Protein AF-A0AAJ2PII5-F1 (afdb_monomer_lite)

Structure (mmCIF, N/CA/C/O backbone):
data_AF-A0AAJ2PII5-F1
#
_entry.id   AF-A0AAJ2PII5-F1
#
loop_
_atom_site.group_PDB
_atom_site.id
_atom_site.type_symbol
_atom_site.label_atom_id
_atom_site.label_alt_id
_atom_site.label_comp_id
_atom_site.label_asym_id
_atom_site.label_entity_id
_atom_site.label_seq_id
_atom_site.pdbx_PDB_ins_code
_atom_site.Cartn_x
_atom_site.Cartn_y
_atom_site.Cartn_z
_atom_site.occupancy
_atom_site.B_iso_or_equiv
_atom_site.auth_seq_id
_atom_site.auth_comp_id
_atom_site.auth_asym_id
_atom_site.auth_atom_id
_atom_site.pdbx_PDB_model_num
ATOM 1 N N . MET A 1 1 ? 85.190 -10.382 -107.823 1.00 45.53 1 MET A N 1
ATOM 2 C CA . MET A 1 1 ? 83.925 -9.663 -107.535 1.00 45.53 1 MET A CA 1
ATOM 3 C C . MET A 1 1 ? 84.149 -8.194 -107.859 1.00 45.53 1 MET A C 1
ATOM 5 O O . MET A 1 1 ? 85.279 -7.751 -107.696 1.00 45.53 1 MET A O 1
ATOM 9 N N . SER A 1 2 ? 83.146 -7.461 -108.351 1.00 37.00 2 SER A N 1
ATOM 10 C CA . SER A 1 2 ? 83.307 -6.029 -108.643 1.00 37.00 2 SER A CA 1
ATOM 11 C C . SER A 1 2 ? 83.075 -5.191 -107.387 1.00 37.00 2 SER A C 1
ATOM 13 O O . SER A 1 2 ? 82.120 -5.432 -106.651 1.00 37.00 2 SER A O 1
ATOM 15 N N . TYR A 1 3 ? 83.903 -4.166 -107.173 1.00 34.81 3 TYR A N 1
ATOM 16 C CA . TYR A 1 3 ? 83.783 -3.240 -106.035 1.00 34.81 3 TYR A CA 1
ATOM 17 C C . TYR A 1 3 ? 82.426 -2.497 -106.023 1.00 34.81 3 TYR A C 1
ATOM 19 O O . TYR A 1 3 ? 81.934 -2.103 -104.969 1.00 34.81 3 TYR A O 1
ATOM 27 N N . LYS A 1 4 ? 81.770 -2.373 -107.191 1.00 38.19 4 LYS A N 1
ATOM 28 C CA . LYS A 1 4 ? 80.427 -1.779 -107.340 1.00 38.19 4 LYS A CA 1
ATOM 29 C C . LYS A 1 4 ? 79.282 -2.631 -106.765 1.00 38.19 4 LYS A C 1
ATOM 31 O O . LYS A 1 4 ? 78.233 -2.068 -106.454 1.00 38.19 4 LYS A O 1
ATOM 36 N N . ASP A 1 5 ? 79.456 -3.946 -106.610 1.00 37.56 5 ASP A N 1
ATOM 37 C CA . ASP A 1 5 ? 78.368 -4.849 -106.190 1.00 37.56 5 ASP A CA 1
ATOM 38 C C . ASP A 1 5 ? 78.238 -4.995 -104.665 1.00 37.56 5 ASP A C 1
ATOM 40 O O . ASP A 1 5 ? 77.152 -5.309 -104.173 1.00 37.56 5 ASP A O 1
ATOM 44 N N . MET A 1 6 ? 79.314 -4.746 -103.908 1.00 38.38 6 MET A N 1
ATOM 45 C CA . MET A 1 6 ? 79.276 -4.736 -102.437 1.00 38.38 6 MET A CA 1
ATOM 46 C C . MET A 1 6 ? 78.540 -3.492 -101.920 1.00 38.38 6 MET A C 1
ATOM 48 O O . MET A 1 6 ? 77.502 -3.627 -101.271 1.00 38.38 6 MET A O 1
ATOM 52 N N . PHE A 1 7 ? 78.973 -2.296 -102.339 1.00 38.72 7 PHE A N 1
ATOM 53 C CA . PHE A 1 7 ? 78.397 -1.014 -101.904 1.00 38.72 7 PHE A CA 1
ATOM 54 C C . PHE A 1 7 ? 76.869 -0.924 -102.083 1.00 38.72 7 PHE A C 1
ATOM 56 O O . PHE A 1 7 ? 76.155 -0.496 -101.176 1.00 38.72 7 PHE A O 1
ATOM 63 N N . ARG A 1 8 ? 76.333 -1.388 -103.226 1.00 39.28 8 ARG A N 1
ATOM 64 C CA . ARG A 1 8 ? 74.877 -1.394 -103.486 1.00 39.28 8 ARG A CA 1
ATOM 65 C C . ARG A 1 8 ? 74.096 -2.411 -102.648 1.00 39.28 8 ARG A C 1
ATOM 67 O O . ARG A 1 8 ? 72.891 -2.232 -102.462 1.00 39.28 8 ARG A O 1
ATOM 74 N N . LYS A 1 9 ? 74.737 -3.480 -102.165 1.00 35.62 9 LYS A N 1
ATOM 75 C CA . LYS A 1 9 ? 74.098 -4.461 -101.277 1.00 35.62 9 LYS A CA 1
ATOM 76 C C . LYS A 1 9 ? 74.082 -3.982 -99.833 1.00 35.62 9 LYS A C 1
ATOM 78 O O . LYS A 1 9 ? 73.044 -4.100 -99.192 1.00 35.62 9 LYS A O 1
ATOM 83 N N . GLU A 1 10 ? 75.181 -3.425 -99.335 1.00 32.50 10 GLU A N 1
ATOM 84 C CA . GLU A 1 10 ? 75.314 -3.069 -97.918 1.00 32.50 10 GLU A CA 1
ATOM 85 C C . GLU A 1 10 ? 74.359 -1.938 -97.507 1.00 32.50 10 GLU A C 1
ATOM 87 O O . GLU A 1 10 ? 73.628 -2.095 -96.527 1.00 32.50 10 GLU A O 1
ATOM 92 N N . GLN A 1 11 ? 74.227 -0.874 -98.311 1.00 39.19 11 GLN A N 1
ATOM 93 C CA . GLN A 1 11 ? 73.241 0.186 -98.040 1.00 39.19 11 GLN A CA 1
ATOM 94 C C . GLN A 1 11 ? 71.793 -0.343 -98.030 1.00 39.19 11 GLN A C 1
ATOM 96 O O . GLN A 1 11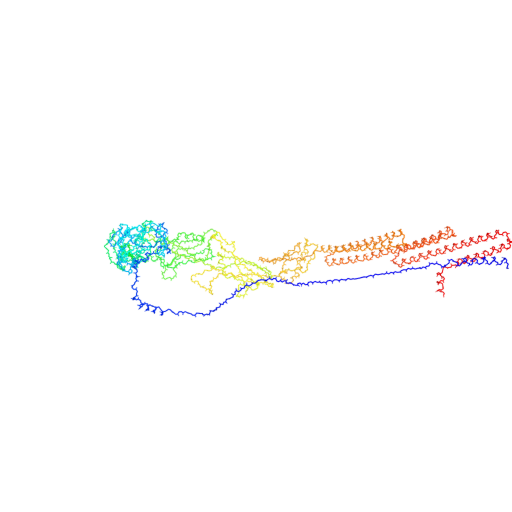 ? 71.035 -0.059 -97.100 1.00 39.19 11 GLN A O 1
ATOM 101 N N . ARG A 1 12 ? 71.415 -1.194 -98.999 1.00 31.42 12 ARG A N 1
ATOM 102 C CA . ARG A 1 12 ? 70.067 -1.800 -99.064 1.00 31.42 12 ARG A CA 1
ATOM 103 C C . ARG A 1 12 ? 69.798 -2.846 -97.976 1.00 31.42 12 ARG A C 1
ATOM 105 O O . ARG A 1 12 ? 68.635 -3.124 -97.684 1.00 31.42 12 ARG A O 1
ATOM 112 N N . PHE A 1 13 ? 70.836 -3.426 -97.371 1.00 30.25 13 PHE A N 1
ATOM 113 C CA . PHE A 1 13 ? 70.695 -4.365 -96.253 1.00 30.25 13 PHE A CA 1
ATOM 114 C C . PHE A 1 13 ? 70.615 -3.648 -94.894 1.00 30.25 13 PHE A C 1
ATOM 116 O O . PHE A 1 13 ? 69.928 -4.132 -93.995 1.00 30.25 13 PHE A O 1
ATOM 123 N N . SER A 1 14 ? 71.255 -2.480 -94.761 1.00 34.03 14 SER A N 1
ATOM 124 C CA . SER A 1 14 ? 71.239 -1.664 -93.539 1.00 34.03 14 SER A CA 1
ATOM 125 C C . SER A 1 14 ? 69.832 -1.139 -93.205 1.00 34.03 14 SER A C 1
ATOM 127 O O . SER A 1 14 ? 69.271 -1.480 -92.160 1.00 34.03 14 SER A O 1
ATOM 129 N N . PHE A 1 15 ? 69.190 -0.420 -94.137 1.00 31.69 15 PHE A N 1
ATOM 130 C CA . PHE A 1 15 ? 67.857 0.174 -93.922 1.00 31.69 15 PHE A CA 1
ATOM 131 C C . PHE A 1 15 ? 66.754 -0.854 -93.599 1.00 31.69 15 PHE A C 1
ATOM 133 O O . PHE A 1 15 ? 65.827 -0.558 -92.843 1.00 31.69 15 PHE A O 1
ATOM 140 N N . ARG A 1 16 ? 66.866 -2.092 -94.108 1.00 34.16 16 ARG A N 1
ATOM 141 C CA . ARG A 1 16 ? 65.922 -3.185 -93.803 1.00 34.16 16 ARG A CA 1
ATOM 142 C C . ARG A 1 16 ? 66.084 -3.798 -92.410 1.00 34.16 16 ARG A C 1
ATOM 144 O O . ARG A 1 16 ? 65.149 -4.437 -91.943 1.00 34.16 16 ARG A O 1
ATOM 151 N N . LYS A 1 17 ? 67.231 -3.634 -91.742 1.00 30.66 17 LYS A N 1
ATOM 152 C CA . LYS A 1 17 ? 67.382 -4.052 -90.336 1.00 30.66 17 LYS A CA 1
ATOM 153 C C . LYS A 1 17 ? 66.855 -2.999 -89.366 1.00 30.66 17 LYS A C 1
ATOM 155 O O . LYS A 1 17 ? 66.236 -3.361 -88.370 1.00 30.66 17 LYS A O 1
ATOM 160 N N . PHE A 1 18 ? 67.050 -1.718 -89.679 1.00 33.03 18 PHE A N 1
ATOM 161 C CA . PHE A 1 18 ? 66.602 -0.609 -88.828 1.00 33.03 18 PHE A CA 1
ATOM 162 C C . PHE A 1 18 ? 65.073 -0.591 -88.638 1.00 33.03 18 PHE A C 1
ATOM 164 O O . PHE A 1 18 ? 64.579 -0.284 -87.560 1.00 33.03 18 PHE A O 1
ATOM 171 N N . SER A 1 19 ? 64.324 -1.002 -89.665 1.00 32.44 19 SER A N 1
ATOM 172 C CA . SER A 1 19 ? 62.854 -0.981 -89.706 1.00 32.44 19 SER A CA 1
ATOM 173 C C . SER A 1 19 ? 62.147 -2.129 -88.961 1.00 32.44 19 SER A C 1
ATOM 175 O O . SER A 1 19 ? 60.935 -2.059 -88.784 1.00 32.44 19 SER A O 1
ATOM 177 N N . PHE A 1 20 ? 62.862 -3.165 -88.499 1.00 31.00 20 PHE A N 1
ATOM 178 C CA . PHE A 1 20 ? 62.263 -4.328 -87.813 1.00 31.00 20 PHE A CA 1
ATOM 179 C C . PHE A 1 20 ? 62.629 -4.463 -86.323 1.00 31.00 20 PHE A C 1
ATOM 181 O O . PHE A 1 20 ? 62.013 -5.260 -85.621 1.00 31.00 20 PHE A O 1
ATOM 188 N N . GLY A 1 21 ? 63.630 -3.729 -85.824 1.00 28.64 21 GLY A N 1
ATOM 189 C CA . GLY A 1 21 ? 64.221 -3.999 -84.504 1.00 28.64 21 GLY A CA 1
ATOM 190 C C . GLY A 1 21 ? 63.457 -3.481 -83.277 1.00 28.64 21 GLY A C 1
ATOM 191 O O . GLY A 1 21 ? 63.748 -3.918 -82.169 1.00 28.64 21 GLY A O 1
ATOM 192 N N . LEU A 1 22 ? 62.512 -2.548 -83.437 1.00 34.97 22 LEU A N 1
ATOM 193 C CA . LEU A 1 22 ? 62.053 -1.686 -82.332 1.00 34.97 22 LEU A CA 1
ATOM 194 C C . LEU A 1 22 ? 60.855 -2.205 -81.501 1.00 34.97 22 LEU A C 1
ATOM 196 O O . LEU A 1 22 ? 60.386 -1.495 -80.620 1.00 34.97 22 LEU A O 1
ATOM 200 N N . ALA A 1 23 ? 60.302 -3.389 -81.791 1.00 29.25 23 ALA A N 1
ATOM 201 C CA . ALA A 1 23 ? 58.864 -3.631 -81.587 1.00 29.25 23 ALA A CA 1
ATOM 202 C C . ALA A 1 23 ? 58.442 -4.771 -80.617 1.00 29.25 23 ALA A C 1
ATOM 204 O O . ALA A 1 23 ? 57.343 -5.300 -80.802 1.00 29.25 23 ALA A O 1
ATOM 205 N N . SER A 1 24 ? 59.271 -5.267 -79.669 1.00 26.47 24 SER A N 1
ATOM 206 C CA . SER A 1 24 ? 59.070 -6.665 -79.178 1.00 26.47 24 SER A CA 1
ATOM 207 C C . SER A 1 24 ? 59.378 -7.119 -77.713 1.00 26.47 24 SER A C 1
ATOM 209 O O . SER A 1 24 ? 59.446 -8.333 -77.533 1.00 26.47 24 SER A O 1
ATOM 211 N N . ALA A 1 25 ? 59.538 -6.300 -76.649 1.00 23.98 25 ALA A N 1
ATOM 212 C CA . ALA A 1 25 ? 59.958 -6.840 -75.312 1.00 23.98 25 ALA A CA 1
ATOM 213 C C . ALA A 1 25 ? 59.392 -6.150 -74.026 1.00 23.98 25 ALA A C 1
ATOM 215 O O . ALA A 1 25 ? 59.691 -4.974 -73.842 1.00 23.98 25 ALA A O 1
ATOM 216 N N . VAL A 1 26 ? 58.634 -6.852 -73.124 1.00 29.58 26 VAL A N 1
ATOM 217 C CA . VAL A 1 26 ? 58.020 -6.250 -71.879 1.00 29.58 26 VAL A CA 1
ATOM 218 C C . VAL A 1 26 ? 57.811 -7.102 -70.556 1.00 29.58 26 VAL A C 1
ATOM 220 O O . VAL A 1 26 ? 58.363 -6.696 -69.541 1.00 29.58 26 VAL A O 1
ATOM 223 N N . ILE A 1 27 ? 56.967 -8.165 -70.454 1.00 30.98 27 ILE A N 1
ATOM 224 C CA . ILE A 1 27 ? 56.113 -8.472 -69.230 1.00 30.98 27 ILE A CA 1
ATOM 225 C C . ILE A 1 27 ? 56.415 -9.774 -68.392 1.00 30.98 27 ILE A C 1
ATOM 227 O O . ILE A 1 27 ? 56.747 -10.779 -69.017 1.00 30.98 27 ILE A O 1
ATOM 231 N N . ALA A 1 28 ? 56.151 -9.788 -67.045 1.00 25.47 28 ALA A N 1
ATOM 232 C CA . ALA A 1 28 ? 55.443 -10.834 -66.187 1.00 25.47 28 ALA A CA 1
ATOM 233 C C . ALA A 1 28 ? 56.053 -11.265 -64.782 1.00 25.47 28 ALA A C 1
ATOM 235 O O . ALA A 1 28 ? 57.275 -11.379 -64.726 1.00 25.47 28 ALA A O 1
ATOM 236 N N . ASN A 1 29 ? 55.228 -11.554 -63.704 1.00 27.41 29 ASN A N 1
ATOM 237 C CA . ASN A 1 29 ? 55.371 -12.507 -62.496 1.00 27.41 29 ASN A CA 1
ATOM 238 C C . ASN A 1 29 ? 54.710 -12.101 -61.083 1.00 27.41 29 ASN A C 1
ATOM 240 O O . ASN A 1 29 ? 54.491 -10.905 -60.938 1.00 27.41 29 ASN A O 1
ATOM 244 N N . VAL A 1 30 ? 54.460 -13.036 -60.068 1.00 29.59 30 VAL A N 1
ATOM 245 C CA . VAL A 1 30 ? 54.270 -12.942 -58.507 1.00 29.59 30 VAL A CA 1
ATOM 246 C C . VAL A 1 30 ? 53.034 -13.704 -57.768 1.00 29.59 30 VAL A C 1
ATOM 248 O O . VAL A 1 30 ? 52.135 -14.033 -58.532 1.00 29.59 30 VAL A O 1
ATOM 251 N N . ILE A 1 31 ? 52.966 -13.988 -56.380 1.00 35.06 31 ILE A N 1
ATOM 252 C CA . ILE A 1 31 ? 51.819 -14.395 -55.353 1.00 35.06 31 ILE A CA 1
ATOM 253 C C . ILE A 1 31 ? 51.927 -15.784 -54.487 1.00 35.06 31 ILE A C 1
ATOM 255 O O . ILE A 1 31 ? 52.617 -16.629 -55.045 1.00 35.06 31 ILE A O 1
ATOM 259 N N . LEU A 1 32 ? 51.405 -16.270 -53.259 1.00 39.22 32 LEU A N 1
ATOM 260 C CA . LEU A 1 32 ? 50.705 -15.965 -51.885 1.00 39.22 32 LEU A CA 1
ATOM 261 C C . LEU A 1 32 ? 50.672 -17.159 -50.757 1.00 39.22 32 LEU A C 1
ATOM 263 O O . LEU A 1 32 ? 51.005 -18.275 -51.143 1.00 39.22 32 LEU A O 1
ATOM 267 N N . GLY A 1 33 ? 50.181 -17.022 -49.451 1.00 38.44 33 GLY A N 1
ATOM 268 C CA . GLY A 1 33 ? 49.568 -18.111 -48.514 1.00 38.44 33 GLY A CA 1
ATOM 269 C C . GLY A 1 33 ? 49.702 -18.189 -46.892 1.00 38.44 33 GLY A C 1
ATOM 270 O O . GLY A 1 33 ? 50.720 -17.723 -46.393 1.00 38.44 33 GLY A O 1
ATOM 271 N N . GLY A 1 34 ? 48.773 -18.822 -46.054 1.00 40.09 34 GLY A N 1
ATOM 272 C CA . GLY A 1 34 ? 48.920 -19.274 -44.567 1.00 40.09 34 GLY A CA 1
ATOM 273 C C . GLY A 1 34 ? 47.694 -19.452 -43.506 1.00 40.09 34 GLY A C 1
ATOM 274 O O . GLY A 1 34 ? 46.635 -18.912 -43.796 1.00 40.09 34 GLY A O 1
ATOM 275 N N . ALA A 1 35 ? 47.843 -20.117 -42.281 1.00 45.41 35 ALA A N 1
ATOM 276 C CA . ALA A 1 35 ? 47.143 -19.997 -40.881 1.00 45.41 35 ALA A CA 1
ATOM 277 C C . ALA A 1 35 ? 46.067 -20.991 -40.143 1.00 45.41 35 ALA A C 1
ATOM 279 O O . ALA A 1 35 ? 45.408 -21.761 -40.832 1.00 45.41 35 ALA A O 1
ATOM 280 N N . ILE A 1 36 ? 45.855 -20.905 -38.754 1.00 44.88 36 ILE A N 1
ATOM 281 C CA . ILE A 1 36 ? 44.644 -21.187 -37.787 1.00 44.88 36 ILE A CA 1
ATOM 282 C C . ILE A 1 36 ? 44.615 -22.283 -36.575 1.00 44.88 36 ILE A C 1
ATOM 284 O O . ILE A 1 36 ? 45.398 -23.227 -36.621 1.00 44.88 36 ILE A O 1
ATOM 288 N N . ALA A 1 37 ? 43.769 -22.155 -35.468 1.00 45.06 37 ALA A N 1
ATOM 289 C CA . ALA A 1 37 ? 43.629 -22.963 -34.154 1.00 45.06 37 ALA A CA 1
ATOM 290 C C . ALA A 1 37 ? 42.212 -22.980 -33.358 1.00 45.06 37 ALA A C 1
ATOM 292 O O . ALA A 1 37 ? 41.276 -22.412 -33.913 1.00 45.06 37 ALA A O 1
ATOM 293 N N . ASN A 1 38 ? 41.983 -23.600 -32.126 1.00 42.00 38 ASN A N 1
ATOM 294 C CA . ASN A 1 38 ? 40.682 -23.587 -31.285 1.00 42.00 38 ASN A CA 1
ATOM 295 C C . ASN A 1 38 ? 40.638 -24.081 -29.736 1.00 42.00 38 ASN A C 1
ATOM 297 O O . ASN A 1 38 ? 41.698 -24.471 -29.254 1.00 42.00 38 ASN A O 1
ATOM 301 N N . SER A 1 39 ? 39.479 -24.077 -28.959 1.00 39.19 39 SER A N 1
ATOM 302 C CA . SER A 1 39 ? 39.373 -23.980 -27.411 1.00 39.19 39 SER A CA 1
ATOM 303 C C . SER A 1 39 ? 38.583 -24.980 -26.376 1.00 39.19 39 SER A C 1
ATOM 305 O O . SER A 1 39 ? 39.134 -26.061 -26.187 1.00 39.19 39 SER A O 1
ATOM 307 N N . PRO A 1 40 ? 37.477 -24.698 -25.555 1.00 45.81 40 PRO A N 1
ATOM 308 C CA . PRO A 1 40 ? 37.382 -24.880 -24.019 1.00 45.81 40 PRO A CA 1
ATOM 309 C C . PRO A 1 40 ? 36.083 -25.430 -23.189 1.00 45.81 40 PRO A C 1
ATOM 311 O O . PRO A 1 40 ? 35.103 -25.804 -23.820 1.00 45.81 40 PRO A O 1
ATOM 314 N N . VAL A 1 41 ? 36.065 -25.379 -21.789 1.00 35.94 41 VAL A N 1
ATOM 315 C CA . VAL A 1 41 ? 35.001 -25.266 -20.633 1.00 35.94 41 VAL A CA 1
ATOM 316 C C . VAL A 1 41 ? 34.318 -26.381 -19.668 1.00 35.94 41 VAL A C 1
ATOM 318 O O . VAL A 1 41 ? 33.949 -27.457 -20.114 1.00 35.94 41 VAL A O 1
ATOM 321 N N . VAL A 1 42 ? 34.089 -26.016 -18.345 1.00 33.31 42 VAL A N 1
ATOM 322 C CA . VAL A 1 42 ? 33.170 -26.343 -17.125 1.00 33.31 42 VAL A CA 1
ATOM 323 C C . VAL A 1 42 ? 32.797 -27.715 -16.424 1.00 33.31 42 VAL A C 1
ATOM 325 O O . VAL A 1 42 ? 32.353 -28.632 -17.106 1.00 33.31 42 VAL A O 1
ATOM 328 N N . HIS A 1 43 ? 32.751 -27.756 -15.042 1.00 35.97 43 HIS A N 1
ATOM 329 C CA . HIS A 1 43 ? 31.609 -28.094 -14.074 1.00 35.97 43 HIS A CA 1
ATOM 330 C C . HIS A 1 43 ? 31.999 -28.250 -12.538 1.00 35.97 43 HIS A C 1
ATOM 332 O O . HIS A 1 43 ? 33.186 -28.155 -12.237 1.00 35.97 43 HIS A O 1
ATOM 338 N N . ALA A 1 44 ? 31.056 -28.425 -11.557 1.00 31.38 44 ALA A N 1
ATOM 339 C CA . ALA A 1 44 ? 31.298 -28.400 -10.065 1.00 31.38 44 ALA A CA 1
ATOM 340 C C . ALA A 1 44 ? 30.277 -29.148 -9.105 1.00 31.38 44 ALA A C 1
ATOM 342 O O . ALA A 1 44 ? 29.230 -29.580 -9.578 1.00 31.38 44 ALA A O 1
ATOM 343 N N . ASN A 1 45 ? 30.563 -29.182 -7.766 1.00 26.02 45 ASN A N 1
ATOM 344 C CA . ASN A 1 45 ? 29.784 -29.631 -6.544 1.00 26.02 45 ASN A CA 1
ATOM 345 C C . ASN A 1 45 ? 29.683 -31.159 -6.183 1.00 26.02 45 ASN A C 1
ATOM 347 O O . ASN A 1 45 ? 29.669 -31.961 -7.106 1.00 26.02 45 ASN A O 1
ATOM 351 N N . THR A 1 46 ? 29.565 -31.688 -4.924 1.00 29.05 46 THR A N 1
ATOM 352 C CA . THR A 1 46 ? 29.730 -31.248 -3.480 1.00 29.05 46 THR A CA 1
ATOM 353 C C . THR A 1 46 ? 29.716 -32.458 -2.469 1.00 29.05 46 THR A C 1
ATOM 355 O O . THR A 1 46 ? 29.211 -33.508 -2.849 1.00 29.05 46 THR A O 1
ATOM 358 N N . VAL A 1 47 ? 30.138 -32.262 -1.185 1.00 26.41 47 VAL A N 1
ATOM 359 C CA . VAL A 1 47 ? 30.031 -33.128 0.064 1.00 26.41 47 VAL A CA 1
ATOM 360 C C . VAL A 1 47 ? 30.727 -34.532 0.080 1.00 26.41 47 VAL A C 1
ATOM 362 O O . VAL A 1 47 ? 31.093 -35.011 -0.984 1.00 26.41 47 VAL A O 1
ATOM 365 N N . THR A 1 48 ? 31.069 -35.232 1.199 1.00 25.39 48 THR A N 1
ATOM 366 C CA . THR A 1 48 ? 30.703 -35.174 2.659 1.00 25.39 48 THR A CA 1
ATOM 367 C C . THR A 1 48 ? 31.780 -35.783 3.621 1.00 25.39 48 THR A C 1
ATOM 369 O O . THR A 1 48 ? 32.398 -36.769 3.244 1.00 25.39 48 THR A O 1
ATOM 372 N N . GLU A 1 49 ? 31.887 -35.262 4.866 1.00 29.89 49 GLU A N 1
ATOM 373 C CA . GLU A 1 49 ? 32.146 -35.915 6.202 1.00 29.89 49 GLU A CA 1
ATOM 374 C C . GLU A 1 49 ? 33.341 -36.866 6.568 1.00 29.89 49 GLU A C 1
ATOM 376 O O . GLU A 1 49 ? 34.144 -37.244 5.722 1.00 29.89 49 GLU A O 1
ATOM 381 N N . ALA A 1 50 ? 33.397 -37.230 7.882 1.00 27.11 50 ALA A N 1
ATOM 382 C CA . ALA A 1 50 ? 34.276 -38.169 8.648 1.00 27.11 50 ALA A CA 1
ATOM 383 C C . ALA A 1 50 ? 35.508 -37.549 9.404 1.00 27.11 50 ALA A C 1
ATOM 385 O O . ALA A 1 50 ? 36.116 -36.615 8.892 1.00 27.11 50 ALA A O 1
ATOM 386 N N . GLU A 1 51 ? 35.962 -37.972 10.613 1.00 29.72 51 GLU A N 1
ATOM 387 C CA . GLU A 1 51 ? 35.500 -39.001 11.591 1.00 29.72 51 GLU A CA 1
ATOM 388 C C . GLU A 1 51 ? 36.206 -38.935 12.997 1.00 29.72 51 GLU A C 1
ATOM 390 O O . GLU A 1 51 ? 37.240 -38.285 13.126 1.00 29.72 51 GLU A O 1
ATOM 395 N N . THR A 1 52 ? 35.751 -39.741 13.991 1.00 28.61 52 THR A N 1
ATOM 396 C CA . THR A 1 52 ? 36.451 -40.227 15.243 1.00 28.61 52 THR A CA 1
ATOM 397 C C . THR A 1 52 ? 36.861 -39.224 16.358 1.00 28.61 52 THR A C 1
ATOM 399 O O . THR A 1 52 ? 37.004 -38.040 16.093 1.00 28.61 52 THR A O 1
ATOM 402 N N . ALA A 1 53 ? 37.082 -39.565 17.652 1.00 32.31 53 ALA A N 1
ATOM 403 C CA . ALA A 1 53 ? 36.924 -40.767 18.527 1.00 32.31 53 ALA A CA 1
ATOM 404 C C . ALA A 1 53 ? 36.643 -40.274 19.989 1.00 32.31 53 ALA A C 1
ATOM 406 O O . ALA A 1 53 ? 37.110 -39.197 20.343 1.00 32.31 53 ALA A O 1
ATOM 407 N N . VAL A 1 54 ? 35.799 -40.860 20.861 1.00 28.11 54 VAL A N 1
ATOM 408 C CA . VAL A 1 54 ? 35.734 -42.199 21.522 1.00 28.11 54 VAL A CA 1
ATOM 409 C C . VAL A 1 54 ? 36.736 -42.433 22.680 1.00 28.11 54 VAL A C 1
ATOM 411 O O . VAL A 1 54 ? 37.903 -42.730 22.446 1.00 28.11 54 VAL A O 1
ATOM 414 N N . ALA A 1 55 ? 36.226 -42.428 23.927 1.00 30.47 55 ALA A N 1
ATOM 415 C CA . ALA A 1 55 ? 36.747 -43.148 25.110 1.00 30.47 55 ALA A CA 1
ATOM 416 C C . ALA A 1 55 ? 35.603 -43.365 26.156 1.00 30.47 55 ALA A C 1
ATOM 418 O O . ALA A 1 55 ? 34.687 -42.541 26.161 1.00 30.47 55 ALA A O 1
ATOM 419 N N . PRO A 1 56 ? 35.566 -44.448 26.980 1.00 40.50 56 PRO A N 1
ATOM 420 C CA . PRO A 1 56 ? 34.264 -45.031 27.375 1.00 40.50 56 PRO A CA 1
ATOM 421 C C . PRO A 1 56 ? 34.048 -45.468 28.855 1.00 40.50 56 PRO A C 1
ATOM 423 O O . PRO A 1 56 ? 34.990 -45.573 29.632 1.00 40.50 56 PRO A O 1
ATOM 426 N N . ALA A 1 57 ? 32.801 -45.910 29.120 1.00 29.77 57 ALA A N 1
ATOM 427 C CA . ALA A 1 57 ? 32.372 -46.989 30.044 1.00 29.77 57 ALA A CA 1
ATOM 428 C C . ALA A 1 57 ? 32.273 -46.741 31.577 1.00 29.77 57 ALA A C 1
ATOM 430 O O . ALA A 1 57 ? 33.051 -45.976 32.131 1.00 29.77 57 ALA A O 1
ATOM 431 N N . ASN A 1 58 ? 31.403 -47.439 32.342 1.00 27.58 58 ASN A N 1
ATOM 432 C CA . ASN A 1 58 ? 30.076 -48.064 32.073 1.00 27.58 58 ASN A CA 1
ATOM 433 C C . ASN A 1 58 ? 29.396 -48.498 33.417 1.00 27.58 58 ASN A C 1
ATOM 435 O O . ASN A 1 58 ? 30.057 -48.468 34.451 1.00 27.58 58 ASN A O 1
ATOM 439 N N . GLN A 1 59 ? 28.160 -49.028 33.335 1.00 29.67 59 GLN A N 1
ATOM 440 C CA . GLN A 1 59 ? 27.376 -49.834 34.307 1.00 29.67 59 GLN A CA 1
ATOM 441 C C . GLN A 1 59 ? 26.498 -49.100 35.343 1.00 29.67 59 GLN A C 1
ATOM 443 O O . GLN A 1 59 ? 26.925 -48.106 35.919 1.00 29.67 59 GLN A O 1
ATOM 448 N N . ASP A 1 60 ? 25.306 -49.605 35.711 1.00 28.72 60 ASP A N 1
ATOM 449 C CA . ASP A 1 60 ? 24.282 -50.379 34.957 1.00 28.72 60 ASP A CA 1
ATOM 450 C C . ASP A 1 60 ? 22.934 -50.369 35.736 1.00 28.72 60 ASP A C 1
ATOM 452 O O . ASP A 1 60 ? 22.863 -49.851 36.853 1.00 28.72 60 ASP A O 1
ATOM 456 N N . LEU A 1 61 ? 21.874 -50.948 35.160 1.00 28.30 61 LEU A N 1
ATOM 457 C CA . LEU A 1 61 ? 20.556 -51.201 35.774 1.00 28.30 61 LEU A CA 1
ATOM 458 C C . LEU A 1 61 ? 20.644 -52.266 36.908 1.00 28.30 61 LEU A C 1
ATOM 460 O O . LEU A 1 61 ? 21.626 -52.996 37.003 1.00 28.30 61 LEU A O 1
ATOM 464 N N . GLY A 1 62 ? 19.681 -52.447 37.825 1.00 28.94 62 GLY A N 1
ATOM 465 C CA . GLY A 1 62 ? 18.298 -51.944 37.919 1.00 28.94 62 GLY A CA 1
ATOM 466 C C . GLY A 1 62 ? 17.257 -53.060 37.683 1.00 28.94 62 GLY A C 1
ATOM 467 O O . GLY A 1 62 ? 17.417 -53.811 36.732 1.00 28.94 62 GLY A O 1
ATOM 468 N N . ASN A 1 63 ? 16.222 -53.182 38.537 1.00 27.03 63 ASN A N 1
ATOM 469 C CA . ASN A 1 63 ? 14.972 -53.953 38.309 1.00 27.03 63 ASN A CA 1
ATOM 470 C C . ASN A 1 63 ? 13.933 -53.621 39.426 1.00 27.03 63 ASN A C 1
ATOM 472 O O . ASN A 1 63 ? 14.345 -53.396 40.561 1.00 27.03 63 ASN A O 1
ATOM 476 N N . GLU A 1 64 ? 12.651 -53.314 39.149 1.00 28.05 64 GLU A N 1
ATOM 477 C CA . GLU A 1 64 ? 11.474 -54.210 38.932 1.00 28.05 64 GLU A CA 1
ATOM 478 C C . GLU A 1 64 ? 10.906 -54.864 40.225 1.00 28.05 64 GLU A C 1
ATOM 480 O O . GLU A 1 64 ? 11.675 -55.273 41.083 1.00 28.05 64 GLU A O 1
ATOM 485 N N . THR A 1 65 ? 9.585 -55.020 40.465 1.00 27.67 65 THR A N 1
ATOM 486 C CA . THR A 1 65 ? 8.363 -54.818 39.629 1.00 27.67 65 THR A CA 1
ATOM 487 C C . THR A 1 65 ? 7.069 -54.756 40.478 1.00 27.67 65 THR A C 1
ATOM 489 O O . THR A 1 65 ? 6.983 -55.516 41.433 1.00 27.67 65 THR A O 1
ATOM 492 N N . LYS A 1 66 ? 6.043 -54.018 39.990 1.00 28.67 66 LYS A N 1
ATOM 493 C CA . LYS A 1 66 ? 4.559 -54.212 40.124 1.00 28.67 66 LYS A CA 1
ATOM 494 C C . LYS A 1 66 ? 3.916 -54.143 41.549 1.00 28.67 66 LYS A C 1
ATOM 496 O O . LYS A 1 66 ? 4.531 -54.590 42.503 1.00 28.67 66 LYS A O 1
ATOM 501 N N . THR A 1 67 ? 2.749 -53.525 41.838 1.00 28.17 67 THR A N 1
ATOM 502 C CA . THR A 1 67 ? 1.435 -53.355 41.133 1.00 28.17 67 THR A CA 1
ATOM 503 C C . THR A 1 67 ? 0.563 -54.623 41.262 1.00 28.17 67 THR A C 1
ATOM 505 O O . THR A 1 67 ? 1.084 -55.693 40.963 1.00 28.17 67 THR A O 1
ATOM 508 N N . GLU A 1 68 ? -0.708 -54.662 41.714 1.00 27.95 68 GLU A N 1
ATOM 509 C CA . GLU A 1 68 ? -1.856 -53.733 42.006 1.00 27.95 68 GLU A CA 1
ATOM 510 C C . GLU A 1 68 ? -2.695 -54.395 43.171 1.00 27.95 68 GLU A C 1
ATOM 512 O O . GLU A 1 68 ? -2.360 -55.530 43.514 1.00 27.95 68 GLU A O 1
ATOM 517 N N . GLU A 1 69 ? -3.749 -53.920 43.876 1.00 30.19 69 GLU A N 1
ATOM 518 C CA . GLU A 1 69 ? -4.648 -52.734 44.001 1.00 30.19 69 GLU A CA 1
ATOM 519 C C . GLU A 1 69 ? -5.419 -52.849 45.384 1.00 30.19 69 GLU A C 1
ATOM 521 O O . GLU A 1 69 ? -4.916 -53.506 46.294 1.00 30.19 69 GLU A O 1
ATOM 526 N N . GLU A 1 70 ? -6.603 -52.230 45.577 1.00 41.44 70 GLU A N 1
ATOM 527 C CA . GLU A 1 70 ? -7.466 -52.138 46.807 1.00 41.44 70 GLU A CA 1
ATOM 528 C C . GLU A 1 70 ? -8.093 -53.479 47.345 1.00 41.44 70 GLU A C 1
ATOM 530 O O . GLU A 1 70 ? -8.039 -54.458 46.598 1.00 41.44 70 GLU A O 1
ATOM 535 N N . PRO A 1 71 ? -8.723 -53.606 48.571 1.00 40.88 71 PRO A N 1
ATOM 536 C CA . PRO A 1 71 ? -9.559 -52.614 49.300 1.00 40.88 71 PRO A CA 1
ATOM 537 C C . PRO A 1 71 ? -9.554 -52.629 50.875 1.00 40.88 71 PRO A C 1
ATOM 539 O O . PRO A 1 71 ? -8.613 -53.074 51.526 1.00 40.88 71 PRO A O 1
ATOM 542 N N . LYS A 1 72 ? -10.627 -52.068 51.47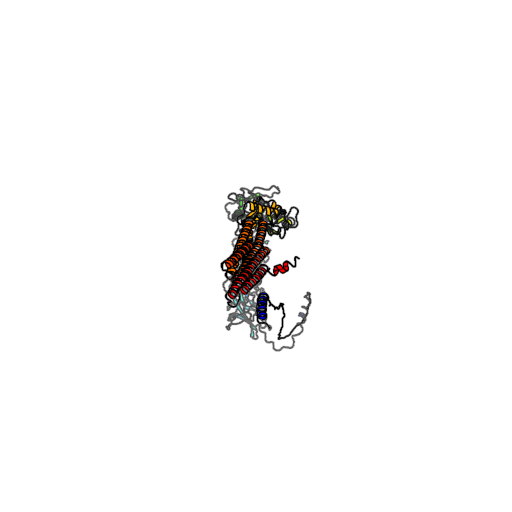4 1.00 36.44 72 LYS A N 1
ATOM 543 C CA . LYS A 1 72 ? -10.859 -51.612 52.873 1.00 36.44 72 LYS A CA 1
ATOM 544 C C . LYS A 1 72 ? -11.251 -52.693 53.910 1.00 36.44 72 LYS A C 1
ATOM 546 O O . LYS A 1 72 ? -11.981 -53.602 53.544 1.00 36.44 72 LYS A O 1
ATOM 551 N N . GLU A 1 73 ? -10.929 -52.412 55.190 1.00 41.41 73 GLU A N 1
ATOM 552 C CA . GLU A 1 73 ? -11.642 -52.733 56.469 1.00 41.41 73 GLU A CA 1
ATOM 553 C C . GLU A 1 73 ? -12.077 -54.197 56.800 1.00 41.41 73 GLU A C 1
ATOM 555 O O . GLU A 1 73 ? -12.212 -55.011 55.893 1.00 41.41 73 GLU A O 1
ATOM 560 N N . PRO A 1 74 ? -12.296 -54.592 58.090 1.00 47.16 74 PRO A N 1
ATOM 561 C CA . PRO A 1 74 ? -12.597 -53.756 59.267 1.00 47.16 74 PRO A CA 1
ATOM 562 C C . PRO A 1 74 ? -11.771 -54.006 60.553 1.00 47.16 74 PRO A C 1
ATOM 564 O O . PRO A 1 74 ? -11.033 -54.981 60.702 1.00 47.16 74 PRO A O 1
ATOM 567 N N . ILE A 1 75 ? -11.974 -53.118 61.532 1.00 48.91 75 ILE A N 1
ATOM 568 C CA . ILE A 1 75 ? -11.552 -53.252 62.936 1.00 48.91 75 ILE A CA 1
ATOM 569 C C . ILE A 1 75 ? -12.650 -53.986 63.723 1.00 48.91 75 ILE A C 1
ATOM 571 O O . ILE A 1 75 ? -13.794 -53.570 63.633 1.00 48.91 75 ILE A O 1
ATOM 575 N N . GLU A 1 76 ? -12.294 -55.015 64.512 1.00 48.28 76 GLU A N 1
ATOM 576 C CA . GLU A 1 76 ? -12.940 -55.349 65.812 1.00 48.28 76 GLU A CA 1
ATOM 577 C C . GLU A 1 76 ? -12.202 -56.506 66.536 1.00 48.28 76 GLU A C 1
ATOM 579 O O . GLU A 1 76 ? -12.069 -56.513 67.754 1.00 48.28 76 GLU A O 1
ATOM 584 N N . ALA A 1 77 ? -11.684 -57.499 65.795 1.00 45.09 77 ALA A N 1
ATOM 585 C CA . ALA A 1 77 ? -11.379 -58.826 66.361 1.00 45.09 77 ALA A CA 1
ATOM 586 C C . ALA A 1 77 ? -9.978 -59.035 66.986 1.00 45.09 77 ALA A C 1
ATOM 588 O O . ALA A 1 77 ? -9.807 -59.935 67.803 1.00 45.09 77 ALA A O 1
ATOM 589 N N . VAL A 1 78 ? -8.956 -58.258 66.603 1.00 49.66 78 VAL A N 1
ATOM 590 C CA . VAL A 1 78 ? -7.547 -58.548 66.980 1.00 49.66 78 VAL A CA 1
ATOM 591 C C . VAL A 1 78 ? -7.155 -57.964 68.346 1.00 49.66 78 VAL A C 1
ATOM 593 O O . VAL A 1 78 ? -6.225 -58.448 68.987 1.00 49.66 78 VAL A O 1
ATOM 596 N N . ARG A 1 79 ? -7.877 -56.946 68.834 1.00 48.41 79 ARG A N 1
ATOM 597 C CA . ARG A 1 79 ? -7.520 -56.228 70.072 1.00 48.41 79 ARG A CA 1
ATOM 598 C C . ARG A 1 79 ? -7.685 -57.091 71.331 1.00 48.41 79 ARG A C 1
ATOM 600 O O . ARG A 1 79 ? -6.890 -56.979 72.255 1.00 48.41 79 ARG A O 1
ATOM 607 N N . THR A 1 80 ? -8.675 -57.983 71.332 1.00 44.81 80 THR A N 1
ATOM 608 C CA . THR A 1 80 ? -9.113 -58.752 72.510 1.00 44.81 80 THR A CA 1
ATOM 609 C C . THR A 1 80 ? -8.252 -59.989 72.819 1.00 44.81 80 THR A C 1
ATOM 611 O O . THR A 1 80 ? -8.253 -60.453 73.957 1.00 44.81 80 THR A O 1
ATOM 614 N N . ASP A 1 81 ? -7.493 -60.530 71.857 1.00 50.41 81 ASP A N 1
ATOM 615 C CA . ASP A 1 81 ? -6.626 -61.706 72.095 1.00 50.41 81 ASP A CA 1
ATOM 616 C C . ASP A 1 81 ? -5.262 -61.320 72.703 1.00 50.41 81 ASP A C 1
ATOM 618 O O . ASP A 1 81 ? -4.717 -62.033 73.547 1.00 50.41 81 ASP A O 1
ATOM 622 N N . MET A 1 82 ? -4.732 -60.145 72.341 1.00 50.41 82 MET A N 1
ATOM 623 C CA . MET A 1 82 ? -3.448 -59.648 72.855 1.00 50.41 82 MET A CA 1
ATOM 624 C C . MET A 1 82 ? -3.480 -59.337 74.359 1.00 50.41 82 MET A C 1
ATOM 626 O O . MET A 1 82 ? -2.504 -59.603 75.059 1.00 50.41 82 MET A O 1
ATOM 630 N N . GLU A 1 83 ? -4.594 -58.808 74.870 1.00 47.44 83 GLU A N 1
ATOM 631 C CA . GLU A 1 83 ? -4.722 -58.398 76.278 1.00 47.44 83 GLU A CA 1
ATOM 632 C C . GLU A 1 83 ? -4.812 -59.598 77.242 1.00 47.44 83 GLU A C 1
ATOM 634 O O . GLU A 1 83 ? -4.397 -59.497 78.394 1.00 47.44 83 GLU A O 1
ATOM 639 N N . ASN A 1 84 ? -5.267 -60.764 76.768 1.00 51.16 84 ASN A N 1
ATOM 640 C CA . ASN A 1 84 ? -5.481 -61.951 77.606 1.00 51.16 84 ASN A CA 1
ATOM 641 C C . ASN A 1 84 ? -4.259 -62.881 77.728 1.00 51.16 84 ASN A C 1
ATOM 643 O O . ASN A 1 84 ? -4.273 -63.797 78.546 1.00 51.16 84 ASN A O 1
ATOM 647 N N . ARG A 1 85 ? -3.189 -62.670 76.946 1.00 50.28 85 ARG A N 1
ATOM 648 C CA . ARG A 1 85 ? -2.013 -63.571 76.917 1.00 50.28 85 ARG A CA 1
ATOM 649 C C . ARG A 1 85 ? -0.752 -63.016 77.586 1.00 50.28 85 ARG A C 1
ATOM 651 O O . ARG A 1 85 ? 0.243 -63.729 77.681 1.00 50.28 85 ARG A O 1
ATOM 658 N N . ALA A 1 86 ? -0.799 -61.781 78.085 1.00 44.72 86 ALA A N 1
ATOM 659 C CA . ALA A 1 86 ? 0.290 -61.159 78.845 1.00 44.72 86 ALA A CA 1
ATOM 660 C C . ALA A 1 86 ? 0.216 -61.416 80.369 1.00 44.72 86 ALA A C 1
ATOM 662 O O . ALA A 1 86 ? 1.163 -61.107 81.085 1.00 44.72 86 ALA A O 1
ATOM 663 N N . ALA A 1 87 ? -0.895 -61.968 80.872 1.00 49.38 87 ALA A N 1
ATOM 664 C CA . ALA A 1 87 ? -1.222 -61.987 82.302 1.00 49.38 87 ALA A CA 1
ATOM 665 C C . ALA A 1 87 ? -0.786 -63.250 83.082 1.00 49.38 87 ALA A C 1
ATOM 667 O O . ALA A 1 87 ? -0.970 -63.295 84.295 1.00 49.38 87 ALA A O 1
ATOM 668 N N . GLU A 1 88 ? -0.237 -64.277 82.420 1.00 49.50 88 GLU A N 1
ATOM 669 C CA . GLU A 1 88 ? -0.083 -65.623 83.017 1.00 49.50 88 GLU A CA 1
ATOM 670 C C . GLU A 1 88 ? 1.379 -66.115 83.149 1.00 49.50 88 GLU A C 1
ATOM 672 O O . GLU A 1 88 ? 1.623 -67.149 83.767 1.00 49.50 88 GLU A O 1
ATOM 677 N N . ILE A 1 89 ? 2.378 -65.405 82.598 1.00 49.53 89 ILE A N 1
ATOM 678 C CA . ILE A 1 89 ? 3.774 -65.897 82.540 1.00 49.53 89 ILE A CA 1
ATOM 679 C C . ILE A 1 89 ? 4.813 -64.786 82.809 1.00 49.53 89 ILE A C 1
ATOM 681 O O . ILE A 1 89 ? 5.438 -64.312 81.867 1.00 49.53 89 ILE A O 1
ATOM 685 N N . LEU A 1 90 ? 4.998 -64.394 84.083 1.00 41.28 90 LEU A N 1
ATOM 686 C CA . LEU A 1 90 ? 6.265 -63.956 84.736 1.00 41.28 90 LEU A CA 1
ATOM 687 C C . LEU A 1 90 ? 5.989 -63.347 86.141 1.00 41.28 90 LEU A C 1
ATOM 689 O O . LEU A 1 90 ? 5.839 -62.131 86.263 1.00 41.28 90 LEU A O 1
ATOM 693 N N . PRO A 1 91 ? 5.914 -64.157 87.219 1.00 48.75 91 PRO A N 1
ATOM 694 C CA . PRO A 1 91 ? 6.371 -63.634 88.517 1.00 48.75 91 PRO A CA 1
ATOM 695 C C . PRO A 1 91 ? 7.017 -64.686 89.448 1.00 48.75 91 PRO A C 1
ATOM 697 O O . PRO A 1 91 ? 6.710 -64.729 90.635 1.00 48.75 91 PRO A O 1
ATOM 700 N N . GLU A 1 92 ? 7.937 -65.527 88.963 1.00 46.06 92 GLU A N 1
ATOM 701 C CA . GLU A 1 92 ? 8.736 -66.393 89.848 1.00 46.06 92 GLU A CA 1
ATOM 702 C C . GLU A 1 92 ? 10.184 -66.560 89.348 1.00 46.06 92 GLU A C 1
ATOM 704 O O . GLU A 1 92 ? 10.441 -66.652 88.150 1.00 46.06 92 GLU A O 1
ATOM 709 N N . ALA A 1 93 ? 11.136 -66.587 90.289 1.00 38.97 93 ALA A N 1
ATOM 710 C CA . ALA A 1 93 ? 12.571 -66.832 90.079 1.00 38.97 93 ALA A CA 1
ATOM 711 C C . ALA A 1 93 ? 13.408 -65.810 89.260 1.00 38.97 93 ALA A C 1
ATOM 713 O O . ALA A 1 93 ? 14.257 -66.211 88.465 1.00 38.97 93 ALA A O 1
ATOM 714 N N . LEU A 1 94 ? 13.342 -64.509 89.590 1.00 35.56 94 LEU A N 1
ATOM 715 C CA . LEU A 1 94 ? 14.575 -63.688 89.607 1.00 35.56 94 LEU A CA 1
ATOM 716 C C . LEU A 1 94 ? 14.613 -62.636 90.732 1.00 35.56 94 LEU A C 1
ATOM 718 O O . LEU A 1 94 ? 14.823 -61.446 90.514 1.00 35.56 94 LEU A O 1
ATOM 722 N N . ASN A 1 95 ? 14.441 -63.102 91.970 1.00 53.09 95 ASN A N 1
ATOM 723 C CA . ASN A 1 95 ? 14.626 -62.294 93.178 1.00 53.09 95 ASN A CA 1
ATOM 724 C C . ASN A 1 95 ? 16.126 -62.037 93.454 1.00 53.09 95 ASN A C 1
ATOM 726 O O . ASN A 1 95 ? 16.731 -62.686 94.308 1.00 53.09 95 ASN A O 1
ATOM 730 N N . ALA A 1 96 ? 16.735 -61.130 92.684 1.00 46.69 96 ALA A N 1
ATOM 731 C CA . ALA A 1 96 ? 18.079 -60.602 92.916 1.00 46.69 96 ALA A CA 1
ATOM 732 C C . ALA A 1 96 ? 18.250 -59.235 92.226 1.00 46.69 96 ALA A C 1
ATOM 734 O O . ALA A 1 96 ? 18.145 -59.142 91.008 1.00 46.69 96 ALA A O 1
ATOM 735 N N . SER A 1 97 ? 18.585 -58.194 92.997 1.00 51.53 97 SER A N 1
ATOM 736 C CA . SER A 1 97 ? 18.844 -56.828 92.506 1.00 51.53 97 SER A CA 1
ATOM 737 C C . SER A 1 97 ? 17.665 -56.132 91.801 1.00 51.53 97 SER A C 1
ATOM 739 O O . SER A 1 97 ? 17.789 -55.690 90.658 1.00 51.53 97 SER A O 1
ATOM 741 N N . VAL A 1 98 ? 16.572 -55.902 92.534 1.00 45.50 98 VAL A N 1
ATOM 742 C CA . VAL A 1 98 ? 15.771 -54.687 92.312 1.00 45.50 98 VAL A CA 1
ATOM 743 C C . VAL A 1 98 ? 16.329 -53.616 93.250 1.00 45.50 98 VAL A C 1
ATOM 745 O O . VAL A 1 98 ? 16.316 -53.784 94.467 1.00 45.50 98 VAL A O 1
ATOM 748 N N . THR A 1 99 ? 16.901 -52.552 92.692 1.00 57.59 99 THR A N 1
ATOM 749 C CA . THR A 1 99 ? 17.211 -51.329 93.447 1.00 57.59 99 THR A CA 1
ATOM 750 C C . THR A 1 99 ? 15.900 -50.641 93.810 1.00 57.59 99 THR A C 1
ATOM 752 O O . THR A 1 99 ? 15.063 -50.523 92.913 1.00 57.59 99 THR A O 1
ATOM 755 N N . ASN A 1 100 ? 15.747 -50.161 95.053 1.00 65.56 100 ASN A N 1
ATOM 756 C CA . ASN A 1 100 ? 14.600 -49.332 95.460 1.00 65.56 100 ASN A CA 1
ATOM 757 C C . ASN A 1 100 ? 14.391 -48.251 94.401 1.00 65.56 100 ASN A C 1
ATOM 759 O O . ASN A 1 100 ? 15.343 -47.544 94.048 1.00 65.56 100 ASN A O 1
ATOM 763 N N . GLN A 1 101 ? 13.200 -48.191 93.818 1.00 71.56 101 GLN A N 1
ATOM 764 C CA . GLN A 1 101 ? 12.982 -47.267 92.712 1.00 71.56 101 GLN A CA 1
ATOM 765 C C . GLN A 1 101 ? 12.723 -45.880 93.285 1.00 71.56 101 GLN A C 1
ATOM 767 O O . GLN A 1 101 ? 12.006 -45.739 94.265 1.00 71.56 101 GLN A O 1
ATOM 772 N N . ALA A 1 102 ? 13.342 -44.850 92.707 1.00 78.62 102 ALA A N 1
ATOM 773 C CA . ALA A 1 102 ? 13.116 -43.492 93.183 1.00 78.62 102 ALA A CA 1
ATOM 774 C C . ALA A 1 102 ? 11.653 -43.073 92.902 1.00 78.62 102 ALA A C 1
ATOM 776 O O . ALA A 1 102 ? 11.148 -43.389 91.817 1.00 78.62 102 ALA A O 1
ATOM 777 N N . PRO A 1 103 ? 10.997 -42.314 93.805 1.00 85.00 103 PRO A N 1
ATOM 778 C CA . PRO A 1 103 ? 9.576 -41.987 93.703 1.00 85.00 103 PRO A CA 1
ATOM 779 C C . PRO A 1 103 ? 9.196 -41.404 92.341 1.00 85.00 103 PRO A C 1
ATOM 781 O O . PRO A 1 103 ? 9.892 -40.530 91.830 1.00 85.00 103 PRO A O 1
ATOM 784 N N . VAL A 1 104 ? 8.072 -41.799 91.747 1.00 85.12 104 VAL A N 1
ATOM 785 C CA . VAL A 1 104 ? 7.633 -41.241 90.460 1.00 85.12 104 VAL A CA 1
ATOM 786 C C . VAL A 1 104 ? 6.731 -40.027 90.688 1.00 85.12 104 VAL A C 1
ATOM 788 O O . VAL A 1 104 ? 5.749 -40.086 91.428 1.00 85.12 104 VAL A O 1
ATOM 791 N N . ILE A 1 105 ? 7.063 -38.921 90.015 1.00 85.25 105 ILE A N 1
ATOM 792 C CA . ILE A 1 105 ? 6.267 -37.688 89.972 1.00 85.25 105 ILE A CA 1
ATOM 793 C C . ILE A 1 105 ? 6.008 -37.357 88.491 1.00 85.25 105 ILE A C 1
ATOM 795 O O . ILE A 1 105 ? 6.937 -36.916 87.806 1.00 85.25 105 ILE A O 1
ATOM 799 N N . PRO A 1 106 ? 4.790 -37.572 87.961 1.00 83.69 106 PRO A N 1
ATOM 800 C CA . PRO A 1 106 ? 4.419 -37.171 86.609 1.00 83.69 106 PRO A CA 1
ATOM 801 C C . PRO A 1 106 ? 4.444 -35.648 86.421 1.00 83.69 106 PRO A C 1
ATOM 803 O O . PRO A 1 106 ? 4.611 -34.873 87.363 1.00 83.69 106 PRO A O 1
ATOM 806 N N . THR A 1 107 ? 4.263 -35.203 85.179 1.00 87.00 107 THR A N 1
ATOM 807 C CA . THR A 1 107 ? 4.326 -33.781 84.828 1.00 87.00 107 THR A CA 1
ATOM 808 C C . THR A 1 107 ? 3.202 -32.972 85.490 1.00 87.00 107 THR A C 1
ATOM 810 O O . THR A 1 107 ? 2.026 -33.153 85.184 1.00 87.00 107 THR A O 1
ATOM 813 N N . ILE A 1 108 ? 3.574 -32.038 86.367 1.00 89.94 108 ILE A N 1
ATOM 814 C CA . ILE A 1 108 ? 2.663 -31.165 87.112 1.00 89.94 108 ILE A CA 1
ATOM 815 C C . ILE A 1 108 ? 2.316 -29.919 86.288 1.00 89.94 108 ILE A C 1
ATOM 817 O O . ILE A 1 108 ? 3.206 -29.220 85.792 1.00 89.94 108 ILE A O 1
ATOM 821 N N . GLY A 1 109 ? 1.019 -29.609 86.234 1.00 89.19 109 GLY A N 1
ATOM 822 C CA . GLY A 1 109 ? 0.463 -28.365 85.702 1.00 89.19 109 GLY A CA 1
ATOM 823 C C . GLY A 1 109 ? 0.000 -28.428 84.243 1.00 89.19 109 GLY A C 1
ATOM 824 O O . GLY A 1 109 ? 0.486 -29.214 83.422 1.00 89.19 109 GLY A O 1
ATOM 825 N N . ASP A 1 110 ? -0.933 -27.537 83.929 1.00 90.06 110 ASP A N 1
ATOM 826 C CA . ASP A 1 110 ? -1.483 -27.339 82.592 1.00 90.06 110 ASP A CA 1
ATOM 827 C C . ASP A 1 110 ? -0.501 -26.535 81.714 1.00 90.06 110 ASP A C 1
ATOM 829 O O . ASP A 1 110 ? 0.463 -25.930 82.199 1.00 90.06 110 ASP A O 1
ATOM 833 N N . LEU A 1 111 ? -0.738 -26.519 80.399 1.00 90.50 111 LEU A N 1
ATOM 834 C CA . LEU A 1 111 ? 0.033 -25.689 79.468 1.00 90.50 111 LEU A CA 1
ATOM 835 C C . LEU A 1 111 ? -0.329 -24.200 79.656 1.00 90.50 111 LEU A C 1
ATOM 837 O O . LEU A 1 111 ? -1.516 -23.870 79.645 1.00 90.50 111 LEU A O 1
ATOM 841 N N . PRO A 1 112 ? 0.652 -23.288 79.793 1.00 90.12 112 PRO A N 1
ATOM 842 C CA . PRO A 1 112 ? 0.393 -21.859 79.956 1.00 90.12 112 PRO A CA 1
ATOM 843 C C . PRO A 1 112 ? -0.044 -21.252 78.620 1.00 90.12 112 PRO A C 1
ATOM 845 O O . PRO A 1 112 ? 0.797 -20.989 77.766 1.00 90.12 112 PRO A O 1
ATOM 848 N N . LYS A 1 113 ? -1.346 -21.038 78.417 1.00 90.88 113 LYS A N 1
ATOM 849 C CA . LYS A 1 113 ? -1.895 -20.568 77.134 1.00 90.88 113 LYS A CA 1
ATOM 850 C C . LYS A 1 113 ? -2.449 -19.151 77.188 1.00 90.88 113 LYS A C 1
ATOM 852 O O . LYS A 1 113 ? -2.862 -18.687 78.248 1.00 90.88 113 LYS A O 1
ATOM 857 N N . ASP A 1 114 ? -2.476 -18.480 76.040 1.00 88.81 114 ASP A N 1
ATOM 858 C CA . ASP A 1 114 ? -3.250 -17.253 75.827 1.00 88.81 114 ASP A CA 1
ATOM 859 C C . ASP A 1 114 ? -4.609 -17.518 75.146 1.00 88.81 114 ASP A C 1
ATOM 861 O O . ASP A 1 114 ? -5.010 -18.665 74.936 1.00 88.81 114 ASP A O 1
ATOM 865 N N . ALA A 1 115 ? -5.332 -16.446 74.805 1.00 85.75 115 ALA A N 1
ATOM 866 C CA . ALA A 1 115 ? -6.661 -16.501 74.191 1.00 85.75 115 ALA A CA 1
ATOM 867 C C . ALA A 1 115 ? -6.693 -17.059 72.753 1.00 85.75 115 ALA A C 1
ATOM 869 O O . ALA A 1 115 ? -7.770 -17.384 72.263 1.00 85.75 115 ALA A O 1
ATOM 870 N N . SER A 1 116 ? -5.543 -17.197 72.083 1.00 87.69 116 SER A N 1
ATOM 871 C CA . SER A 1 116 ? -5.425 -17.915 70.804 1.00 87.69 116 SER A CA 1
ATOM 872 C C . SER A 1 116 ? -5.177 -19.419 70.989 1.00 87.69 116 SER A C 1
ATOM 874 O O . SER A 1 116 ? -5.196 -20.183 70.026 1.00 87.69 116 SER A O 1
ATOM 876 N N . GLY A 1 117 ? -4.926 -19.859 72.228 1.00 85.38 117 GLY A N 1
ATOM 877 C CA . GLY A 1 117 ? -4.513 -21.220 72.556 1.00 85.38 117 GLY A CA 1
ATOM 878 C C . GLY A 1 117 ? -3.011 -21.484 72.381 1.00 85.38 117 GLY A C 1
ATOM 879 O O . GLY A 1 117 ? -2.587 -22.629 72.582 1.00 85.38 117 GLY A O 1
ATOM 880 N N . GLN A 1 118 ? -2.215 -20.462 72.038 1.00 89.00 118 GLN A N 1
ATOM 881 C CA . GLN A 1 118 ? -0.758 -20.539 71.916 1.00 89.00 118 GLN A CA 1
ATOM 882 C C . GLN A 1 118 ? -0.083 -20.568 73.296 1.00 89.00 118 GLN A C 1
ATOM 884 O O . GLN A 1 118 ? -0.533 -19.914 74.237 1.00 89.00 118 GLN A O 1
ATOM 889 N N . ASN A 1 119 ? 1.014 -21.325 73.421 1.00 88.94 119 ASN A N 1
ATOM 890 C CA . ASN A 1 119 ? 1.807 -21.383 74.651 1.00 88.94 119 ASN A CA 1
ATOM 891 C C . ASN A 1 119 ? 2.564 -20.059 74.879 1.00 88.94 119 ASN A C 1
ATOM 893 O O . ASN A 1 119 ? 3.318 -19.616 74.012 1.00 88.94 119 ASN A O 1
ATOM 897 N N . VAL A 1 120 ? 2.422 -19.476 76.070 1.00 88.50 120 VAL A N 1
ATOM 898 C CA . VAL A 1 120 ? 3.050 -18.217 76.501 1.00 88.50 120 VAL A CA 1
ATOM 899 C C . VAL A 1 120 ? 3.838 -18.395 77.800 1.00 88.50 120 VAL A C 1
ATOM 901 O O . VAL A 1 120 ? 3.696 -19.379 78.521 1.00 88.50 120 VAL A O 1
ATOM 904 N N . HIS A 1 121 ? 4.699 -17.433 78.130 1.00 87.06 121 HIS A N 1
ATOM 905 C CA . HIS A 1 121 ? 5.506 -17.496 79.350 1.00 87.06 121 HIS A CA 1
ATOM 906 C C . HIS A 1 121 ? 4.599 -17.319 80.579 1.00 87.06 121 HIS A C 1
ATOM 908 O O . HIS A 1 121 ? 3.757 -16.423 80.588 1.00 87.06 121 HIS A O 1
ATOM 914 N N . GLY A 1 122 ? 4.759 -18.131 81.630 1.00 81.25 122 GLY A N 1
ATOM 915 C CA . GLY A 1 122 ? 3.879 -18.058 82.809 1.00 81.25 122 GLY A CA 1
ATOM 916 C C . GLY A 1 122 ? 4.059 -16.779 83.642 1.00 81.25 122 GLY A C 1
ATOM 917 O O . GLY A 1 122 ? 3.103 -16.240 84.202 1.00 81.25 122 GLY A O 1
ATOM 918 N N . LYS A 1 123 ? 5.287 -16.261 83.691 1.00 85.94 123 LYS A N 1
ATOM 919 C CA . LYS A 1 123 ? 5.693 -15.111 84.504 1.00 85.94 123 LYS A CA 1
ATOM 920 C C . LYS A 1 123 ? 6.036 -13.912 83.626 1.00 85.94 123 LYS A C 1
ATOM 922 O O . LYS A 1 123 ? 6.700 -14.060 82.603 1.00 85.94 123 LYS A O 1
ATOM 927 N N . ALA A 1 124 ? 5.606 -12.723 84.042 1.00 77.50 124 ALA A N 1
ATOM 928 C CA . ALA A 1 124 ? 5.959 -11.484 83.361 1.00 77.50 124 ALA A CA 1
ATOM 929 C C . ALA A 1 124 ? 7.489 -11.287 83.357 1.00 77.50 124 ALA A C 1
ATOM 931 O O . ALA A 1 124 ? 8.147 -11.527 84.368 1.00 77.50 124 ALA A O 1
ATOM 932 N N . THR A 1 125 ? 8.027 -10.882 82.200 1.00 76.12 125 THR A N 1
ATOM 933 C CA . THR A 1 125 ? 9.463 -10.642 81.918 1.00 76.12 125 THR A CA 1
ATOM 934 C C . THR A 1 125 ? 10.437 -11.805 82.176 1.00 76.12 125 THR A C 1
ATOM 936 O O . THR A 1 125 ? 11.647 -11.620 82.052 1.00 76.12 125 THR A O 1
ATOM 939 N N . ASP A 1 126 ? 9.947 -13.015 82.460 1.00 79.62 126 ASP A N 1
ATOM 940 C CA . ASP A 1 126 ? 10.753 -14.241 82.462 1.00 79.62 126 ASP A CA 1
ATOM 941 C C . ASP A 1 126 ? 10.686 -14.897 81.072 1.00 79.62 126 ASP A C 1
ATOM 943 O O . ASP A 1 126 ? 9.627 -14.902 80.446 1.00 79.62 126 ASP A O 1
ATOM 947 N N . ASN A 1 127 ? 11.792 -15.463 80.583 1.00 74.81 127 ASN A N 1
ATOM 948 C CA . ASN A 1 127 ? 11.840 -16.142 79.275 1.00 74.81 127 ASN A CA 1
ATOM 949 C C . ASN A 1 127 ? 11.586 -17.657 79.371 1.00 74.81 127 ASN A C 1
ATOM 951 O O . ASN A 1 127 ? 11.687 -18.370 78.375 1.00 74.81 127 ASN A O 1
ATOM 955 N N . LYS A 1 128 ? 11.287 -18.166 80.571 1.00 83.56 128 LYS A N 1
ATOM 956 C CA . LYS A 1 128 ? 11.085 -19.594 80.828 1.00 83.56 128 LYS A CA 1
ATOM 957 C C . LYS A 1 128 ? 9.605 -19.951 80.738 1.00 83.56 128 LYS A C 1
ATOM 959 O O . LYS A 1 128 ? 8.767 -19.398 81.452 1.00 83.56 128 LYS A O 1
ATOM 964 N N . ILE A 1 129 ? 9.291 -20.924 79.887 1.00 85.50 129 ILE A N 1
ATOM 965 C CA . ILE A 1 129 ? 7.950 -21.501 79.791 1.00 85.50 129 ILE A CA 1
ATOM 966 C C . ILE A 1 129 ? 7.894 -22.707 80.730 1.00 85.50 129 ILE A C 1
ATOM 968 O O . ILE A 1 129 ? 8.425 -23.773 80.426 1.00 85.50 129 ILE A O 1
ATOM 972 N N . TYR A 1 130 ? 7.274 -22.523 81.893 1.00 90.81 130 TYR A N 1
ATOM 973 C CA . TYR A 1 130 ? 6.927 -23.603 82.816 1.00 90.81 130 TYR A CA 1
ATOM 974 C C . TYR A 1 130 ? 5.414 -23.831 82.799 1.00 90.81 130 TYR A C 1
ATOM 976 O O . TYR A 1 130 ? 4.645 -22.896 82.569 1.00 90.81 130 TYR A O 1
ATOM 984 N N . ARG A 1 131 ? 4.990 -25.060 83.109 1.00 91.38 131 ARG A N 1
ATOM 985 C CA . ARG A 1 131 ? 3.575 -25.403 83.307 1.00 91.38 131 ARG A CA 1
ATOM 986 C C . ARG A 1 131 ? 2.966 -24.639 84.482 1.00 91.38 131 ARG A C 1
ATOM 988 O O . ARG A 1 131 ? 3.681 -24.163 85.367 1.00 91.38 131 ARG A O 1
ATOM 995 N N . VAL A 1 132 ? 1.646 -24.499 84.472 1.00 92.12 132 VAL A N 1
ATOM 996 C CA . VAL A 1 132 ? 0.899 -23.638 85.398 1.00 92.12 132 VAL A CA 1
ATOM 997 C C . VAL A 1 132 ? -0.134 -24.421 86.197 1.00 92.12 132 VAL A C 1
ATOM 999 O O . VAL A 1 132 ? -0.825 -25.296 85.682 1.00 92.12 132 VAL A O 1
ATOM 1002 N N . VAL A 1 133 ? -0.241 -24.090 87.480 1.00 94.12 133 VAL A N 1
ATOM 1003 C CA . VAL A 1 133 ? -1.247 -24.623 88.401 1.00 94.12 133 VAL A CA 1
ATOM 1004 C C . VAL A 1 133 ? -2.091 -23.449 88.874 1.00 94.12 133 VAL A C 1
ATOM 1006 O O . VAL A 1 133 ? -1.627 -22.621 89.659 1.00 94.12 133 VAL A O 1
ATOM 1009 N N . TYR A 1 134 ? -3.323 -23.365 88.384 1.00 94.19 134 TYR A N 1
ATOM 1010 C CA . TYR A 1 134 ? -4.260 -22.311 88.759 1.00 94.19 134 TYR A CA 1
ATOM 1011 C C . TYR 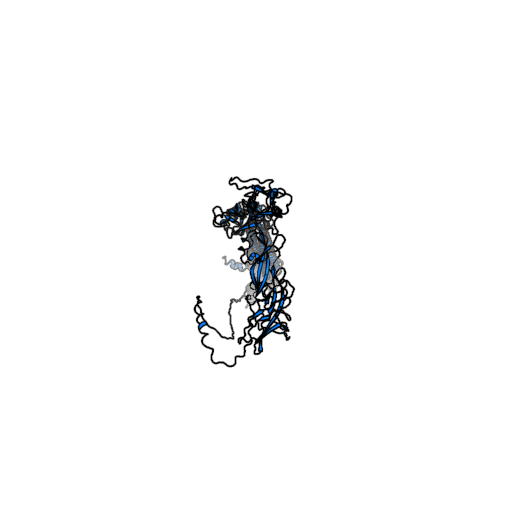A 1 134 ? -4.958 -22.660 90.078 1.00 94.19 134 TYR A C 1
ATOM 1013 O O . TYR A 1 134 ? -5.644 -23.677 90.168 1.00 94.19 134 TYR A O 1
ATOM 1021 N N . VAL A 1 135 ? -4.804 -21.806 91.090 1.00 94.69 135 VAL A N 1
ATOM 1022 C CA . VAL A 1 135 ? -5.401 -21.966 92.428 1.00 94.69 135 VAL A CA 1
ATOM 1023 C C . VAL A 1 135 ? -6.108 -20.685 92.860 1.00 94.69 135 VAL A C 1
ATOM 1025 O O . VAL A 1 135 ? -5.734 -19.589 92.443 1.00 94.69 135 VAL A O 1
ATOM 1028 N N . PHE A 1 136 ? -7.132 -20.793 93.705 1.00 95.12 136 PHE A N 1
ATOM 1029 C CA . PHE A 1 136 ? -7.784 -19.612 94.257 1.00 95.12 136 PHE A CA 1
ATOM 1030 C C . PHE A 1 136 ? -6.873 -18.936 95.288 1.00 95.12 136 PHE A C 1
ATOM 1032 O O . PHE A 1 136 ? -6.434 -19.563 96.256 1.00 95.12 136 PHE A O 1
ATOM 1039 N N . GLY A 1 137 ? -6.591 -17.656 95.044 1.00 92.25 137 GLY A N 1
ATOM 1040 C CA . GLY A 1 137 ? -5.919 -16.756 95.975 1.00 92.25 137 GLY A CA 1
ATOM 1041 C C . GLY A 1 137 ? -6.903 -16.111 96.949 1.00 92.25 137 GLY A C 1
ATOM 1042 O O . GLY A 1 137 ? -8.020 -16.592 97.143 1.00 92.25 137 GLY A O 1
ATOM 1043 N N . ASN A 1 138 ? -6.505 -14.987 97.546 1.00 91.81 138 ASN A N 1
ATOM 1044 C CA . ASN A 1 138 ? -7.392 -14.198 98.400 1.00 91.81 138 ASN A CA 1
ATOM 1045 C C . ASN A 1 138 ? -8.604 -13.687 97.603 1.00 91.81 138 ASN A C 1
ATOM 1047 O O . ASN A 1 138 ? -8.437 -13.009 96.586 1.00 91.81 138 ASN A O 1
ATOM 1051 N N . VAL A 1 139 ? -9.817 -13.986 98.079 1.00 89.12 139 VAL A N 1
ATOM 1052 C CA . VAL A 1 139 ? -11.061 -13.568 97.411 1.00 89.12 139 VAL A CA 1
ATOM 1053 C C . VAL A 1 139 ? -11.229 -12.047 97.429 1.00 89.12 139 VAL A C 1
ATOM 1055 O O . VAL A 1 139 ? -10.939 -11.402 98.437 1.00 89.12 139 VAL A O 1
ATOM 1058 N N . ALA A 1 140 ? -11.711 -11.468 96.326 1.00 80.38 140 ALA A N 1
ATOM 1059 C CA . ALA A 1 140 ? -11.759 -10.018 96.128 1.00 80.38 140 ALA A CA 1
ATOM 1060 C C . ALA A 1 140 ? -13.187 -9.463 95.973 1.00 80.38 140 ALA A C 1
ATOM 1062 O O . ALA A 1 140 ? -14.073 -10.107 95.401 1.00 80.38 140 ALA A O 1
ATOM 1063 N N . GLY A 1 141 ? -13.390 -8.223 96.429 1.00 81.50 141 GLY A N 1
ATOM 1064 C CA . GLY A 1 141 ? -14.674 -7.523 96.344 1.00 81.50 141 GLY A CA 1
ATOM 1065 C C . GLY A 1 141 ? -15.737 -8.147 97.250 1.00 81.50 141 GLY A C 1
ATOM 1066 O O . GLY A 1 141 ? -15.479 -8.420 98.418 1.00 81.50 141 GLY A O 1
ATOM 1067 N N . THR A 1 142 ? -16.930 -8.380 96.703 1.00 82.00 142 THR A N 1
ATOM 1068 C CA . THR A 1 142 ? -18.064 -9.027 97.390 1.00 82.00 142 THR A CA 1
ATOM 1069 C C . THR A 1 142 ? -17.959 -10.556 97.468 1.00 82.00 142 THR A C 1
ATOM 1071 O O . THR A 1 142 ? -18.824 -11.191 98.068 1.00 82.00 142 THR A O 1
ATOM 1074 N N . THR A 1 143 ? -16.915 -11.146 96.877 1.00 90.69 143 THR A N 1
ATOM 1075 C CA . THR A 1 143 ? -16.639 -12.592 96.881 1.00 90.69 143 THR A CA 1
ATOM 1076 C C . THR A 1 143 ? -16.262 -13.077 98.278 1.00 90.69 143 THR A C 1
ATOM 1078 O O . THR A 1 143 ? -15.440 -12.454 98.949 1.00 90.69 143 THR A O 1
ATOM 1081 N N . GLU A 1 144 ? -16.815 -14.210 98.697 1.00 92.44 144 GLU A N 1
ATOM 1082 C CA . GLU A 1 144 ? -16.636 -14.790 100.032 1.00 92.44 144 GLU A CA 1
ATOM 1083 C C . GLU A 1 144 ? -16.116 -16.240 99.952 1.00 92.44 144 GLU A C 1
ATOM 1085 O O . GLU A 1 144 ? -16.368 -16.954 98.980 1.00 92.44 144 GLU A O 1
ATOM 1090 N N . THR A 1 145 ? -15.374 -16.699 100.963 1.00 91.56 145 THR A N 1
ATOM 1091 C CA . THR A 1 145 ? -15.084 -18.133 101.148 1.00 91.56 145 THR A CA 1
ATOM 1092 C C . THR A 1 145 ? -16.311 -18.868 101.704 1.00 91.56 145 THR A C 1
ATOM 1094 O O . THR A 1 145 ? -17.323 -18.249 102.030 1.00 91.56 145 THR A O 1
ATOM 1097 N N . GLU A 1 146 ? -16.237 -20.193 101.854 1.00 87.00 146 GLU A N 1
ATOM 1098 C CA . GLU A 1 146 ? -17.331 -21.004 102.420 1.00 87.00 146 GLU A CA 1
ATOM 1099 C C . GLU A 1 146 ? -17.743 -20.567 103.844 1.00 87.00 146 GLU A C 1
ATOM 1101 O O . GLU A 1 146 ? -18.932 -20.532 104.154 1.00 87.00 146 GLU A O 1
ATOM 1106 N N . ASP A 1 147 ? -16.787 -20.083 104.649 1.00 85.69 147 ASP A N 1
ATOM 1107 C CA . ASP A 1 147 ? -17.010 -19.454 105.966 1.00 85.69 147 ASP A CA 1
ATOM 1108 C C . ASP A 1 147 ? -17.598 -18.020 105.899 1.00 85.69 147 ASP A C 1
ATOM 1110 O O . ASP A 1 147 ? -17.692 -17.340 106.923 1.00 85.69 147 ASP A O 1
ATOM 1114 N N . GLY A 1 148 ? -17.899 -17.489 104.710 1.00 84.31 148 GLY A N 1
ATOM 1115 C CA . GLY A 1 148 ? -18.347 -16.103 104.516 1.00 84.31 148 GLY A CA 1
ATOM 1116 C C . GLY A 1 148 ? -17.244 -15.038 104.651 1.00 84.31 148 GLY A C 1
ATOM 1117 O O . GLY A 1 148 ? -17.546 -13.858 104.830 1.00 84.31 148 GLY A O 1
ATOM 1118 N N . LYS A 1 149 ? -15.956 -15.415 104.599 1.00 89.56 149 LYS A N 1
ATOM 1119 C CA . LYS A 1 149 ? -14.824 -14.486 104.802 1.00 89.56 149 LYS A CA 1
ATOM 1120 C C . LYS A 1 149 ? -14.399 -13.831 103.485 1.00 89.56 149 LYS A C 1
ATOM 1122 O O . LYS A 1 149 ? -14.277 -14.509 102.471 1.00 89.56 149 LYS A O 1
ATOM 1127 N N . GLN A 1 150 ? -14.116 -12.529 103.516 1.00 89.00 150 GLN A N 1
ATOM 1128 C CA . GLN A 1 150 ? -13.602 -11.749 102.378 1.00 89.00 150 GLN A CA 1
ATOM 1129 C C . GLN A 1 150 ? -12.101 -11.451 102.546 1.00 89.00 150 GLN A C 1
ATOM 1131 O O . GLN A 1 150 ? -11.618 -11.385 103.675 1.00 89.00 150 GLN A O 1
ATOM 1136 N N . ASN A 1 151 ? -11.369 -11.215 101.449 1.00 87.25 151 ASN A N 1
ATOM 1137 C CA . ASN A 1 151 ? -9.920 -10.928 101.437 1.00 87.25 151 ASN A CA 1
ATOM 1138 C C . ASN A 1 151 ? -9.032 -12.036 102.048 1.00 87.25 151 ASN A C 1
ATOM 1140 O O . ASN A 1 151 ? -7.918 -11.771 102.496 1.00 87.25 151 ASN A O 1
ATOM 1144 N N . VAL A 1 152 ? -9.517 -13.280 102.048 1.00 89.94 152 VAL A N 1
ATOM 1145 C CA . VAL A 1 152 ? -8.831 -14.483 102.553 1.00 89.94 152 VAL A CA 1
ATOM 1146 C C . VAL A 1 152 ? -8.899 -15.569 101.479 1.00 89.94 152 VAL A C 1
ATOM 1148 O O . VAL A 1 152 ? -9.902 -15.663 100.772 1.00 89.94 152 VAL A O 1
ATOM 1151 N N . ALA A 1 153 ? -7.850 -16.376 101.321 1.00 91.62 153 ALA A N 1
ATOM 1152 C CA . ALA A 1 153 ? -7.873 -17.491 100.377 1.00 91.62 153 ALA A CA 1
ATOM 1153 C C . ALA A 1 153 ? -8.695 -18.679 100.909 1.00 91.62 153 ALA A C 1
ATOM 1155 O O . ALA A 1 153 ? -8.590 -19.016 102.093 1.00 91.62 153 ALA A O 1
ATOM 1156 N N . PRO A 1 154 ? -9.486 -19.352 100.057 1.00 95.06 154 PRO A N 1
ATOM 1157 C CA . PRO A 1 154 ? -10.165 -20.587 100.426 1.00 95.06 154 PRO A CA 1
ATOM 1158 C C . PRO A 1 154 ? -9.156 -21.723 100.646 1.00 95.06 154 PRO A C 1
ATOM 1160 O O . PRO A 1 154 ? -8.115 -21.805 99.984 1.00 95.06 154 PRO A O 1
ATOM 1163 N N . THR A 1 155 ? -9.480 -22.631 101.562 1.00 94.44 155 THR A N 1
ATOM 1164 C CA . THR A 1 155 ? -8.690 -23.840 101.817 1.00 94.44 155 THR A CA 1
ATOM 1165 C C . THR A 1 155 ? -8.909 -24.900 100.740 1.00 94.44 155 THR A C 1
ATOM 1167 O O . THR A 1 155 ? -10.006 -25.008 100.195 1.00 94.44 155 THR A O 1
ATOM 1170 N N . PHE A 1 156 ? -7.888 -25.712 100.460 1.00 95.31 156 PHE A N 1
ATOM 1171 C CA . PHE A 1 156 ? -8.030 -26.904 99.618 1.00 95.31 156 PHE A CA 1
ATOM 1172 C C . PHE A 1 156 ? -8.802 -27.998 100.378 1.00 95.31 156 PHE A C 1
ATOM 1174 O O . PHE A 1 156 ? -8.356 -28.443 101.438 1.00 95.31 156 PHE A O 1
ATOM 1181 N N . ASN A 1 157 ? -9.942 -28.442 99.842 1.00 93.12 157 ASN A N 1
ATOM 1182 C CA . ASN A 1 157 ? -10.712 -29.580 100.341 1.00 93.12 157 ASN A CA 1
ATOM 1183 C C . ASN A 1 157 ? -10.473 -30.814 99.460 1.00 93.12 157 ASN A C 1
ATOM 1185 O O . ASN A 1 157 ? -10.862 -30.852 98.293 1.00 93.12 157 ASN A O 1
ATOM 1189 N N . ARG A 1 158 ? -9.902 -31.869 100.050 1.00 93.06 158 ARG A N 1
ATOM 1190 C CA . ARG A 1 158 ? -9.650 -33.159 99.388 1.00 93.06 158 ARG A CA 1
ATOM 1191 C C . ARG A 1 158 ? -10.897 -33.768 98.736 1.00 93.06 158 ARG A C 1
ATOM 1193 O O . ARG A 1 158 ? -10.769 -34.410 97.699 1.00 93.06 158 ARG A O 1
ATOM 1200 N N . ASN A 1 159 ? -12.076 -33.577 99.328 1.00 91.81 159 ASN A N 1
ATOM 1201 C CA . ASN A 1 159 ? -13.318 -34.187 98.843 1.00 91.81 159 ASN A CA 1
ATOM 1202 C C . ASN A 1 159 ? -13.901 -33.476 97.608 1.00 91.81 159 ASN A C 1
ATOM 1204 O O . ASN A 1 159 ? -14.668 -34.089 96.873 1.00 91.81 159 ASN A O 1
ATOM 1208 N N . ASP A 1 160 ? -13.518 -32.216 97.374 1.00 90.56 160 ASP A N 1
ATOM 1209 C CA . ASP A 1 160 ? -13.953 -31.411 96.223 1.00 90.56 160 ASP A CA 1
ATOM 1210 C C . ASP A 1 160 ? -12.919 -31.424 95.072 1.00 90.56 160 ASP A C 1
ATOM 1212 O O . ASP A 1 160 ? -13.161 -30.867 93.999 1.00 90.56 160 ASP A O 1
ATOM 1216 N N . ALA A 1 161 ? -11.742 -32.025 95.285 1.00 92.31 161 ALA A N 1
ATOM 1217 C CA . ALA A 1 161 ? -10.636 -32.025 94.332 1.00 92.31 161 ALA A CA 1
ATOM 1218 C C . ALA A 1 161 ? -10.809 -33.087 93.229 1.00 92.31 161 ALA A C 1
ATOM 1220 O O . ALA A 1 161 ? -10.990 -34.272 93.501 1.00 92.31 161 ALA A O 1
ATOM 1221 N N . THR A 1 162 ? -10.682 -32.659 91.971 1.00 92.25 162 THR A N 1
ATOM 1222 C CA . THR A 1 162 ? -10.752 -33.506 90.762 1.00 92.25 162 THR A CA 1
ATOM 1223 C C . THR A 1 162 ? -9.409 -33.643 90.034 1.00 92.25 162 THR A C 1
ATOM 1225 O O . THR A 1 162 ? -9.236 -34.576 89.253 1.00 92.25 162 THR A O 1
ATOM 1228 N N . LYS A 1 163 ? -8.434 -32.767 90.320 1.00 92.06 163 LYS A N 1
ATOM 1229 C CA . LYS A 1 163 ? -7.011 -32.919 89.978 1.00 92.06 163 LYS A CA 1
ATOM 1230 C C . LYS A 1 163 ? -6.176 -33.062 91.257 1.00 92.06 163 LYS A C 1
ATOM 1232 O O . LYS A 1 163 ? -6.422 -32.392 92.258 1.00 92.06 163 LYS A O 1
ATOM 1237 N N . THR A 1 164 ? -5.134 -33.883 91.182 1.00 90.56 164 THR A N 1
ATOM 1238 C CA . THR A 1 164 ? -4.081 -34.047 92.198 1.00 90.56 164 THR A CA 1
ATOM 1239 C C . THR A 1 164 ? -2.708 -33.868 91.549 1.00 90.56 164 THR A C 1
ATOM 1241 O O . THR A 1 164 ? -2.601 -33.780 90.324 1.00 90.56 164 THR A O 1
ATOM 1244 N N . PHE A 1 165 ? -1.642 -33.817 92.349 1.00 90.75 165 PHE A N 1
ATOM 1245 C CA . PHE A 1 165 ? -0.283 -34.065 91.864 1.00 90.75 165 PHE A CA 1
ATOM 1246 C C . PHE A 1 165 ? 0.074 -35.509 92.241 1.00 90.75 165 PHE A C 1
ATOM 1248 O O . PHE A 1 165 ? 0.597 -35.714 93.337 1.00 90.75 165 PHE A O 1
ATOM 1255 N N . PRO A 1 166 ? -0.256 -36.522 91.417 1.00 80.75 166 PRO A N 1
ATOM 1256 C CA . PRO A 1 166 ? -0.007 -37.912 91.778 1.00 80.75 166 PRO A CA 1
ATOM 1257 C C . PRO A 1 166 ? 1.481 -38.118 92.071 1.00 80.75 166 PRO A C 1
ATOM 1259 O O . PRO A 1 166 ? 2.331 -37.823 91.236 1.00 80.75 166 PRO A O 1
ATOM 1262 N N . ILE A 1 167 ? 1.793 -38.620 93.260 1.00 83.19 167 ILE A N 1
ATOM 1263 C CA . ILE A 1 167 ? 3.118 -39.133 93.597 1.00 83.19 167 ILE A CA 1
ATOM 1264 C C . ILE A 1 167 ? 2.920 -40.613 93.874 1.00 83.19 167 ILE A C 1
ATOM 1266 O O . ILE A 1 167 ? 2.056 -40.992 94.664 1.00 83.19 167 ILE A O 1
ATOM 1270 N N . THR A 1 168 ? 3.697 -41.444 93.195 1.00 81.31 168 THR A N 1
ATOM 1271 C CA . THR A 1 168 ? 3.624 -42.898 93.319 1.00 81.31 168 THR A CA 1
ATOM 1272 C C . THR A 1 168 ? 5.025 -43.431 93.505 1.00 81.31 168 THR A C 1
ATOM 1274 O O . THR A 1 168 ? 5.851 -43.310 92.601 1.00 81.31 168 THR A O 1
ATOM 1277 N N . ASP A 1 169 ? 5.290 -44.034 94.654 1.00 79.94 169 ASP A N 1
ATOM 1278 C CA . ASP A 1 169 ? 6.501 -44.819 94.835 1.00 79.94 169 ASP A CA 1
ATOM 1279 C C . ASP A 1 169 ? 6.189 -46.305 94.571 1.00 79.94 169 ASP A C 1
ATOM 1281 O O . ASP A 1 169 ? 5.218 -46.808 95.150 1.00 79.94 169 ASP A O 1
ATOM 1285 N N . PRO A 1 170 ? 6.941 -47.009 93.699 1.00 75.19 170 PRO A N 1
ATOM 1286 C CA . PRO A 1 170 ? 6.741 -48.438 93.447 1.00 75.19 170 PRO A CA 1
ATOM 1287 C C . PRO A 1 170 ? 6.838 -49.307 94.708 1.00 75.19 170 PRO A C 1
ATOM 1289 O O . PRO A 1 170 ? 6.119 -50.300 94.811 1.00 75.19 170 PRO A O 1
ATOM 1292 N N . ASP A 1 171 ? 7.672 -48.905 95.669 1.00 76.88 171 ASP A N 1
ATOM 1293 C CA . ASP A 1 171 ? 7.886 -49.565 96.958 1.00 76.88 171 ASP A CA 1
ATOM 1294 C C . ASP A 1 171 ? 7.014 -48.933 98.083 1.00 76.88 171 ASP A C 1
ATOM 1296 O O . ASP A 1 171 ? 6.867 -49.492 99.172 1.00 76.88 171 ASP A O 1
ATOM 1300 N N . SER A 1 172 ? 6.317 -47.825 97.776 1.00 67.56 172 SER A N 1
ATOM 1301 C CA . SER A 1 172 ? 5.260 -47.169 98.579 1.00 67.56 172 SER A CA 1
ATOM 1302 C C . SER A 1 172 ? 5.691 -46.613 99.950 1.00 67.56 172 SER A C 1
ATOM 1304 O O . SER A 1 172 ? 4.881 -46.502 100.872 1.00 67.56 172 SER A O 1
ATOM 1306 N N . ASP A 1 173 ? 6.950 -46.194 100.082 1.00 71.12 173 ASP A N 1
ATOM 1307 C CA . ASP A 1 173 ? 7.607 -45.814 101.342 1.00 71.12 173 ASP A CA 1
ATOM 1308 C C . ASP A 1 173 ? 7.960 -44.309 101.463 1.00 71.12 173 ASP A C 1
ATOM 1310 O O . ASP A 1 173 ? 8.813 -43.933 102.270 1.00 71.12 173 ASP A O 1
ATOM 1314 N N . ILE A 1 174 ? 7.291 -43.433 100.696 1.00 79.25 174 ILE A N 1
ATOM 1315 C CA . ILE A 1 174 ? 7.545 -41.975 100.607 1.00 79.25 174 ILE A CA 1
ATOM 1316 C C . ILE A 1 174 ? 7.775 -41.335 101.989 1.00 79.25 174 ILE A C 1
ATOM 1318 O O . ILE A 1 174 ? 6.829 -41.085 102.743 1.00 79.25 174 ILE A O 1
ATOM 1322 N N . GLN A 1 175 ? 9.023 -40.983 102.304 1.00 83.06 175 GLN A N 1
ATOM 1323 C CA . GLN A 1 175 ? 9.400 -40.477 103.624 1.00 83.06 175 GLN A CA 1
ATOM 1324 C C . GLN A 1 175 ? 9.231 -38.959 103.741 1.00 83.06 175 GLN A C 1
ATOM 1326 O O . GLN A 1 175 ? 8.738 -38.471 104.758 1.00 83.06 175 GLN A O 1
ATOM 1331 N N . THR A 1 176 ? 9.646 -38.192 102.726 1.00 87.31 176 THR A N 1
ATOM 1332 C CA . THR A 1 176 ? 9.540 -36.722 102.755 1.00 87.31 176 THR A CA 1
ATOM 1333 C C . THR A 1 176 ? 9.136 -36.122 101.413 1.00 87.31 176 THR A C 1
ATOM 1335 O O . THR A 1 176 ? 9.648 -36.492 100.356 1.00 87.31 176 THR A O 1
ATOM 1338 N N . ILE A 1 177 ? 8.251 -35.125 101.478 1.00 89.94 177 ILE A N 1
ATOM 1339 C CA . ILE A 1 177 ? 7.964 -34.191 100.387 1.00 89.94 177 ILE A CA 1
ATOM 1340 C C . ILE A 1 177 ? 8.536 -32.833 100.794 1.00 89.94 177 ILE A C 1
ATOM 1342 O O . ILE A 1 177 ? 8.299 -32.348 101.900 1.00 89.94 177 ILE A O 1
ATOM 1346 N N . SER A 1 178 ? 9.308 -32.228 99.900 1.00 90.25 178 SER A N 1
ATOM 1347 C CA . SER A 1 178 ? 9.974 -30.941 100.096 1.00 90.25 178 SER A CA 1
ATOM 1348 C C . SER A 1 178 ? 9.854 -30.084 98.838 1.00 90.25 178 SER A C 1
ATOM 1350 O O . SER A 1 178 ? 9.625 -30.605 97.744 1.00 90.25 178 SER A O 1
ATOM 1352 N N . TYR A 1 179 ? 9.993 -28.766 98.978 1.00 93.19 179 TYR A N 1
ATOM 1353 C CA . TYR A 1 179 ? 9.790 -27.830 97.874 1.00 93.19 179 TYR A CA 1
ATOM 1354 C C . TYR A 1 179 ? 11.045 -26.989 97.635 1.00 93.19 179 TYR A C 1
ATOM 1356 O O . TYR A 1 179 ? 11.738 -26.568 98.561 1.00 93.19 179 TYR A O 1
ATOM 1364 N N . GLU A 1 180 ? 11.322 -26.729 96.365 1.00 91.69 180 GLU A N 1
ATOM 1365 C CA . GLU A 1 180 ? 12.455 -25.943 95.893 1.00 91.69 180 GLU A CA 1
ATOM 1366 C C . GLU A 1 180 ? 11.957 -24.780 95.025 1.00 91.69 180 GLU A C 1
ATOM 1368 O O . GLU A 1 180 ? 10.980 -24.905 94.280 1.00 91.69 180 GLU A O 1
ATOM 1373 N N . VAL A 1 181 ? 12.641 -23.639 95.098 1.00 90.69 181 VAL A N 1
ATOM 1374 C CA . VAL A 1 181 ? 12.447 -22.509 94.183 1.00 90.69 181 VAL A CA 1
ATOM 1375 C C . VAL A 1 181 ? 13.384 -22.696 92.977 1.00 90.69 181 VAL A C 1
ATOM 1377 O O . VAL A 1 181 ? 14.601 -22.636 93.169 1.00 90.69 181 VAL A O 1
ATOM 1380 N N . PRO A 1 182 ? 12.863 -22.887 91.744 1.00 88.81 182 PRO A N 1
ATOM 1381 C CA . PRO A 1 182 ? 13.649 -23.239 90.553 1.00 88.81 182 PRO A CA 1
ATOM 1382 C C . PRO A 1 182 ? 14.361 -22.022 89.923 1.00 88.81 182 PRO A C 1
ATOM 1384 O O . PRO A 1 182 ? 14.141 -21.669 88.760 1.00 88.81 182 PRO A O 1
ATOM 1387 N N . ALA A 1 183 ? 15.178 -21.333 90.725 1.00 83.69 183 ALA A N 1
ATOM 1388 C CA . ALA A 1 183 ? 16.015 -20.200 90.316 1.00 83.69 183 ALA A CA 1
ATOM 1389 C C . ALA A 1 183 ? 17.368 -20.638 89.713 1.00 83.69 183 ALA A C 1
ATOM 1391 O O . ALA A 1 183 ? 18.005 -19.877 88.983 1.00 83.69 183 ALA A O 1
ATOM 1392 N N . ASP A 1 184 ? 17.774 -21.875 89.998 1.00 86.31 184 ASP A N 1
ATOM 1393 C CA . ASP A 1 184 ? 18.948 -22.576 89.477 1.00 86.31 184 ASP A CA 1
ATOM 1394 C C . ASP A 1 184 ? 18.795 -22.989 88.006 1.00 86.31 184 ASP A C 1
ATOM 1396 O O . ASP A 1 184 ? 19.778 -23.053 87.273 1.00 86.31 184 ASP A O 1
ATOM 1400 N N . ILE A 1 185 ? 17.570 -23.254 87.546 1.00 88.69 185 ILE A N 1
ATOM 1401 C CA . ILE A 1 185 ? 17.295 -23.680 86.169 1.00 88.69 185 ILE A CA 1
ATOM 1402 C C . ILE A 1 185 ? 17.626 -22.545 85.189 1.00 88.69 185 ILE A C 1
ATOM 1404 O O . ILE A 1 185 ? 17.046 -21.459 85.256 1.00 88.69 185 ILE A O 1
ATOM 1408 N N . ALA A 1 186 ? 18.541 -22.803 84.257 1.00 84.56 186 ALA A N 1
ATOM 1409 C CA . ALA A 1 186 ? 18.919 -21.912 83.165 1.00 84.56 186 ALA A CA 1
ATOM 1410 C C . ALA A 1 186 ? 17.943 -22.035 81.984 1.00 84.56 186 ALA A C 1
ATOM 1412 O O . ALA A 1 186 ? 17.402 -21.025 81.532 1.00 84.56 186 ALA A O 1
ATOM 1413 N N . SER A 1 187 ? 17.675 -23.266 81.534 1.00 84.88 187 SER A N 1
ATOM 1414 C CA . SER A 1 187 ? 16.739 -23.582 80.450 1.00 84.88 187 SER A CA 1
ATOM 1415 C C . SER A 1 187 ? 15.973 -24.883 80.715 1.00 84.88 187 SER A C 1
ATOM 1417 O O . SER A 1 187 ? 16.381 -25.720 81.523 1.00 84.88 187 SER A O 1
ATOM 1419 N N . TYR A 1 188 ? 14.821 -25.007 80.055 1.00 87.06 188 TYR A N 1
ATOM 1420 C CA . TYR A 1 188 ? 13.873 -26.113 80.170 1.00 87.06 188 TYR A CA 1
ATOM 1421 C C . TYR A 1 188 ? 13.009 -26.173 78.901 1.00 87.06 188 TYR A C 1
ATOM 1423 O O . TYR A 1 188 ? 12.639 -25.124 78.370 1.00 87.06 188 TYR A O 1
ATOM 1431 N N . THR A 1 189 ? 12.669 -27.377 78.441 1.00 85.56 189 THR A N 1
ATOM 1432 C CA . THR A 1 189 ? 11.766 -27.634 77.307 1.00 85.56 189 THR A CA 1
ATOM 1433 C C . THR A 1 189 ? 10.443 -28.177 77.835 1.00 85.56 189 THR A C 1
ATOM 1435 O O . THR A 1 189 ? 10.423 -29.131 78.604 1.00 85.56 189 THR A O 1
ATOM 1438 N N . LEU A 1 190 ? 9.325 -27.571 77.428 1.00 82.94 190 LEU A N 1
ATOM 1439 C CA . LEU A 1 190 ? 8.022 -27.750 78.084 1.00 82.94 190 LEU A CA 1
ATOM 1440 C C . LEU A 1 190 ? 7.509 -29.201 78.116 1.00 82.94 190 LEU A C 1
ATOM 1442 O O . LEU A 1 190 ? 6.849 -29.593 79.086 1.00 82.94 190 LEU A O 1
ATOM 1446 N N . ASP A 1 191 ? 7.839 -29.960 77.071 1.00 78.50 191 ASP A N 1
ATOM 1447 C CA . ASP A 1 191 ? 7.346 -31.313 76.798 1.00 78.50 191 ASP A CA 1
ATOM 1448 C C . ASP A 1 191 ? 8.401 -32.415 77.034 1.00 78.50 191 ASP A C 1
ATOM 1450 O O . ASP A 1 191 ? 8.099 -33.594 76.874 1.00 78.50 191 ASP A O 1
ATOM 1454 N N . ASP A 1 192 ? 9.611 -32.051 77.483 1.00 82.75 192 ASP A N 1
ATOM 1455 C CA . ASP A 1 192 ? 10.599 -32.989 78.033 1.00 82.75 192 ASP A CA 1
ATOM 1456 C C . ASP A 1 192 ? 10.918 -32.609 79.493 1.00 82.75 192 ASP A C 1
ATOM 1458 O O . ASP A 1 192 ? 11.738 -31.711 79.730 1.00 82.75 192 ASP A O 1
ATOM 1462 N N . PRO A 1 193 ? 10.326 -33.290 80.495 1.00 73.31 193 PRO A N 1
ATOM 1463 C CA . PRO A 1 193 ? 10.553 -32.982 81.906 1.00 73.31 193 PRO A CA 1
ATOM 1464 C C . PRO A 1 193 ? 12.010 -33.191 82.363 1.00 73.31 193 PRO A C 1
ATOM 1466 O O . PRO A 1 193 ? 12.388 -32.659 83.409 1.00 73.31 193 PRO A O 1
ATOM 1469 N N . ASN A 1 194 ? 12.836 -33.913 81.594 1.00 78.19 194 ASN A N 1
ATOM 1470 C CA . ASN A 1 194 ? 14.242 -34.176 81.908 1.00 78.19 194 ASN A CA 1
ATOM 1471 C C . ASN A 1 194 ? 15.207 -33.130 81.322 1.00 78.19 194 ASN A C 1
ATOM 1473 O O . ASN A 1 194 ? 16.358 -33.066 81.752 1.00 78.19 194 ASN A O 1
ATOM 1477 N N . SER A 1 195 ? 14.750 -32.268 80.406 1.00 84.94 195 SER A N 1
ATOM 1478 C CA . SER A 1 195 ? 15.549 -31.258 79.679 1.00 84.94 195 SER A CA 1
ATOM 1479 C C . SER A 1 195 ? 16.103 -30.088 80.524 1.00 84.94 195 SER A C 1
ATOM 1481 O O . SER A 1 195 ? 16.440 -29.024 80.000 1.00 84.94 195 SER A O 1
ATOM 1483 N N . ILE A 1 196 ? 16.168 -30.245 81.847 1.00 85.94 196 ILE A N 1
ATOM 1484 C CA . ILE A 1 196 ? 16.514 -29.192 82.805 1.00 85.94 196 ILE A CA 1
ATOM 1485 C C . ILE A 1 196 ? 18.030 -28.971 82.828 1.00 85.94 196 ILE A C 1
ATOM 1487 O O . ILE A 1 196 ? 18.780 -29.771 83.386 1.00 85.94 196 ILE A O 1
ATOM 1491 N N . VAL A 1 197 ? 18.474 -27.830 82.302 1.00 85.94 197 VAL A N 1
ATOM 1492 C CA . VAL A 1 197 ? 19.858 -27.352 82.441 1.00 85.94 197 VAL A CA 1
ATOM 1493 C C . VAL A 1 197 ? 19.916 -26.356 83.595 1.00 85.94 197 VAL A C 1
ATOM 1495 O O . VAL A 1 197 ? 19.118 -25.420 83.633 1.00 85.94 197 VAL A O 1
ATOM 1498 N N . THR A 1 198 ? 20.860 -26.510 84.526 1.00 85.81 198 THR A N 1
ATOM 1499 C CA . THR A 1 198 ? 21.057 -25.569 85.645 1.00 85.81 198 THR A CA 1
ATOM 1500 C C . THR A 1 198 ? 22.263 -24.648 85.434 1.00 85.81 198 THR A C 1
ATOM 1502 O O . THR A 1 198 ? 23.196 -24.957 84.697 1.00 85.81 198 THR A O 1
ATOM 1505 N N . ASN A 1 199 ? 22.247 -23.488 86.092 1.00 83.94 199 ASN A N 1
ATOM 1506 C CA . ASN A 1 199 ? 23.297 -22.465 86.052 1.00 83.94 199 ASN A CA 1
ATOM 1507 C C . ASN A 1 199 ? 24.425 -22.695 87.084 1.00 83.94 199 ASN A C 1
ATOM 1509 O O . ASN A 1 199 ? 25.274 -21.824 87.264 1.00 83.94 199 ASN A O 1
ATOM 1513 N N . GLY A 1 200 ? 24.421 -23.833 87.788 1.00 77.12 200 GLY A N 1
ATOM 1514 C CA . GLY A 1 200 ? 25.394 -24.160 88.836 1.00 77.12 200 GLY A CA 1
ATOM 1515 C C . GLY A 1 200 ? 25.140 -23.529 90.212 1.00 77.12 200 GLY A C 1
ATOM 1516 O O . GLY A 1 200 ? 25.914 -23.786 91.131 1.00 77.12 200 GLY A O 1
ATOM 1517 N N . THR A 1 201 ? 24.077 -22.737 90.397 1.00 82.62 201 THR A N 1
ATOM 1518 C CA . THR A 1 201 ? 23.645 -22.303 91.739 1.00 82.62 201 THR A CA 1
ATOM 1519 C C . THR A 1 201 ? 22.750 -23.355 92.400 1.00 82.62 201 THR A C 1
ATOM 1521 O O . THR A 1 201 ? 22.094 -24.143 91.721 1.00 82.62 201 THR A O 1
ATOM 1524 N N . SER A 1 202 ? 22.725 -23.392 93.735 1.00 78.44 202 SER A N 1
ATOM 1525 C CA . SER A 1 202 ? 21.830 -24.285 94.481 1.00 78.44 202 SER A CA 1
ATOM 1526 C C . SER A 1 202 ? 20.400 -23.725 94.503 1.00 78.44 202 SER A C 1
ATOM 1528 O O . SER A 1 202 ? 20.237 -22.546 94.834 1.00 78.44 202 SER A O 1
ATOM 1530 N N . PRO A 1 203 ? 19.357 -24.535 94.237 1.00 81.19 203 PRO A N 1
ATOM 1531 C CA . PRO A 1 203 ? 17.972 -24.102 94.401 1.00 81.19 203 PRO A CA 1
ATOM 1532 C C . PRO A 1 203 ? 17.675 -23.750 95.865 1.00 81.19 203 PRO A C 1
ATOM 1534 O O . PRO A 1 203 ? 18.148 -24.412 96.791 1.00 81.19 203 PRO A O 1
ATOM 1537 N N . GLY A 1 204 ? 16.866 -22.711 96.079 1.00 79.12 204 GLY A N 1
ATOM 1538 C CA . GLY A 1 204 ? 16.457 -22.296 97.420 1.00 79.12 204 GLY A CA 1
ATOM 1539 C C . GLY A 1 204 ? 15.390 -23.242 97.986 1.00 79.12 204 GLY A C 1
ATOM 1540 O O . GLY A 1 204 ? 14.328 -23.347 97.367 1.00 79.12 204 GLY A O 1
ATOM 1541 N N . PRO A 1 205 ? 15.613 -23.915 99.131 1.00 85.25 205 PRO A N 1
ATOM 1542 C CA . PRO A 1 205 ? 14.582 -24.731 99.766 1.00 85.25 205 PRO A CA 1
ATOM 1543 C C . PRO A 1 205 ? 13.474 -23.842 100.343 1.00 85.25 205 PRO A C 1
ATOM 1545 O O . PRO A 1 205 ? 13.735 -22.743 100.836 1.00 85.25 205 PRO A O 1
ATOM 1548 N N . VAL A 1 206 ? 12.232 -24.322 100.307 1.00 89.62 206 VAL A N 1
ATOM 1549 C CA . VAL A 1 206 ? 11.071 -23.620 100.862 1.00 89.62 206 VAL A CA 1
ATOM 1550 C C . VAL A 1 206 ? 10.110 -24.611 101.524 1.00 89.62 206 VAL A C 1
ATOM 1552 O O . VAL A 1 206 ? 9.885 -25.705 101.016 1.00 89.62 206 VAL A O 1
ATOM 1555 N N . SER A 1 207 ? 9.572 -24.245 102.688 1.00 88.06 207 SER A N 1
ATOM 1556 C CA . SER A 1 207 ? 8.792 -25.158 103.538 1.00 88.06 207 SER A CA 1
ATOM 1557 C C . SER A 1 207 ? 7.374 -25.433 103.025 1.00 88.06 207 SER A C 1
ATOM 1559 O O . SER A 1 207 ? 6.822 -26.487 103.326 1.00 88.06 207 SER A O 1
ATOM 1561 N N . TYR A 1 208 ? 6.796 -24.513 102.244 1.00 92.56 208 TYR A N 1
ATOM 1562 C CA . TYR A 1 208 ? 5.427 -24.602 101.732 1.00 92.56 208 TYR A CA 1
ATOM 1563 C C . TYR A 1 208 ? 5.339 -24.131 100.274 1.00 92.56 208 TYR A C 1
ATOM 1565 O O . TYR A 1 208 ? 6.145 -23.326 99.788 1.00 92.56 208 TYR A O 1
ATOM 1573 N N . LEU A 1 209 ? 4.313 -24.596 99.565 1.00 92.06 209 LEU A N 1
ATOM 1574 C CA . LEU A 1 209 ? 4.037 -24.223 98.180 1.00 92.06 209 LEU A CA 1
ATOM 1575 C C . LEU A 1 209 ? 3.706 -22.726 98.038 1.00 92.06 209 LEU A C 1
ATOM 1577 O O . LEU A 1 209 ? 4.137 -22.097 97.076 1.00 92.06 209 LEU A O 1
ATOM 1581 N N . ASP A 1 210 ? 3.079 -22.108 99.036 1.00 89.88 210 ASP A N 1
ATOM 1582 C CA . ASP A 1 210 ? 2.790 -20.670 99.127 1.00 89.88 210 ASP A CA 1
ATOM 1583 C C . ASP A 1 210 ? 3.920 -19.840 99.778 1.00 89.88 210 ASP A C 1
ATOM 1585 O O . ASP A 1 210 ? 3.817 -18.619 99.843 1.00 89.88 210 ASP A O 1
ATOM 1589 N N . GLY A 1 211 ? 5.044 -20.439 100.198 1.00 86.25 211 GLY A N 1
ATOM 1590 C CA . GLY A 1 211 ? 6.234 -19.691 100.639 1.00 86.25 211 GLY A CA 1
ATOM 1591 C C . GLY A 1 211 ? 6.930 -20.251 101.884 1.00 86.25 211 GLY A C 1
ATOM 1592 O O . GLY A 1 211 ? 6.626 -21.353 102.324 1.00 86.25 211 GLY A O 1
ATOM 1593 N N . PRO A 1 212 ? 7.900 -19.523 102.472 1.00 83.06 212 PRO A N 1
ATOM 1594 C CA . PRO A 1 212 ? 8.656 -20.014 103.630 1.00 83.06 212 PRO A CA 1
ATOM 1595 C C . PRO A 1 212 ? 7.826 -20.068 104.923 1.00 83.06 212 PRO A C 1
ATOM 1597 O O . PRO A 1 212 ? 8.049 -20.947 105.749 1.00 83.06 212 PRO A O 1
ATOM 1600 N N . ASN A 1 213 ? 6.845 -19.169 105.064 1.00 84.25 213 ASN A N 1
ATOM 1601 C CA . ASN A 1 213 ? 5.971 -19.027 106.238 1.00 84.25 213 ASN A CA 1
ATOM 1602 C C . ASN A 1 213 ? 4.504 -19.375 105.902 1.00 84.25 213 ASN A C 1
ATOM 1604 O O . ASN A 1 213 ? 3.585 -18.772 106.450 1.00 84.25 213 ASN A O 1
ATOM 1608 N N . GLY A 1 214 ? 4.306 -20.242 104.909 1.00 86.69 214 GLY A N 1
ATOM 1609 C CA . GLY A 1 214 ? 3.008 -20.542 104.313 1.00 86.69 214 GLY A CA 1
ATOM 1610 C C . GLY A 1 214 ? 2.203 -21.637 105.018 1.00 86.69 214 GLY A C 1
ATOM 1611 O O . GLY A 1 214 ? 2.471 -22.003 106.162 1.00 86.69 214 GLY A O 1
ATOM 1612 N N . SER A 1 215 ? 1.204 -22.156 104.306 1.00 92.62 215 SER A N 1
ATOM 1613 C CA . SER A 1 215 ? 0.331 -23.254 104.741 1.00 92.62 215 SER A CA 1
ATOM 1614 C C . SER A 1 215 ? 0.046 -24.307 103.665 1.00 92.62 215 SER A C 1
ATOM 1616 O O . SER A 1 215 ? -0.417 -25.393 104.005 1.00 92.62 215 SER A O 1
ATOM 1618 N N . ALA A 1 216 ? 0.298 -24.016 102.385 1.00 93.69 216 ALA A N 1
ATOM 1619 C CA . ALA A 1 216 ? -0.005 -24.917 101.281 1.00 93.69 216 ALA A CA 1
ATOM 1620 C C . ALA A 1 216 ? 1.012 -26.063 101.220 1.00 93.69 216 ALA A C 1
ATOM 1622 O O . ALA A 1 216 ? 2.197 -25.854 100.944 1.00 93.69 216 ALA A O 1
ATOM 1623 N N . THR A 1 217 ? 0.547 -27.287 101.434 1.00 92.81 217 THR A N 1
ATOM 1624 C CA . THR A 1 217 ? 1.365 -28.505 101.361 1.00 92.81 217 THR A CA 1
ATOM 1625 C C . THR A 1 217 ? 0.696 -29.563 100.500 1.00 92.81 217 THR A C 1
ATOM 1627 O O . THR A 1 217 ? -0.503 -29.505 100.227 1.00 92.81 217 THR A O 1
ATOM 1630 N N . LEU A 1 218 ? 1.494 -30.540 100.081 1.00 92.06 218 LEU A N 1
ATOM 1631 C CA . LEU A 1 218 ? 1.037 -31.756 99.439 1.00 92.06 218 LEU A CA 1
ATOM 1632 C C . LEU A 1 218 ? 1.060 -32.915 100.446 1.00 92.06 218 LEU A C 1
ATOM 1634 O O . LEU A 1 218 ? 2.019 -33.074 101.202 1.00 92.06 218 LEU A O 1
ATOM 1638 N N . THR A 1 219 ? 0.008 -33.724 100.442 1.00 89.69 219 THR A N 1
ATOM 1639 C CA . THR A 1 219 ? -0.041 -35.022 101.136 1.00 89.69 219 THR A CA 1
ATOM 1640 C C . THR A 1 219 ? 0.821 -36.066 100.415 1.00 89.69 219 THR A C 1
ATOM 1642 O O . THR A 1 219 ? 1.153 -35.893 99.241 1.00 89.69 219 THR A O 1
ATOM 1645 N N . GLN A 1 220 ? 1.180 -37.161 101.099 1.00 85.56 220 GLN A N 1
ATOM 1646 C CA . GLN A 1 220 ? 1.966 -38.260 100.508 1.00 85.56 220 GLN A CA 1
ATOM 1647 C C . GLN A 1 220 ? 1.302 -38.866 99.258 1.00 85.56 220 GLN A C 1
ATOM 1649 O O . GLN A 1 220 ? 2.007 -39.296 98.354 1.00 85.56 220 GLN A O 1
ATOM 1654 N N . ASP A 1 221 ? -0.032 -38.836 99.180 1.00 83.69 221 ASP A N 1
ATOM 1655 C CA . ASP A 1 221 ? -0.836 -39.309 98.050 1.00 83.69 221 ASP A CA 1
ATOM 1656 C C . ASP A 1 221 ? -1.314 -38.184 97.104 1.00 83.69 221 ASP A C 1
ATOM 1658 O O . ASP A 1 221 ? -2.244 -38.366 96.319 1.00 83.69 221 ASP A O 1
ATOM 1662 N N . GLY A 1 222 ? -0.657 -37.018 97.131 1.00 87.50 222 GLY A N 1
ATOM 1663 C CA . GLY A 1 222 ? -0.738 -36.037 96.045 1.00 87.50 222 GLY A CA 1
ATOM 1664 C C . GLY A 1 222 ? -1.869 -35.005 96.112 1.00 87.50 222 GLY A C 1
ATOM 1665 O O . GLY A 1 222 ? -2.044 -34.234 95.167 1.00 87.50 222 GLY A O 1
ATOM 1666 N N . TYR A 1 223 ? -2.637 -34.941 97.200 1.00 93.19 223 TYR A N 1
ATOM 1667 C CA . TYR A 1 223 ? -3.659 -33.903 97.397 1.00 93.19 223 TYR A CA 1
ATOM 1668 C C . TYR A 1 223 ? -3.065 -32.639 98.021 1.00 93.19 223 TYR A C 1
ATOM 1670 O O . TYR A 1 223 ? -2.290 -32.725 98.979 1.00 93.19 223 TYR A O 1
ATOM 1678 N N . LEU A 1 224 ? -3.471 -31.473 97.511 1.00 94.25 224 LEU A N 1
ATOM 1679 C CA . LEU A 1 224 ? -3.160 -30.175 98.111 1.00 94.25 224 LEU A CA 1
ATOM 1680 C C . LEU A 1 224 ? -3.981 -29.965 99.391 1.00 94.25 224 LEU A C 1
ATOM 1682 O O . LEU A 1 224 ? -5.160 -30.310 99.452 1.00 94.25 224 LEU A O 1
ATOM 1686 N N . THR A 1 225 ? -3.353 -29.379 100.408 1.00 93.75 225 THR A N 1
ATOM 1687 C CA . THR A 1 225 ? -3.963 -29.024 101.698 1.00 93.75 225 THR A CA 1
ATOM 1688 C C . THR A 1 225 ? -3.477 -27.653 102.168 1.00 93.75 225 THR A C 1
ATOM 1690 O O . THR A 1 225 ? -2.467 -27.152 101.676 1.00 93.75 225 THR A O 1
ATOM 1693 N N . GLY A 1 226 ? -4.189 -27.032 103.113 1.00 94.19 226 GLY A N 1
ATOM 1694 C CA . GLY A 1 226 ? -3.903 -25.667 103.574 1.00 94.19 226 GLY A CA 1
ATOM 1695 C C . GLY A 1 226 ? -4.581 -24.611 102.700 1.00 94.19 226 GLY A C 1
ATOM 1696 O O . GLY A 1 226 ? -5.689 -24.836 102.216 1.00 94.19 226 GLY A O 1
ATOM 1697 N N . SER A 1 227 ? -3.941 -23.457 102.504 1.00 93.19 227 SER A N 1
ATOM 1698 C CA . SER A 1 227 ? -4.456 -22.336 101.697 1.00 93.19 227 SER A CA 1
ATOM 1699 C C . SER A 1 227 ? -3.332 -21.635 100.927 1.00 93.19 227 SER A C 1
ATOM 1701 O O . SER A 1 227 ? -2.169 -21.743 101.308 1.00 93.19 227 SER A O 1
ATOM 1703 N N . PHE A 1 228 ? -3.665 -20.899 99.862 1.00 93.44 228 PHE A N 1
ATOM 1704 C CA . PHE A 1 228 ? -2.699 -20.142 99.052 1.00 93.44 228 PHE A CA 1
ATOM 1705 C C . PHE A 1 228 ? -2.999 -18.626 99.137 1.00 93.44 228 PHE A C 1
ATOM 1707 O O . PHE A 1 228 ? -3.635 -18.078 98.237 1.00 93.44 228 PHE A O 1
ATOM 1714 N N . PRO A 1 229 ? -2.606 -17.924 100.223 1.00 91.56 229 PRO A N 1
ATOM 1715 C CA . PRO A 1 229 ? -3.062 -16.566 100.570 1.00 91.56 229 PRO A CA 1
ATOM 1716 C C . PRO A 1 229 ? -2.395 -15.437 99.756 1.00 91.56 229 PRO A C 1
ATOM 1718 O O . PRO A 1 229 ? -1.955 -14.425 100.302 1.00 91.56 229 PRO A O 1
ATOM 1721 N N . TRP A 1 230 ? -2.304 -15.611 98.439 1.00 90.25 230 TRP A N 1
ATOM 1722 C CA . TRP A 1 230 ? -1.651 -14.703 97.489 1.00 90.25 230 TRP A CA 1
ATOM 1723 C C . TRP A 1 230 ? -2.683 -13.835 96.744 1.00 90.25 230 TRP A C 1
ATOM 1725 O O . TRP A 1 230 ? -3.873 -14.161 96.715 1.00 90.25 230 TRP A O 1
ATOM 1735 N N . GLY A 1 231 ? -2.257 -12.713 96.156 1.00 88.06 231 GLY A N 1
ATOM 1736 C CA . GLY A 1 231 ? -3.137 -11.854 95.360 1.00 88.06 231 GLY A CA 1
ATOM 1737 C C . GLY A 1 231 ? -3.539 -12.521 94.043 1.00 88.06 231 GLY A C 1
ATOM 1738 O O . GLY A 1 231 ? -2.738 -13.210 93.421 1.00 88.06 231 GLY A O 1
ATOM 1739 N N . ALA A 1 232 ? -4.778 -12.320 93.591 1.00 88.38 232 ALA A N 1
ATOM 1740 C CA . ALA A 1 232 ? -5.231 -12.828 92.298 1.00 88.38 232 ALA A CA 1
ATOM 1741 C C . ALA A 1 232 ? -4.454 -12.148 91.154 1.00 88.38 232 ALA A C 1
ATOM 1743 O O . ALA A 1 232 ? -4.728 -10.994 90.837 1.00 88.38 232 ALA A O 1
ATOM 1744 N N . GLY A 1 233 ? -3.498 -12.844 90.536 1.00 84.56 233 GLY A N 1
ATOM 1745 C CA . GLY A 1 233 ? -2.506 -12.286 89.608 1.00 84.56 233 GLY A CA 1
ATOM 1746 C C . GLY A 1 233 ? -1.050 -12.499 90.043 1.00 84.56 233 GLY A C 1
ATOM 1747 O O . GLY A 1 233 ? -0.148 -12.369 89.208 1.00 84.56 233 GLY A O 1
ATOM 1748 N N . ASP A 1 234 ? -0.808 -12.882 91.299 1.00 89.62 234 ASP A N 1
ATOM 1749 C CA . ASP A 1 234 ? 0.518 -13.264 91.783 1.00 89.62 234 ASP A CA 1
ATOM 1750 C C . ASP A 1 234 ? 0.877 -14.721 91.437 1.00 89.62 234 ASP A C 1
ATOM 1752 O O . ASP A 1 234 ? -0.004 -15.580 91.308 1.00 89.62 234 ASP A O 1
ATOM 1756 N N . LEU A 1 235 ? 2.179 -15.032 91.321 1.00 89.94 235 LEU A N 1
ATOM 1757 C CA . LEU A 1 235 ? 2.638 -16.414 91.133 1.00 89.94 235 LEU A CA 1
ATOM 1758 C C . LEU A 1 235 ? 3.898 -16.835 91.902 1.00 89.94 235 LEU A C 1
ATOM 1760 O O . LEU A 1 235 ? 4.817 -16.055 92.152 1.00 89.94 235 LEU A O 1
ATOM 1764 N N . ALA A 1 236 ? 3.966 -18.131 92.206 1.00 89.69 236 ALA A N 1
ATOM 1765 C CA . ALA A 1 236 ? 5.066 -18.780 92.903 1.00 89.69 236 ALA A CA 1
ATOM 1766 C C . ALA A 1 236 ? 5.698 -19.881 92.035 1.00 89.69 236 ALA A C 1
ATOM 1768 O O . ALA A 1 236 ? 5.064 -20.890 91.734 1.00 89.69 236 ALA A O 1
ATOM 1769 N N . GLY A 1 237 ? 6.969 -19.718 91.653 1.00 90.50 237 GLY A N 1
ATOM 1770 C CA . GLY A 1 237 ? 7.737 -20.781 90.992 1.00 90.50 237 GLY A CA 1
ATOM 1771 C C . GLY A 1 237 ? 8.121 -21.884 91.980 1.00 90.50 237 GLY A C 1
ATOM 1772 O O . GLY A 1 237 ? 8.691 -21.586 93.035 1.00 90.50 237 GLY A O 1
ATOM 1773 N N . ARG A 1 238 ? 7.821 -23.142 91.649 1.00 92.94 238 ARG A N 1
ATOM 1774 C CA . ARG A 1 238 ? 8.080 -24.316 92.494 1.00 92.94 238 ARG A CA 1
ATOM 1775 C C . ARG A 1 238 ? 8.598 -25.503 91.686 1.00 92.94 238 ARG A C 1
ATOM 1777 O O . ARG A 1 238 ? 8.323 -25.652 90.497 1.00 92.94 238 ARG A O 1
ATOM 1784 N N . ARG A 1 239 ? 9.337 -26.359 92.383 1.00 91.44 239 ARG A N 1
ATOM 1785 C CA . ARG A 1 239 ? 9.688 -27.724 91.998 1.00 91.44 239 ARG A CA 1
ATOM 1786 C C . ARG A 1 239 ? 9.515 -28.595 93.241 1.00 91.44 239 ARG A C 1
ATOM 1788 O O . ARG A 1 239 ? 9.946 -28.193 94.321 1.00 91.44 239 ARG A O 1
ATOM 1795 N N . ILE A 1 240 ? 8.853 -29.741 93.120 1.00 92.25 240 ILE A N 1
ATOM 1796 C CA . ILE A 1 240 ? 8.671 -30.674 94.240 1.00 92.25 240 ILE A CA 1
ATOM 1797 C C . ILE A 1 240 ? 9.827 -31.665 94.218 1.00 92.25 240 ILE A C 1
ATOM 1799 O O . ILE A 1 240 ? 10.150 -32.194 93.157 1.00 92.25 240 ILE A O 1
ATOM 1803 N N . LYS A 1 241 ? 10.434 -31.920 95.378 1.00 89.62 241 LYS A N 1
ATOM 1804 C CA . LYS A 1 241 ? 11.402 -32.992 95.603 1.00 89.62 241 LYS A CA 1
ATOM 1805 C C . LYS A 1 241 ? 10.813 -33.988 96.600 1.00 89.62 241 LYS A C 1
ATOM 1807 O O . LYS A 1 241 ? 10.569 -33.636 97.756 1.00 89.62 241 LYS A O 1
ATOM 1812 N N . VAL A 1 242 ? 10.635 -35.225 96.153 1.00 89.19 242 VAL A N 1
ATOM 1813 C CA . VAL A 1 242 ? 10.182 -36.359 96.969 1.00 89.19 242 VAL A CA 1
ATOM 1814 C C . VAL A 1 242 ? 11.384 -37.247 97.279 1.00 89.19 242 VAL A C 1
ATOM 1816 O O . VAL A 1 242 ? 12.276 -37.381 96.441 1.00 89.19 242 VAL A O 1
ATOM 1819 N N . THR A 1 243 ? 11.418 -37.820 98.481 1.00 88.94 243 THR A N 1
ATOM 1820 C CA . THR A 1 243 ? 12.449 -38.768 98.929 1.00 88.94 243 THR A CA 1
ATOM 1821 C C . THR A 1 243 ? 11.778 -39.993 99.550 1.00 88.94 243 THR A C 1
ATOM 1823 O O . THR A 1 243 ? 10.931 -39.823 100.434 1.00 88.94 243 THR A O 1
ATOM 1826 N N . ASP A 1 244 ? 12.147 -41.192 99.095 1.00 87.69 244 ASP A N 1
ATOM 1827 C CA . ASP A 1 244 ? 11.734 -42.479 99.686 1.00 87.69 244 ASP A CA 1
ATOM 1828 C C . ASP A 1 244 ? 12.411 -42.737 101.051 1.00 87.69 244 ASP A C 1
ATOM 1830 O O . ASP A 1 244 ? 13.180 -41.900 101.540 1.00 87.69 244 ASP A O 1
ATOM 1834 N N . ALA A 1 245 ? 12.119 -43.859 101.717 1.00 82.12 245 ALA A N 1
ATOM 1835 C CA . ALA A 1 245 ? 12.698 -44.160 103.026 1.00 82.12 245 ALA A CA 1
ATOM 1836 C C . ALA A 1 245 ? 14.138 -44.696 102.965 1.00 82.12 245 ALA A C 1
ATOM 1838 O O . ALA A 1 245 ? 14.831 -44.660 103.987 1.00 82.12 245 ALA A O 1
ATOM 1839 N N . THR A 1 246 ? 14.613 -45.131 101.795 1.00 81.50 246 THR A N 1
ATOM 1840 C CA . THR A 1 246 ? 16.018 -45.516 101.560 1.00 81.50 246 THR A CA 1
ATOM 1841 C C . THR A 1 246 ? 16.913 -44.331 101.178 1.00 81.50 246 THR A C 1
ATOM 1843 O O . THR A 1 246 ? 18.129 -44.386 101.374 1.00 81.50 246 THR A O 1
ATOM 1846 N N . GLY A 1 247 ? 16.316 -43.228 100.718 1.00 80.12 247 GLY A N 1
ATOM 1847 C CA . GLY A 1 247 ? 16.959 -41.945 100.456 1.00 80.12 247 GLY A CA 1
ATOM 1848 C C . GLY A 1 247 ? 17.133 -41.568 98.982 1.00 80.12 247 GLY A C 1
ATOM 1849 O O . GLY A 1 247 ? 17.807 -40.565 98.722 1.00 80.12 247 GLY A O 1
ATOM 1850 N N . ASN A 1 248 ? 16.561 -42.297 98.013 1.00 85.62 248 ASN A N 1
ATOM 1851 C CA . ASN A 1 248 ? 16.592 -41.840 96.615 1.00 85.62 248 ASN A CA 1
ATOM 1852 C C . ASN A 1 248 ? 15.608 -40.678 96.432 1.00 85.62 248 ASN A C 1
ATOM 1854 O O . ASN A 1 248 ? 14.609 -40.554 97.142 1.00 85.62 248 ASN A O 1
ATOM 1858 N N . THR A 1 249 ? 15.917 -39.763 95.508 1.00 86.06 249 THR A N 1
ATOM 1859 C CA . THR A 1 249 ? 15.166 -38.506 95.386 1.00 86.06 249 THR A CA 1
ATOM 1860 C C . THR A 1 249 ? 14.775 -38.212 93.950 1.00 86.06 249 THR A C 1
ATOM 1862 O O . THR A 1 249 ? 15.656 -38.019 93.108 1.00 86.06 249 THR A O 1
ATOM 1865 N N . THR A 1 250 ? 13.482 -38.034 93.702 1.00 89.25 250 THR A N 1
ATOM 1866 C CA . THR A 1 250 ? 12.973 -37.533 92.421 1.00 89.25 250 THR A CA 1
ATOM 1867 C C . THR A 1 250 ? 12.517 -36.092 92.563 1.00 89.25 250 THR A C 1
ATOM 1869 O O . THR A 1 250 ? 12.042 -35.662 93.617 1.00 89.25 250 THR A O 1
ATOM 1872 N N . LYS A 1 251 ? 12.659 -35.327 91.479 1.00 89.25 251 LYS A N 1
ATOM 1873 C CA . LYS A 1 251 ? 12.182 -33.951 91.382 1.00 89.25 251 LYS A CA 1
ATOM 1874 C C . LYS A 1 251 ? 11.223 -33.799 90.210 1.00 89.25 251 LYS A C 1
ATOM 1876 O O . LYS A 1 251 ? 11.556 -34.223 89.108 1.00 89.25 251 LYS A O 1
ATOM 1881 N N . SER A 1 252 ? 10.097 -33.124 90.428 1.00 90.88 252 SER A N 1
ATOM 1882 C CA . SER A 1 252 ? 9.126 -32.796 89.376 1.00 90.88 252 SER A CA 1
ATOM 1883 C C . SER A 1 252 ? 9.749 -31.931 88.269 1.00 90.88 252 SER A C 1
ATOM 1885 O O . SER A 1 252 ? 10.843 -31.375 88.429 1.00 90.88 252 SER A O 1
ATOM 1887 N N . ASN A 1 253 ? 9.013 -31.702 87.181 1.00 91.75 253 ASN A N 1
ATOM 1888 C CA . ASN A 1 253 ? 9.247 -30.518 86.350 1.00 91.75 253 ASN A CA 1
ATOM 1889 C C . ASN A 1 253 ? 9.092 -29.230 87.190 1.00 91.75 253 ASN A C 1
ATOM 1891 O O . ASN A 1 253 ? 8.373 -29.232 88.198 1.00 91.75 253 ASN A O 1
ATOM 1895 N N . PRO A 1 254 ? 9.716 -28.111 86.793 1.00 91.19 254 PRO A N 1
ATOM 1896 C CA . PRO A 1 254 ? 9.349 -26.804 87.320 1.00 91.19 254 PRO A CA 1
ATOM 1897 C C . PRO A 1 254 ? 7.934 -26.408 86.866 1.00 91.19 254 PRO A C 1
ATOM 1899 O O . PRO A 1 254 ? 7.525 -26.681 85.732 1.00 91.19 254 PRO A O 1
ATOM 1902 N N . PHE A 1 255 ? 7.199 -25.731 87.746 1.00 92.88 255 PHE A N 1
ATOM 1903 C CA . PHE A 1 255 ? 5.894 -25.131 87.459 1.00 92.88 255 PHE A CA 1
ATOM 1904 C C . PHE A 1 255 ? 5.718 -23.800 88.203 1.00 92.88 255 PHE A C 1
ATOM 1906 O O . PHE A 1 255 ? 6.441 -23.493 89.156 1.00 92.88 255 PHE A O 1
ATOM 1913 N N . TYR A 1 256 ? 4.747 -22.999 87.771 1.00 92.31 256 TYR A N 1
ATOM 1914 C CA . TYR A 1 256 ? 4.266 -21.832 88.510 1.00 92.31 256 TYR A CA 1
ATOM 1915 C C . TYR A 1 256 ? 2.890 -22.131 89.114 1.00 92.31 256 TYR A C 1
ATOM 1917 O O . TYR A 1 256 ? 1.965 -22.498 88.392 1.00 92.31 256 TYR A O 1
ATOM 1925 N N . MET A 1 257 ? 2.723 -21.922 90.419 1.00 92.50 257 MET A N 1
ATOM 1926 C CA . MET A 1 257 ? 1.390 -21.781 91.012 1.00 92.50 257 MET A CA 1
ATOM 1927 C C . MET A 1 257 ? 0.916 -20.347 90.807 1.00 92.50 257 MET A C 1
ATOM 1929 O O . MET A 1 257 ? 1.631 -19.421 91.183 1.00 92.50 257 MET A O 1
ATOM 1933 N N . VAL A 1 258 ? -0.254 -20.168 90.197 1.00 92.25 258 VAL A N 1
ATOM 1934 C CA . VAL A 1 258 ? -0.825 -18.863 89.839 1.00 92.25 258 VAL A CA 1
ATOM 1935 C C . VAL A 1 258 ? -2.116 -18.668 90.622 1.00 92.25 258 VAL A C 1
ATOM 1937 O O . VAL A 1 258 ? -3.052 -19.458 90.487 1.00 92.25 258 VAL A O 1
ATOM 1940 N N . ALA A 1 259 ? -2.165 -17.614 91.433 1.00 92.62 259 ALA A N 1
ATOM 1941 C CA . ALA A 1 259 ? -3.356 -17.246 92.183 1.00 92.62 259 ALA A CA 1
ATOM 1942 C C . ALA A 1 259 ? -4.362 -16.510 91.287 1.00 92.62 259 ALA A C 1
ATOM 1944 O O . ALA A 1 259 ? -3.992 -15.604 90.541 1.00 92.62 259 ALA A O 1
ATOM 1945 N N . TYR A 1 260 ? -5.644 -16.852 91.396 1.00 93.00 260 TYR A N 1
ATOM 1946 C CA . TYR A 1 260 ? -6.753 -16.132 90.760 1.00 93.00 260 TYR A CA 1
ATOM 1947 C C . TYR A 1 260 ? -7.985 -16.086 91.673 1.00 93.00 260 TYR A C 1
ATOM 1949 O O . TYR A 1 260 ? -7.990 -16.674 92.751 1.00 93.00 260 TYR A O 1
ATOM 1957 N N . THR A 1 261 ? -9.039 -15.387 91.264 1.00 92.50 261 THR A N 1
ATOM 1958 C CA . THR A 1 261 ? -10.370 -15.479 91.890 1.00 92.50 261 THR A CA 1
ATOM 1959 C C . THR A 1 261 ? -11.445 -15.353 90.811 1.00 92.50 261 THR A C 1
ATOM 1961 O O . THR A 1 261 ? -11.141 -15.017 89.669 1.00 92.50 261 THR A O 1
ATOM 1964 N N . VAL A 1 262 ? -12.707 -15.599 91.152 1.00 92.50 262 VAL A N 1
ATOM 1965 C CA . VAL A 1 262 ? -13.855 -15.193 90.327 1.00 92.50 262 VAL A CA 1
ATOM 1966 C C . VAL A 1 262 ? -14.637 -14.126 91.084 1.00 92.50 262 VAL A C 1
ATOM 1968 O O . VAL A 1 262 ? -14.776 -14.221 92.304 1.00 92.50 262 VAL A O 1
ATOM 1971 N N . LYS A 1 263 ? -15.112 -13.095 90.380 1.00 89.25 263 LYS A N 1
ATOM 1972 C CA . LYS A 1 263 ? -15.923 -11.996 90.933 1.00 89.25 263 LYS A CA 1
ATOM 1973 C C . LYS A 1 263 ? -17.032 -11.580 89.954 1.00 89.25 263 LYS A C 1
ATOM 1975 O O . LYS A 1 263 ? -16.934 -11.931 88.779 1.00 89.25 263 LYS A O 1
ATOM 1980 N N . PRO A 1 264 ? -18.048 -10.811 90.382 1.00 88.56 264 PRO A N 1
ATOM 1981 C CA . PRO A 1 264 ? -19.002 -10.198 89.461 1.00 88.56 264 PRO A CA 1
ATOM 1982 C C . PRO A 1 264 ? -18.327 -9.247 88.455 1.00 88.56 264 PRO A C 1
ATOM 1984 O O . PRO A 1 264 ? -17.365 -8.557 88.798 1.00 88.56 264 PRO A O 1
ATOM 1987 N N . VAL A 1 265 ? -18.847 -9.191 87.225 1.00 86.38 265 VAL A N 1
ATOM 1988 C CA . VAL A 1 265 ? -18.416 -8.254 86.166 1.00 86.38 265 VAL A CA 1
ATOM 1989 C C . VAL A 1 265 ? -18.703 -6.806 86.573 1.00 86.38 265 VAL A C 1
ATOM 1991 O O . VAL A 1 265 ? -17.838 -5.939 86.458 1.00 86.38 265 VAL A O 1
ATOM 1994 N N . ASP A 1 266 ? -19.920 -6.554 87.056 1.00 81.81 266 ASP A N 1
ATOM 1995 C CA . ASP A 1 266 ? -20.357 -5.291 87.640 1.00 81.81 266 ASP A CA 1
ATOM 1996 C C . ASP A 1 266 ? -21.476 -5.514 88.670 1.00 81.81 266 ASP A C 1
ATOM 1998 O O . ASP A 1 266 ? -22.124 -6.561 88.694 1.00 81.81 266 ASP A O 1
ATOM 2002 N N . ASP A 1 267 ? -21.733 -4.508 89.509 1.00 76.69 267 ASP A N 1
ATOM 2003 C CA . ASP A 1 267 ? -22.817 -4.529 90.503 1.00 76.69 267 ASP A CA 1
ATOM 2004 C C . ASP A 1 267 ? -24.210 -4.247 89.888 1.00 76.69 267 ASP A C 1
ATOM 2006 O O . ASP A 1 267 ? -25.177 -3.991 90.611 1.00 76.69 267 ASP A O 1
ATOM 2010 N N . LYS A 1 268 ? -24.350 -4.237 88.550 1.00 81.88 268 LYS A N 1
ATOM 2011 C CA . LYS A 1 268 ? -25.636 -3.930 87.902 1.00 81.88 268 LYS A CA 1
ATOM 2012 C C . LYS A 1 268 ? -26.554 -5.156 87.967 1.00 81.88 268 LYS A C 1
ATOM 2014 O O . LYS A 1 268 ? -26.118 -6.235 87.556 1.00 81.88 268 LYS A O 1
ATOM 2019 N N . PRO A 1 269 ? -27.823 -5.020 88.389 1.00 78.50 269 PRO A N 1
ATOM 2020 C CA . PRO A 1 269 ? -28.743 -6.149 88.432 1.00 78.50 269 PRO A CA 1
ATOM 2021 C C . PRO A 1 269 ? -28.985 -6.741 87.041 1.00 78.50 269 PRO A C 1
ATOM 2023 O O . PRO A 1 269 ? -29.137 -6.008 86.063 1.00 78.50 269 PRO A O 1
ATOM 2026 N N . LEU A 1 270 ? -29.071 -8.068 86.969 1.00 79.81 270 LEU A N 1
ATOM 2027 C CA . LEU A 1 270 ? -29.698 -8.764 85.851 1.00 79.81 270 LEU A CA 1
ATOM 2028 C C . LEU A 1 270 ? -31.203 -8.453 85.895 1.00 79.81 270 LEU A C 1
ATOM 2030 O O . LEU A 1 270 ? -31.886 -8.805 86.857 1.00 79.81 270 LEU A O 1
ATOM 2034 N N . ALA A 1 271 ? -31.706 -7.730 84.897 1.00 75.31 271 ALA A N 1
ATOM 2035 C CA . ALA A 1 271 ? -33.123 -7.404 84.786 1.00 75.31 271 ALA A CA 1
ATOM 2036 C C . ALA A 1 271 ? -33.850 -8.514 84.017 1.00 75.31 271 ALA A C 1
ATOM 2038 O O . ALA A 1 271 ? -33.423 -8.864 82.920 1.00 75.31 271 ALA A O 1
ATOM 2039 N N . VAL A 1 272 ? -34.941 -9.037 84.581 1.00 64.06 272 VAL A N 1
ATOM 2040 C CA . VAL A 1 272 ? -35.810 -10.032 83.929 1.00 64.06 272 VAL A CA 1
ATOM 2041 C C . VAL A 1 272 ? -37.274 -9.596 84.029 1.00 64.06 272 VAL A C 1
ATOM 2043 O O . VAL A 1 272 ? -37.700 -9.053 85.050 1.00 64.06 272 VAL A O 1
ATOM 2046 N N . SER A 1 273 ? -38.040 -9.795 82.958 1.00 55.00 273 SER A N 1
ATOM 2047 C CA . SER A 1 273 ? -39.460 -9.423 82.839 1.00 55.00 273 SER A CA 1
ATOM 2048 C C . SER A 1 273 ? -40.418 -10.583 83.140 1.00 55.00 273 SER A C 1
ATOM 2050 O O . SER A 1 273 ? -41.618 -10.386 83.331 1.00 55.00 273 SER A O 1
ATOM 2052 N N . ASN A 1 274 ? -39.883 -11.804 83.173 1.00 59.56 274 ASN A N 1
ATOM 2053 C CA . ASN A 1 274 ? -40.567 -13.038 83.540 1.00 59.56 274 ASN A CA 1
ATOM 2054 C C . ASN A 1 274 ? -39.548 -14.057 84.085 1.00 59.56 274 ASN A C 1
ATOM 2056 O O . ASN A 1 274 ? -38.341 -13.913 83.897 1.00 59.56 274 ASN A O 1
ATOM 2060 N N . SER A 1 275 ? -40.021 -15.107 84.758 1.00 55.12 275 SER A N 1
ATOM 2061 C CA . SER A 1 275 ? -39.144 -16.123 85.360 1.00 55.12 275 SER A CA 1
ATOM 2062 C C . SER A 1 275 ? -38.447 -17.038 84.345 1.00 55.12 275 SER A C 1
ATOM 2064 O O . SER A 1 275 ? -37.433 -17.639 84.685 1.00 55.12 275 SER A O 1
ATOM 2066 N N . SER A 1 276 ? -38.938 -17.131 83.105 1.00 64.62 276 SER A N 1
ATOM 2067 C CA . SER A 1 276 ? -38.304 -17.909 82.026 1.00 64.62 276 SER A CA 1
ATOM 2068 C C . SER A 1 276 ? -37.049 -17.255 81.433 1.00 64.62 276 SER A C 1
ATOM 2070 O O . SER A 1 276 ? -36.221 -17.957 80.860 1.00 64.62 276 SER A O 1
ATOM 2072 N N . GLU A 1 277 ? -36.867 -15.942 81.597 1.00 64.25 277 GLU A N 1
ATOM 2073 C CA . GLU A 1 277 ? -35.641 -15.226 81.200 1.00 64.25 277 GLU A CA 1
ATOM 2074 C C . GLU A 1 277 ? -34.467 -15.467 82.167 1.00 64.25 277 GLU A C 1
ATOM 2076 O O . GLU A 1 277 ? -33.306 -15.258 81.809 1.00 64.25 277 GLU A O 1
ATOM 2081 N N . LEU A 1 278 ? -34.743 -15.940 83.388 1.00 80.44 278 LEU A N 1
ATOM 2082 C CA . LEU A 1 278 ? -33.727 -16.225 84.396 1.00 80.44 278 LEU A CA 1
ATOM 2083 C C . LEU A 1 278 ? -33.080 -17.599 84.151 1.00 80.44 278 LEU A C 1
ATOM 2085 O O . LEU A 1 278 ? -33.502 -18.614 84.703 1.00 80.44 278 LEU A O 1
ATOM 2089 N N . THR A 1 279 ? -32.033 -17.624 83.329 1.00 88.62 279 THR A N 1
ATOM 2090 C CA . THR A 1 279 ? -31.249 -18.835 83.031 1.00 88.62 279 THR A CA 1
ATOM 2091 C C . THR A 1 279 ? -29.946 -18.894 83.832 1.00 88.62 279 THR A C 1
ATOM 2093 O O . THR A 1 279 ? -29.391 -17.862 84.209 1.00 88.62 279 THR A O 1
ATOM 2096 N N . GLU A 1 280 ? -29.415 -20.102 84.062 1.00 89.12 280 GLU A N 1
ATOM 2097 C CA . GLU A 1 280 ? -28.113 -20.275 84.730 1.00 89.12 280 GLU A CA 1
ATOM 2098 C C . GLU A 1 280 ? -26.989 -19.570 83.962 1.00 89.12 280 GLU A C 1
ATOM 2100 O O . GLU A 1 280 ? -26.164 -18.894 84.572 1.00 89.12 280 GLU A O 1
ATOM 2105 N N . GLN A 1 281 ? -27.005 -19.643 82.625 1.00 88.31 281 GLN A N 1
ATOM 2106 C CA . GLN A 1 281 ? -26.012 -18.982 81.779 1.00 88.31 281 GLN A CA 1
ATOM 2107 C C . GLN A 1 281 ? -26.019 -17.460 81.982 1.00 88.31 281 GLN A C 1
ATOM 2109 O O . GLN A 1 281 ? -24.971 -16.897 82.268 1.00 88.31 281 GLN A O 1
ATOM 2114 N N . ALA A 1 282 ? -27.187 -16.805 81.975 1.00 84.81 282 ALA A N 1
ATOM 2115 C CA . ALA A 1 282 ? -27.282 -15.358 82.207 1.00 84.81 282 ALA A CA 1
ATOM 2116 C C . ALA A 1 282 ? -26.807 -14.918 83.612 1.00 84.81 282 ALA A C 1
ATOM 2118 O O . ALA A 1 282 ? -26.434 -13.760 83.812 1.00 84.81 282 ALA A O 1
ATOM 2119 N N . ILE A 1 283 ? -26.805 -15.832 84.589 1.00 90.56 283 ILE A N 1
ATOM 2120 C CA . ILE A 1 283 ? -26.260 -15.612 85.937 1.00 90.56 283 ILE A CA 1
ATOM 2121 C C . ILE A 1 283 ? -24.742 -15.868 85.967 1.00 90.56 283 ILE A C 1
ATOM 2123 O O . ILE A 1 283 ? -24.018 -15.155 86.662 1.00 90.56 283 ILE A O 1
ATOM 2127 N N . PHE A 1 284 ? -24.238 -16.849 85.215 1.00 93.25 284 PHE A N 1
ATOM 2128 C CA . PHE A 1 284 ? -22.804 -17.145 85.118 1.00 93.25 284 PHE A CA 1
ATOM 2129 C C . PHE A 1 284 ? -22.050 -16.143 84.227 1.00 93.25 284 PHE A C 1
ATOM 2131 O O . PHE A 1 284 ? -20.934 -15.770 84.569 1.00 93.25 284 PHE A O 1
ATOM 2138 N N . ASP A 1 285 ? -22.675 -15.603 83.178 1.00 90.88 285 ASP A N 1
ATOM 2139 C CA . ASP A 1 285 ? -22.135 -14.526 82.324 1.00 90.88 285 ASP A CA 1
ATOM 2140 C C . ASP A 1 285 ? -21.917 -13.209 83.096 1.00 90.88 285 ASP A C 1
ATOM 2142 O O . ASP A 1 285 ? -21.198 -12.311 82.654 1.00 90.88 285 ASP A O 1
ATOM 2146 N N . LYS A 1 286 ? -22.519 -13.086 84.287 1.00 90.00 286 LYS A N 1
ATOM 2147 C CA . LYS A 1 286 ? -22.262 -12.001 85.240 1.00 90.00 286 LYS A CA 1
ATOM 2148 C C . LYS A 1 286 ? -21.005 -12.209 86.091 1.00 90.00 286 LYS A C 1
ATOM 2150 O O . LYS A 1 286 ? -20.688 -11.321 86.883 1.00 90.00 286 LYS A O 1
ATOM 2155 N N . LEU A 1 287 ? -20.275 -13.314 85.934 1.00 91.94 287 LEU A N 1
ATOM 2156 C CA . LEU A 1 287 ? -18.998 -13.588 86.598 1.00 91.94 287 LEU A CA 1
ATOM 2157 C C . LEU A 1 287 ? -17.809 -13.439 85.642 1.00 91.94 287 LEU A C 1
ATOM 2159 O O . LEU A 1 287 ? -17.900 -13.692 84.446 1.00 91.94 287 LEU A O 1
ATOM 2163 N N . VAL A 1 288 ? -16.656 -13.052 86.191 1.00 91.38 288 VAL A N 1
ATOM 2164 C CA . VAL A 1 288 ? -15.389 -12.956 85.461 1.00 91.38 288 VAL A CA 1
ATOM 2165 C C . VAL A 1 288 ? -14.230 -13.505 86.289 1.00 91.38 288 VAL A C 1
ATOM 2167 O O . VAL A 1 288 ? -14.126 -13.267 87.497 1.00 91.38 288 VAL A O 1
ATOM 2170 N N . VAL A 1 289 ? -13.336 -14.230 85.614 1.00 90.31 289 VAL A N 1
ATOM 2171 C CA . VAL A 1 289 ? -12.040 -14.658 86.152 1.00 90.31 289 VAL A CA 1
ATOM 2172 C C . VAL A 1 289 ? -11.161 -13.428 86.357 1.00 90.31 289 VAL A C 1
ATOM 2174 O O . VAL A 1 289 ? -10.784 -12.749 85.403 1.00 90.31 289 VAL A O 1
ATOM 2177 N N . ASP A 1 290 ? -10.809 -13.153 87.608 1.00 87.00 290 ASP A N 1
ATOM 2178 C CA . ASP A 1 290 ? -9.963 -12.032 87.990 1.00 87.00 290 ASP A CA 1
ATOM 2179 C C . ASP A 1 290 ? -8.543 -12.478 88.353 1.00 87.00 290 ASP A C 1
ATOM 2181 O O . ASP A 1 290 ? -8.316 -13.453 89.074 1.00 87.00 290 ASP A O 1
ATOM 2185 N N . LYS A 1 291 ? -7.591 -11.698 87.843 1.00 79.50 291 LYS A N 1
ATOM 2186 C CA . LYS A 1 291 ? -6.141 -11.812 88.027 1.00 79.50 291 LYS A CA 1
ATOM 2187 C C . LYS A 1 291 ? -5.450 -10.431 88.067 1.00 79.50 291 LYS A C 1
ATOM 2189 O O . LYS A 1 291 ? -4.308 -10.284 87.637 1.00 79.50 291 LYS A O 1
ATOM 2194 N N . SER A 1 292 ? -6.171 -9.385 88.490 1.00 69.00 292 SER A N 1
ATOM 2195 C CA . SER A 1 292 ? -5.746 -7.974 88.382 1.00 69.00 292 SER A CA 1
ATOM 2196 C C . SER A 1 292 ? -4.827 -7.452 89.500 1.00 69.00 292 SER A C 1
ATOM 2198 O O . SER A 1 292 ? -4.314 -6.332 89.401 1.00 69.00 292 SER A O 1
ATOM 2200 N N . ALA A 1 293 ? -4.537 -8.245 90.533 1.00 57.78 293 ALA A N 1
ATOM 2201 C CA . ALA A 1 293 ? -3.593 -7.893 91.590 1.00 57.78 293 ALA A CA 1
ATOM 2202 C C . ALA A 1 293 ? -2.128 -8.065 91.126 1.00 57.78 293 ALA A C 1
ATOM 2204 O O . ALA A 1 293 ? -1.458 -9.043 91.424 1.00 57.78 293 ALA A O 1
ATOM 2205 N N . LYS A 1 294 ? -1.638 -7.047 90.412 1.00 58.53 294 LYS A N 1
ATOM 2206 C CA . LYS A 1 294 ? -0.221 -6.671 90.220 1.00 58.53 294 LYS A CA 1
ATOM 2207 C C . LYS A 1 294 ? 0.800 -7.736 89.748 1.00 58.53 294 LYS A C 1
ATOM 2209 O O . LYS A 1 294 ? 1.575 -8.305 90.508 1.00 58.53 294 LYS A O 1
ATOM 2214 N N . THR A 1 295 ? 1.112 -7.624 88.458 1.00 60.94 295 THR A N 1
ATOM 2215 C CA . THR A 1 295 ? 2.493 -7.553 87.913 1.00 60.94 295 THR A CA 1
ATOM 2216 C C . THR A 1 295 ? 3.406 -8.788 87.872 1.00 60.94 295 THR A C 1
ATOM 2218 O O . THR A 1 295 ? 4.386 -8.706 87.135 1.00 60.94 295 THR A O 1
ATOM 2221 N N . THR A 1 296 ? 3.161 -9.901 88.578 1.00 77.12 296 THR A N 1
ATOM 2222 C CA . THR A 1 296 ? 4.113 -11.042 88.541 1.00 77.12 296 THR A CA 1
ATOM 2223 C C . THR A 1 296 ? 3.745 -12.155 87.551 1.00 77.12 296 THR A C 1
ATOM 2225 O O . THR A 1 296 ? 4.631 -12.630 86.835 1.00 77.12 296 THR A O 1
ATOM 2228 N N . SER A 1 297 ? 2.473 -12.549 87.425 1.00 84.75 297 SER A N 1
ATOM 2229 C CA . SER A 1 297 ? 2.038 -13.450 86.341 1.00 84.75 297 SER A CA 1
ATOM 2230 C C . SER A 1 297 ? 1.893 -12.725 84.996 1.00 84.75 297 SER A C 1
ATOM 2232 O O . SER A 1 297 ? 1.766 -11.500 84.933 1.00 84.75 297 SER A O 1
ATOM 2234 N N . ASN A 1 298 ? 1.938 -13.475 83.892 1.00 86.75 298 ASN A N 1
ATOM 2235 C CA . ASN A 1 298 ? 1.732 -12.916 82.556 1.00 86.75 298 ASN A CA 1
ATOM 2236 C C . ASN A 1 298 ? 0.243 -12.584 82.310 1.00 86.75 298 ASN A C 1
ATOM 2238 O O . ASN A 1 298 ? -0.639 -13.445 82.390 1.00 86.75 298 ASN A O 1
ATOM 2242 N N . SER A 1 299 ? -0.038 -11.331 81.941 1.00 84.50 299 SER A N 1
ATOM 2243 C CA . SER A 1 299 ? -1.386 -10.834 81.645 1.00 84.50 299 SER A CA 1
ATOM 2244 C C . SER A 1 299 ? -2.054 -11.508 80.439 1.00 84.50 299 SER A C 1
ATOM 2246 O O . SER A 1 299 ? -3.279 -11.456 80.347 1.00 84.50 299 SER A O 1
ATOM 2248 N N . ALA A 1 300 ? -1.311 -12.216 79.582 1.00 86.75 300 ALA A N 1
ATOM 2249 C CA . ALA A 1 300 ? -1.870 -13.019 78.493 1.00 86.75 300 ALA A CA 1
ATOM 2250 C C . ALA A 1 300 ? -2.516 -14.347 78.949 1.00 86.75 300 ALA A C 1
ATOM 2252 O O . ALA A 1 300 ? -3.391 -14.845 78.252 1.00 86.75 300 ALA A O 1
ATOM 2253 N N . LEU A 1 301 ? -2.139 -14.906 80.114 1.00 88.31 301 LEU A N 1
ATOM 2254 C CA . LEU A 1 301 ? -2.580 -16.247 80.547 1.00 88.31 301 LEU A CA 1
ATOM 2255 C C . LEU A 1 301 ? -4.107 -16.384 80.646 1.00 88.31 301 LEU A C 1
ATOM 2257 O O . LEU A 1 301 ? -4.727 -15.739 81.494 1.00 88.31 301 LEU A O 1
ATOM 2261 N N . VAL A 1 302 ? -4.709 -17.268 79.860 1.00 89.06 302 VAL A N 1
ATOM 2262 C CA . VAL A 1 302 ? -6.125 -17.627 79.986 1.00 89.06 302 VAL A CA 1
ATOM 2263 C C . VAL A 1 302 ? -6.268 -18.813 80.934 1.00 89.06 302 VAL A C 1
ATOM 2265 O O . VAL A 1 302 ? -5.556 -19.806 80.817 1.00 89.06 302 VAL A O 1
ATOM 2268 N N . ILE A 1 303 ? -7.193 -18.694 81.886 1.00 89.56 303 ILE A N 1
ATOM 2269 C CA . ILE A 1 303 ? -7.595 -19.798 82.758 1.00 89.56 303 ILE A CA 1
ATOM 2270 C C . ILE A 1 303 ? -8.803 -20.446 82.099 1.00 89.56 303 ILE A C 1
ATOM 2272 O O . ILE A 1 303 ? -9.882 -19.854 82.064 1.00 89.56 303 ILE A O 1
ATOM 2276 N N . ASP A 1 304 ? -8.600 -21.634 81.539 1.00 86.06 304 ASP A N 1
ATOM 2277 C CA . ASP A 1 304 ? -9.668 -22.382 80.883 1.00 86.06 304 ASP A CA 1
ATOM 2278 C C . ASP A 1 304 ? -10.797 -22.708 81.875 1.00 86.06 304 ASP A C 1
ATOM 2280 O O . ASP A 1 304 ? -10.542 -23.064 83.031 1.00 86.06 304 ASP A O 1
ATOM 2284 N N . SER A 1 305 ? -12.039 -22.619 81.394 1.00 84.69 305 SER A N 1
ATOM 2285 C CA . SER A 1 305 ? -13.251 -23.053 82.098 1.00 84.69 305 SER A CA 1
ATOM 2286 C C . SER A 1 305 ? -13.126 -24.437 82.747 1.00 84.69 305 SER A C 1
ATOM 2288 O O . SER A 1 305 ? -13.618 -24.638 83.846 1.00 84.69 305 SER A O 1
ATOM 2290 N N . SER A 1 306 ? -12.387 -25.369 82.141 1.00 88.25 306 SER A N 1
ATOM 2291 C CA . SER A 1 306 ? -12.120 -26.716 82.664 1.00 88.25 306 SER A CA 1
ATOM 2292 C C . SER A 1 306 ? -11.353 -26.765 83.994 1.00 88.25 306 SER A C 1
ATOM 2294 O O . SER A 1 306 ? -11.260 -27.836 84.593 1.00 88.25 306 SER A O 1
ATOM 2296 N N . ASN A 1 307 ? -10.811 -25.644 84.488 1.00 90.19 307 ASN A N 1
ATOM 2297 C CA . ASN A 1 307 ? -10.164 -25.565 85.803 1.00 90.19 307 ASN A CA 1
ATOM 2298 C C . ASN A 1 307 ? -11.101 -25.137 86.951 1.00 90.19 307 ASN A C 1
ATOM 2300 O O . ASN A 1 307 ? -10.662 -25.120 88.107 1.00 90.19 307 ASN A O 1
ATOM 2304 N N . TYR A 1 308 ? -12.374 -24.831 86.681 1.00 93.69 308 TYR A N 1
ATOM 2305 C CA . TYR A 1 308 ? -13.378 -24.533 87.707 1.00 93.69 308 TYR A CA 1
ATOM 2306 C C . TYR A 1 308 ? -14.800 -24.911 87.269 1.00 93.69 308 TYR A C 1
ATOM 2308 O O . TYR A 1 308 ? -15.057 -25.264 86.126 1.00 93.69 308 TYR A O 1
ATOM 2316 N N . LYS A 1 309 ? -15.757 -24.864 88.196 1.00 93.81 309 LYS A N 1
ATOM 2317 C CA . LYS A 1 309 ? -17.175 -25.090 87.903 1.00 93.81 309 LYS A CA 1
ATOM 2318 C C . LYS A 1 309 ? -18.049 -24.126 88.695 1.00 93.81 309 LYS A C 1
ATOM 2320 O O . LYS A 1 309 ? -17.909 -24.046 89.914 1.00 93.81 309 LYS A O 1
ATOM 2325 N N . HIS A 1 310 ? -18.963 -23.443 88.007 1.00 94.81 310 HIS A N 1
ATOM 2326 C CA . HIS A 1 310 ? -20.052 -22.687 88.627 1.00 94.81 310 HIS A CA 1
ATOM 2327 C C . HIS A 1 310 ? -21.252 -23.592 88.934 1.00 94.81 310 HIS A C 1
ATOM 2329 O O . HIS A 1 310 ? -21.486 -24.603 88.269 1.00 94.81 310 HIS A O 1
ATOM 2335 N N . SER A 1 311 ? -22.018 -23.219 89.955 1.00 93.75 311 SER A N 1
ATOM 2336 C CA . SER A 1 311 ? -23.283 -23.852 90.331 1.00 93.75 311 SER A CA 1
ATOM 2337 C C . SER A 1 311 ? -24.129 -22.887 91.161 1.00 93.75 311 SER A C 1
ATOM 2339 O O . SER A 1 311 ? -23.592 -22.085 91.928 1.00 93.75 311 SER A O 1
ATOM 2341 N N . ILE A 1 312 ? -25.451 -22.946 91.019 1.00 94.69 312 ILE A N 1
ATOM 2342 C CA . ILE A 1 312 ? -26.372 -22.152 91.838 1.00 94.69 312 ILE A CA 1
ATOM 2343 C C . ILE A 1 312 ? -26.459 -22.772 93.241 1.00 94.69 312 ILE A C 1
ATOM 2345 O O . ILE A 1 312 ? -26.680 -23.974 93.374 1.00 94.69 312 ILE A O 1
ATOM 2349 N N . ALA A 1 313 ? -26.282 -21.959 94.285 1.00 91.81 313 ALA A N 1
ATOM 2350 C CA . ALA A 1 313 ? -26.298 -22.396 95.686 1.00 91.81 313 ALA A CA 1
ATOM 2351 C C . ALA A 1 313 ? -27.494 -21.851 96.491 1.00 91.81 313 ALA A C 1
ATOM 2353 O O . ALA A 1 313 ? -27.854 -22.418 97.521 1.00 91.81 313 ALA A O 1
ATOM 2354 N N . GLY A 1 314 ? -28.118 -20.756 96.052 1.00 92.88 314 GLY A N 1
ATOM 2355 C CA . GLY A 1 314 ? -29.278 -20.177 96.730 1.00 92.88 314 GLY A CA 1
ATOM 2356 C C . GLY A 1 314 ? -29.581 -18.748 96.313 1.00 92.88 314 GLY A C 1
ATOM 2357 O O . GLY A 1 314 ? -29.034 -18.244 95.333 1.00 92.88 314 GLY A O 1
ATOM 2358 N N . TYR A 1 315 ? -30.418 -18.070 97.094 1.00 93.19 315 TYR A N 1
ATOM 2359 C CA . TYR A 1 315 ? -30.653 -16.631 96.974 1.00 93.19 315 TYR A CA 1
ATOM 2360 C C . TYR A 1 315 ? -30.878 -15.959 98.330 1.00 93.19 315 TYR A C 1
ATOM 2362 O O . TYR A 1 315 ? -31.067 -16.616 99.351 1.00 93.19 315 TYR A O 1
ATOM 2370 N N . ARG A 1 316 ? -30.905 -14.626 98.333 1.00 92.56 316 ARG A N 1
ATOM 2371 C CA . ARG A 1 316 ? -31.495 -13.808 99.405 1.00 92.56 316 ARG A CA 1
ATOM 2372 C C . ARG A 1 316 ? -32.235 -12.621 98.800 1.00 92.56 316 ARG A C 1
ATOM 2374 O O . ARG A 1 316 ? -31.750 -12.022 97.843 1.00 92.56 316 ARG A O 1
ATOM 2381 N N . THR A 1 317 ? -33.400 -12.270 99.330 1.00 90.06 317 THR A N 1
ATOM 2382 C CA . THR A 1 317 ? -34.135 -11.074 98.889 1.00 90.06 317 THR A CA 1
ATOM 2383 C C . THR A 1 317 ? -33.484 -9.798 99.418 1.00 90.06 317 THR A C 1
ATOM 2385 O O . THR A 1 317 ? -32.908 -9.793 100.510 1.00 90.06 317 THR A O 1
ATOM 2388 N N . VAL A 1 318 ? -33.580 -8.718 98.640 1.00 85.44 318 VAL A N 1
ATOM 2389 C CA . VAL A 1 318 ? -33.081 -7.384 98.993 1.00 85.44 318 VAL A CA 1
ATOM 2390 C C . VAL A 1 318 ? -34.275 -6.451 99.168 1.00 85.44 318 VAL A C 1
ATOM 2392 O O . VAL A 1 318 ? -35.021 -6.181 98.227 1.00 85.44 318 VAL A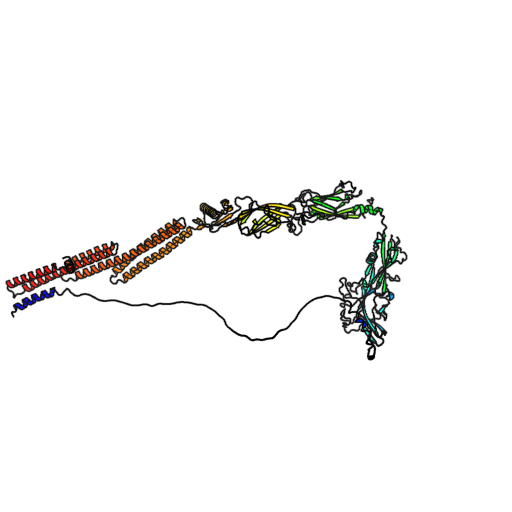 O 1
ATOM 2395 N N . ASN A 1 319 ? -34.455 -5.964 100.390 1.00 82.19 319 ASN A N 1
ATOM 2396 C CA . ASN A 1 319 ? -35.546 -5.078 100.769 1.00 82.19 319 ASN A CA 1
ATOM 2397 C C . ASN A 1 319 ? -35.377 -3.676 100.159 1.00 82.19 319 ASN A C 1
ATOM 2399 O O . ASN A 1 319 ? -34.311 -3.293 99.674 1.00 82.19 319 ASN A O 1
ATOM 2403 N N . SER A 1 320 ? -36.442 -2.871 100.215 1.00 73.00 320 SER A N 1
ATOM 2404 C CA . SER A 1 320 ? -36.466 -1.517 99.628 1.00 73.00 320 SER A CA 1
ATOM 2405 C C . SER A 1 320 ? -35.484 -0.526 100.276 1.00 73.00 320 SER A C 1
ATOM 2407 O O . SER A 1 320 ? -35.178 0.498 99.674 1.00 73.00 320 SER A O 1
ATOM 2409 N N . ASP A 1 321 ? -34.983 -0.831 101.475 1.00 73.94 321 ASP A N 1
ATOM 2410 C CA . ASP A 1 321 ? -33.960 -0.074 102.208 1.00 73.94 321 ASP A CA 1
ATOM 2411 C C . ASP A 1 321 ? -32.521 -0.588 101.972 1.00 73.94 321 ASP A C 1
ATOM 2413 O O . ASP A 1 321 ? -31.568 -0.033 102.514 1.00 73.94 321 ASP A O 1
ATOM 2417 N N . GLY A 1 322 ? -32.352 -1.643 101.164 1.00 73.62 322 GLY A N 1
ATOM 2418 C CA . GLY A 1 322 ? -31.069 -2.301 100.907 1.00 73.62 322 GLY A CA 1
ATOM 2419 C C . GLY A 1 322 ? -30.677 -3.378 101.925 1.00 73.62 322 GLY A C 1
ATOM 2420 O O . GLY A 1 322 ? -29.635 -4.014 101.748 1.00 73.62 322 GLY A O 1
ATOM 2421 N N . THR A 1 323 ? -31.484 -3.631 102.964 1.00 85.50 323 THR A N 1
ATOM 2422 C CA . THR A 1 323 ? -31.256 -4.772 103.866 1.00 85.50 323 THR A CA 1
ATOM 2423 C C . THR A 1 323 ? -31.492 -6.096 103.137 1.00 85.50 323 THR A C 1
ATOM 2425 O O . THR A 1 323 ? -32.290 -6.180 102.202 1.00 85.50 323 THR A O 1
ATOM 2428 N N . LYS A 1 324 ? -30.769 -7.144 103.540 1.00 88.31 324 LYS A N 1
ATOM 2429 C CA . LYS A 1 324 ? -30.789 -8.459 102.883 1.00 88.31 324 LYS A CA 1
ATOM 2430 C C . LYS A 1 324 ? -31.285 -9.517 103.859 1.00 88.31 324 LYS A C 1
ATOM 2432 O O . LYS A 1 324 ? -30.939 -9.463 105.038 1.00 88.31 324 LYS A O 1
ATOM 2437 N N . THR A 1 325 ? -32.087 -10.461 103.380 1.00 87.75 325 THR A N 1
ATOM 2438 C CA . THR A 1 325 ? -32.564 -11.584 104.202 1.00 87.75 325 THR A CA 1
ATOM 2439 C C . THR A 1 325 ? -31.476 -12.638 104.421 1.00 87.75 325 THR A C 1
ATOM 2441 O O . THR A 1 325 ? -30.414 -12.600 103.795 1.00 87.75 325 THR A O 1
ATOM 2444 N N . GLU A 1 326 ? -31.762 -13.610 105.288 1.00 87.69 326 GLU A N 1
ATOM 2445 C CA . GLU A 1 326 ? -30.976 -14.842 105.388 1.00 87.69 326 GLU A CA 1
ATOM 2446 C C . GLU A 1 326 ? -30.944 -15.594 104.043 1.00 87.69 326 GLU A C 1
ATOM 2448 O O . GLU A 1 326 ? -31.822 -15.423 103.187 1.00 87.69 326 GLU A O 1
ATOM 2453 N N . THR A 1 327 ? -29.899 -16.402 103.851 1.00 88.62 327 THR A N 1
ATOM 2454 C CA . THR A 1 327 ? -29.676 -17.188 102.631 1.00 88.62 327 THR A CA 1
ATOM 2455 C C . THR A 1 327 ? -30.656 -18.355 102.552 1.00 88.62 327 THR A C 1
ATOM 2457 O O . THR A 1 327 ? -30.681 -19.211 103.433 1.00 88.62 327 THR A O 1
ATOM 2460 N N . VAL A 1 328 ? -31.414 -18.427 101.462 1.00 92.06 328 VAL A N 1
ATOM 2461 C CA . VAL A 1 328 ? -32.291 -19.549 101.123 1.00 92.06 328 VAL A CA 1
ATOM 2462 C C . VAL A 1 328 ? -31.532 -20.478 100.176 1.00 92.06 328 VAL A C 1
ATOM 2464 O O . VAL A 1 328 ? -31.308 -20.135 99.015 1.00 92.06 328 VAL A O 1
ATOM 2467 N N . GLU A 1 329 ? -31.105 -21.642 100.666 1.00 90.44 329 GLU A N 1
ATOM 2468 C CA . GLU A 1 329 ? -30.321 -22.604 99.880 1.00 90.44 329 GLU A CA 1
ATOM 2469 C C . GLU A 1 329 ? -31.210 -23.372 98.889 1.00 90.44 329 GLU A C 1
ATOM 2471 O O . GLU A 1 329 ? -32.063 -24.182 99.263 1.00 90.44 329 GLU A O 1
ATOM 2476 N N . LYS A 1 330 ? -31.027 -23.069 97.599 1.00 90.19 330 LYS A N 1
ATOM 2477 C CA . LYS A 1 330 ? -31.822 -23.563 96.467 1.00 90.19 330 LYS A CA 1
ATOM 2478 C C . LYS A 1 330 ? -30.976 -23.583 95.199 1.00 90.19 330 LYS A C 1
ATOM 2480 O O . LYS A 1 330 ? -30.375 -22.576 94.842 1.00 90.19 330 LYS A O 1
ATOM 2485 N N . THR A 1 331 ? -30.974 -24.713 94.499 1.00 88.56 331 THR A N 1
ATOM 2486 C CA . THR A 1 331 ? -30.237 -24.902 93.238 1.00 88.56 331 THR A CA 1
ATOM 2487 C C . THR A 1 331 ? -31.076 -24.560 92.007 1.00 88.56 331 THR A C 1
ATOM 2489 O O . THR A 1 331 ? -30.549 -24.071 91.017 1.00 88.56 331 THR A O 1
ATOM 2492 N N . ASN A 1 332 ? -32.387 -24.809 92.054 1.00 86.12 332 ASN A N 1
ATOM 2493 C CA . ASN A 1 332 ? -33.262 -24.712 90.887 1.00 86.12 332 ASN A CA 1
ATOM 2494 C C . ASN A 1 332 ? -33.828 -23.295 90.757 1.00 86.12 332 ASN A C 1
ATOM 2496 O O . ASN A 1 332 ? -34.538 -22.845 91.653 1.00 86.12 332 ASN A O 1
ATOM 2500 N N . LEU A 1 333 ? -33.594 -22.623 89.626 1.00 86.38 333 LEU A N 1
ATOM 2501 C CA . LEU A 1 333 ? -34.069 -21.249 89.387 1.00 86.38 333 LEU A CA 1
ATOM 2502 C C . LEU A 1 333 ? -35.605 -21.105 89.377 1.00 86.38 333 LEU A C 1
ATOM 2504 O O . LEU A 1 333 ? -36.118 -20.011 89.590 1.00 86.38 333 LEU A O 1
ATOM 2508 N N . SER A 1 334 ? -36.348 -22.207 89.223 1.00 83.19 334 SER A N 1
ATOM 2509 C CA . SER A 1 334 ? -37.807 -22.269 89.412 1.00 83.19 334 SER A CA 1
ATOM 2510 C C . SER A 1 334 ? -38.276 -21.903 90.822 1.00 83.19 334 SER A C 1
ATOM 2512 O O . SER A 1 334 ? -39.423 -21.504 91.001 1.00 83.19 334 SER A O 1
ATOM 2514 N N . ASP A 1 335 ? -37.407 -22.065 91.820 1.00 84.75 335 ASP A N 1
ATOM 2515 C CA . ASP A 1 335 ? -37.727 -21.903 93.241 1.00 84.75 335 ASP A CA 1
ATOM 2516 C C . ASP A 1 335 ? -37.410 -20.477 93.745 1.00 84.75 335 ASP A C 1
ATOM 2518 O O . ASP A 1 335 ? -37.471 -20.214 94.947 1.00 84.75 335 ASP A O 1
ATOM 2522 N N . PHE A 1 336 ? -37.018 -19.571 92.840 1.00 87.88 336 PHE A N 1
ATOM 2523 C CA . PHE A 1 336 ? -36.536 -18.220 93.137 1.00 87.88 336 PHE A CA 1
ATOM 2524 C C . PHE A 1 336 ? -37.679 -17.186 93.025 1.00 87.88 336 PHE A C 1
ATOM 2526 O O . PHE A 1 336 ? -38.717 -17.471 92.422 1.00 87.88 336 PHE A O 1
ATOM 2533 N N . PRO A 1 337 ? -37.534 -15.973 93.598 1.00 85.44 337 PRO A N 1
ATOM 2534 C CA . PRO A 1 337 ? -38.597 -14.969 93.577 1.00 85.44 337 PRO A CA 1
ATOM 2535 C C . PRO A 1 337 ? -38.955 -14.526 92.151 1.00 85.44 337 PRO A C 1
ATOM 2537 O O . PRO A 1 337 ? -38.103 -14.062 91.403 1.00 85.44 337 PRO A O 1
ATOM 2540 N N . THR A 1 338 ? -40.235 -14.610 91.784 1.00 71.75 338 THR A N 1
ATOM 2541 C CA . THR A 1 338 ? -40.722 -14.221 90.445 1.00 71.75 338 THR A CA 1
ATOM 2542 C C . THR A 1 338 ? -40.909 -12.712 90.264 1.00 71.75 338 THR A C 1
ATOM 2544 O O . THR A 1 338 ? -41.176 -12.261 89.156 1.00 71.75 338 THR A O 1
ATOM 2547 N N . GLU A 1 339 ? -40.831 -11.930 91.343 1.00 71.44 339 GLU A N 1
ATOM 2548 C CA . GLU A 1 339 ? -40.925 -10.468 91.335 1.00 71.44 339 GLU A CA 1
ATOM 2549 C C . GLU A 1 339 ? -40.082 -9.862 92.474 1.00 71.44 339 GLU A C 1
ATOM 2551 O O . GLU A 1 339 ? -39.909 -10.476 93.529 1.00 71.44 339 GLU A O 1
ATOM 2556 N N . GLY A 1 340 ? -39.562 -8.650 92.267 1.00 74.62 340 GLY A N 1
ATOM 2557 C CA . GLY A 1 340 ? -38.752 -7.909 93.236 1.00 74.62 340 GLY A CA 1
ATOM 2558 C C . GLY A 1 340 ? -37.235 -8.073 93.070 1.00 74.62 340 GLY A C 1
ATOM 2559 O O . GLY A 1 340 ? -36.738 -8.628 92.090 1.00 74.62 340 GLY A O 1
ATOM 2560 N N . LYS A 1 341 ? -36.487 -7.547 94.048 1.00 84.94 341 LYS A N 1
ATOM 2561 C CA . LYS A 1 341 ? -35.015 -7.549 94.071 1.00 84.94 341 LYS A CA 1
ATOM 2562 C C . LYS A 1 341 ? -34.481 -8.686 94.934 1.00 84.94 341 LYS A C 1
ATOM 2564 O O . LYS A 1 341 ? -34.906 -8.862 96.077 1.00 84.94 341 LYS A O 1
ATOM 2569 N N . TYR A 1 342 ? -33.500 -9.415 94.422 1.00 89.06 342 TYR A N 1
ATOM 2570 C CA . TYR A 1 342 ? -32.790 -10.458 95.159 1.00 89.06 342 TYR A CA 1
ATOM 2571 C C . TYR A 1 342 ? -31.358 -10.613 94.645 1.00 89.06 342 TYR A C 1
ATOM 2573 O O . TYR A 1 342 ? -30.985 -10.059 93.616 1.00 89.06 342 TYR A O 1
ATOM 2581 N N . GLU A 1 343 ? -30.535 -11.348 95.383 1.00 92.31 343 GLU A N 1
ATOM 2582 C CA . GLU A 1 343 ? -29.193 -11.744 94.966 1.00 92.31 343 GLU A CA 1
ATOM 2583 C C . GLU A 1 343 ? -29.114 -13.265 94.900 1.00 92.31 343 GLU A C 1
ATOM 2585 O O . GLU A 1 343 ? -29.484 -13.943 95.859 1.00 92.31 343 GLU A O 1
ATOM 2590 N N . VAL A 1 344 ? -28.612 -13.794 93.787 1.00 92.50 344 VAL A N 1
ATOM 2591 C CA . VAL A 1 344 ? -28.339 -15.220 93.585 1.00 92.50 344 VAL A CA 1
ATOM 2592 C C . VAL A 1 344 ? -26.944 -15.545 94.111 1.00 92.50 344 VAL A C 1
ATOM 2594 O O . VAL A 1 344 ? -25.977 -14.878 93.743 1.00 92.50 344 VAL A O 1
ATOM 2597 N N . ARG A 1 345 ? -26.826 -16.577 94.950 1.00 93.69 345 ARG A N 1
ATOM 2598 C CA . ARG A 1 345 ? -25.546 -17.111 95.425 1.00 93.69 345 ARG A CA 1
ATOM 2599 C C . ARG A 1 345 ? -25.033 -18.137 94.419 1.00 93.69 345 ARG A C 1
ATOM 2601 O O . ARG A 1 345 ? -25.660 -19.179 94.229 1.00 93.69 345 ARG A O 1
ATOM 2608 N N . VAL A 1 346 ? -23.887 -17.866 93.804 1.00 95.12 346 VAL A N 1
ATOM 2609 C CA . VAL A 1 346 ? -23.192 -18.800 92.906 1.00 95.12 346 VAL A CA 1
ATOM 2610 C C . VAL A 1 346 ? -22.000 -19.396 93.650 1.00 95.12 346 VAL A C 1
ATOM 2612 O O . VAL A 1 346 ? -21.138 -18.652 94.114 1.00 95.12 346 VAL A O 1
ATOM 2615 N N . LYS A 1 347 ? -21.944 -20.727 93.763 1.00 94.81 347 LYS A N 1
ATOM 2616 C CA . LYS A 1 347 ? -20.774 -21.478 94.240 1.00 94.81 347 LYS A CA 1
ATOM 2617 C C . LYS A 1 347 ? -19.844 -21.731 93.059 1.00 94.81 347 LYS A C 1
ATOM 2619 O O . LYS A 1 347 ? -20.278 -22.279 92.044 1.00 94.81 347 LYS A O 1
ATOM 2624 N N . THR A 1 348 ? -18.571 -21.380 93.211 1.00 95.44 348 THR A N 1
ATOM 2625 C CA . THR A 1 348 ? -17.513 -21.714 92.255 1.00 95.44 348 THR A CA 1
ATOM 2626 C C . THR A 1 348 ? -16.443 -22.557 92.937 1.00 95.44 348 THR A C 1
ATOM 2628 O O . THR A 1 348 ? -15.829 -22.114 93.906 1.00 95.44 348 THR A O 1
ATOM 2631 N N . THR A 1 349 ? -16.187 -23.752 92.413 1.00 95.50 349 THR A N 1
ATOM 2632 C CA . THR A 1 349 ? -15.169 -24.678 92.935 1.00 95.50 349 THR A CA 1
ATOM 2633 C C . THR A 1 349 ? -14.106 -24.925 91.868 1.00 95.50 349 THR A C 1
ATOM 2635 O O . THR A 1 349 ? -14.453 -25.143 90.707 1.00 95.50 349 THR A O 1
ATOM 2638 N N . ASN A 1 350 ? -12.819 -24.865 92.226 1.00 95.25 350 ASN A N 1
ATOM 2639 C CA . ASN A 1 350 ? -11.721 -25.178 91.304 1.00 95.25 350 ASN A CA 1
ATOM 2640 C C . ASN A 1 350 ? -11.343 -26.667 91.336 1.00 95.25 350 ASN A C 1
ATOM 2642 O O . ASN A 1 350 ? -11.660 -27.386 92.281 1.00 95.25 350 ASN A O 1
ATOM 2646 N N . VAL A 1 351 ? -10.628 -27.135 90.311 1.00 94.94 351 VAL A N 1
ATOM 2647 C CA . VAL A 1 351 ? -10.242 -28.554 90.181 1.00 94.94 351 VAL A CA 1
ATOM 2648 C C . VAL A 1 351 ? -9.343 -29.086 91.304 1.00 94.94 351 VAL A C 1
ATOM 2650 O O . VAL A 1 351 ? -9.247 -30.298 91.465 1.00 94.94 351 VAL A O 1
ATOM 2653 N N . TYR A 1 352 ? -8.729 -28.225 92.117 1.00 94.62 352 TYR A N 1
ATOM 2654 C CA . TYR A 1 352 ? -7.939 -28.622 93.290 1.00 94.62 352 TYR A CA 1
ATOM 2655 C C . TYR A 1 352 ? -8.746 -28.579 94.603 1.00 94.62 352 TYR A C 1
ATOM 2657 O O . TYR A 1 352 ? -8.175 -28.709 95.684 1.00 94.62 352 TYR A O 1
ATOM 2665 N N . GLY A 1 353 ? -10.070 -28.414 94.522 1.00 93.38 353 GLY A N 1
ATOM 2666 C CA . GLY A 1 353 ? -10.984 -28.522 95.657 1.00 93.38 353 GLY A CA 1
ATOM 2667 C C . GLY A 1 353 ? -11.078 -27.273 96.531 1.00 93.38 353 GLY A C 1
ATOM 2668 O O . GLY A 1 353 ? -11.459 -27.372 97.692 1.00 93.38 353 GLY A O 1
ATOM 2669 N N . GLN A 1 354 ? -10.727 -26.090 96.024 1.00 95.44 354 GLN A N 1
ATOM 2670 C CA . GLN A 1 354 ? -11.033 -24.833 96.718 1.00 95.44 354 GLN A CA 1
ATOM 2671 C C . GLN A 1 354 ? -12.389 -24.289 96.259 1.00 95.44 354 GLN A C 1
ATOM 2673 O O . GLN A 1 354 ? -12.656 -24.249 95.058 1.00 95.44 354 GLN A O 1
ATOM 2678 N N . THR A 1 355 ? -13.201 -23.792 97.195 1.00 95.19 355 THR A N 1
ATOM 2679 C CA . THR A 1 355 ? -14.535 -23.228 96.922 1.00 95.19 355 THR A CA 1
ATOM 2680 C C . THR A 1 355 ? -14.636 -21.752 97.327 1.00 95.19 355 THR A C 1
ATOM 2682 O O . THR A 1 355 ? -14.206 -21.367 98.415 1.00 95.19 355 THR A O 1
ATOM 2685 N N . ILE A 1 356 ? -15.264 -20.942 96.470 1.00 95.19 356 ILE A N 1
ATOM 2686 C CA . ILE A 1 356 ? -15.636 -19.537 96.706 1.00 95.19 356 ILE A CA 1
ATOM 2687 C C . ILE A 1 356 ? -17.105 -19.301 96.330 1.00 95.19 356 ILE A C 1
ATOM 2689 O O . ILE A 1 356 ? -17.679 -20.057 95.545 1.00 95.19 356 ILE A O 1
ATOM 2693 N N . TYR A 1 357 ? -17.707 -18.243 96.866 1.00 95.12 357 TYR A N 1
ATOM 2694 C CA . TYR A 1 357 ? -19.091 -17.860 96.596 1.00 95.12 357 TYR A CA 1
ATOM 2695 C C . TYR A 1 357 ? -19.185 -16.401 96.132 1.00 95.12 357 TYR A C 1
ATOM 2697 O O . TYR A 1 357 ? -18.501 -15.511 96.642 1.00 95.12 357 TYR A O 1
ATOM 2705 N N . ASN A 1 358 ? -20.064 -16.154 95.164 1.00 94.81 358 ASN A N 1
ATOM 2706 C CA . ASN A 1 358 ? -20.358 -14.834 94.611 1.00 94.81 358 ASN A CA 1
ATOM 2707 C C . ASN A 1 358 ? -21.857 -14.527 94.742 1.00 94.81 358 ASN A C 1
ATOM 2709 O O . ASN A 1 358 ? -22.682 -15.440 94.735 1.00 94.81 358 ASN A O 1
ATOM 2713 N N . TRP A 1 359 ? -22.210 -13.243 94.810 1.00 92.31 359 TRP A N 1
ATOM 2714 C CA . TRP A 1 359 ? -23.596 -12.773 94.878 1.00 92.31 359 TRP A CA 1
ATOM 2715 C C . TRP A 1 359 ? -23.930 -11.933 93.641 1.00 92.31 359 TRP A C 1
ATOM 2717 O O . TRP A 1 359 ? -23.351 -10.865 93.454 1.00 92.31 359 TRP A O 1
ATOM 2727 N N . ILE A 1 360 ? -24.850 -12.418 92.803 1.00 91.62 360 ILE A N 1
ATOM 2728 C CA . ILE A 1 360 ? -25.285 -11.754 91.565 1.00 91.62 360 ILE A CA 1
ATOM 2729 C C . ILE A 1 360 ? -26.634 -11.060 91.800 1.00 91.62 360 ILE A C 1
ATOM 2731 O O . ILE A 1 360 ? -27.613 -11.755 92.081 1.00 91.62 360 ILE A O 1
ATOM 2735 N N . PRO A 1 361 ? -26.730 -9.721 91.697 1.00 89.25 361 PRO A N 1
ATOM 2736 C CA . PRO A 1 361 ? -27.999 -9.019 91.853 1.00 89.25 361 PRO A CA 1
ATOM 2737 C C . PRO A 1 361 ? -28.943 -9.292 90.674 1.00 89.25 361 PRO A C 1
ATOM 2739 O O . PRO A 1 361 ? -28.539 -9.270 89.512 1.00 89.25 361 PRO A O 1
ATOM 2742 N N . VAL A 1 362 ? -30.222 -9.493 90.981 1.00 85.62 362 VAL A N 1
ATOM 2743 C CA . VAL A 1 362 ? -31.323 -9.704 90.033 1.00 85.62 362 VAL A CA 1
ATOM 2744 C C . VAL A 1 362 ? -32.477 -8.770 90.400 1.00 85.62 362 VAL A C 1
ATOM 2746 O O . VAL A 1 362 ? -32.744 -8.518 91.579 1.00 85.62 362 VAL A O 1
ATOM 2749 N N . ASN A 1 363 ? -33.164 -8.238 89.391 1.00 78.75 363 ASN A N 1
ATOM 2750 C CA . ASN A 1 363 ? -34.388 -7.465 89.568 1.00 78.75 363 ASN A CA 1
ATOM 2751 C C . ASN A 1 363 ? -35.470 -8.018 88.633 1.00 78.75 363 ASN A C 1
ATOM 2753 O O . ASN A 1 363 ? -35.414 -7.802 87.421 1.00 78.75 363 ASN A O 1
ATOM 2757 N N . ALA A 1 364 ? -36.421 -8.754 89.206 1.00 67.69 364 ALA A N 1
ATOM 2758 C CA . ALA A 1 364 ? -37.536 -9.351 88.487 1.00 67.69 364 ALA A CA 1
ATOM 2759 C C . ALA A 1 364 ? -38.734 -8.393 88.484 1.00 67.69 364 ALA A C 1
ATOM 2761 O O . ALA A 1 364 ? -39.236 -7.991 89.538 1.00 67.69 364 ALA A O 1
ATOM 2762 N N . TYR A 1 365 ? -39.194 -8.014 87.297 1.00 57.81 365 TYR A N 1
ATOM 2763 C CA . TYR A 1 365 ? -40.311 -7.095 87.105 1.00 57.81 365 TYR A CA 1
ATOM 2764 C C . TYR A 1 365 ? -41.573 -7.851 86.693 1.00 57.81 365 TYR A C 1
ATOM 2766 O O . TYR A 1 365 ? -41.510 -8.842 85.976 1.00 57.81 365 TYR A O 1
ATOM 2774 N N . LYS A 1 366 ? -42.734 -7.337 87.102 1.00 46.03 366 LYS A N 1
ATOM 2775 C CA . LYS A 1 366 ? -44.049 -7.871 86.739 1.00 46.03 366 LYS A CA 1
ATOM 2776 C C . LYS A 1 366 ? -44.776 -6.855 85.876 1.00 46.03 366 LYS A C 1
ATOM 2778 O O . LYS A 1 366 ? -45.212 -5.816 86.373 1.00 46.03 366 LYS A O 1
ATOM 2783 N N . LEU A 1 367 ? -44.848 -7.135 84.580 1.00 40.16 367 LEU A N 1
ATOM 2784 C CA . LEU A 1 367 ? -45.458 -6.242 83.602 1.00 40.16 367 LEU A CA 1
ATOM 2785 C C . LEU A 1 367 ? -46.971 -6.494 83.520 1.00 40.16 367 LEU A C 1
ATOM 2787 O O . LEU A 1 367 ? -47.412 -7.636 83.394 1.00 40.16 367 LEU A O 1
ATOM 2791 N N . ASP A 1 368 ? -47.769 -5.429 83.611 1.00 41.78 368 ASP A N 1
ATOM 2792 C CA . ASP A 1 368 ? -49.223 -5.515 83.451 1.00 41.78 368 ASP A CA 1
ATOM 2793 C C . ASP A 1 368 ? -49.571 -5.651 81.962 1.00 41.78 368 ASP A C 1
ATOM 2795 O O . ASP A 1 368 ? -49.302 -4.755 81.153 1.00 41.78 368 ASP A O 1
ATOM 2799 N N . THR A 1 369 ? -50.182 -6.782 81.608 1.00 40.69 369 THR A N 1
ATOM 2800 C CA . THR A 1 369 ? -50.482 -7.196 80.230 1.00 40.69 369 THR A CA 1
ATOM 2801 C C . THR A 1 369 ? -51.353 -6.185 79.474 1.00 40.69 369 THR A C 1
ATOM 2803 O O . THR A 1 369 ? -51.337 -6.166 78.245 1.00 40.69 369 THR A O 1
ATOM 2806 N N . ALA A 1 370 ? -52.078 -5.309 80.179 1.00 38.88 370 ALA A N 1
ATOM 2807 C CA . ALA A 1 370 ? -52.883 -4.256 79.564 1.00 38.88 370 ALA A CA 1
ATOM 2808 C C . ALA A 1 370 ? -52.058 -3.179 78.826 1.00 38.88 370 ALA A C 1
ATOM 2810 O O . ALA A 1 370 ? -52.568 -2.586 77.876 1.00 38.88 370 ALA A O 1
ATOM 2811 N N . LYS A 1 371 ? -50.802 -2.918 79.225 1.00 41.50 371 LYS A N 1
ATOM 2812 C CA . LYS A 1 371 ? -49.957 -1.881 78.593 1.00 41.50 371 LYS A CA 1
ATOM 2813 C C . LYS A 1 371 ? -49.128 -2.378 77.413 1.00 41.50 371 LYS A C 1
ATOM 2815 O O . LYS A 1 371 ? -48.831 -1.600 76.510 1.00 41.50 371 LYS A O 1
ATOM 2820 N N . ASP A 1 372 ? -48.817 -3.668 77.375 1.00 36.00 372 ASP A N 1
ATOM 2821 C CA . ASP A 1 372 ? -48.099 -4.283 76.255 1.00 36.00 372 ASP A CA 1
ATOM 2822 C C . ASP A 1 372 ? -48.844 -4.105 74.925 1.00 36.00 372 ASP A C 1
ATOM 2824 O O . ASP A 1 372 ? -48.223 -3.858 73.894 1.00 36.00 372 ASP A O 1
ATOM 2828 N N . ALA A 1 373 ? -50.178 -4.154 74.953 1.00 39.31 373 ALA A N 1
ATOM 2829 C CA . ALA A 1 373 ? -51.016 -3.928 73.779 1.00 39.31 373 ALA A CA 1
ATOM 2830 C C . ALA A 1 373 ? -50.938 -2.488 73.231 1.00 39.31 373 ALA A C 1
ATOM 2832 O O . ALA A 1 373 ? -51.139 -2.288 72.038 1.00 39.31 373 ALA A O 1
ATOM 2833 N N . GLU A 1 374 ? -50.641 -1.489 74.070 1.00 40.88 374 GLU A N 1
ATOM 2834 C CA . GLU A 1 374 ? -50.533 -0.081 73.656 1.00 40.88 374 GLU A CA 1
ATOM 2835 C C . GLU A 1 374 ? -49.167 0.217 73.008 1.00 40.88 374 GLU A C 1
ATOM 2837 O O . GLU A 1 374 ? -49.084 1.041 72.100 1.00 40.88 374 GLU A O 1
ATOM 2842 N N . ILE A 1 375 ? -48.117 -0.520 73.399 1.00 36.69 375 ILE A N 1
ATOM 2843 C CA . ILE A 1 375 ? -46.775 -0.439 72.798 1.00 36.69 375 ILE A CA 1
ATOM 2844 C C . ILE A 1 375 ? -46.696 -1.264 71.500 1.00 36.69 375 ILE A C 1
ATOM 2846 O O . ILE A 1 375 ? -46.262 -0.738 70.475 1.00 36.69 375 ILE A O 1
ATOM 2850 N N . ARG A 1 376 ? -47.165 -2.524 71.506 1.00 38.53 376 ARG A N 1
ATOM 2851 C CA . ARG A 1 376 ? -47.129 -3.419 70.323 1.00 38.53 376 ARG A CA 1
ATOM 2852 C C . ARG A 1 376 ? -47.918 -2.882 69.126 1.00 38.53 376 ARG A C 1
ATOM 2854 O O . ARG A 1 376 ? -47.567 -3.132 67.977 1.00 38.53 376 ARG A O 1
ATOM 2861 N N . LYS A 1 377 ? -48.918 -2.041 69.408 1.00 42.19 377 LYS A N 1
ATOM 2862 C CA . LYS A 1 377 ? -49.716 -1.252 68.455 1.00 42.19 377 LYS A CA 1
ATOM 2863 C C . LYS A 1 377 ? -48.899 -0.470 67.411 1.00 42.19 377 LYS A C 1
ATOM 2865 O O . LYS A 1 377 ? -49.465 -0.030 66.419 1.00 42.19 377 LYS A O 1
ATOM 2870 N N . TYR A 1 378 ? -47.605 -0.253 67.654 1.00 41.34 378 TYR A N 1
ATOM 2871 C CA . TYR A 1 378 ? -46.695 0.491 66.783 1.00 41.34 378 TYR A CA 1
ATOM 2872 C C . TYR A 1 378 ? -45.592 -0.379 66.139 1.00 41.34 378 TYR A C 1
ATOM 2874 O O . TYR A 1 378 ? -44.772 0.171 65.408 1.00 41.34 378 TYR A O 1
ATOM 2882 N N . THR A 1 379 ? -45.512 -1.693 66.414 1.00 41.22 379 THR A N 1
ATOM 2883 C CA . THR A 1 379 ? -44.278 -2.482 66.171 1.00 41.22 379 THR A CA 1
ATOM 2884 C C . THR A 1 379 ? -44.425 -3.812 65.429 1.00 41.22 379 THR A C 1
ATOM 2886 O O . THR A 1 379 ? -43.407 -4.374 65.037 1.00 41.22 379 THR A O 1
ATOM 2889 N N . ASP A 1 380 ? -45.631 -4.340 65.217 1.00 37.66 380 ASP A N 1
ATOM 2890 C CA . ASP A 1 380 ? -45.804 -5.732 64.748 1.00 37.66 380 ASP A CA 1
ATOM 2891 C C . ASP A 1 380 ? -45.510 -5.964 63.244 1.00 37.66 380 ASP A C 1
ATOM 2893 O O . ASP A 1 380 ? -45.626 -7.086 62.745 1.00 37.66 380 ASP A O 1
ATOM 2897 N N . ASN A 1 381 ? -45.055 -4.943 62.508 1.00 43.25 381 ASN A N 1
ATOM 2898 C CA . ASN A 1 381 ? -44.668 -5.080 61.103 1.00 43.25 381 ASN A CA 1
ATOM 2899 C C . ASN A 1 381 ? -43.197 -5.523 60.954 1.00 43.25 381 ASN A C 1
ATOM 2901 O O . ASN A 1 381 ? -42.295 -4.704 60.791 1.00 43.25 381 ASN A O 1
ATOM 2905 N N . GLN A 1 382 ? -42.955 -6.839 60.999 1.00 38.53 382 GLN A N 1
ATOM 2906 C CA . GLN A 1 382 ? -41.620 -7.442 60.822 1.00 38.53 382 GLN A CA 1
ATOM 2907 C C . GLN A 1 382 ? -41.073 -7.391 59.378 1.00 38.53 382 GLN A C 1
ATOM 2909 O O . GLN A 1 382 ? -39.960 -7.858 59.133 1.00 38.53 382 GLN A O 1
ATOM 2914 N N . ALA A 1 383 ? -41.825 -6.849 58.414 1.00 41.97 383 ALA A N 1
ATOM 2915 C CA . ALA A 1 383 ? -41.383 -6.696 57.031 1.00 41.97 383 ALA A CA 1
ATOM 2916 C C . ALA A 1 383 ? -40.974 -5.238 56.738 1.00 41.97 383 ALA A C 1
ATOM 2918 O O . ALA A 1 383 ? -41.693 -4.319 57.136 1.00 41.97 383 ALA A O 1
ATOM 2919 N N . PRO A 1 384 ? -39.881 -4.991 55.983 1.00 46.06 384 PRO A N 1
ATOM 2920 C CA . PRO A 1 384 ? -39.582 -3.658 55.470 1.00 46.06 384 PRO A CA 1
ATOM 2921 C C . PRO A 1 384 ? -40.765 -3.123 54.663 1.00 46.06 384 PRO A C 1
ATOM 2923 O O . PRO A 1 384 ? -41.272 -3.801 53.762 1.00 46.06 384 PRO A O 1
ATOM 2926 N N . ILE A 1 385 ? -41.202 -1.898 54.956 1.00 53.94 385 ILE A N 1
ATOM 2927 C CA . ILE A 1 385 ? -42.271 -1.274 54.178 1.00 53.94 385 ILE A CA 1
ATOM 2928 C C . ILE A 1 385 ? -41.658 -0.745 52.880 1.00 53.94 385 ILE A C 1
ATOM 2930 O O . ILE A 1 385 ? -40.707 0.042 52.885 1.00 53.94 385 ILE A O 1
ATOM 2934 N N . HIS A 1 386 ? -42.186 -1.220 51.756 1.00 53.66 386 HIS A N 1
ATOM 2935 C CA . HIS A 1 386 ? -41.669 -0.901 50.433 1.00 53.66 386 HIS A CA 1
ATOM 2936 C C . HIS A 1 386 ? -42.401 0.310 49.854 1.00 53.66 386 HIS A C 1
ATOM 2938 O O . HIS A 1 386 ? -43.622 0.295 49.715 1.00 53.66 386 HIS A O 1
ATOM 2944 N N . ALA A 1 387 ? -41.648 1.341 49.478 1.00 57.62 387 ALA A N 1
ATOM 2945 C CA . ALA A 1 387 ? -42.160 2.486 48.735 1.00 57.62 387 ALA A CA 1
ATOM 2946 C C . ALA A 1 387 ? -41.704 2.363 47.274 1.00 57.62 387 ALA A C 1
ATOM 2948 O O . ALA A 1 387 ? -40.519 2.176 47.011 1.00 57.62 387 ALA A O 1
ATOM 2949 N N . ILE A 1 388 ? -42.621 2.442 46.311 1.00 55.81 388 ILE A N 1
ATOM 2950 C CA . ILE A 1 388 ? -42.274 2.333 44.887 1.00 55.81 388 ILE A CA 1
ATOM 2951 C C . ILE A 1 388 ? -42.071 3.732 44.305 1.00 55.81 388 ILE A C 1
ATOM 2953 O O . ILE A 1 388 ? -42.931 4.600 44.456 1.00 55.81 388 ILE A O 1
ATOM 2957 N N . MET A 1 389 ? -40.953 3.932 43.608 1.00 61.25 389 MET A N 1
ATOM 2958 C CA . MET A 1 389 ? -40.689 5.118 42.799 1.00 61.25 389 MET A CA 1
ATOM 2959 C C . MET A 1 389 ? -40.280 4.690 41.391 1.00 61.25 389 MET A C 1
ATOM 2961 O O . MET A 1 389 ? -39.293 3.978 41.209 1.00 61.25 389 MET A O 1
ATOM 2965 N N . GLN A 1 390 ? -41.037 5.118 40.388 1.00 59.38 390 GLN A N 1
ATOM 2966 C CA . GLN A 1 390 ? -40.657 4.939 38.992 1.00 59.38 390 GLN A CA 1
ATOM 2967 C C . GLN A 1 390 ? -39.494 5.894 38.642 1.00 59.38 390 GLN A C 1
ATOM 2969 O O . GLN A 1 390 ? -39.287 6.923 39.289 1.00 59.38 390 GLN A O 1
ATOM 2974 N N . ILE A 1 391 ? -38.656 5.488 37.687 1.00 56.22 391 ILE A N 1
ATOM 2975 C CA . ILE A 1 391 ? -37.569 6.290 37.120 1.00 56.22 391 ILE A CA 1
ATOM 2976 C C . ILE A 1 391 ? -38.013 6.805 35.748 1.00 56.22 391 ILE A C 1
ATOM 2978 O O . ILE A 1 391 ? -38.655 6.100 34.967 1.00 56.22 391 ILE A O 1
ATOM 2982 N N . GLY A 1 392 ? -37.604 8.034 35.427 1.00 55.34 392 GLY A N 1
ATOM 2983 C CA . GLY A 1 392 ? -37.662 8.568 34.066 1.00 55.34 392 GLY A CA 1
ATOM 2984 C C . GLY A 1 392 ? -38.855 9.474 33.760 1.00 55.34 392 GLY A C 1
ATOM 2985 O O . GLY A 1 392 ? -38.954 9.945 32.628 1.00 55.34 392 GLY A O 1
ATOM 2986 N N . GLN A 1 393 ? -39.729 9.778 34.729 1.00 55.25 393 GLN A N 1
ATOM 2987 C CA . GLN A 1 393 ? -40.721 10.853 34.595 1.00 55.25 393 GLN A CA 1
ATOM 2988 C C . GLN A 1 393 ? -40.502 11.935 35.662 1.00 55.25 393 GLN A C 1
ATOM 2990 O O . GLN A 1 393 ? -40.164 11.657 36.811 1.00 55.25 393 GLN A O 1
ATOM 2995 N N . ALA A 1 394 ? -40.657 13.201 35.273 1.00 56.56 394 ALA A N 1
ATOM 2996 C CA . ALA A 1 394 ? -40.412 14.326 36.169 1.00 56.56 394 ALA A CA 1
ATOM 2997 C C . ALA A 1 394 ? -41.583 14.530 37.146 1.00 56.56 394 ALA A C 1
ATOM 2999 O O . ALA A 1 394 ? -42.734 14.646 36.725 1.00 56.56 394 ALA A O 1
ATOM 3000 N N . GLY A 1 395 ? -41.279 14.641 38.441 1.00 57.00 395 GLY A N 1
ATOM 3001 C CA . GLY A 1 395 ? -42.262 14.946 39.490 1.00 57.00 395 GLY A CA 1
ATOM 3002 C C . GLY A 1 395 ? -43.038 13.756 40.074 1.00 57.00 395 GLY A C 1
ATOM 3003 O O . GLY A 1 395 ? -43.984 13.986 40.829 1.00 57.00 395 GLY A O 1
ATOM 3004 N N . GLU A 1 396 ? -42.652 12.513 39.770 1.00 69.06 396 GLU A N 1
ATOM 3005 C CA . GLU A 1 396 ? -43.170 11.319 40.459 1.00 69.06 396 GLU A CA 1
ATOM 3006 C C . GLU A 1 396 ? -42.826 11.334 41.961 1.00 69.06 396 GLU A C 1
ATOM 3008 O O . GLU A 1 396 ? -41.846 11.951 42.384 1.00 69.06 396 GLU A O 1
ATOM 3013 N N . LYS A 1 397 ? -43.657 10.682 42.786 1.00 75.75 397 LYS A N 1
ATOM 3014 C CA . LYS A 1 397 ? -43.527 10.677 44.252 1.00 75.75 397 LYS A CA 1
ATOM 3015 C C . LYS A 1 397 ? -43.841 9.301 44.823 1.00 75.75 397 LYS A C 1
ATOM 3017 O O . LYS A 1 397 ? -44.886 8.738 44.509 1.00 75.75 397 LYS A O 1
ATOM 3022 N N . ALA A 1 398 ? -42.992 8.808 45.716 1.00 74.12 398 ALA A N 1
ATOM 3023 C CA . ALA A 1 398 ? -43.228 7.575 46.456 1.00 74.12 398 ALA A CA 1
ATOM 3024 C C . ALA A 1 398 ? -43.947 7.884 47.777 1.00 74.12 398 ALA A C 1
ATOM 3026 O O . ALA A 1 398 ? -43.441 8.653 48.597 1.00 74.12 398 ALA A O 1
ATOM 3027 N N . ALA A 1 399 ? -45.129 7.304 47.990 1.00 76.25 399 ALA A N 1
ATOM 3028 C CA . ALA A 1 399 ? -45.873 7.461 49.238 1.00 76.25 399 ALA A CA 1
ATOM 3029 C C . ALA A 1 399 ? -45.217 6.661 50.377 1.00 76.25 399 ALA A C 1
ATOM 3031 O O . ALA A 1 399 ? -44.903 5.483 50.220 1.00 76.25 399 ALA A O 1
ATOM 3032 N N . VAL A 1 400 ? -45.048 7.294 51.539 1.00 79.00 400 VAL A N 1
ATOM 3033 C CA . VAL A 1 400 ? -44.635 6.637 52.785 1.00 79.00 400 VAL A CA 1
ATOM 3034 C C . VAL A 1 400 ? -45.912 6.254 53.533 1.00 79.00 400 VAL A C 1
ATOM 3036 O O . VAL A 1 400 ? -46.556 7.109 54.145 1.00 79.00 400 VAL A O 1
ATOM 3039 N N . ILE A 1 401 ? -46.313 4.988 53.402 1.00 74.44 401 ILE A N 1
ATOM 3040 C CA . ILE A 1 401 ? -47.563 4.431 53.942 1.00 74.44 401 ILE A CA 1
ATOM 3041 C C . ILE A 1 401 ? -47.256 3.639 55.211 1.00 74.44 401 ILE A C 1
ATOM 3043 O O . ILE A 1 401 ? -46.491 2.681 55.156 1.00 74.44 401 ILE A O 1
ATOM 3047 N N . LEU A 1 402 ? -47.895 3.979 56.331 1.00 70.94 402 LEU A N 1
ATOM 3048 C CA . LEU A 1 402 ? -47.957 3.084 57.488 1.00 70.94 402 LEU A CA 1
ATOM 3049 C C . LEU A 1 402 ? -49.235 2.235 57.408 1.00 70.94 402 LEU A C 1
ATOM 3051 O O . LEU A 1 402 ? -50.298 2.741 57.046 1.00 70.94 402 LEU A O 1
ATOM 3055 N N . LYS A 1 403 ? -49.118 0.955 57.772 1.00 66.75 403 LYS A N 1
ATOM 3056 C CA . LYS A 1 403 ? -50.249 0.051 58.032 1.00 66.75 403 LYS A CA 1
ATOM 3057 C C . LYS A 1 403 ? -50.638 0.117 59.515 1.00 66.75 403 LYS A C 1
ATOM 3059 O O . LYS A 1 403 ? -49.834 0.555 60.338 1.00 66.75 403 LYS A O 1
ATOM 3064 N N . ASP A 1 404 ? -51.864 -0.301 59.830 1.00 64.38 404 ASP A N 1
ATOM 3065 C CA . ASP A 1 404 ? -52.392 -0.455 61.198 1.00 64.38 404 ASP A CA 1
ATOM 3066 C C . ASP A 1 404 ? -52.258 0.784 62.108 1.00 64.38 404 ASP A C 1
ATOM 3068 O O . ASP A 1 404 ? -52.101 0.676 63.325 1.00 64.38 404 ASP A O 1
ATOM 3072 N N . ILE A 1 405 ? -52.346 1.987 61.525 1.00 65.19 405 ILE A N 1
ATOM 3073 C CA . ILE A 1 405 ? -52.015 3.250 62.196 1.00 65.19 405 ILE A CA 1
ATOM 3074 C C . ILE A 1 405 ? -52.863 3.457 63.465 1.00 65.19 405 ILE A C 1
ATOM 3076 O O . ILE A 1 405 ? -54.097 3.563 63.392 1.00 65.19 405 ILE A O 1
ATOM 3080 N N . PRO A 1 406 ? -52.218 3.615 64.637 1.00 59.81 406 PRO A N 1
ATOM 3081 C CA . PRO A 1 406 ? -52.907 3.889 65.887 1.00 59.81 406 PRO A CA 1
ATOM 3082 C C . PRO A 1 406 ? -53.765 5.157 65.861 1.00 59.81 406 PRO A C 1
ATOM 3084 O O . PRO A 1 406 ? -53.373 6.207 65.360 1.00 59.81 406 PRO A O 1
ATOM 3087 N N . SER A 1 407 ? -54.916 5.082 66.530 1.00 63.41 407 SER A N 1
ATOM 3088 C CA . SER A 1 407 ? -55.840 6.193 66.837 1.00 63.41 407 SER A CA 1
ATOM 3089 C C . SER A 1 407 ? -55.211 7.435 67.491 1.00 63.41 407 SER A C 1
ATOM 3091 O O . SER A 1 407 ? -55.844 8.483 67.569 1.00 63.41 407 SER A O 1
ATOM 3093 N N . ASP A 1 408 ? -54.008 7.267 68.020 1.00 63.78 408 ASP A N 1
ATOM 3094 C CA . ASP A 1 408 ? -53.224 8.158 68.871 1.00 63.78 408 ASP A CA 1
ATOM 3095 C C . ASP A 1 408 ? -51.850 8.483 68.248 1.00 63.78 408 ASP A C 1
ATOM 3097 O O . ASP A 1 408 ? -51.056 9.205 68.851 1.00 63.78 408 ASP A O 1
ATOM 3101 N N . PHE A 1 409 ? -51.589 8.004 67.024 1.00 71.69 409 PHE A N 1
ATOM 3102 C CA . PHE A 1 409 ? -50.388 8.322 66.256 1.00 71.69 409 PHE A CA 1
ATOM 3103 C C . PHE A 1 409 ? -50.292 9.832 65.986 1.00 71.69 409 PHE A C 1
ATOM 3105 O O . PHE A 1 409 ? -51.202 10.432 65.409 1.00 71.69 409 PHE A O 1
ATOM 3112 N N . SER A 1 410 ? -49.163 10.445 66.354 1.00 78.88 410 SER A N 1
ATOM 3113 C CA . SER A 1 410 ? -48.894 11.864 66.089 1.00 78.88 410 SER A CA 1
ATOM 3114 C C . SER A 1 410 ? -47.897 12.033 64.947 1.00 78.88 410 SER A C 1
ATOM 3116 O O . SER A 1 410 ? -46.703 11.776 65.107 1.00 78.88 410 SER A O 1
ATOM 3118 N N . ILE A 1 411 ? -48.362 12.538 63.802 1.00 80.19 411 ILE A N 1
ATOM 3119 C CA . ILE A 1 411 ? -47.505 12.788 62.633 1.00 80.19 411 ILE A CA 1
ATOM 3120 C C . ILE A 1 411 ? -46.371 13.788 62.924 1.00 80.19 411 ILE A C 1
ATOM 3122 O O . ILE A 1 411 ? -45.299 13.682 62.335 1.00 80.19 411 ILE A O 1
ATOM 3126 N N . GLU A 1 412 ? -46.544 14.694 63.894 1.00 80.75 412 GLU A N 1
ATOM 3127 C CA . GLU A 1 412 ? -45.492 15.618 64.347 1.00 80.75 412 GLU A CA 1
ATOM 3128 C C . GLU A 1 412 ? -44.255 14.883 64.898 1.00 80.75 412 GLU A C 1
ATOM 3130 O O . GLU A 1 412 ? -43.125 15.356 64.733 1.00 80.75 412 GLU A O 1
ATOM 3135 N N . ASN A 1 413 ? -44.457 13.699 65.489 1.00 78.25 413 ASN A N 1
ATOM 3136 C CA . ASN A 1 413 ? -43.406 12.877 66.088 1.00 78.25 413 ASN A CA 1
ATOM 3137 C C . ASN A 1 413 ? -42.703 11.956 65.073 1.00 78.25 413 ASN A C 1
ATOM 3139 O O . ASN A 1 413 ? -41.666 11.380 65.411 1.00 7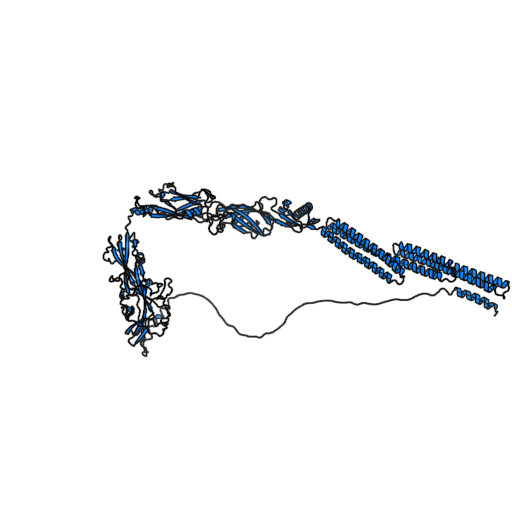8.25 413 ASN A O 1
ATOM 3143 N N . PHE A 1 414 ? -43.232 11.824 63.850 1.00 82.38 414 PHE A N 1
ATOM 3144 C CA . PHE A 1 414 ? -42.619 11.067 62.755 1.00 82.38 414 PHE A CA 1
ATOM 3145 C C . PHE A 1 414 ? -41.628 11.946 61.982 1.00 82.38 414 PHE A C 1
ATOM 3147 O O . PHE A 1 414 ? -41.987 13.015 61.480 1.00 82.38 414 PHE A O 1
ATOM 3154 N N . ASN A 1 415 ? -40.371 11.514 61.906 1.00 82.50 415 ASN A N 1
ATOM 3155 C CA . ASN A 1 415 ? -39.253 12.279 61.350 1.00 82.50 415 ASN A CA 1
ATOM 3156 C C . ASN A 1 415 ? -38.275 11.345 60.611 1.00 82.50 415 ASN A C 1
ATOM 3158 O O . ASN A 1 415 ? -38.298 10.131 60.808 1.00 82.50 415 ASN A O 1
ATOM 3162 N N . LEU A 1 416 ? -37.384 11.892 59.780 1.00 84.06 416 LEU A N 1
ATOM 3163 C CA . LEU A 1 416 ? -36.220 11.133 59.298 1.00 84.06 416 LEU A CA 1
ATOM 3164 C C . LEU A 1 416 ? -35.281 10.797 60.471 1.00 84.06 416 LEU A C 1
ATOM 3166 O O . LEU A 1 416 ? -35.266 11.502 61.481 1.00 84.06 416 LEU A O 1
ATOM 3170 N N . LYS A 1 417 ? -34.484 9.733 60.340 1.00 84.62 417 LYS A N 1
ATOM 3171 C CA . LYS A 1 417 ? -33.323 9.492 61.211 1.00 84.62 417 LYS A CA 1
ATOM 3172 C C . LYS A 1 417 ? -32.185 10.458 60.839 1.00 84.62 417 LYS A C 1
ATOM 3174 O O . LYS A 1 417 ? -32.092 10.902 59.692 1.00 84.62 417 LYS A O 1
ATOM 3179 N N . ASP A 1 418 ? -31.327 10.801 61.798 1.00 82.19 418 ASP A N 1
ATOM 3180 C CA . ASP A 1 418 ? -30.227 11.748 61.572 1.00 82.19 418 ASP A CA 1
ATOM 3181 C C . ASP A 1 418 ? -29.302 11.278 60.428 1.00 82.19 418 ASP A C 1
ATOM 3183 O O . ASP A 1 418 ? -29.019 10.088 60.284 1.00 82.19 418 ASP A O 1
ATOM 3187 N N . GLY A 1 419 ? -28.875 12.210 59.567 1.00 78.94 419 GLY A N 1
ATOM 3188 C CA . GLY A 1 419 ? -28.087 11.941 58.351 1.00 78.94 419 GLY A CA 1
ATOM 3189 C C . GLY A 1 419 ? -28.880 11.399 57.147 1.00 78.94 419 GLY A C 1
ATOM 3190 O O . GLY A 1 419 ? -28.460 11.576 56.005 1.00 78.94 419 GLY A O 1
ATOM 3191 N N . VAL A 1 420 ? -30.069 10.819 57.343 1.00 81.25 420 VAL A N 1
ATOM 3192 C CA . VAL A 1 420 ? -30.875 10.236 56.245 1.00 81.25 420 VAL A CA 1
ATOM 3193 C C . VAL A 1 420 ? -31.384 11.311 55.270 1.00 81.25 420 VAL A C 1
ATOM 3195 O O . VAL A 1 420 ? -31.528 11.053 54.074 1.00 81.25 420 VAL A O 1
ATOM 3198 N N . ALA A 1 421 ? -31.565 12.549 55.742 1.00 82.75 421 ALA A N 1
ATOM 3199 C CA . ALA A 1 421 ? -31.859 13.705 54.891 1.00 82.75 421 ALA A CA 1
ATOM 3200 C C . ALA A 1 421 ? -30.734 14.008 53.880 1.00 82.75 421 ALA A C 1
ATOM 3202 O O . ALA A 1 421 ? -31.021 14.392 52.744 1.00 82.75 421 ALA A O 1
ATOM 3203 N N . ASP A 1 422 ? -29.472 13.785 54.257 1.00 80.50 422 ASP A N 1
ATOM 3204 C CA . ASP A 1 422 ? -28.319 13.986 53.377 1.00 80.50 422 ASP A CA 1
ATOM 3205 C C . ASP A 1 422 ? -28.169 12.825 52.381 1.00 80.50 422 ASP A C 1
ATOM 3207 O O . ASP A 1 422 ? -27.891 13.055 51.205 1.00 80.50 422 ASP A O 1
ATOM 3211 N N . GLU A 1 423 ? -28.459 11.583 52.789 1.00 76.00 423 GLU A N 1
ATOM 3212 C CA . GLU A 1 423 ? -28.508 10.424 51.874 1.00 76.00 423 GLU A CA 1
ATOM 3213 C C . GLU A 1 423 ? -29.651 10.506 50.842 1.00 76.00 423 GLU A C 1
ATOM 3215 O O . GLU A 1 423 ? -29.545 9.965 49.736 1.00 76.00 423 GLU A O 1
ATOM 3220 N N . LEU A 1 424 ? -30.750 11.193 51.172 1.00 77.69 424 LEU A N 1
ATOM 3221 C CA . LEU A 1 424 ? -31.774 11.587 50.199 1.00 77.69 424 LEU A CA 1
ATOM 3222 C C . LEU A 1 424 ? -31.251 12.721 49.300 1.00 77.69 424 LEU A C 1
ATOM 3224 O O . LEU A 1 424 ? -31.323 12.621 48.073 1.00 77.69 424 LEU A O 1
ATOM 3228 N N . ALA A 1 425 ? -30.639 13.757 49.884 1.00 78.50 425 ALA A N 1
ATOM 3229 C CA . ALA A 1 425 ? -30.115 14.906 49.146 1.00 78.50 425 ALA A CA 1
ATOM 3230 C C . ALA A 1 425 ? -29.052 14.532 48.097 1.00 78.50 425 ALA A C 1
ATOM 3232 O O . ALA A 1 425 ? -29.083 15.089 46.999 1.00 78.50 425 ALA A O 1
ATOM 3233 N N . LYS A 1 426 ? -28.176 13.555 48.381 1.00 74.06 426 LYS A N 1
ATOM 3234 C CA . LYS A 1 426 ? -27.196 13.002 47.422 1.00 74.06 426 LYS A CA 1
ATOM 3235 C C . LYS A 1 426 ? -27.837 12.463 46.137 1.00 74.06 426 LYS A C 1
ATOM 3237 O O . LYS A 1 426 ? -27.195 12.479 45.093 1.00 74.06 426 LYS A O 1
ATOM 3242 N N . ARG A 1 427 ? -29.096 12.009 46.196 1.00 71.00 427 ARG A N 1
ATOM 3243 C CA . ARG A 1 427 ? -29.868 11.496 45.045 1.00 71.00 427 ARG A CA 1
ATOM 3244 C C . ARG A 1 427 ? -30.881 12.508 44.494 1.00 71.00 427 ARG A C 1
ATOM 3246 O O . ARG A 1 427 ? -31.793 12.139 43.756 1.00 71.00 427 ARG A O 1
ATOM 3253 N N . ASN A 1 428 ? -30.725 13.782 44.862 1.00 77.19 428 ASN A N 1
ATOM 3254 C CA . ASN A 1 428 ? -31.666 14.866 44.584 1.00 77.19 428 ASN A CA 1
ATOM 3255 C C . ASN A 1 428 ? -33.098 14.585 45.091 1.00 77.19 428 ASN A C 1
ATOM 3257 O O . ASN A 1 428 ? -34.071 15.056 44.507 1.00 77.19 428 ASN A O 1
ATOM 3261 N N . LEU A 1 429 ? -33.228 13.820 46.181 1.00 80.38 429 LEU A N 1
ATOM 3262 C CA . LEU A 1 429 ? -34.499 13.492 46.828 1.00 80.38 429 LEU A CA 1
ATOM 3263 C C . LEU A 1 429 ? -34.694 14.277 48.127 1.00 80.38 429 LEU A C 1
ATOM 3265 O O . LEU A 1 429 ? -33.739 14.695 48.784 1.00 80.38 429 LEU A O 1
ATOM 3269 N N . GLU A 1 430 ? -35.948 14.422 48.524 1.00 84.56 430 GLU A N 1
ATOM 3270 C CA . GLU A 1 430 ? -36.378 14.933 49.822 1.00 84.56 430 GLU A CA 1
ATOM 3271 C C . GLU A 1 430 ? -37.586 14.139 50.331 1.00 84.56 430 GLU A C 1
ATOM 3273 O O . GLU A 1 430 ? -38.381 13.627 49.542 1.00 84.56 430 GLU A O 1
ATOM 3278 N N . PHE A 1 431 ? -37.732 14.046 51.654 1.00 87.25 431 PHE A N 1
ATOM 3279 C CA . PHE A 1 431 ? -38.966 13.580 52.281 1.00 87.25 431 PHE A CA 1
ATOM 3280 C C . PHE A 1 431 ? -39.807 14.790 52.688 1.00 87.25 431 PHE A C 1
ATOM 3282 O O . PHE A 1 431 ? -39.390 15.587 53.529 1.00 87.25 431 PHE A O 1
ATOM 3289 N N . VAL A 1 432 ? -41.001 14.903 52.112 1.00 87.81 432 VAL A N 1
ATOM 3290 C CA . VAL A 1 432 ? -42.015 15.883 52.500 1.00 87.81 432 VAL A CA 1
ATOM 3291 C C . VAL A 1 432 ? -43.054 15.168 53.353 1.00 87.81 432 VAL A C 1
ATOM 3293 O O . VAL A 1 432 ? -43.865 14.391 52.849 1.00 87.81 432 VAL A O 1
ATOM 3296 N N . ARG A 1 433 ? -43.018 15.423 54.662 1.00 89.25 433 ARG A N 1
ATOM 3297 C CA . ARG A 1 433 ? -44.034 14.948 55.607 1.00 89.25 433 ARG A CA 1
ATOM 3298 C C . ARG A 1 433 ? -45.371 15.641 55.332 1.00 89.25 433 ARG A C 1
ATOM 3300 O O . ARG A 1 433 ? -45.386 16.832 55.031 1.00 89.25 433 ARG A O 1
ATOM 3307 N N . ASN A 1 434 ? -46.479 14.919 55.473 1.00 85.81 434 ASN A N 1
ATOM 3308 C CA . ASN A 1 434 ? -47.812 15.519 55.412 1.00 85.81 434 ASN A CA 1
ATOM 3309 C C . ASN A 1 434 ? -48.130 16.279 56.718 1.00 85.81 434 ASN A C 1
ATOM 3311 O O . ASN A 1 434 ? -47.608 15.943 57.782 1.00 85.81 434 ASN A O 1
ATOM 3315 N N . ASP A 1 435 ? -49.042 17.255 56.658 1.00 82.12 435 ASP A N 1
ATOM 3316 C CA . ASP A 1 435 ? -49.566 17.943 57.855 1.00 82.12 435 ASP A CA 1
ATOM 3317 C C . ASP A 1 435 ? -50.507 17.048 58.689 1.00 82.12 435 ASP A C 1
ATOM 3319 O O . ASP A 1 435 ? -50.703 17.265 59.883 1.00 82.12 435 ASP A O 1
ATOM 3323 N N . ALA A 1 436 ? -51.095 16.026 58.059 1.00 81.31 436 ALA A N 1
ATOM 3324 C CA . ALA A 1 436 ? -51.957 15.022 58.673 1.00 81.31 436 ALA A CA 1
ATOM 3325 C C . ALA A 1 436 ? -51.808 13.675 57.946 1.00 81.31 436 ALA A C 1
ATOM 3327 O O . ALA A 1 436 ? -51.424 13.631 56.776 1.00 81.31 436 ALA A O 1
ATOM 3328 N N . VAL A 1 437 ? -52.141 12.573 58.622 1.00 77.94 437 VAL A N 1
ATOM 3329 C CA . VAL A 1 437 ? -52.190 11.244 57.991 1.00 77.94 437 VAL A CA 1
ATOM 3330 C C . VAL A 1 437 ? -53.337 11.214 56.979 1.00 77.94 437 VAL A C 1
ATOM 3332 O O . VAL A 1 437 ? -54.498 11.370 57.359 1.00 77.94 437 VAL A O 1
ATOM 3335 N N . ALA A 1 438 ? -53.029 10.998 55.700 1.00 79.44 438 ALA A N 1
ATOM 3336 C CA . ALA A 1 438 ? -54.046 10.822 54.665 1.00 79.44 438 ALA A CA 1
ATOM 3337 C C . ALA A 1 438 ? -54.442 9.340 54.583 1.00 79.44 438 ALA A C 1
ATOM 3339 O O . ALA A 1 438 ? -53.625 8.513 54.188 1.00 79.44 438 ALA A O 1
ATOM 3340 N N . THR A 1 439 ? -55.666 8.999 54.988 1.00 66.56 439 THR A N 1
ATOM 3341 C CA . THR A 1 439 ? -56.172 7.613 55.029 1.00 66.56 439 THR A CA 1
ATOM 3342 C C . THR A 1 439 ? -56.308 7.001 53.636 1.00 66.56 439 THR A C 1
ATOM 3344 O O . THR A 1 439 ? -56.887 7.641 52.756 1.00 66.56 439 THR A O 1
ATOM 3347 N N . THR A 1 440 ? -55.839 5.763 53.462 1.00 64.56 440 THR A N 1
ATOM 3348 C CA . THR A 1 440 ? -55.874 5.033 52.178 1.00 64.56 440 THR A CA 1
ATOM 3349 C C . THR A 1 440 ? -56.706 3.753 52.181 1.00 64.56 440 THR A C 1
ATOM 3351 O O . THR A 1 440 ? -56.858 3.175 51.114 1.00 64.56 440 THR A O 1
ATOM 3354 N N . ASP A 1 441 ? -57.284 3.352 53.322 1.00 54.62 441 ASP A N 1
ATOM 3355 C CA . ASP A 1 441 ? -58.275 2.265 53.414 1.00 54.62 441 ASP A CA 1
ATOM 3356 C C . ASP A 1 441 ? -59.388 2.445 52.361 1.00 54.62 441 ASP A C 1
ATOM 3358 O O . ASP A 1 441 ? -60.199 3.377 52.425 1.00 54.62 441 ASP A O 1
ATOM 3362 N N . THR A 1 442 ? -59.390 1.549 51.374 1.00 51.69 442 THR A N 1
ATOM 3363 C CA . THR A 1 442 ? -60.420 1.409 50.331 1.00 51.69 442 THR A CA 1
ATOM 3364 C C . THR A 1 442 ? -61.021 0.001 50.322 1.00 51.69 442 THR A C 1
ATOM 3366 O O . THR A 1 442 ? -61.768 -0.372 49.415 1.00 51.69 442 THR A O 1
ATOM 3369 N N . ASP A 1 443 ? -60.699 -0.761 51.361 1.00 51.62 443 ASP A N 1
ATOM 3370 C CA . ASP A 1 443 ? -60.733 -2.215 51.430 1.00 51.62 443 ASP A CA 1
ATOM 3371 C C . ASP A 1 443 ? -61.809 -2.646 52.435 1.00 51.62 443 ASP A C 1
ATOM 3373 O O . ASP A 1 443 ? -62.528 -3.624 52.217 1.00 51.62 443 ASP A O 1
ATOM 3377 N N . GLY A 1 444 ? -61.985 -1.853 53.501 1.00 50.12 444 GLY A N 1
ATOM 3378 C CA . GLY A 1 444 ? -63.034 -2.023 54.501 1.00 50.12 444 GLY A CA 1
ATOM 3379 C C . GLY A 1 444 ? -62.801 -3.182 55.471 1.00 50.12 444 GLY A C 1
ATOM 3380 O O . GLY A 1 444 ? -63.743 -3.591 56.152 1.00 50.12 444 GLY A O 1
ATOM 3381 N N . ASP A 1 445 ? -61.578 -3.715 55.545 1.00 51.50 445 ASP A N 1
ATOM 3382 C CA . ASP A 1 445 ? -61.198 -4.790 56.471 1.00 51.50 445 ASP A CA 1
ATOM 3383 C C . ASP A 1 445 ? -60.969 -4.294 57.915 1.00 51.50 445 ASP A C 1
ATOM 3385 O O . ASP A 1 445 ? -61.098 -5.065 58.869 1.00 51.50 445 ASP A O 1
ATOM 3389 N N . GLY A 1 446 ? -60.716 -2.991 58.081 1.00 52.12 446 GLY A N 1
ATOM 3390 C CA . GLY A 1 446 ? -60.486 -2.314 59.356 1.00 52.12 446 GLY A CA 1
ATOM 3391 C C . GLY A 1 446 ? -59.016 -2.007 59.669 1.00 52.12 446 GLY A C 1
ATOM 3392 O O . GLY A 1 446 ? -58.758 -1.361 60.691 1.00 52.12 446 GLY A O 1
ATOM 3393 N N . ALA A 1 447 ? -58.071 -2.412 58.816 1.00 53.16 447 ALA A N 1
ATOM 3394 C CA . ALA A 1 447 ? -56.662 -2.050 58.930 1.00 53.16 447 ALA A CA 1
ATOM 3395 C C . ALA A 1 447 ? -56.460 -0.590 58.493 1.00 53.16 447 ALA A C 1
ATOM 3397 O O . ALA A 1 447 ? -56.672 -0.211 57.342 1.00 53.16 447 ALA A O 1
ATOM 3398 N N . LYS A 1 448 ? -56.054 0.280 59.426 1.00 58.94 448 LYS A N 1
ATOM 3399 C CA . LYS A 1 448 ? -55.912 1.716 59.141 1.00 58.94 448 LYS A CA 1
ATOM 3400 C C . LYS A 1 448 ? -54.626 2.030 58.391 1.00 58.94 448 LYS A C 1
ATOM 3402 O O . LYS A 1 448 ? -53.634 2.423 59.000 1.00 58.94 448 LYS A O 1
ATOM 3407 N N . GLU A 1 449 ? -54.661 1.919 57.072 1.00 67.31 449 GLU A N 1
ATOM 3408 C CA . GLU A 1 449 ? -53.596 2.454 56.227 1.00 67.31 449 GLU A CA 1
ATOM 3409 C C . GLU A 1 449 ? -53.656 3.979 56.090 1.00 67.31 449 GLU A C 1
ATOM 3411 O O . GLU A 1 449 ? -54.732 4.586 55.998 1.00 67.31 449 GLU A O 1
ATOM 3416 N N . GLY A 1 450 ? -52.483 4.609 56.021 1.00 74.56 450 GLY A N 1
ATOM 3417 C CA . GLY A 1 450 ? -52.399 6.026 55.699 1.00 74.56 450 GLY A CA 1
ATOM 3418 C C . GLY A 1 450 ? -51.003 6.549 55.371 1.00 74.56 450 GLY A C 1
ATOM 3419 O O . GLY A 1 450 ? -49.977 6.069 55.856 1.00 74.56 450 GLY A O 1
ATOM 3420 N N . ILE A 1 451 ? -50.982 7.588 54.540 1.00 80.75 451 ILE A N 1
ATOM 3421 C CA . ILE A 1 451 ? -49.774 8.239 54.038 1.00 80.75 451 ILE A CA 1
ATOM 3422 C C . ILE A 1 451 ? -49.308 9.298 55.044 1.00 80.75 451 ILE A C 1
ATOM 3424 O O . ILE A 1 451 ? -50.003 10.293 55.281 1.00 80.75 451 ILE A O 1
ATOM 3428 N N . VAL A 1 452 ? -48.104 9.121 55.596 1.00 81.19 452 VAL A N 1
ATOM 3429 C CA . VAL A 1 452 ? -47.453 10.084 56.511 1.00 81.19 452 VAL A CA 1
ATOM 3430 C C . VAL A 1 452 ? -46.568 11.105 55.788 1.00 81.19 452 VAL A C 1
ATOM 3432 O O . VAL A 1 452 ? -46.165 12.115 56.364 1.00 81.19 452 VAL A O 1
ATOM 3435 N N . GLY A 1 453 ? -46.279 10.880 54.511 1.00 85.44 453 GLY A N 1
ATOM 3436 C CA . GLY A 1 453 ? -45.559 11.815 53.655 1.00 85.44 453 GLY A CA 1
ATOM 3437 C C . GLY A 1 453 ? -45.176 11.189 52.323 1.00 85.44 453 GLY A C 1
ATOM 3438 O O . GLY A 1 453 ? -45.574 10.066 52.011 1.00 85.44 453 GLY A O 1
ATOM 3439 N N . TYR A 1 454 ? -44.372 11.909 51.554 1.00 85.31 454 TYR A N 1
ATOM 3440 C CA . TYR A 1 454 ? -43.889 11.482 50.247 1.00 85.31 454 TYR A CA 1
ATOM 3441 C C . TYR A 1 454 ? -42.380 11.674 50.148 1.00 85.31 454 TYR A C 1
ATOM 3443 O O . TYR A 1 454 ? -41.860 12.719 50.537 1.00 85.31 454 TYR A O 1
ATOM 3451 N N . ILE A 1 455 ? -41.683 10.698 49.573 1.00 83.19 455 ILE A N 1
ATOM 3452 C CA . ILE A 1 455 ? -40.324 10.900 49.070 1.00 83.19 455 ILE A CA 1
ATOM 3453 C C . ILE A 1 455 ? -40.451 11.347 47.612 1.00 83.19 455 ILE A C 1
ATOM 3455 O O . ILE A 1 455 ? -41.125 10.695 46.814 1.00 83.19 455 ILE A O 1
ATOM 3459 N N . GLN A 1 456 ? -39.855 12.490 47.279 1.00 80.62 456 GLN A N 1
ATOM 3460 C CA . GLN A 1 456 ? -39.977 13.127 45.967 1.00 80.62 456 GLN A CA 1
ATOM 3461 C C . GLN A 1 456 ? -38.629 13.694 45.489 1.00 80.62 456 GLN A C 1
ATOM 3463 O O . GLN A 1 456 ? -37.768 14.002 46.319 1.00 80.62 456 GLN A O 1
ATOM 3468 N N . PRO A 1 457 ? -38.436 13.895 44.175 1.00 78.88 457 PRO A N 1
ATOM 3469 C CA . PRO A 1 457 ? -37.356 14.723 43.655 1.00 78.88 457 PRO A CA 1
ATOM 3470 C C . PRO A 1 457 ? -37.469 16.175 44.133 1.00 78.88 457 PRO A C 1
ATOM 3472 O O . PRO A 1 457 ? -38.557 16.756 44.115 1.00 78.88 457 PRO A O 1
ATOM 3475 N N . LYS A 1 458 ? -36.338 16.788 44.490 1.00 79.62 458 LYS A N 1
ATOM 3476 C CA . LYS A 1 458 ? -36.275 18.197 44.898 1.00 79.62 458 LYS A CA 1
ATOM 3477 C C . LYS A 1 458 ? -36.685 19.129 43.760 1.00 79.62 458 LYS A C 1
ATOM 3479 O O . LYS A 1 458 ? -36.272 18.958 42.609 1.00 79.62 458 LYS A O 1
ATOM 3484 N N . THR A 1 459 ? -37.451 20.166 44.091 1.00 75.19 459 THR A N 1
ATOM 3485 C CA . THR A 1 459 ? -37.817 21.240 43.155 1.00 75.19 459 THR A CA 1
ATOM 3486 C C . THR A 1 459 ? -36.858 22.426 43.258 1.00 75.19 459 THR A C 1
ATOM 3488 O O . THR A 1 459 ? -36.614 22.932 44.352 1.00 75.19 459 THR A O 1
ATOM 3491 N N . GLY A 1 460 ? -36.371 22.914 42.116 1.00 64.19 460 GLY A N 1
ATOM 3492 C CA . GLY A 1 460 ? -35.373 23.984 42.009 1.00 64.19 460 GLY A CA 1
ATOM 3493 C C . GLY A 1 460 ? -33.996 23.489 41.545 1.00 64.19 460 GLY A C 1
ATOM 3494 O O . GLY A 1 460 ? -33.626 22.336 41.744 1.00 64.19 460 GLY A O 1
ATOM 3495 N N . GLY A 1 461 ? -33.228 24.373 40.899 1.00 63.78 461 GLY A N 1
ATOM 3496 C CA . GLY A 1 461 ? -31.913 24.043 40.332 1.00 63.78 461 GLY A CA 1
ATOM 3497 C C . GLY A 1 461 ? -31.967 23.275 39.003 1.00 63.78 461 GLY A C 1
ATOM 3498 O O . GLY A 1 461 ? -33.033 23.048 38.435 1.00 63.78 461 GLY A O 1
ATOM 3499 N N . ALA A 1 462 ? -30.792 22.893 38.488 1.00 54.16 462 ALA A N 1
ATOM 3500 C CA . ALA A 1 462 ? -30.642 22.300 37.151 1.00 54.16 462 ALA A CA 1
ATOM 3501 C C . ALA A 1 462 ? -31.331 20.929 36.983 1.00 54.16 462 ALA A C 1
ATOM 3503 O O . ALA A 1 462 ? -31.773 20.608 35.886 1.00 54.16 462 ALA A O 1
ATOM 3504 N N . ASN A 1 463 ? -31.476 20.165 38.073 1.00 58.38 463 ASN A N 1
ATOM 3505 C CA . ASN A 1 463 ? -32.108 18.838 38.091 1.00 58.38 463 ASN A CA 1
ATOM 3506 C C . ASN A 1 463 ? -33.519 18.875 38.721 1.00 58.38 463 ASN A C 1
ATOM 3508 O O . ASN A 1 463 ? -33.997 17.872 39.249 1.00 58.38 463 ASN A O 1
ATOM 3512 N N . SER A 1 464 ? -34.176 20.041 38.729 1.00 71.56 464 SER A N 1
ATOM 3513 C CA . SER A 1 464 ? -35.481 20.250 39.371 1.00 71.56 464 SER A CA 1
ATOM 3514 C C . SER A 1 464 ? -36.525 19.217 38.930 1.00 71.56 464 SER A C 1
ATOM 3516 O O . SER A 1 464 ? -36.895 19.172 37.759 1.00 71.56 464 SER A O 1
ATOM 3518 N N . GLY A 1 465 ? -37.063 18.445 39.877 1.00 65.31 465 GLY A N 1
ATOM 3519 C CA . GLY A 1 465 ? -38.091 17.435 39.610 1.00 65.31 465 GLY A CA 1
ATOM 3520 C C . GLY A 1 465 ? -37.565 16.087 39.094 1.00 65.31 465 GLY A C 1
ATOM 3521 O O . GLY A 1 465 ? -38.380 15.233 38.753 1.00 65.31 465 GLY A O 1
ATOM 3522 N N . VAL A 1 466 ? -36.242 15.877 39.056 1.00 65.62 466 VAL A N 1
ATOM 3523 C CA . VAL A 1 466 ? -35.594 14.644 38.568 1.00 65.62 466 VAL A CA 1
ATOM 3524 C C . VAL A 1 466 ? -34.763 13.991 39.679 1.00 65.62 466 VAL A C 1
ATOM 3526 O O . VAL A 1 466 ? -33.867 14.619 40.244 1.00 65.62 466 VAL A O 1
ATOM 3529 N N . ALA A 1 467 ? -35.040 12.722 39.991 1.00 64.38 467 ALA A N 1
ATOM 3530 C CA . ALA A 1 467 ? -34.216 11.922 40.900 1.00 64.38 467 ALA A CA 1
ATOM 3531 C C . ALA A 1 467 ? -32.899 11.515 40.215 1.00 64.38 467 ALA A C 1
ATOM 3533 O O . ALA A 1 467 ? -32.917 11.022 39.088 1.00 64.38 467 ALA A O 1
ATOM 3534 N N . THR A 1 468 ? -31.755 11.668 40.886 1.00 60.06 468 THR A N 1
ATOM 3535 C CA . THR A 1 468 ? -30.453 11.248 40.338 1.00 60.06 468 THR A CA 1
ATOM 3536 C C . THR A 1 468 ? -30.090 9.858 40.858 1.00 60.06 468 THR A C 1
ATOM 3538 O O . THR A 1 468 ? -29.556 9.708 41.961 1.00 60.06 468 THR A O 1
ATOM 3541 N N . TYR A 1 469 ? -30.411 8.829 40.071 1.00 57.66 469 TYR A N 1
ATOM 3542 C CA . TYR A 1 469 ? -30.195 7.427 40.433 1.00 57.66 469 TYR A CA 1
ATOM 3543 C C . TYR A 1 469 ? -28.762 6.964 40.135 1.00 57.66 469 TYR A C 1
ATOM 3545 O O . TYR A 1 469 ? -28.317 7.027 38.992 1.00 57.66 469 TYR A O 1
ATOM 3553 N N . THR A 1 470 ? -28.049 6.480 41.157 1.00 52.22 470 THR A N 1
ATOM 3554 C CA . THR A 1 470 ? -26.604 6.173 41.092 1.00 52.22 470 THR A CA 1
ATOM 3555 C C . THR A 1 470 ? -26.245 4.684 41.219 1.00 52.22 470 THR A C 1
ATOM 3557 O O . THR A 1 470 ? -25.068 4.346 41.268 1.00 52.22 470 THR A O 1
ATOM 3560 N N . GLY A 1 471 ? -27.217 3.762 41.235 1.00 49.38 471 GLY A N 1
ATOM 3561 C CA . GLY A 1 471 ? -26.949 2.313 41.252 1.00 49.38 471 GLY A CA 1
ATOM 3562 C C . GLY A 1 471 ? -28.204 1.471 41.490 1.00 49.38 471 GLY A C 1
ATOM 3563 O O . GLY A 1 471 ? -29.054 1.893 42.263 1.00 49.38 471 GLY A O 1
ATOM 3564 N N . SER A 1 472 ? -28.302 0.297 40.848 1.00 46.16 472 SER A N 1
ATOM 3565 C CA . SER A 1 472 ? -29.507 -0.565 40.720 1.00 46.16 472 SER A CA 1
ATOM 3566 C C . SER A 1 472 ? -30.024 -1.225 42.006 1.00 46.16 472 SER A C 1
ATOM 3568 O O . SER A 1 472 ? -30.762 -2.206 41.953 1.00 46.16 472 SER A O 1
ATOM 3570 N N . ASN A 1 473 ? -29.611 -0.736 43.171 1.00 51.50 473 ASN A N 1
ATOM 3571 C CA . ASN A 1 473 ? -29.973 -1.328 44.447 1.00 51.50 473 ASN A CA 1
ATOM 3572 C C . ASN A 1 473 ? -31.248 -0.678 44.989 1.00 51.50 473 ASN A C 1
ATOM 3574 O O . ASN A 1 473 ? -31.459 0.531 44.855 1.00 51.50 473 ASN A O 1
ATOM 3578 N N . ASN A 1 474 ? -32.069 -1.487 45.654 1.00 60.62 474 ASN A N 1
ATOM 3579 C CA . ASN A 1 474 ? -33.149 -0.995 46.501 1.00 60.62 474 ASN A CA 1
ATOM 3580 C C . ASN A 1 474 ? -32.531 -0.217 47.670 1.00 60.62 474 ASN A C 1
ATOM 3582 O O . ASN A 1 474 ? -31.537 -0.661 48.248 1.00 60.62 474 ASN A O 1
ATOM 3586 N N . LEU A 1 475 ? -33.083 0.950 48.002 1.00 62.03 475 LEU A N 1
ATOM 3587 C CA . LEU A 1 475 ? -32.453 1.865 48.956 1.00 62.03 475 LEU A CA 1
ATOM 3588 C C . LEU A 1 475 ? -33.265 1.972 50.238 1.00 62.03 475 LEU A C 1
ATOM 3590 O O . LEU A 1 475 ? -34.361 2.532 50.248 1.00 62.03 475 LEU A O 1
ATOM 3594 N N . THR A 1 476 ? -32.697 1.439 51.315 1.00 65.88 476 THR A N 1
ATOM 3595 C CA . THR A 1 476 ? -33.264 1.506 52.659 1.00 65.88 476 THR A CA 1
ATOM 3596 C C . THR A 1 476 ? -32.927 2.844 53.318 1.00 65.88 476 THR A C 1
ATOM 3598 O O . THR A 1 476 ? -31.767 3.251 53.378 1.00 65.88 476 THR A O 1
ATOM 3601 N N . TYR A 1 477 ? -33.958 3.530 53.804 1.00 71.94 477 TYR A N 1
ATOM 3602 C CA . TYR A 1 477 ? -33.891 4.825 54.469 1.00 71.94 477 TYR A CA 1
ATOM 3603 C C . TYR A 1 477 ? -34.588 4.727 55.833 1.00 71.94 477 TYR A C 1
ATOM 3605 O O . TYR A 1 477 ? -35.749 4.324 55.919 1.00 71.94 477 TYR A O 1
ATOM 3613 N N . GLY A 1 478 ? -33.872 5.108 56.893 1.00 74.75 478 GLY A N 1
ATOM 3614 C CA . GLY A 1 478 ? -34.366 5.034 58.267 1.00 74.75 478 GLY A CA 1
ATOM 3615 C C . GLY A 1 478 ? -35.207 6.247 58.671 1.00 74.75 478 GLY A C 1
ATOM 3616 O O . GLY A 1 478 ? -34.790 7.400 58.529 1.00 74.75 478 GLY A O 1
ATOM 3617 N N . PHE A 1 479 ? -36.372 5.983 59.249 1.00 78.69 479 PHE A N 1
ATOM 3618 C CA . PHE A 1 479 ? -37.239 6.959 59.904 1.00 78.69 479 PHE A CA 1
ATOM 3619 C C . PHE A 1 479 ? -37.221 6.751 61.422 1.00 78.69 479 PHE A C 1
ATOM 3621 O O . PHE A 1 479 ? -36.901 5.668 61.911 1.00 78.69 479 PHE A O 1
ATOM 3628 N N . THR A 1 480 ? -37.581 7.788 62.179 1.00 76.88 480 THR A N 1
ATOM 3629 C CA . THR A 1 480 ? -37.775 7.706 63.631 1.00 76.88 480 THR A CA 1
ATOM 3630 C C . THR A 1 480 ? -39.163 8.190 64.034 1.00 76.88 480 THR A C 1
ATOM 3632 O O . THR A 1 480 ? -39.658 9.207 63.542 1.00 76.88 480 THR A O 1
ATOM 3635 N N . TYR A 1 481 ? -39.788 7.472 64.966 1.00 74.62 481 TYR A N 1
ATOM 3636 C CA . TYR A 1 481 ? -41.025 7.882 65.625 1.00 74.62 481 TYR A CA 1
ATOM 3637 C C . TYR A 1 481 ? -40.789 7.989 67.130 1.00 74.62 481 TYR A C 1
ATOM 3639 O O . TYR A 1 481 ? -40.404 7.016 67.780 1.00 74.62 481 TYR A O 1
ATOM 3647 N N . LYS A 1 482 ? -41.004 9.180 67.697 1.00 66.12 482 LYS A N 1
ATOM 3648 C CA . LYS A 1 482 ? -40.814 9.425 69.135 1.00 66.12 482 LYS A CA 1
ATOM 3649 C C . LYS A 1 482 ? -42.139 9.265 69.877 1.00 66.12 482 LYS A C 1
ATOM 3651 O O . LYS A 1 482 ? -42.964 10.177 69.912 1.00 66.12 482 LYS A O 1
ATOM 3656 N N . ALA A 1 483 ? -42.341 8.091 70.466 1.00 57.91 483 ALA A N 1
ATOM 3657 C CA . ALA A 1 483 ? -43.478 7.801 71.324 1.00 57.91 483 ALA A CA 1
ATOM 3658 C C . ALA A 1 483 ? -43.267 8.459 72.697 1.00 57.91 483 ALA A C 1
ATOM 3660 O O . ALA A 1 483 ? -42.381 8.079 73.466 1.00 57.91 483 ALA A O 1
ATOM 3661 N N . VAL A 1 484 ? -44.082 9.469 73.004 1.00 52.62 484 VAL A N 1
ATOM 3662 C CA . VAL A 1 484 ? -44.122 10.092 74.331 1.00 52.62 484 VAL A CA 1
ATOM 3663 C C . VAL A 1 484 ? -45.091 9.286 75.188 1.00 52.62 484 VAL A C 1
ATOM 3665 O O . VAL A 1 484 ? -46.301 9.354 74.979 1.00 52.62 484 VAL A O 1
ATOM 3668 N N . GLU A 1 485 ? -44.576 8.513 76.144 1.00 51.59 485 GLU A N 1
ATOM 3669 C CA . GLU A 1 485 ? -45.443 7.875 77.132 1.00 51.59 485 GLU A CA 1
ATOM 3670 C C . GLU A 1 485 ? -46.076 8.933 78.051 1.00 51.59 485 GLU A C 1
ATOM 3672 O O . GLU A 1 485 ? -45.403 9.810 78.592 1.00 51.59 485 GLU A O 1
ATOM 3677 N N . THR A 1 486 ? -47.386 8.784 78.277 1.00 46.56 486 THR A N 1
ATOM 3678 C CA . THR A 1 486 ? -48.265 9.636 79.105 1.00 46.56 486 THR A CA 1
ATOM 3679 C C . THR A 1 486 ? -48.688 10.995 78.520 1.00 46.56 486 THR A C 1
ATOM 3681 O O . THR A 1 486 ? -48.069 11.578 77.637 1.00 46.56 486 THR A O 1
ATOM 3684 N N . LYS A 1 487 ? -49.811 11.510 79.046 1.00 44.12 487 LYS A N 1
ATOM 3685 C CA . LYS A 1 487 ? -50.417 12.802 78.669 1.00 44.12 487 LYS A CA 1
ATOM 3686 C C . LYS A 1 487 ? -49.796 14.012 79.385 1.00 44.12 487 LYS A C 1
ATOM 3688 O O . LYS A 1 487 ? -50.220 15.139 79.126 1.00 44.12 487 LYS A O 1
ATOM 3693 N N . ASP A 1 488 ? -48.825 13.805 80.275 1.00 43.00 488 ASP A N 1
ATOM 3694 C CA . ASP A 1 488 ? -48.224 14.874 81.074 1.00 43.00 488 ASP A CA 1
ATOM 3695 C C . ASP A 1 488 ? -47.027 15.510 80.357 1.00 43.00 488 ASP A C 1
ATOM 3697 O O . ASP A 1 488 ? -45.920 14.975 80.333 1.00 43.00 488 ASP A O 1
ATOM 3701 N N . LYS A 1 489 ? -47.226 16.722 79.824 1.00 43.09 489 LYS A N 1
ATOM 3702 C CA . LYS A 1 489 ? -46.201 17.508 79.103 1.00 43.09 489 LYS A CA 1
ATOM 3703 C C . LYS A 1 489 ? -45.006 17.971 79.968 1.00 43.09 489 LYS A C 1
ATOM 3705 O O . LYS A 1 489 ? -44.229 18.809 79.521 1.00 43.09 489 LYS A O 1
ATOM 3710 N N . ALA A 1 490 ? -44.871 17.477 81.200 1.00 42.56 490 ALA A N 1
ATOM 3711 C CA . ALA A 1 490 ? -43.906 17.950 82.193 1.00 42.56 490 ALA A CA 1
ATOM 3712 C C . ALA A 1 490 ? -42.610 17.116 82.287 1.00 42.56 490 ALA A C 1
ATOM 3714 O O . ALA A 1 490 ? -41.596 17.662 82.709 1.00 42.56 490 ALA A O 1
ATOM 3715 N N . ASN A 1 491 ? -42.615 15.837 81.884 1.00 46.62 491 ASN A N 1
ATOM 3716 C CA . ASN A 1 491 ? -41.459 14.928 81.993 1.00 46.62 491 ASN A CA 1
ATOM 3717 C C . ASN A 1 491 ? -41.144 14.247 80.648 1.00 46.62 491 ASN A C 1
ATOM 3719 O O . ASN A 1 491 ? -41.310 13.044 80.481 1.00 46.62 491 ASN A O 1
ATOM 3723 N N . ALA A 1 492 ? -40.658 15.018 79.672 1.00 42.84 492 ALA A N 1
ATOM 3724 C CA . ALA A 1 492 ? -40.342 14.528 78.322 1.00 42.84 492 ALA A CA 1
ATOM 3725 C C . ALA A 1 492 ? -39.048 13.676 78.217 1.00 42.84 492 ALA A C 1
ATOM 3727 O O . ALA A 1 492 ? -38.544 13.450 77.119 1.00 42.84 492 ALA A O 1
ATOM 3728 N N . THR A 1 493 ? -38.480 13.233 79.342 1.00 45.53 493 THR A N 1
ATOM 3729 C CA . THR A 1 493 ? -37.131 12.640 79.431 1.00 45.53 493 THR A CA 1
ATOM 3730 C C . THR A 1 493 ? -37.071 11.150 79.066 1.00 45.53 493 THR A C 1
ATOM 3732 O O . THR A 1 493 ? -35.984 10.634 78.830 1.00 45.53 493 THR A O 1
ATOM 3735 N N . GLU A 1 494 ? -38.215 10.459 78.998 1.00 48.47 494 GLU A N 1
ATOM 3736 C CA . GLU A 1 494 ? -38.309 9.002 78.762 1.00 48.47 494 GLU A CA 1
ATOM 3737 C C . GLU A 1 494 ? -39.087 8.651 77.473 1.00 48.47 494 GLU A C 1
ATOM 3739 O O . GLU A 1 494 ? -39.706 7.595 77.360 1.00 48.47 494 GLU A O 1
ATOM 3744 N N . ALA A 1 495 ? -39.064 9.537 76.468 1.00 51.66 495 ALA A N 1
ATOM 3745 C CA . ALA A 1 495 ? -39.685 9.274 75.168 1.00 51.66 495 ALA A CA 1
ATOM 3746 C C . ALA A 1 495 ? -38.963 8.137 74.414 1.00 51.66 495 ALA A C 1
ATOM 3748 O O . ALA A 1 495 ? -37.814 8.287 73.982 1.00 51.66 495 ALA A O 1
ATOM 3749 N N . LYS A 1 496 ? -39.649 7.007 74.210 1.00 54.97 496 LYS A N 1
ATOM 3750 C CA . LYS A 1 496 ? -39.125 5.869 73.443 1.00 54.97 496 LYS A CA 1
ATOM 3751 C C . LYS A 1 496 ? -39.055 6.242 71.963 1.00 54.97 496 LYS A C 1
ATOM 3753 O O . LYS A 1 496 ? -40.036 6.696 71.378 1.00 54.97 496 LYS A O 1
ATOM 3758 N N . THR A 1 497 ? -37.888 6.052 71.352 1.00 61.38 497 THR A N 1
ATOM 3759 C CA . THR A 1 497 ? -37.702 6.254 69.909 1.00 61.38 497 THR A CA 1
ATOM 3760 C C . THR A 1 497 ? -37.771 4.901 69.213 1.00 61.38 497 THR A C 1
ATOM 3762 O O . THR A 1 497 ? -36.947 4.033 69.482 1.00 61.38 497 THR A O 1
ATOM 3765 N N . LEU A 1 498 ? -38.760 4.733 68.339 1.00 67.00 498 LEU A N 1
ATOM 3766 C CA . LEU A 1 498 ? -38.855 3.616 67.406 1.00 67.00 498 LEU A CA 1
ATOM 3767 C C . LEU A 1 498 ? -38.104 3.982 66.122 1.00 67.00 498 LEU A C 1
ATOM 3769 O O . LEU A 1 498 ? -38.249 5.103 65.628 1.00 67.00 498 LEU A O 1
ATOM 3773 N N . GLU A 1 499 ? -37.334 3.044 65.579 1.00 69.44 499 GLU A N 1
ATOM 3774 C CA . GLU A 1 499 ? -36.725 3.158 64.251 1.00 69.44 499 GLU A CA 1
ATOM 3775 C C . GLU A 1 499 ? -37.534 2.337 63.239 1.00 69.44 499 GLU A C 1
ATOM 3777 O O . GLU A 1 499 ? -38.035 1.263 63.569 1.00 69.44 499 GLU A O 1
ATOM 3782 N N . LEU A 1 500 ? -37.703 2.867 62.026 1.00 71.12 500 LEU A N 1
ATOM 3783 C CA . LEU A 1 500 ? -38.534 2.288 60.969 1.00 71.12 500 LEU A CA 1
ATOM 3784 C C . LEU A 1 500 ? -37.787 2.345 59.634 1.00 71.12 500 LEU A C 1
ATOM 3786 O O . LEU A 1 500 ? -37.583 3.430 59.088 1.00 71.12 500 LEU A O 1
ATOM 3790 N N . ASP A 1 501 ? -37.410 1.187 59.097 1.00 66.94 501 ASP A N 1
ATOM 3791 C CA . ASP A 1 501 ? -36.688 1.090 57.829 1.00 66.94 501 ASP A CA 1
ATOM 3792 C C . ASP A 1 501 ? -37.648 0.946 56.639 1.00 66.94 501 ASP A C 1
ATOM 3794 O O . ASP A 1 501 ? -38.379 -0.039 56.503 1.00 66.94 501 ASP A O 1
ATOM 3798 N N . TYR A 1 502 ? -37.616 1.937 55.745 1.00 67.62 502 TYR A N 1
ATOM 3799 C CA . TYR A 1 502 ? -38.371 1.944 54.493 1.00 67.62 502 TYR A CA 1
ATOM 3800 C C . TYR A 1 502 ? -37.447 1.677 53.316 1.00 67.62 502 TYR A C 1
ATOM 3802 O O . TYR A 1 502 ? -36.431 2.350 53.160 1.00 67.62 502 TYR A O 1
ATOM 3810 N N . THR A 1 503 ? -37.819 0.744 52.445 1.00 62.88 503 THR A N 1
ATOM 3811 C CA . THR A 1 503 ? -37.030 0.421 51.250 1.00 62.88 503 THR A CA 1
ATOM 3812 C C . THR A 1 503 ? -37.684 1.013 50.010 1.00 62.88 503 THR A C 1
ATOM 3814 O O . THR A 1 503 ? -38.784 0.611 49.632 1.00 62.88 503 THR A O 1
ATOM 3817 N N . ILE A 1 504 ? -37.004 1.958 49.354 1.00 65.56 504 ILE A N 1
ATOM 3818 C CA . ILE A 1 504 ? -37.442 2.469 48.055 1.00 65.56 504 ILE A CA 1
ATOM 3819 C C . ILE A 1 504 ? -37.049 1.464 46.970 1.00 65.56 504 ILE A C 1
ATOM 3821 O O . ILE A 1 504 ? -35.860 1.208 46.746 1.00 65.56 504 ILE A O 1
ATOM 3825 N N . LEU A 1 505 ? -38.058 0.930 46.285 1.00 60.97 505 LEU A N 1
ATOM 3826 C CA . LEU A 1 505 ? -37.917 0.192 45.035 1.00 60.97 505 LEU A CA 1
ATOM 3827 C C . LEU A 1 505 ? -37.897 1.200 43.885 1.00 60.97 505 LEU A C 1
ATOM 3829 O O . LEU A 1 505 ? -38.870 1.926 43.675 1.00 60.97 505 LEU A O 1
ATOM 3833 N N . PHE A 1 506 ? -36.789 1.242 43.152 1.00 65.31 506 PHE A N 1
ATOM 3834 C CA . PHE A 1 506 ? -36.615 2.106 41.988 1.00 65.31 506 PHE A CA 1
ATOM 3835 C C . PHE A 1 506 ? -36.948 1.323 40.717 1.00 65.31 506 PHE A C 1
ATOM 3837 O O . PHE A 1 506 ? -36.353 0.278 40.471 1.00 65.31 506 PHE A O 1
ATOM 3844 N N . ILE A 1 507 ? -37.911 1.807 39.932 1.00 64.19 507 ILE A N 1
ATOM 3845 C CA . ILE A 1 507 ? -38.495 1.066 38.808 1.00 64.19 507 ILE A CA 1
ATOM 3846 C C . ILE A 1 507 ? -38.163 1.734 37.471 1.00 64.19 507 ILE A C 1
ATOM 3848 O O . ILE A 1 507 ? -38.769 2.742 37.108 1.00 64.19 507 ILE A O 1
ATOM 3852 N N . ASP A 1 508 ? -37.222 1.155 36.722 1.00 70.62 508 ASP A N 1
ATOM 3853 C CA . ASP A 1 508 ? -36.996 1.526 35.322 1.00 70.62 508 ASP A CA 1
ATOM 3854 C C . ASP A 1 508 ? -37.950 0.781 34.380 1.00 70.62 508 ASP A C 1
ATOM 3856 O O . ASP A 1 508 ? -38.281 -0.386 34.589 1.00 70.62 508 ASP A O 1
ATOM 3860 N N . THR A 1 509 ? -38.432 1.489 33.362 1.00 70.25 509 THR A N 1
ATOM 3861 C CA . THR A 1 509 ? -39.550 1.078 32.483 1.00 70.25 509 THR A CA 1
ATOM 3862 C C . THR A 1 509 ? -39.387 1.579 31.050 1.00 70.25 509 THR A C 1
ATOM 3864 O O . THR A 1 509 ? -40.349 1.632 30.274 1.00 70.25 509 THR A O 1
ATOM 3867 N N . LYS A 1 510 ? -38.188 2.047 30.713 1.00 76.56 510 LYS A N 1
ATOM 3868 C CA . LYS A 1 510 ? -37.866 2.680 29.442 1.00 76.56 510 LYS A CA 1
ATOM 3869 C C . LYS A 1 510 ? -36.726 1.907 28.799 1.00 76.56 510 LYS A C 1
ATOM 3871 O O . LYS A 1 510 ? -35.869 1.365 29.481 1.00 76.56 510 LYS A O 1
ATOM 3876 N N . ALA A 1 511 ? -36.768 1.815 27.477 1.00 82.94 511 ALA A N 1
ATOM 3877 C CA . ALA A 1 511 ? -35.784 1.079 26.703 1.00 82.94 511 ALA A CA 1
ATOM 3878 C C . ALA A 1 511 ? -34.672 2.014 26.197 1.00 82.94 511 ALA A C 1
ATOM 3880 O O . ALA A 1 511 ? -35.000 3.128 25.768 1.00 82.94 511 ALA A O 1
ATOM 3881 N N . PRO A 1 512 ? -33.410 1.549 26.130 1.00 87.44 512 PRO A N 1
ATOM 3882 C CA . PRO A 1 512 ? -32.312 2.332 25.576 1.00 87.44 512 PRO A CA 1
ATOM 3883 C C . PRO A 1 512 ? -32.586 2.788 24.137 1.00 87.44 512 PRO A C 1
ATOM 3885 O O . PRO A 1 512 ? -33.033 2.014 23.284 1.00 87.44 512 PRO A O 1
ATOM 3888 N N . VAL A 1 513 ? -32.288 4.055 23.843 1.00 90.69 513 VAL A N 1
ATOM 3889 C CA . VAL A 1 513 ? -32.586 4.692 22.553 1.00 90.69 513 VAL A CA 1
ATOM 3890 C C . VAL A 1 513 ? -31.310 4.838 21.727 1.00 90.69 513 VAL A C 1
ATOM 3892 O O . VAL A 1 513 ? -30.438 5.644 22.048 1.00 90.69 513 VAL A O 1
ATOM 3895 N N . MET A 1 514 ? -31.210 4.088 20.626 1.00 93.56 514 MET A N 1
ATOM 3896 C CA . MET A 1 514 ? -30.072 4.172 19.697 1.00 93.56 514 MET A CA 1
ATOM 3897 C C . MET A 1 514 ? -30.278 5.242 18.618 1.00 93.56 514 MET A C 1
ATOM 3899 O O . MET A 1 514 ? -31.369 5.381 18.065 1.00 93.56 514 MET A O 1
ATOM 3903 N N . THR A 1 515 ? -29.198 5.935 18.255 1.00 94.94 515 THR A N 1
ATOM 3904 C CA . THR A 1 515 ? -29.154 7.047 17.287 1.00 94.94 515 THR A CA 1
ATOM 3905 C C . THR A 1 515 ? -28.192 6.751 16.119 1.00 94.94 515 THR A C 1
ATOM 3907 O O . THR A 1 515 ? -27.131 7.366 15.994 1.00 94.94 515 THR A O 1
ATOM 3910 N N . PRO A 1 516 ? -28.517 5.771 15.252 1.00 95.81 516 PRO A N 1
ATOM 3911 C CA . PRO A 1 516 ? -27.638 5.344 14.167 1.00 95.81 516 PRO A CA 1
ATOM 3912 C C . PRO A 1 516 ? -27.443 6.410 13.085 1.00 95.81 516 PRO A C 1
ATOM 3914 O O . PRO A 1 516 ? -28.256 7.319 12.887 1.00 95.81 516 PRO A O 1
ATOM 3917 N N . LYS A 1 517 ? -26.369 6.236 12.313 1.00 96.12 517 LYS A N 1
ATOM 3918 C CA . LYS A 1 517 ? -26.221 6.854 10.991 1.00 96.12 517 LYS A CA 1
ATOM 3919 C C . LYS A 1 517 ? -27.280 6.320 10.025 1.00 96.12 517 LYS A C 1
ATOM 3921 O O . LYS A 1 517 ? -27.802 5.221 10.206 1.00 96.12 517 LYS A O 1
ATOM 3926 N N . SER A 1 518 ? -27.606 7.104 8.997 1.00 94.62 518 SER A N 1
ATOM 3927 C CA . SER A 1 518 ? -28.588 6.706 7.975 1.00 94.62 518 SER A CA 1
ATOM 3928 C C . SER A 1 518 ? -28.114 5.496 7.162 1.00 94.62 518 SER A C 1
ATOM 3930 O O . SER A 1 518 ? -28.925 4.696 6.696 1.00 94.62 518 SER A O 1
ATOM 3932 N N . GLU A 1 519 ? -26.796 5.356 7.028 1.00 95.94 519 GLU A N 1
ATOM 3933 C CA . GLU A 1 519 ? -26.103 4.233 6.415 1.00 95.94 519 GLU A CA 1
ATOM 3934 C C . GLU A 1 519 ? -24.658 4.179 6.928 1.00 95.94 519 GLU A C 1
ATOM 3936 O O . GLU A 1 519 ? -24.040 5.223 7.155 1.00 95.94 519 GLU A O 1
ATOM 3941 N N . TYR A 1 520 ? -24.129 2.968 7.089 1.00 96.81 520 TYR A N 1
ATOM 3942 C CA . TYR A 1 520 ? -22.718 2.695 7.350 1.00 96.81 520 TYR A CA 1
ATOM 3943 C C . TYR A 1 520 ? -22.123 1.960 6.141 1.00 96.81 520 TYR A C 1
ATOM 3945 O O . TYR A 1 520 ? -22.660 0.924 5.753 1.00 96.81 520 TYR A O 1
ATOM 3953 N N . ILE A 1 521 ? -21.043 2.460 5.532 1.00 95.81 521 ILE A N 1
ATOM 3954 C CA . ILE A 1 521 ? -20.423 1.854 4.336 1.00 95.81 521 ILE A CA 1
ATOM 3955 C C . ILE A 1 521 ? -19.009 1.372 4.664 1.00 95.81 521 ILE A C 1
ATOM 3957 O O . ILE A 1 521 ? -18.228 2.130 5.240 1.00 95.81 521 ILE A O 1
ATOM 3961 N N . ARG A 1 522 ? -18.687 0.120 4.321 1.00 96.56 522 ARG A N 1
ATOM 3962 C CA . ARG A 1 522 ? -17.408 -0.566 4.607 1.00 96.56 522 ARG A CA 1
ATOM 3963 C C . ARG A 1 522 ? -16.973 -1.426 3.408 1.00 96.56 522 ARG A C 1
ATOM 3965 O O . ARG A 1 522 ? -17.771 -1.633 2.496 1.00 96.56 522 ARG A O 1
ATOM 3972 N N . PHE A 1 523 ? -15.741 -1.932 3.393 1.00 96.19 523 PHE A N 1
ATOM 3973 C CA . PHE A 1 523 ? -15.246 -2.771 2.293 1.00 96.19 523 PHE A CA 1
ATOM 3974 C C . PHE A 1 523 ? -15.536 -4.268 2.495 1.00 96.19 523 PHE A C 1
ATOM 3976 O O . PHE A 1 523 ? -15.648 -4.756 3.621 1.00 96.19 523 PHE A O 1
ATOM 3983 N N . VAL A 1 524 ? -15.697 -4.997 1.388 1.00 95.50 524 VAL A N 1
ATOM 3984 C CA . VAL A 1 524 ? -15.824 -6.466 1.368 1.00 95.50 524 VAL A CA 1
ATOM 3985 C C . VAL A 1 524 ? -14.514 -7.134 1.792 1.00 95.50 524 VAL A C 1
ATOM 3987 O O . VAL A 1 524 ? -13.440 -6.709 1.380 1.00 95.50 524 VAL A O 1
ATOM 3990 N N . GLY A 1 525 ? -14.587 -8.189 2.605 1.00 95.56 525 GLY A N 1
ATOM 3991 C CA . GLY A 1 525 ? -13.414 -8.947 3.064 1.00 95.56 525 GLY A CA 1
ATOM 3992 C C . GLY A 1 525 ? -12.450 -8.232 4.028 1.00 95.56 525 GLY A C 1
ATOM 3993 O O . GLY A 1 525 ? -11.538 -8.885 4.527 1.00 95.56 525 GLY A O 1
ATOM 3994 N N . GLU A 1 526 ? -12.637 -6.942 4.324 1.00 96.38 526 GLU A N 1
ATOM 3995 C CA . GLU A 1 526 ? -11.772 -6.170 5.232 1.00 96.38 526 GLU A CA 1
ATOM 3996 C C . GLU A 1 526 ? -12.299 -6.116 6.674 1.00 96.38 526 GLU A C 1
ATOM 3998 O O . GLU A 1 526 ? -13.498 -6.270 6.922 1.00 96.38 526 GLU A O 1
ATOM 4003 N N . GLU A 1 527 ? -11.415 -5.856 7.644 1.00 96.75 527 GLU A N 1
ATOM 4004 C CA . GLU A 1 527 ? -11.835 -5.556 9.017 1.00 96.75 527 GLU A CA 1
ATOM 4005 C C . GLU A 1 527 ? -12.557 -4.204 9.100 1.00 96.75 527 GLU A C 1
ATOM 4007 O O . GLU A 1 527 ? -12.091 -3.189 8.587 1.00 96.75 527 GLU A O 1
ATOM 4012 N N . TYR A 1 528 ? -13.693 -4.173 9.795 1.00 95.81 528 TYR A N 1
ATOM 4013 C CA . TYR A 1 528 ? -14.505 -2.976 9.962 1.00 95.81 528 TYR A CA 1
ATOM 4014 C C . TYR A 1 528 ? -14.908 -2.737 11.419 1.00 95.81 528 TYR A C 1
ATOM 4016 O O . TYR A 1 528 ? -14.963 -3.639 12.255 1.00 95.81 528 TYR A O 1
ATOM 4024 N N . THR A 1 529 ? -15.255 -1.483 11.712 1.00 95.81 529 THR A N 1
ATOM 4025 C CA . THR A 1 529 ? -15.977 -1.080 12.925 1.00 95.81 529 THR A CA 1
ATOM 4026 C C . THR A 1 529 ? -17.152 -0.185 12.541 1.00 95.81 529 THR A C 1
ATOM 4028 O O . THR A 1 529 ? -17.017 0.718 11.714 1.00 95.81 529 THR A O 1
ATOM 4031 N N . VAL A 1 530 ? -18.308 -0.425 13.150 1.00 96.31 530 VAL A N 1
ATOM 4032 C CA . VAL A 1 530 ? -19.510 0.415 13.105 1.00 96.31 530 VAL A CA 1
ATOM 4033 C C . VAL A 1 530 ? -19.828 0.825 14.540 1.00 96.31 530 VAL A C 1
ATOM 4035 O O . VAL A 1 530 ? -19.968 -0.042 15.399 1.00 96.31 530 VAL A O 1
ATOM 4038 N N . SER A 1 531 ? -19.925 2.131 14.806 1.00 95.12 531 SER A N 1
ATOM 4039 C CA . SER A 1 531 ? -20.310 2.660 16.122 1.00 95.12 531 SER A CA 1
ATOM 4040 C C . SER A 1 531 ? -21.709 3.260 16.051 1.00 95.12 531 SER A C 1
ATOM 4042 O O . SER A 1 531 ? -21.978 4.138 15.225 1.00 95.12 531 SER A O 1
ATOM 4044 N N . VAL A 1 532 ? -22.598 2.790 16.921 1.00 95.88 532 VAL A N 1
ATOM 4045 C CA . VAL A 1 532 ? -23.978 3.265 17.046 1.00 95.88 532 VAL A CA 1
ATOM 4046 C C . VAL A 1 532 ? -24.128 3.941 18.415 1.00 95.88 532 VAL A C 1
ATOM 4048 O O . VAL A 1 532 ? -24.177 3.233 19.424 1.00 95.88 532 VAL A O 1
ATOM 4051 N N . PRO A 1 533 ? -24.187 5.284 18.488 1.00 94.81 533 PRO A N 1
ATOM 4052 C CA . PRO A 1 533 ? -24.387 5.993 19.750 1.00 94.81 533 PRO A CA 1
ATOM 4053 C C . PRO A 1 533 ? -25.788 5.748 20.317 1.00 94.81 533 PRO A C 1
ATOM 4055 O O . PRO A 1 533 ? -26.764 5.673 19.566 1.00 94.81 533 PRO A O 1
ATOM 4058 N N . GLY A 1 534 ? -25.900 5.661 21.638 1.00 91.75 534 GLY A N 1
ATOM 4059 C CA . GLY A 1 534 ? -27.141 5.422 22.367 1.00 91.75 534 GLY A CA 1
ATOM 4060 C C . GLY A 1 534 ? -27.262 6.278 23.625 1.00 91.75 534 GLY A C 1
ATOM 4061 O O . GLY A 1 534 ? -26.269 6.750 24.185 1.00 91.75 534 GLY A O 1
ATOM 4062 N N . THR A 1 535 ? -28.501 6.482 24.058 1.00 89.00 535 THR A N 1
ATOM 4063 C CA . THR A 1 535 ? -28.863 7.234 25.265 1.00 89.00 535 THR A CA 1
ATOM 4064 C C . THR A 1 535 ? -29.864 6.455 26.098 1.00 89.00 535 THR A C 1
ATOM 4066 O O . THR A 1 535 ? -30.763 5.830 25.534 1.00 89.00 535 THR A O 1
ATOM 4069 N N . ASP A 1 536 ? -29.761 6.573 27.416 1.00 82.50 536 ASP A N 1
ATOM 4070 C CA . ASP A 1 536 ? -30.726 6.037 28.371 1.00 82.50 536 ASP A CA 1
ATOM 4071 C C . ASP A 1 536 ? -31.146 7.109 29.399 1.00 82.50 536 ASP A C 1
ATOM 4073 O O . ASP A 1 536 ? -30.473 8.130 29.564 1.00 82.50 536 ASP A O 1
ATOM 4077 N N . ASN A 1 537 ? -32.285 6.910 30.063 1.00 73.81 537 ASN A N 1
ATOM 4078 C CA . ASN A 1 537 ? -32.785 7.786 31.128 1.00 73.81 537 ASN A CA 1
ATOM 4079 C C . ASN A 1 537 ? -32.177 7.492 32.503 1.00 73.81 537 ASN A C 1
ATOM 4081 O O . ASN A 1 537 ? -32.194 8.374 33.365 1.00 73.81 537 ASN A O 1
ATOM 4085 N N . ALA A 1 538 ? -31.659 6.287 32.730 1.00 71.50 538 ALA A N 1
ATOM 4086 C CA . ALA A 1 538 ? -30.883 5.954 33.912 1.00 71.50 538 ALA A CA 1
ATOM 4087 C C . ALA A 1 538 ? -29.375 6.093 33.663 1.00 71.50 538 ALA A C 1
ATOM 4089 O O . ALA A 1 538 ? -28.880 6.102 32.536 1.00 71.50 538 ALA A O 1
ATOM 4090 N N . PHE A 1 539 ? -28.615 6.178 34.756 1.00 71.94 539 PHE A N 1
ATOM 4091 C CA . PHE A 1 539 ? -27.167 6.025 34.691 1.00 71.94 539 PHE A CA 1
ATOM 4092 C C . PHE A 1 539 ? -26.818 4.536 34.592 1.00 71.94 539 PHE A C 1
ATOM 4094 O O . PHE A 1 539 ? -26.974 3.766 35.553 1.00 71.94 539 PHE A O 1
ATOM 4101 N N . LEU A 1 540 ? -26.332 4.157 33.413 1.00 73.44 540 LEU A N 1
ATOM 4102 C CA . LEU A 1 540 ? -25.706 2.874 33.130 1.00 73.44 540 LEU A CA 1
ATOM 4103 C C . LEU A 1 540 ? -24.269 2.894 33.662 1.00 73.44 540 LEU A C 1
ATOM 4105 O O . LEU A 1 540 ? -23.616 3.939 33.664 1.00 73.44 540 LEU A O 1
ATOM 4109 N N . ASN A 1 541 ? -23.765 1.745 34.104 1.00 69.88 541 ASN A N 1
ATOM 4110 C CA . ASN A 1 541 ? -22.357 1.564 34.458 1.00 69.88 541 ASN A CA 1
ATOM 4111 C C . ASN A 1 541 ? -21.792 0.333 33.729 1.00 69.88 541 ASN A C 1
ATOM 4113 O O . ASN A 1 541 ? -22.532 -0.374 33.045 1.00 69.88 541 ASN A O 1
ATOM 4117 N N . THR A 1 542 ? -20.493 0.064 33.859 1.00 63.62 542 THR A N 1
ATOM 4118 C CA . THR A 1 542 ? -19.818 -1.067 33.188 1.00 63.62 542 THR A CA 1
ATOM 4119 C C . THR A 1 542 ? -20.387 -2.445 33.558 1.00 63.62 542 THR A C 1
ATOM 4121 O O . THR A 1 542 ? -20.213 -3.398 32.805 1.00 63.62 542 THR A O 1
ATOM 4124 N N . GLY A 1 543 ? -21.102 -2.549 34.682 1.00 60.12 543 GLY A N 1
ATOM 4125 C CA . GLY A 1 543 ? -21.851 -3.725 35.120 1.00 60.12 543 GLY A CA 1
ATOM 4126 C C . GLY A 1 543 ? -23.331 -3.769 34.704 1.00 60.12 543 GLY A C 1
ATOM 4127 O O . GLY A 1 543 ? -23.916 -4.834 34.857 1.00 60.12 543 GLY A O 1
ATOM 4128 N N . LYS A 1 544 ? -23.914 -2.676 34.175 1.00 59.91 544 LYS A N 1
ATOM 4129 C CA . LYS A 1 544 ? -25.330 -2.568 33.733 1.00 59.91 544 LYS A CA 1
ATOM 4130 C C . LYS A 1 544 ? -25.527 -2.433 32.210 1.00 59.91 544 LYS A C 1
ATOM 4132 O O . LYS A 1 544 ? -26.573 -1.994 31.738 1.00 59.91 544 LYS A O 1
ATOM 4137 N N . LEU A 1 545 ? -24.481 -2.686 31.432 1.00 63.34 545 LEU A N 1
ATOM 4138 C CA . LEU A 1 545 ? -24.560 -2.805 29.970 1.00 63.34 545 LEU A CA 1
ATOM 4139 C C . LEU A 1 545 ? -24.588 -4.291 29.560 1.00 63.34 545 LEU A C 1
ATOM 4141 O O . LEU A 1 545 ? -24.136 -4.647 28.476 1.00 63.34 545 LEU A O 1
ATOM 4145 N N . ASN A 1 546 ? -25.060 -5.166 30.457 1.00 59.47 546 ASN A N 1
ATOM 4146 C CA . ASN A 1 546 ? -24.898 -6.618 30.369 1.00 59.47 546 ASN A CA 1
ATOM 4147 C C . ASN A 1 546 ? -26.181 -7.355 29.953 1.00 59.47 546 ASN A C 1
ATOM 4149 O O . ASN A 1 546 ? -26.170 -8.583 29.840 1.00 59.47 546 ASN A O 1
ATOM 4153 N N . GLY A 1 547 ? -27.265 -6.624 29.683 1.00 71.88 547 GLY A N 1
ATOM 4154 C CA . GLY A 1 547 ? -28.424 -7.144 28.961 1.00 71.88 547 GLY A CA 1
ATOM 4155 C C . GLY A 1 547 ? -28.090 -7.575 27.524 1.00 71.88 547 GLY A C 1
ATOM 4156 O O . GLY A 1 547 ? -27.045 -7.260 26.953 1.00 71.88 547 GLY A O 1
ATOM 4157 N N . THR A 1 548 ? -28.992 -8.342 26.914 1.00 84.19 548 THR A N 1
ATOM 4158 C CA . THR A 1 548 ? -28.699 -9.109 25.698 1.00 84.19 548 THR A CA 1
ATOM 4159 C C . THR A 1 548 ? -28.528 -8.220 24.455 1.00 84.19 548 THR A C 1
ATOM 4161 O O . THR A 1 548 ? -29.501 -7.791 23.821 1.00 84.19 548 THR A O 1
ATOM 4164 N N . LEU A 1 549 ? -27.277 -7.982 24.052 1.00 90.56 549 LEU A N 1
ATOM 4165 C CA . LEU A 1 549 ? -26.931 -7.330 22.785 1.00 90.56 549 LEU A CA 1
ATOM 4166 C C . LEU A 1 549 ? -27.059 -8.302 21.604 1.00 90.56 549 LEU A C 1
ATOM 4168 O O . LEU A 1 549 ? -26.529 -9.411 21.643 1.00 90.56 549 LEU A O 1
ATOM 4172 N N . SER A 1 550 ? -27.710 -7.878 20.519 1.00 92.94 550 SER A N 1
ATOM 4173 C CA . SER A 1 550 ? -27.639 -8.592 19.233 1.00 92.94 550 SER A CA 1
ATOM 4174 C C . SER A 1 550 ? -27.885 -7.673 18.036 1.00 92.94 550 SER A C 1
ATOM 4176 O O . SER A 1 550 ? -28.539 -6.641 18.162 1.00 92.94 550 SER A O 1
ATOM 4178 N N . ILE A 1 551 ? -27.367 -8.039 16.862 1.00 95.25 551 ILE A N 1
ATOM 4179 C CA . ILE A 1 551 ? -27.676 -7.374 15.590 1.00 95.25 551 ILE A CA 1
ATOM 4180 C C . ILE A 1 551 ? -28.029 -8.413 14.522 1.00 95.25 551 ILE A C 1
ATOM 4182 O O . ILE A 1 551 ? -27.159 -9.093 13.983 1.00 95.25 551 ILE A O 1
ATOM 4186 N N . LEU A 1 552 ? -29.323 -8.534 14.231 1.00 94.62 552 LEU A N 1
ATOM 4187 C CA . LEU A 1 552 ? -29.893 -9.596 13.395 1.00 94.62 552 LEU A CA 1
ATOM 4188 C C . LEU A 1 552 ? -30.720 -9.025 12.244 1.00 94.62 552 LEU A C 1
ATOM 4190 O O . LEU A 1 552 ? -31.304 -7.948 12.355 1.00 94.62 552 LEU A O 1
ATOM 4194 N N . LYS A 1 553 ? -30.793 -9.743 11.130 1.00 92.31 553 LYS A N 1
ATOM 4195 C CA . LYS A 1 553 ? -31.692 -9.445 10.011 1.00 92.31 553 LYS A CA 1
ATOM 4196 C C . LYS A 1 553 ? -33.116 -9.910 10.346 1.00 92.31 553 LYS A C 1
ATOM 4198 O O . LYS A 1 553 ? -33.305 -10.848 11.120 1.00 92.31 553 LYS A O 1
ATOM 4203 N N . ASP A 1 554 ? -34.134 -9.267 9.770 1.00 85.94 554 ASP A N 1
ATOM 4204 C CA . ASP A 1 554 ? -35.537 -9.637 10.019 1.00 85.94 554 ASP A CA 1
ATOM 4205 C C . ASP A 1 554 ? -35.797 -11.109 9.629 1.00 85.94 554 ASP A C 1
ATOM 4207 O O . ASP A 1 554 ? -35.740 -11.470 8.454 1.00 85.94 554 ASP A O 1
ATOM 4211 N N . GLY A 1 555 ? -36.078 -11.954 10.631 1.00 81.81 555 GLY A N 1
ATOM 4212 C CA . GLY A 1 555 ? -36.301 -13.400 10.485 1.00 81.81 555 GLY A CA 1
ATOM 4213 C C . GLY A 1 555 ? -35.153 -14.306 10.959 1.00 81.81 555 GLY A C 1
ATOM 4214 O O . GLY A 1 555 ? -35.357 -15.514 11.068 1.00 81.81 555 GLY A O 1
ATOM 4215 N N . GLU A 1 556 ? -33.976 -13.763 11.282 1.00 88.44 556 GLU A N 1
ATOM 4216 C CA . GLU A 1 556 ? -32.883 -14.538 11.887 1.00 88.44 556 GLU A CA 1
ATOM 4217 C C . GLU A 1 556 ? -33.130 -14.830 13.378 1.00 88.44 556 GLU A C 1
ATOM 4219 O O . GLU A 1 556 ? -33.752 -14.051 14.099 1.00 88.44 556 GLU A O 1
ATOM 4224 N N . SER A 1 557 ? -32.619 -15.965 13.860 1.00 81.62 557 SER A N 1
ATOM 4225 C CA . SER A 1 557 ? -32.637 -16.354 15.276 1.00 81.62 557 SER A CA 1
ATOM 4226 C C . SER A 1 557 ? -31.544 -17.394 15.568 1.00 81.62 557 SER A C 1
ATOM 4228 O O . SER A 1 557 ? -30.977 -17.978 14.647 1.00 81.62 557 SER A O 1
ATOM 4230 N N . GLY A 1 558 ? -31.212 -17.611 16.846 1.00 78.44 558 GLY A N 1
ATOM 4231 C CA . GLY A 1 558 ? -30.186 -18.582 17.269 1.00 78.44 558 GLY A CA 1
ATOM 4232 C C . GLY A 1 558 ? -28.730 -18.092 17.193 1.00 78.44 558 GLY A C 1
ATOM 4233 O O . GLY A 1 558 ? -27.827 -18.824 17.585 1.00 78.44 558 GLY A O 1
ATOM 4234 N N . SER A 1 559 ? -28.503 -16.853 16.751 1.00 85.56 559 SER A N 1
ATOM 4235 C CA . SER A 1 559 ? -27.222 -16.133 16.809 1.00 85.56 559 SER A CA 1
ATOM 4236 C C . SER A 1 559 ? -27.413 -14.791 17.526 1.00 85.56 559 SER A C 1
ATOM 4238 O O . SER A 1 559 ? -28.541 -14.313 17.646 1.00 85.56 559 SER A O 1
ATOM 4240 N N . LEU A 1 560 ? -26.321 -14.160 17.969 1.00 91.00 560 LEU A N 1
ATOM 4241 C CA . LEU A 1 560 ? -26.315 -12.756 18.409 1.00 91.00 560 LEU A CA 1
ATOM 4242 C C . LEU A 1 560 ? -25.939 -11.784 17.275 1.00 91.00 560 LEU A C 1
ATOM 4244 O O . LEU A 1 560 ? -26.150 -10.581 17.403 1.00 91.00 560 LEU A O 1
ATOM 4248 N N . VAL A 1 561 ? -25.384 -12.280 16.167 1.00 94.19 561 VAL A N 1
ATOM 4249 C CA . VAL A 1 561 ? -24.969 -11.470 15.010 1.00 94.19 561 VAL A CA 1
ATOM 4250 C C . VAL A 1 561 ? -25.397 -12.126 13.695 1.00 94.19 561 VAL A C 1
ATOM 4252 O O . VAL A 1 561 ? -25.301 -13.346 13.541 1.00 94.19 561 VAL A O 1
ATOM 4255 N N . SER A 1 562 ? -25.869 -11.309 12.756 1.00 94.19 562 SER A N 1
ATOM 4256 C CA . SER A 1 562 ? -26.249 -11.713 11.398 1.00 94.19 562 SER A CA 1
ATOM 4257 C C . SER A 1 562 ? -25.046 -12.219 10.608 1.00 94.19 562 SER A C 1
ATOM 4259 O O . SER A 1 562 ? -24.009 -11.554 10.573 1.00 94.19 562 SER A O 1
ATOM 4261 N N . SER A 1 563 ? -25.202 -13.324 9.876 1.00 90.44 563 SER A N 1
ATOM 4262 C CA . SER A 1 563 ? -24.147 -13.837 8.986 1.00 90.44 563 SER A CA 1
ATOM 4263 C C . SER A 1 563 ? -23.879 -12.934 7.773 1.00 90.44 563 SER A C 1
ATOM 4265 O O . SER A 1 563 ? -22.756 -12.887 7.278 1.00 90.44 563 SER A O 1
ATOM 4267 N N . ASP A 1 564 ? -24.862 -12.134 7.346 1.00 91.88 564 ASP A N 1
ATOM 4268 C CA . ASP A 1 564 ? -24.695 -11.155 6.257 1.00 91.88 564 ASP A CA 1
ATOM 4269 C C . ASP A 1 564 ? -23.745 -9.989 6.613 1.00 91.88 564 ASP A C 1
ATOM 4271 O O . ASP A 1 564 ? -23.333 -9.233 5.734 1.00 91.88 564 ASP A O 1
ATOM 4275 N N . LEU A 1 565 ? -23.370 -9.839 7.891 1.00 94.62 565 LEU A N 1
ATOM 4276 C CA . LEU A 1 565 ? -22.341 -8.890 8.329 1.00 94.62 565 LEU A CA 1
ATOM 4277 C C . LEU A 1 565 ? -20.908 -9.422 8.124 1.00 94.62 565 LEU A C 1
ATOM 4279 O O . LEU A 1 565 ? -19.955 -8.668 8.309 1.00 94.62 565 LEU A O 1
ATOM 4283 N N . GLY A 1 566 ? -20.751 -10.683 7.704 1.00 93.62 566 GLY A N 1
ATOM 4284 C CA . GLY A 1 566 ? -19.470 -11.290 7.356 1.00 93.62 566 GLY A CA 1
ATOM 4285 C C . GLY A 1 566 ? -18.978 -12.321 8.374 1.00 93.62 566 GLY A C 1
ATOM 4286 O O . GLY A 1 566 ? -19.729 -13.175 8.841 1.00 93.62 566 GLY A O 1
ATOM 4287 N N . THR A 1 567 ? -17.678 -12.292 8.665 1.00 94.00 567 THR A N 1
ATOM 4288 C CA . THR A 1 567 ? -16.994 -13.262 9.535 1.00 94.00 567 THR A CA 1
ATOM 4289 C C . THR A 1 567 ? -16.335 -12.571 10.724 1.00 94.00 567 THR A C 1
ATOM 4291 O O . THR A 1 567 ? -16.127 -11.361 10.718 1.00 94.00 567 THR A O 1
ATOM 4294 N N . ASN A 1 568 ? -16.033 -13.326 11.786 1.00 94.00 568 ASN A N 1
ATOM 4295 C CA . ASN A 1 568 ? -15.484 -12.802 13.048 1.00 94.00 568 ASN A CA 1
ATOM 4296 C C . ASN A 1 568 ? -16.326 -11.693 13.715 1.00 94.00 568 ASN A C 1
ATOM 4298 O O . ASN A 1 568 ? -15.833 -11.030 14.631 1.00 94.00 568 ASN A O 1
ATOM 4302 N N . THR A 1 569 ? -17.576 -11.498 13.280 1.00 94.62 569 THR A N 1
ATOM 4303 C CA . THR A 1 569 ? -18.439 -10.402 13.719 1.00 94.62 569 THR A CA 1
ATOM 4304 C C . THR A 1 569 ? -18.729 -10.485 15.216 1.00 94.62 569 THR A C 1
ATOM 4306 O O . THR A 1 569 ? -19.113 -11.531 15.739 1.00 94.62 569 THR A O 1
ATOM 4309 N N . LYS A 1 570 ? -18.546 -9.365 15.913 1.00 93.69 570 LYS A N 1
ATOM 4310 C CA . LYS A 1 570 ? -18.747 -9.199 17.355 1.00 93.69 570 LYS A CA 1
ATOM 4311 C C . LYS A 1 570 ? -19.559 -7.939 17.611 1.00 93.69 570 LYS A C 1
ATOM 4313 O O . LYS A 1 570 ? -19.466 -6.965 16.866 1.00 93.69 570 LYS A O 1
ATOM 4318 N N . ILE A 1 571 ? -20.324 -7.961 18.694 1.00 92.81 571 ILE A N 1
ATOM 4319 C CA . ILE A 1 571 ? -21.075 -6.817 19.204 1.00 92.81 571 ILE A CA 1
ATOM 4320 C C . ILE A 1 571 ? -20.671 -6.577 20.661 1.00 92.81 571 ILE A C 1
ATOM 4322 O O . ILE A 1 571 ? -20.625 -7.513 21.456 1.00 92.81 571 ILE A O 1
ATOM 4326 N N . THR A 1 572 ? -20.330 -5.335 20.995 1.00 90.62 572 THR A N 1
ATOM 4327 C CA . THR A 1 572 ? -19.959 -4.896 22.347 1.00 90.62 572 THR A CA 1
ATOM 4328 C C . THR A 1 572 ? -20.515 -3.501 22.625 1.00 90.62 572 THR A C 1
ATOM 4330 O O . THR A 1 572 ? -20.939 -2.794 21.709 1.00 90.62 572 THR A O 1
ATOM 4333 N N . SER A 1 573 ? -20.505 -3.082 23.887 1.00 88.44 573 SER A N 1
ATOM 4334 C CA . SER A 1 573 ? -20.944 -1.752 24.318 1.00 88.44 573 SER A CA 1
ATOM 4335 C C . SER A 1 573 ? -19.921 -1.082 25.228 1.00 88.44 573 SER A C 1
ATOM 4337 O O . SER A 1 573 ? -19.246 -1.747 26.012 1.00 88.44 573 SER A O 1
ATOM 4339 N N . GLU A 1 574 ? -19.839 0.243 25.159 1.00 88.25 574 GLU A N 1
ATOM 4340 C CA . GLU A 1 574 ? -18.991 1.076 26.018 1.00 88.25 574 GLU A CA 1
ATOM 4341 C C . GLU A 1 574 ? -19.727 2.351 26.447 1.00 88.25 574 GLU A C 1
ATOM 4343 O O . GLU A 1 574 ? -20.569 2.863 25.710 1.00 88.25 574 GLU A O 1
ATOM 4348 N N . LEU A 1 575 ? -19.411 2.887 27.627 1.00 86.38 575 LEU A N 1
ATOM 4349 C CA . LEU A 1 575 ? -19.988 4.147 28.105 1.00 86.38 575 LEU A CA 1
ATOM 4350 C C . LEU A 1 575 ? -19.350 5.343 27.387 1.00 86.38 575 LEU A C 1
ATOM 4352 O O . LEU A 1 575 ? -18.133 5.411 27.232 1.00 86.38 575 LEU A O 1
ATOM 4356 N N . ASP A 1 576 ? -20.168 6.327 27.017 1.00 85.38 576 ASP A N 1
ATOM 4357 C CA . ASP A 1 576 ? -19.704 7.630 26.537 1.00 85.38 576 ASP A CA 1
ATOM 4358 C C . ASP A 1 576 ? -19.603 8.581 27.747 1.00 85.38 576 ASP A C 1
ATOM 4360 O O . ASP A 1 576 ? -20.628 8.883 28.371 1.00 85.38 576 ASP A O 1
ATOM 4364 N N . PRO A 1 577 ? -18.404 9.079 28.110 1.00 80.38 577 PRO A N 1
ATOM 4365 C CA . PRO A 1 577 ? -18.218 9.917 29.294 1.00 80.38 577 PRO A CA 1
ATOM 4366 C C . PRO A 1 577 ? -18.929 11.277 29.198 1.00 80.38 577 PRO A C 1
ATOM 4368 O O . PRO A 1 577 ? -19.141 11.927 30.219 1.00 80.38 577 PRO A O 1
ATOM 4371 N N . THR A 1 578 ? -19.371 11.711 28.011 1.00 81.94 578 THR A N 1
ATOM 4372 C CA . THR A 1 578 ? -20.131 12.961 27.841 1.00 81.94 578 THR A CA 1
ATOM 4373 C C . THR A 1 578 ? -21.574 12.882 28.364 1.00 81.94 578 THR A C 1
ATOM 4375 O O . THR A 1 578 ? -22.317 13.859 28.241 1.00 81.94 578 THR A O 1
ATOM 4378 N N . GLY A 1 579 ? -22.000 11.736 28.909 1.00 74.06 579 GLY A N 1
ATOM 4379 C CA . GLY A 1 579 ? -23.268 11.549 29.631 1.00 74.06 579 GLY A CA 1
ATOM 4380 C C . GLY A 1 579 ? -23.121 11.425 31.155 1.00 74.06 579 GLY A C 1
ATOM 4381 O O . GLY A 1 579 ? -24.108 11.128 31.832 1.00 74.06 579 GLY A O 1
ATOM 4382 N N . ALA A 1 580 ? -21.917 11.624 31.703 1.00 70.19 580 ALA A N 1
ATOM 4383 C CA . ALA A 1 580 ? -21.673 11.678 33.145 1.00 70.19 580 ALA A CA 1
ATOM 4384 C C . ALA A 1 580 ? -22.083 13.038 33.751 1.00 70.19 580 ALA A C 1
ATOM 4386 O O . ALA A 1 580 ? -22.199 14.045 33.050 1.00 70.19 580 ALA A O 1
ATOM 4387 N N . THR A 1 581 ? -22.284 13.087 35.073 1.00 59.25 581 THR A N 1
ATOM 4388 C CA . THR A 1 581 ? -22.591 14.326 35.818 1.00 59.25 581 THR A CA 1
ATOM 4389 C C . THR A 1 581 ? -21.712 14.462 37.065 1.00 59.25 581 THR A C 1
ATOM 4391 O O . THR A 1 581 ? -21.092 13.498 37.501 1.00 59.25 581 THR A O 1
ATOM 4394 N N . ALA A 1 582 ? -21.634 15.664 37.641 1.00 50.75 582 ALA A N 1
ATOM 4395 C CA . ALA A 1 582 ? -20.653 16.005 38.680 1.00 50.75 582 ALA A CA 1
ATOM 4396 C C . ALA A 1 582 ? -20.929 15.435 40.095 1.00 50.75 582 ALA A C 1
ATOM 4398 O O . ALA A 1 582 ? -20.135 15.683 40.995 1.00 50.75 582 ALA A O 1
ATOM 4399 N N . ASN A 1 583 ? -22.021 14.685 40.297 1.00 50.91 583 ASN A N 1
ATOM 4400 C CA . ASN A 1 583 ? -22.438 14.137 41.600 1.00 50.91 583 ASN A CA 1
ATOM 4401 C C . ASN A 1 583 ? -22.189 12.614 41.737 1.00 50.91 583 ASN A C 1
ATOM 4403 O O . ASN A 1 583 ? -22.877 11.946 42.509 1.00 50.91 583 ASN A O 1
ATOM 4407 N N . GLN A 1 584 ? -21.244 12.043 40.981 1.00 54.94 584 GLN A N 1
ATOM 4408 C CA . GLN A 1 584 ? -20.825 10.648 41.186 1.00 54.94 584 GLN A CA 1
ATOM 4409 C C . GLN A 1 584 ? -19.968 10.498 42.457 1.00 54.94 584 GLN A C 1
ATOM 4411 O O . GLN A 1 584 ? -19.394 11.470 42.949 1.00 54.94 584 GLN A O 1
ATOM 4416 N N . GLY A 1 585 ? -19.867 9.265 42.965 1.00 46.88 585 GLY A N 1
ATOM 4417 C CA . GLY A 1 585 ? -18.837 8.887 43.940 1.00 46.88 585 GLY A CA 1
ATOM 4418 C C . GLY A 1 585 ? -17.430 8.862 43.326 1.00 46.88 585 GLY A C 1
ATOM 4419 O O . GLY A 1 585 ? -17.262 9.113 42.131 1.00 46.88 585 GLY A O 1
ATOM 4420 N N . ASP A 1 586 ? -16.431 8.538 44.152 1.00 41.38 586 ASP A N 1
ATOM 4421 C CA . ASP A 1 586 ? -14.992 8.713 43.875 1.00 41.38 586 ASP A CA 1
ATOM 4422 C C . ASP A 1 586 ? -14.428 7.957 42.645 1.00 41.38 586 ASP A C 1
ATOM 4424 O O . ASP A 1 586 ? -13.258 8.130 42.304 1.00 41.38 586 ASP A O 1
ATOM 4428 N N . ASP A 1 587 ? -15.223 7.119 41.971 1.00 52.47 587 ASP A N 1
ATOM 4429 C CA . ASP A 1 587 ? -14.809 6.232 40.878 1.00 52.47 587 ASP A CA 1
ATOM 4430 C C . ASP A 1 587 ? -15.403 6.566 39.489 1.00 52.47 587 ASP A C 1
ATOM 4432 O O . ASP A 1 587 ? -14.896 6.078 38.482 1.00 52.47 587 ASP A O 1
ATOM 4436 N N . GLY A 1 588 ? -16.437 7.412 39.391 1.00 56.91 588 GLY A N 1
ATOM 4437 C CA . GLY A 1 588 ? -16.875 8.062 38.138 1.00 56.91 588 GLY A CA 1
ATOM 4438 C C . GLY A 1 588 ? -17.419 7.182 36.990 1.00 56.91 588 GLY A C 1
ATOM 4439 O O . GLY A 1 588 ? -17.743 7.712 35.928 1.00 56.91 588 GLY A O 1
ATOM 4440 N N . GLN A 1 589 ? -17.559 5.864 37.163 1.00 67.25 589 GLN A N 1
ATOM 4441 C CA . GLN A 1 589 ? -17.804 4.878 36.087 1.00 67.25 589 GLN A CA 1
ATOM 4442 C C . GLN A 1 589 ? -19.255 4.778 35.546 1.00 67.25 589 GLN A C 1
ATOM 4444 O O . GLN A 1 589 ? -19.663 3.709 35.090 1.00 67.25 589 GLN A O 1
ATOM 4449 N N . SER A 1 590 ? -20.069 5.844 35.587 1.00 71.94 590 SER A N 1
ATOM 4450 C CA . SER A 1 590 ? -21.490 5.776 35.167 1.00 71.94 590 SER A CA 1
ATOM 4451 C C . SER A 1 590 ? -21.951 6.941 34.277 1.00 71.94 590 SER A C 1
ATOM 4453 O O . SER A 1 590 ? -21.633 8.102 34.547 1.00 71.94 590 SER A O 1
ATOM 4455 N N . SER A 1 591 ? -22.757 6.641 33.249 1.00 79.00 591 SER A N 1
ATOM 4456 C CA . SER A 1 591 ? -23.212 7.587 32.214 1.00 79.00 591 SER A CA 1
ATOM 4457 C C . SER A 1 591 ? -24.640 7.307 31.718 1.00 79.00 591 SER A C 1
ATOM 4459 O O . SER A 1 591 ? -25.097 6.169 31.725 1.00 79.00 591 SER A O 1
ATOM 4461 N N . THR A 1 592 ? -25.323 8.351 31.239 1.00 79.62 592 THR A N 1
ATOM 4462 C CA . THR A 1 592 ? -26.596 8.280 30.479 1.00 79.62 592 THR A CA 1
ATOM 4463 C C . THR A 1 592 ? -26.393 8.059 28.972 1.00 79.62 592 THR A C 1
ATOM 4465 O O . THR A 1 592 ? -27.355 7.995 28.206 1.00 79.62 592 THR A O 1
ATOM 4468 N N . LYS A 1 593 ? -25.139 7.968 28.512 1.00 87.44 593 LYS A N 1
ATOM 4469 C CA . LYS A 1 593 ? -24.770 7.756 27.107 1.00 87.44 593 LYS A CA 1
ATOM 4470 C C . LYS A 1 593 ? -23.834 6.568 26.954 1.00 87.44 593 LYS A C 1
ATOM 4472 O O . LYS A 1 593 ? -22.974 6.323 27.802 1.00 87.44 593 LYS A O 1
ATOM 4477 N N . PHE A 1 594 ? -23.948 5.883 25.826 1.00 89.56 594 PHE A N 1
ATOM 4478 C CA . PHE A 1 594 ? -23.119 4.736 25.474 1.00 89.56 594 PHE A CA 1
ATOM 4479 C C . PHE A 1 594 ? -22.943 4.633 23.953 1.00 89.56 594 PHE A C 1
ATOM 4481 O O . PHE A 1 594 ? -23.608 5.321 23.182 1.00 89.56 594 PHE A O 1
ATOM 4488 N N . ASN A 1 595 ? -22.034 3.775 23.503 1.00 92.12 595 ASN A N 1
ATOM 4489 C CA . ASN A 1 595 ? -21.900 3.369 22.108 1.00 92.12 595 ASN A CA 1
ATOM 4490 C C . ASN A 1 595 ? -21.979 1.847 22.026 1.00 92.12 595 ASN A C 1
ATOM 4492 O O . ASN A 1 595 ? -21.339 1.153 22.814 1.00 92.12 595 ASN A O 1
ATOM 4496 N N . VAL A 1 596 ? -22.716 1.329 21.044 1.00 93.19 596 VAL A N 1
ATOM 4497 C CA . VAL A 1 596 ? -22.604 -0.071 20.624 1.00 93.19 596 VAL A CA 1
ATOM 4498 C C . VAL A 1 596 ? -21.616 -0.142 19.467 1.00 93.19 596 VAL A C 1
ATOM 4500 O O . VAL A 1 596 ? -21.816 0.502 18.436 1.00 93.19 596 VAL A O 1
ATOM 4503 N N . LYS A 1 597 ? -20.561 -0.937 19.635 1.00 94.25 597 LYS A N 1
ATOM 4504 C CA . LYS A 1 597 ? -19.577 -1.244 18.599 1.00 94.25 597 LYS A CA 1
ATOM 4505 C C . LYS A 1 597 ? -19.891 -2.597 17.983 1.00 94.25 597 LYS A C 1
ATOM 4507 O O . LYS A 1 597 ? -20.006 -3.602 18.679 1.00 94.25 597 LYS A O 1
ATOM 4512 N N . ILE A 1 598 ? -19.999 -2.612 16.662 1.00 95.25 598 ILE A N 1
ATOM 4513 C CA . ILE A 1 598 ? -20.096 -3.822 15.852 1.00 95.25 598 ILE A CA 1
ATOM 4514 C C . ILE A 1 598 ? -18.798 -3.902 15.055 1.00 95.25 598 ILE A C 1
ATOM 4516 O O . ILE A 1 598 ? -18.524 -3.028 14.230 1.00 95.25 598 ILE A O 1
ATOM 4520 N N . THR A 1 599 ? -17.986 -4.917 15.324 1.00 96.12 599 THR A N 1
ATOM 4521 C CA . THR A 1 599 ? -16.714 -5.161 14.629 1.00 96.12 599 THR A CA 1
ATOM 4522 C C . THR A 1 599 ? -16.766 -6.497 13.904 1.00 96.12 599 THR A C 1
ATOM 4524 O O . THR A 1 599 ? -17.605 -7.334 14.227 1.00 96.12 599 THR A O 1
ATOM 4527 N N . GLY A 1 600 ? -15.911 -6.709 12.909 1.00 95.88 600 GLY A N 1
ATOM 4528 C CA . GLY A 1 600 ? -15.860 -7.960 12.151 1.00 95.88 600 GLY A CA 1
ATOM 4529 C C . GLY A 1 600 ? -15.038 -7.819 10.879 1.00 95.88 600 GLY A C 1
ATOM 4530 O O . GLY A 1 600 ? -14.448 -6.771 10.637 1.00 95.88 600 GLY A O 1
ATOM 4531 N N . THR A 1 601 ? -15.033 -8.863 10.059 1.00 96.88 601 THR A N 1
ATOM 4532 C CA . THR A 1 601 ? -14.451 -8.884 8.714 1.00 96.88 601 THR A CA 1
ATOM 4533 C C . THR A 1 601 ? -15.593 -8.978 7.702 1.00 96.88 601 THR A C 1
ATOM 4535 O O . THR A 1 601 ? -16.406 -9.898 7.795 1.00 96.88 601 THR A O 1
ATOM 4538 N N . GLY A 1 602 ? -15.690 -8.035 6.761 1.00 95.50 602 GLY A N 1
ATOM 4539 C CA . GLY A 1 602 ? -16.832 -7.912 5.850 1.00 95.50 602 GLY A CA 1
ATOM 4540 C C . GLY A 1 602 ? -17.079 -9.160 4.982 1.00 95.50 602 GLY A C 1
ATOM 4541 O O . GLY A 1 602 ? -16.154 -9.940 4.736 1.00 95.50 602 GLY A O 1
ATOM 4542 N N . PRO A 1 603 ? -18.313 -9.375 4.488 1.00 95.25 603 PRO A N 1
ATOM 4543 C CA . PRO A 1 603 ? -18.639 -10.490 3.602 1.00 95.25 603 PRO A CA 1
ATOM 4544 C C . PRO A 1 603 ? -17.830 -10.432 2.298 1.00 95.25 603 PRO A C 1
ATOM 4546 O O . PRO A 1 603 ? -17.369 -9.373 1.877 1.00 95.25 603 PRO A O 1
ATOM 4549 N N . ALA A 1 604 ? -17.693 -11.577 1.624 1.00 93.06 604 ALA A N 1
ATOM 4550 C CA . ALA A 1 604 ? -16.944 -11.701 0.366 1.00 93.06 604 ALA A CA 1
ATOM 4551 C C . ALA A 1 604 ? -17.664 -11.104 -0.867 1.00 93.06 604 ALA A C 1
ATOM 4553 O O . ALA A 1 604 ? -17.106 -11.085 -1.962 1.00 93.06 604 ALA A O 1
ATOM 4554 N N . THR A 1 605 ? -18.906 -10.643 -0.707 1.00 91.69 605 THR A N 1
ATOM 4555 C CA . THR A 1 605 ? -19.749 -10.072 -1.765 1.00 91.69 605 THR A CA 1
ATOM 4556 C C . THR A 1 605 ? -20.303 -8.725 -1.328 1.00 91.69 605 THR A C 1
ATOM 4558 O O . THR A 1 605 ? -20.718 -8.573 -0.180 1.00 91.69 605 THR A O 1
ATOM 4561 N N . GLU A 1 606 ? -20.349 -7.765 -2.249 1.00 92.75 606 GLU A N 1
ATOM 4562 C CA . GLU A 1 606 ? -20.937 -6.447 -1.996 1.00 92.75 606 GLU A CA 1
ATOM 4563 C C . GLU A 1 606 ? -22.463 -6.526 -1.836 1.00 92.75 606 GLU A C 1
ATOM 4565 O O . GLU A 1 606 ? -23.113 -7.435 -2.358 1.00 92.75 606 GLU A O 1
ATOM 4570 N N . GLY A 1 607 ? -23.046 -5.573 -1.109 1.00 91.75 607 GLY A N 1
ATOM 4571 C CA . GLY A 1 607 ? -24.487 -5.542 -0.873 1.00 91.75 607 GLY A CA 1
ATOM 4572 C C . GLY A 1 607 ? -24.909 -4.679 0.312 1.00 91.75 607 GLY A C 1
ATOM 4573 O O . GLY A 1 607 ? -24.103 -4.308 1.162 1.00 91.75 607 GLY A O 1
ATOM 4574 N N . THR A 1 608 ? -26.205 -4.375 0.371 1.00 93.69 608 THR A N 1
ATOM 4575 C CA . THR A 1 608 ? -26.835 -3.560 1.419 1.00 93.69 608 THR A CA 1
ATOM 4576 C C . THR A 1 608 ? -27.734 -4.421 2.299 1.00 93.69 608 THR A C 1
ATOM 4578 O O . THR A 1 608 ? -28.711 -4.997 1.821 1.00 93.69 608 THR A O 1
ATOM 4581 N N . GLY A 1 609 ? -27.453 -4.448 3.601 1.00 93.31 609 GLY A N 1
ATOM 4582 C CA . GLY A 1 609 ? -28.302 -5.054 4.621 1.00 93.31 609 GLY A CA 1
ATOM 4583 C C . GLY A 1 609 ? -28.986 -4.012 5.509 1.00 93.31 609 GLY A C 1
ATOM 4584 O O . GLY A 1 609 ? -28.499 -2.898 5.703 1.00 93.31 609 GLY A O 1
ATOM 4585 N N . THR A 1 610 ? -30.138 -4.379 6.067 1.00 95.62 610 THR A N 1
ATOM 4586 C CA . THR A 1 610 ? -30.793 -3.645 7.159 1.00 95.62 610 THR A CA 1
ATOM 4587 C C . THR A 1 610 ? -31.076 -4.627 8.283 1.00 95.62 610 THR A C 1
ATOM 4589 O O . THR A 1 610 ? -31.664 -5.682 8.054 1.00 95.62 610 THR A O 1
ATOM 4592 N N . TYR A 1 611 ? -30.637 -4.269 9.484 1.00 95.88 611 TYR A N 1
ATOM 4593 C CA . TYR A 1 611 ? -30.566 -5.143 10.648 1.00 95.88 611 TYR A CA 1
ATOM 4594 C C . TYR A 1 611 ? -31.272 -4.491 11.835 1.00 95.88 611 TYR A C 1
ATOM 4596 O O . TYR A 1 611 ? -31.305 -3.265 11.944 1.00 95.88 611 TYR A O 1
ATOM 4604 N N . LYS A 1 612 ? -31.818 -5.291 12.747 1.00 95.19 612 LYS A N 1
ATOM 4605 C CA . LYS A 1 612 ? -32.324 -4.852 14.047 1.00 95.19 612 LYS A CA 1
ATOM 4606 C C . LYS A 1 612 ? -31.205 -4.985 15.067 1.00 95.19 612 LYS A C 1
ATOM 4608 O O . LYS A 1 612 ? -30.823 -6.092 15.435 1.00 95.19 612 LYS A O 1
ATOM 4613 N N . LEU A 1 613 ? -30.691 -3.847 15.516 1.00 94.75 613 LEU A N 1
ATOM 4614 C CA . LEU A 1 613 ? -29.865 -3.759 16.709 1.00 94.75 613 LEU A CA 1
ATOM 4615 C C . LEU A 1 613 ? -30.785 -3.830 17.933 1.00 94.75 613 LEU A C 1
ATOM 4617 O O . LEU A 1 613 ? -31.557 -2.902 18.186 1.00 94.75 613 LEU A O 1
ATOM 4621 N N . ARG A 1 614 ? -30.694 -4.939 18.668 1.00 92.62 614 ARG A N 1
ATOM 4622 C CA . ARG A 1 614 ? -31.274 -5.137 19.995 1.00 92.62 614 ARG A CA 1
ATOM 4623 C C . ARG A 1 614 ? -30.266 -4.685 21.048 1.00 92.62 614 ARG A C 1
ATOM 4625 O O . ARG A 1 614 ? -29.144 -5.191 21.079 1.00 92.62 614 ARG A O 1
ATOM 4632 N N . VAL A 1 615 ? -30.693 -3.797 21.936 1.00 90.19 615 VAL A N 1
ATOM 4633 C CA . VAL A 1 615 ? -29.958 -3.427 23.151 1.00 90.19 615 VAL A CA 1
ATOM 4634 C C . VAL A 1 615 ? -30.859 -3.724 24.339 1.00 90.19 615 VAL A C 1
ATOM 4636 O O . VAL A 1 615 ? -31.857 -3.036 24.539 1.00 90.19 615 VAL A O 1
ATOM 4639 N N . GLY A 1 616 ? -30.541 -4.788 25.074 1.00 85.06 616 GLY A N 1
ATOM 4640 C CA . GLY A 1 616 ? -31.129 -5.048 26.385 1.00 85.06 616 GLY A CA 1
ATOM 4641 C C . GLY A 1 616 ? -30.327 -4.345 27.471 1.00 85.06 616 GLY A C 1
ATOM 4642 O O . GLY A 1 616 ? -29.106 -4.255 27.360 1.00 85.06 616 GLY A O 1
ATOM 4643 N N . GLU A 1 617 ? -30.997 -3.892 28.522 1.00 77.19 617 GLU A N 1
ATOM 4644 C CA . GLU A 1 617 ? -30.362 -3.350 29.724 1.00 77.19 617 GLU A CA 1
ATOM 4645 C C . GLU A 1 617 ? -30.941 -4.018 30.988 1.00 77.19 617 GLU A C 1
ATOM 4647 O O . GLU A 1 617 ? -32.091 -4.473 30.993 1.00 77.19 617 GLU A O 1
ATOM 4652 N N . ASP A 1 618 ? -30.114 -4.147 32.029 1.00 65.88 618 ASP A N 1
ATOM 4653 C CA . ASP A 1 618 ? -30.364 -4.986 33.209 1.00 65.88 618 ASP A CA 1
ATOM 4654 C C . ASP A 1 618 ? -30.710 -4.212 34.509 1.00 65.88 618 ASP A C 1
ATOM 4656 O O . ASP A 1 618 ? -30.790 -4.800 35.590 1.00 65.88 618 ASP A O 1
ATOM 4660 N N . ASN A 1 619 ? -31.013 -2.910 34.407 1.00 63.78 619 ASN A N 1
ATOM 4661 C CA . ASN A 1 619 ? -31.573 -2.050 35.464 1.00 63.78 619 ASN A CA 1
ATOM 4662 C C . ASN A 1 619 ? -33.078 -2.312 35.723 1.00 63.78 619 ASN A C 1
ATOM 4664 O O . ASN A 1 619 ? -33.655 -1.693 36.621 1.00 63.78 619 ASN A O 1
ATOM 4668 N N . TYR A 1 620 ? -33.718 -3.222 34.974 1.00 62.38 620 TYR A N 1
ATOM 4669 C CA . TYR A 1 620 ? -35.113 -3.623 35.186 1.00 62.38 620 TYR A CA 1
ATOM 4670 C C . TYR A 1 620 ? -35.345 -4.145 36.626 1.00 62.38 620 TYR A C 1
ATOM 4672 O O . TYR A 1 620 ? -34.640 -5.048 37.096 1.00 62.38 620 TYR A O 1
ATOM 4680 N N . PRO A 1 621 ? -36.367 -3.644 37.345 1.00 55.75 621 PRO A N 1
ATOM 4681 C CA . PRO A 1 621 ? -36.577 -3.930 38.763 1.00 55.75 621 PRO A CA 1
ATOM 4682 C C . PRO A 1 621 ? -37.097 -5.350 39.019 1.00 55.75 621 PRO A C 1
ATOM 4684 O O . PRO A 1 621 ? -38.296 -5.635 38.946 1.00 55.75 621 PRO A O 1
ATOM 4687 N N . PHE A 1 622 ? -36.205 -6.252 39.422 1.00 55.22 622 PHE A N 1
ATOM 4688 C CA . PHE A 1 622 ? -36.600 -7.561 39.938 1.00 55.22 622 PHE A CA 1
ATOM 4689 C C . PHE A 1 622 ? -36.974 -7.466 41.429 1.00 55.22 622 PHE A C 1
ATOM 4691 O O . PHE A 1 622 ? -36.148 -7.700 42.312 1.00 55.22 622 PHE A O 1
ATOM 4698 N N . GLY A 1 623 ? -38.222 -7.073 41.707 1.00 50.78 623 GLY A N 1
ATOM 4699 C CA . GLY A 1 623 ? -38.780 -7.040 43.066 1.00 50.78 623 GLY A CA 1
ATOM 4700 C C . GLY A 1 623 ? -38.864 -8.430 43.726 1.00 50.78 623 GLY A C 1
ATOM 4701 O O . GLY A 1 623 ? -38.710 -9.442 43.042 1.00 50.78 623 GLY A O 1
ATOM 4702 N N . PRO A 1 624 ? -39.146 -8.516 45.042 1.00 47.94 624 PRO A N 1
ATOM 4703 C CA . PRO A 1 624 ? -39.138 -9.784 45.786 1.00 47.94 624 PRO A CA 1
ATOM 4704 C C . PRO A 1 624 ? -40.179 -10.813 45.303 1.00 47.94 624 PRO A C 1
ATOM 4706 O O . PRO A 1 624 ? -39.976 -12.009 45.483 1.00 47.94 624 PRO A O 1
ATOM 4709 N N . GLU A 1 625 ? -41.256 -10.369 44.646 1.00 51.56 625 GLU A N 1
ATOM 4710 C CA . GLU A 1 625 ? -42.266 -11.229 44.000 1.00 51.56 625 GLU A CA 1
ATOM 4711 C C . GLU A 1 625 ? -42.078 -11.346 42.470 1.00 51.56 625 GLU A C 1
ATOM 4713 O O . GLU A 1 625 ? -42.966 -11.806 41.745 1.00 51.56 625 GLU A O 1
ATOM 4718 N N . GLY A 1 626 ? -40.927 -10.904 41.954 1.00 56.59 626 GLY A N 1
ATOM 4719 C CA . GLY A 1 626 ? -40.602 -10.916 40.532 1.00 56.59 626 GLY A CA 1
ATOM 4720 C C . GLY A 1 626 ? -40.660 -12.323 39.935 1.00 56.59 626 GLY A C 1
ATOM 4721 O O . GLY A 1 626 ? -40.089 -13.274 40.468 1.00 56.59 626 GLY A O 1
ATOM 4722 N N . LYS A 1 627 ? -41.334 -12.462 38.790 1.00 58.38 627 LYS A N 1
ATOM 4723 C CA . LYS A 1 627 ? -41.344 -13.709 38.016 1.00 58.38 627 LYS A CA 1
ATOM 4724 C C . LYS A 1 627 ? -40.270 -13.645 36.938 1.00 58.38 627 LYS A C 1
ATOM 4726 O O . LYS A 1 627 ? -40.229 -12.696 36.159 1.00 58.38 627 LYS A O 1
ATOM 4731 N N . LEU A 1 628 ? -39.418 -14.667 36.900 1.00 64.25 628 LEU A N 1
ATOM 4732 C CA . LEU A 1 628 ? -38.476 -14.879 35.802 1.00 64.25 628 LEU A CA 1
ATOM 4733 C C . LEU A 1 628 ? -39.251 -15.207 34.518 1.00 64.25 628 LEU A C 1
ATOM 4735 O O . LEU A 1 628 ? -40.247 -15.934 34.564 1.00 64.25 628 LEU A O 1
ATOM 4739 N N . VAL A 1 629 ? -38.773 -14.708 33.381 1.00 59.38 629 VAL A N 1
ATOM 4740 C CA . VAL A 1 629 ? -39.275 -15.051 32.044 1.00 59.38 629 VAL A CA 1
ATOM 4741 C C . VAL A 1 629 ? -38.253 -15.987 31.410 1.00 59.38 629 VAL A C 1
ATOM 4743 O O . VAL A 1 629 ? -37.075 -15.647 31.323 1.00 59.38 629 VAL A O 1
ATOM 4746 N N . ASP A 1 630 ? -38.682 -17.199 31.057 1.00 61.34 630 ASP A N 1
ATOM 4747 C CA . ASP A 1 630 ? -37.832 -18.273 30.514 1.00 61.34 630 ASP A CA 1
ATOM 4748 C C . ASP A 1 630 ? -36.552 -18.552 31.338 1.00 61.34 630 ASP A C 1
ATOM 4750 O O . ASP A 1 630 ? -35.510 -18.937 30.815 1.00 61.34 630 ASP A O 1
ATOM 4754 N N . GLY A 1 631 ? -36.642 -18.359 32.661 1.00 62.41 631 GLY A N 1
ATOM 4755 C CA . GLY A 1 631 ? -35.543 -18.535 33.620 1.00 62.41 631 GLY A CA 1
ATOM 4756 C C . GLY A 1 631 ? -34.661 -17.299 33.841 1.00 62.41 631 GLY A C 1
ATOM 4757 O O . GLY A 1 631 ? -33.882 -17.285 34.790 1.00 62.41 631 GLY A O 1
ATOM 4758 N N . ASN A 1 632 ? -34.821 -16.246 33.039 1.00 64.44 632 ASN A N 1
ATOM 4759 C CA . ASN A 1 632 ? -34.047 -15.008 33.125 1.00 64.44 632 ASN A CA 1
ATOM 4760 C C . ASN A 1 632 ? -34.827 -13.875 33.810 1.00 64.44 632 ASN A C 1
ATOM 4762 O O . ASN A 1 632 ? -36.059 -13.892 33.900 1.00 64.44 632 ASN A O 1
ATOM 4766 N N . LYS A 1 633 ? -34.106 -12.852 34.285 1.00 68.56 633 LYS A N 1
ATOM 4767 C CA . LYS A 1 633 ? -34.728 -11.567 34.637 1.00 68.56 633 LYS A CA 1
ATOM 4768 C C . LYS A 1 633 ? -35.266 -10.902 33.357 1.00 68.56 633 LYS A C 1
ATOM 4770 O O . LYS A 1 633 ? -34.635 -11.055 32.311 1.00 68.56 633 LYS A O 1
ATOM 4775 N N . PRO A 1 634 ? -36.379 -10.152 33.414 1.00 71.19 634 PRO A N 1
ATOM 4776 C CA . PRO A 1 634 ? -36.745 -9.259 32.320 1.00 71.19 634 PRO A CA 1
ATOM 4777 C C . PRO A 1 634 ? -35.664 -8.186 32.107 1.00 71.19 634 PRO A C 1
ATOM 4779 O O . PRO A 1 634 ? -34.975 -7.804 33.050 1.00 71.19 634 PRO A O 1
ATOM 4782 N N . GLU A 1 635 ? -35.554 -7.696 30.877 1.00 76.69 635 GLU A N 1
ATOM 4783 C CA . GLU A 1 635 ? -34.694 -6.580 30.461 1.00 76.69 635 GLU A CA 1
ATOM 4784 C C . GLU A 1 635 ? -35.593 -5.470 29.895 1.00 76.69 635 GLU A C 1
ATOM 4786 O O . GLU A 1 635 ? -36.619 -5.785 29.278 1.00 76.69 635 GLU A O 1
ATOM 4791 N N . ASN A 1 636 ? -35.204 -4.194 29.991 1.00 78.19 636 ASN A N 1
ATOM 4792 C CA . ASN A 1 636 ? -35.761 -3.195 29.072 1.00 78.19 636 ASN A CA 1
ATOM 4793 C C . ASN A 1 636 ? -35.012 -3.299 27.731 1.00 78.19 636 ASN A C 1
ATOM 4795 O O . ASN A 1 636 ? -33.785 -3.377 27.706 1.00 78.19 636 ASN A O 1
ATOM 4799 N N . VAL A 1 637 ? -35.736 -3.348 26.604 1.00 85.69 637 VAL A N 1
ATOM 4800 C CA . VAL A 1 637 ? -35.153 -3.722 25.299 1.00 85.69 637 VAL A CA 1
ATOM 4801 C C . VAL A 1 637 ? -35.432 -2.677 24.223 1.00 85.69 637 VAL A C 1
ATOM 4803 O O . VAL A 1 637 ? -36.566 -2.514 23.772 1.00 85.69 637 VAL A O 1
ATOM 4806 N N . GLY A 1 638 ? -34.376 -2.007 23.762 1.00 87.81 638 GLY A N 1
ATOM 4807 C CA . GLY A 1 638 ? -34.392 -1.162 22.571 1.00 87.81 638 GLY A CA 1
ATOM 4808 C C . GLY A 1 638 ? -34.216 -1.995 21.299 1.00 87.81 638 GLY A C 1
ATOM 4809 O O . GLY A 1 638 ? -33.381 -2.898 21.259 1.00 87.81 638 GLY A O 1
ATOM 4810 N N . LEU A 1 639 ? -34.984 -1.689 20.248 1.00 91.88 639 LEU A N 1
ATOM 4811 C CA . LEU A 1 639 ? -34.876 -2.314 18.922 1.00 91.88 639 LEU A CA 1
ATOM 4812 C C . LEU A 1 639 ? -34.816 -1.238 17.833 1.00 91.88 639 LEU A C 1
ATOM 4814 O O . LEU A 1 639 ? -35.838 -0.663 17.455 1.00 91.88 639 LEU A O 1
ATOM 4818 N N . THR A 1 640 ? -33.622 -0.994 17.294 1.00 94.94 640 THR A N 1
ATOM 4819 C CA . THR A 1 640 ? -33.377 0.064 16.302 1.00 94.94 640 THR A CA 1
ATOM 4820 C C . THR A 1 640 ? -32.878 -0.517 14.982 1.00 94.94 640 THR A C 1
ATOM 4822 O O . THR A 1 640 ? -32.070 -1.441 14.960 1.00 94.94 640 THR A O 1
ATOM 4825 N N . SER A 1 641 ? -33.348 0.025 13.854 1.00 95.12 641 SER A N 1
ATOM 4826 C CA . SER A 1 641 ? -32.883 -0.411 12.531 1.00 95.12 641 SER A CA 1
ATOM 4827 C C . SER A 1 641 ? -31.547 0.249 12.170 1.00 95.12 641 SER A C 1
ATOM 4829 O O . SER A 1 641 ? -31.432 1.471 12.217 1.00 95.12 641 SER A O 1
ATOM 4831 N N . VAL A 1 642 ? -30.557 -0.556 11.784 1.00 96.50 642 VAL A N 1
ATOM 4832 C CA . VAL A 1 642 ? -29.214 -0.140 11.353 1.00 96.50 642 VAL A CA 1
ATOM 4833 C C . VAL A 1 642 ? -28.995 -0.619 9.917 1.00 96.50 642 VAL A C 1
ATOM 4835 O O . VAL A 1 642 ? -29.192 -1.797 9.621 1.00 96.50 642 VAL A O 1
ATOM 4838 N N . LYS A 1 643 ? -28.591 0.283 9.017 1.00 96.12 643 LYS A N 1
ATOM 4839 C CA . LYS A 1 643 ? -28.296 -0.027 7.609 1.00 96.12 643 LYS A CA 1
ATOM 4840 C C . LYS A 1 643 ? -26.784 -0.105 7.399 1.00 96.12 643 LYS A C 1
ATOM 4842 O O . LYS A 1 643 ? -26.090 0.870 7.681 1.00 96.12 643 LYS A O 1
ATOM 4847 N N . VAL A 1 644 ? -26.286 -1.229 6.883 1.00 96.38 644 VAL A N 1
ATOM 4848 C CA . VAL A 1 644 ? -24.859 -1.426 6.567 1.00 96.38 644 VAL A CA 1
ATOM 4849 C C . VAL A 1 644 ? -24.720 -1.880 5.118 1.00 96.38 644 VAL A C 1
ATOM 4851 O O . VAL A 1 644 ? -25.443 -2.777 4.685 1.00 96.38 644 VAL A O 1
ATOM 4854 N N . THR A 1 645 ? -23.795 -1.273 4.382 1.00 95.19 645 THR A N 1
ATOM 4855 C CA . THR A 1 645 ? -23.509 -1.576 2.977 1.00 95.19 645 THR A CA 1
ATOM 4856 C C . THR A 1 645 ? -22.034 -1.912 2.808 1.00 95.19 645 THR A C 1
ATOM 4858 O O . THR A 1 645 ? -21.166 -1.134 3.201 1.00 95.19 645 THR A O 1
ATOM 4861 N N . PHE A 1 646 ? -21.750 -3.057 2.196 1.00 95.69 646 PHE A N 1
ATOM 4862 C CA . PHE A 1 646 ? -20.399 -3.463 1.831 1.00 95.69 646 PHE A CA 1
ATOM 4863 C C . PHE A 1 646 ? -20.153 -3.205 0.345 1.00 95.69 646 PHE A C 1
ATOM 4865 O O . PHE A 1 646 ? -21.017 -3.511 -0.477 1.00 95.69 646 PHE A O 1
ATOM 4872 N N . VAL A 1 647 ? -18.992 -2.641 0.010 1.00 95.12 647 VAL A N 1
ATOM 4873 C CA . VAL A 1 647 ? -18.575 -2.290 -1.361 1.00 95.12 647 VAL A CA 1
ATOM 4874 C C . VAL A 1 647 ? -17.198 -2.866 -1.688 1.00 95.12 647 VAL A C 1
ATOM 4876 O O . VAL A 1 647 ? -16.415 -3.174 -0.790 1.00 95.12 647 VAL A O 1
ATOM 4879 N N . LYS A 1 648 ? -16.884 -3.000 -2.976 1.00 93.50 648 LYS A N 1
ATOM 4880 C CA . LYS A 1 648 ? -15.520 -3.284 -3.451 1.00 93.50 648 LYS A CA 1
ATOM 4881 C C . LYS A 1 648 ? -14.655 -2.023 -3.427 1.00 93.50 648 LYS A C 1
ATOM 4883 O O . LYS A 1 648 ? -15.182 -0.920 -3.571 1.00 93.50 648 LYS A O 1
ATOM 4888 N N . HIS A 1 649 ? -13.338 -2.204 -3.342 1.00 93.81 649 HIS A N 1
ATOM 4889 C CA . HIS A 1 649 ? -12.392 -1.171 -3.763 1.00 93.81 649 HIS A CA 1
ATOM 4890 C C . HIS A 1 649 ? -12.533 -0.893 -5.261 1.00 93.81 649 HIS A C 1
ATOM 4892 O O . HIS A 1 649 ? -12.852 -1.787 -6.049 1.00 93.81 649 HIS A O 1
ATOM 4898 N N . ALA A 1 650 ? -12.272 0.347 -5.647 1.00 92.88 650 ALA A N 1
ATOM 4899 C CA . ALA A 1 650 ? -12.152 0.766 -7.025 1.00 92.88 650 ALA A CA 1
ATOM 4900 C C . ALA A 1 650 ? -10.723 0.524 -7.538 1.00 92.88 650 ALA A C 1
ATOM 4902 O O . ALA A 1 650 ? -9.727 0.691 -6.837 1.00 92.88 650 ALA A O 1
ATOM 4903 N N . THR A 1 651 ? -10.629 0.141 -8.803 1.00 90.12 651 THR A N 1
ATOM 4904 C CA . THR A 1 651 ? -9.384 -0.155 -9.513 1.00 90.12 651 THR A CA 1
ATOM 4905 C C . THR A 1 651 ? -9.217 0.764 -10.723 1.00 90.12 651 THR A C 1
ATOM 4907 O O . THR A 1 651 ? -10.167 1.407 -11.170 1.00 90.12 651 THR A O 1
ATOM 4910 N N . VAL A 1 652 ? -8.007 0.837 -11.271 1.00 91.31 652 VAL A N 1
ATOM 4911 C CA . VAL A 1 652 ? -7.746 1.467 -12.569 1.00 91.31 652 VAL A CA 1
ATOM 4912 C C . VAL A 1 652 ? -6.870 0.518 -13.379 1.00 91.31 652 VAL A C 1
ATOM 4914 O O . VAL A 1 652 ? -5.765 0.176 -12.968 1.00 91.31 652 VAL A O 1
ATOM 4917 N N . SER A 1 653 ? -7.407 0.020 -14.492 1.00 86.25 653 SER A N 1
ATOM 4918 C CA . SER A 1 653 ? -6.725 -0.938 -15.374 1.00 86.25 653 SER A CA 1
ATOM 4919 C C . SER A 1 653 ? -5.926 -0.232 -16.466 1.00 86.25 653 SER A C 1
ATOM 4921 O O . SER A 1 653 ? -4.864 -0.696 -16.870 1.00 86.25 653 SER A O 1
ATOM 4923 N N . THR A 1 654 ? -6.443 0.913 -16.918 1.00 85.31 654 THR A N 1
ATOM 4924 C CA . THR A 1 654 ? -5.841 1.769 -17.940 1.00 85.31 654 THR A CA 1
ATOM 4925 C C . THR A 1 654 ? -5.689 3.171 -17.349 1.00 85.31 654 THR A C 1
ATOM 4927 O O . THR A 1 654 ? -6.687 3.891 -17.260 1.00 85.31 654 THR A O 1
ATOM 4930 N N . PRO A 1 655 ? -4.485 3.564 -16.896 1.00 88.00 655 PRO A N 1
ATOM 4931 C CA . PRO A 1 655 ? -4.212 4.930 -16.462 1.00 88.00 655 PRO A CA 1
ATOM 4932 C C . PRO A 1 655 ? -4.478 5.941 -17.581 1.00 88.00 655 PRO A C 1
ATOM 4934 O O . PRO A 1 655 ? -4.283 5.645 -18.760 1.00 88.00 655 PRO A O 1
ATOM 4937 N N . VAL A 1 656 ? -4.893 7.154 -17.221 1.00 88.44 656 VAL A N 1
ATOM 4938 C CA . VAL A 1 656 ? -5.086 8.238 -18.192 1.00 88.44 656 VAL A CA 1
ATOM 4939 C C . VAL A 1 656 ? -3.742 8.908 -18.481 1.00 88.44 656 VAL A C 1
ATOM 4941 O O . VAL A 1 656 ? -3.070 9.391 -17.569 1.00 88.44 656 VAL A O 1
ATOM 4944 N N . SER A 1 657 ? -3.334 8.956 -19.748 1.00 87.50 657 SER A N 1
ATOM 4945 C CA . SER A 1 657 ? -2.167 9.744 -20.154 1.00 87.50 657 SER A CA 1
ATOM 4946 C C . SER A 1 657 ? -2.476 11.236 -20.039 1.00 87.50 657 SER A C 1
ATOM 4948 O O . SER A 1 657 ? -3.513 11.694 -20.513 1.00 87.50 657 SER A O 1
ATOM 4950 N N . VAL A 1 658 ? -1.584 11.969 -19.376 1.00 87.00 658 VAL A N 1
ATOM 4951 C CA . VAL A 1 658 ? -1.749 13.385 -19.016 1.00 87.00 658 VAL A CA 1
ATOM 4952 C C . VAL A 1 658 ? -0.460 14.138 -19.314 1.00 87.00 658 VAL A C 1
ATOM 4954 O O . VAL A 1 658 ? 0.626 13.558 -19.240 1.00 87.00 658 VAL A O 1
ATOM 4957 N N . GLU A 1 659 ? -0.561 15.427 -19.632 1.00 84.62 659 GLU A N 1
ATOM 4958 C CA . GLU A 1 659 ? 0.606 16.218 -20.050 1.00 84.62 659 GLU A CA 1
ATOM 4959 C C . GLU A 1 659 ? 1.590 16.431 -18.888 1.00 84.62 659 GLU A C 1
ATOM 4961 O O . GLU A 1 659 ? 2.802 16.442 -19.086 1.00 84.62 659 GLU A O 1
ATOM 4966 N N . ASN A 1 660 ? 1.073 16.555 -17.660 1.00 82.94 660 ASN A N 1
ATOM 4967 C CA . ASN A 1 660 ? 1.869 16.561 -16.434 1.00 82.94 660 ASN A CA 1
ATOM 4968 C C . ASN A 1 660 ? 1.009 16.138 -15.220 1.00 82.94 660 ASN A C 1
ATOM 4970 O O . ASN A 1 660 ? 0.150 16.919 -14.796 1.00 82.94 660 ASN A O 1
ATOM 4974 N N . PRO A 1 661 ? 1.255 14.971 -14.586 1.00 82.06 661 PRO A N 1
ATOM 4975 C CA . PRO A 1 661 ? 0.521 14.540 -13.394 1.00 82.06 661 PRO A CA 1
ATOM 4976 C C . PRO A 1 661 ? 0.564 15.546 -12.236 1.00 82.06 661 PRO A C 1
ATOM 4978 O O . PRO A 1 661 ? -0.412 15.664 -11.499 1.00 82.06 661 PRO A O 1
ATOM 4981 N N . ALA A 1 662 ? 1.644 16.327 -12.111 1.00 81.06 662 ALA A N 1
ATOM 4982 C CA . ALA A 1 662 ? 1.786 17.347 -11.072 1.00 81.06 662 ALA A CA 1
ATOM 4983 C C . ALA A 1 662 ? 0.835 18.548 -11.239 1.00 81.06 662 ALA A C 1
ATOM 4985 O O . ALA A 1 662 ? 0.688 19.335 -10.304 1.00 81.06 662 ALA A O 1
ATOM 4986 N N . ASN A 1 663 ? 0.187 18.709 -12.400 1.00 84.31 663 ASN A N 1
ATOM 4987 C CA . ASN A 1 663 ? -0.661 19.862 -12.710 1.00 84.31 663 ASN A CA 1
ATOM 4988 C C . ASN A 1 663 ? -1.873 19.491 -13.590 1.00 84.31 663 ASN A C 1
ATOM 4990 O O . ASN A 1 663 ? -2.115 20.112 -14.623 1.00 84.31 663 ASN A O 1
ATOM 4994 N N . LEU A 1 664 ? -2.637 18.480 -13.167 1.00 86.12 664 LEU A N 1
ATOM 4995 C CA . LEU A 1 664 ? -3.837 18.011 -13.871 1.00 86.12 664 LEU A CA 1
ATOM 4996 C C . LEU A 1 664 ? -4.899 19.108 -14.062 1.00 86.12 664 LEU A C 1
ATOM 4998 O O . LEU A 1 664 ? -5.406 19.679 -13.088 1.00 86.12 664 LEU A O 1
ATOM 5002 N N . THR A 1 665 ? -5.298 19.314 -15.315 1.00 87.94 665 THR A N 1
ATOM 5003 C CA . THR A 1 665 ? -6.431 20.155 -15.728 1.00 87.94 665 THR A CA 1
ATOM 5004 C C . THR A 1 665 ? -7.783 19.600 -15.244 1.00 87.94 665 THR A C 1
ATOM 5006 O O . THR A 1 665 ? -7.896 18.407 -14.943 1.00 87.94 665 THR A O 1
ATOM 5009 N N . PRO A 1 666 ? -8.848 20.427 -15.167 1.00 89.19 666 PRO A N 1
ATOM 5010 C CA . PRO A 1 666 ? -10.207 19.947 -14.892 1.00 89.19 666 PRO A CA 1
ATOM 5011 C C . PRO A 1 666 ? -10.657 18.825 -15.841 1.00 89.19 666 PRO A C 1
ATOM 5013 O O . PRO A 1 666 ? -11.304 17.871 -15.410 1.00 89.19 666 PRO A O 1
ATOM 5016 N N . GLU A 1 667 ? -10.274 18.920 -17.113 1.00 89.38 667 GLU A N 1
ATOM 5017 C CA . GLU A 1 667 ? -10.580 17.968 -18.176 1.00 89.38 667 GLU A CA 1
ATOM 5018 C C . GLU A 1 667 ? -9.873 16.619 -17.957 1.00 89.38 667 GLU A C 1
ATOM 5020 O O . GLU A 1 667 ? -10.524 15.574 -18.003 1.00 89.38 667 GLU A O 1
ATOM 5025 N N . GLU A 1 668 ? -8.575 16.622 -17.632 1.00 90.50 668 GLU A N 1
ATOM 5026 C CA . GLU A 1 668 ? -7.829 15.402 -17.281 1.00 90.50 668 GLU A CA 1
ATOM 5027 C C . GLU A 1 668 ? -8.388 14.749 -16.006 1.00 90.50 668 GLU A C 1
ATOM 5029 O O . GLU A 1 668 ? -8.546 13.528 -15.951 1.00 90.50 668 GLU A O 1
ATOM 5034 N N . LYS A 1 669 ? -8.774 15.542 -14.994 1.00 90.94 669 LYS A N 1
ATOM 5035 C CA . LYS A 1 669 ? -9.423 15.016 -13.779 1.00 90.94 669 LYS A CA 1
ATOM 5036 C C . LYS A 1 669 ? -10.777 14.371 -14.083 1.00 90.94 669 LYS A C 1
ATOM 5038 O O . LYS A 1 669 ? -11.064 13.297 -13.557 1.00 90.94 669 LYS A O 1
ATOM 5043 N N . ALA A 1 670 ? -11.587 14.974 -14.953 1.00 92.25 670 ALA A N 1
ATOM 5044 C CA . ALA A 1 670 ? -12.847 14.383 -15.401 1.00 92.25 670 ALA A CA 1
ATOM 5045 C C . ALA A 1 670 ? -12.623 13.077 -16.188 1.00 92.25 670 ALA A C 1
ATOM 5047 O O . ALA A 1 670 ? -13.344 12.102 -15.970 1.00 92.25 670 ALA A O 1
ATOM 5048 N N . ALA A 1 671 ? -11.594 13.019 -17.043 1.00 92.19 671 ALA A N 1
ATOM 5049 C CA . ALA A 1 671 ? -11.215 11.806 -17.766 1.00 92.19 671 ALA A CA 1
ATOM 5050 C C . ALA A 1 671 ? -10.781 10.671 -16.818 1.00 92.19 671 ALA A C 1
ATOM 5052 O O . ALA A 1 671 ? -11.226 9.536 -16.986 1.00 92.19 671 ALA A O 1
ATOM 5053 N N . VAL A 1 672 ? -9.992 10.978 -15.781 1.00 93.19 672 VAL A N 1
ATOM 5054 C CA . VAL A 1 672 ? -9.603 10.023 -14.726 1.00 93.19 672 VAL A CA 1
ATOM 5055 C C . VAL A 1 672 ? -10.829 9.454 -14.004 1.00 93.19 672 VAL A C 1
ATOM 5057 O O . VAL A 1 672 ? -10.958 8.236 -13.882 1.00 93.19 672 VAL A O 1
ATOM 5060 N N . ILE A 1 673 ? -11.772 10.305 -13.584 1.00 93.75 673 ILE A N 1
ATOM 5061 C CA . ILE A 1 673 ? -13.008 9.869 -12.907 1.00 93.75 673 ILE A CA 1
ATOM 5062 C C . ILE A 1 673 ? -13.864 8.991 -13.833 1.00 93.75 673 ILE A C 1
ATOM 5064 O O . ILE A 1 673 ? -14.361 7.944 -13.411 1.00 93.75 673 ILE A O 1
ATOM 5068 N N . ALA A 1 674 ? -14.004 9.372 -15.105 1.00 93.44 674 ALA A N 1
ATOM 5069 C CA . ALA A 1 674 ? -14.742 8.594 -16.097 1.00 93.44 674 ALA A CA 1
ATOM 5070 C C . ALA A 1 674 ? -14.101 7.218 -16.355 1.00 93.44 674 ALA A C 1
ATOM 5072 O O . ALA A 1 674 ? -14.813 6.217 -16.443 1.00 93.44 674 ALA A O 1
ATOM 5073 N N . GLN A 1 675 ? -12.769 7.148 -16.425 1.00 94.62 675 GLN A N 1
ATOM 5074 C CA . GLN A 1 675 ? -12.025 5.905 -16.629 1.00 94.62 675 GLN A CA 1
ATOM 5075 C C . GLN A 1 675 ? -12.119 4.973 -15.404 1.00 94.62 675 GLN A C 1
ATOM 5077 O O . GLN A 1 675 ? -12.352 3.778 -15.570 1.00 94.62 675 GLN A O 1
ATOM 5082 N N . ILE A 1 676 ? -12.082 5.511 -14.179 1.00 94.88 676 ILE A N 1
ATOM 5083 C CA . ILE A 1 676 ? -12.339 4.750 -12.941 1.00 94.88 676 ILE A CA 1
ATOM 5084 C C . ILE A 1 676 ? -13.778 4.207 -12.903 1.00 94.88 676 ILE A C 1
ATOM 5086 O O . ILE A 1 676 ? -13.991 3.029 -12.608 1.00 94.88 676 ILE A O 1
ATOM 5090 N N . LYS A 1 677 ? -14.785 5.025 -13.238 1.00 93.44 677 LYS A N 1
ATOM 5091 C CA . LYS A 1 677 ? -16.195 4.584 -13.293 1.00 93.44 677 LYS A CA 1
ATOM 5092 C C . LYS A 1 677 ? -16.458 3.541 -14.389 1.00 93.44 677 LYS A C 1
ATOM 5094 O O . LYS A 1 677 ? -17.367 2.727 -14.243 1.00 93.44 677 LYS A O 1
ATOM 5099 N N . LYS A 1 678 ? -15.672 3.558 -15.469 1.00 93.06 678 LYS A N 1
ATOM 5100 C CA . LYS A 1 678 ? -15.716 2.591 -16.576 1.00 93.06 678 LYS A CA 1
ATOM 5101 C C . LYS A 1 678 ? -15.063 1.253 -16.217 1.00 93.06 678 LYS A C 1
ATOM 5103 O O . LYS A 1 678 ? -15.622 0.217 -16.561 1.00 93.06 678 LYS A O 1
ATOM 5108 N N . ASP A 1 679 ? -13.917 1.263 -15.540 1.00 93.94 679 ASP A N 1
ATOM 5109 C CA . ASP A 1 679 ? -13.190 0.027 -15.214 1.00 93.94 679 ASP A CA 1
ATOM 5110 C C . ASP A 1 679 ? -13.878 -0.781 -14.103 1.00 93.94 679 ASP A C 1
ATOM 5112 O O . ASP A 1 679 ? -13.862 -2.008 -14.129 1.00 93.94 679 ASP A O 1
ATOM 5116 N N . ASN A 1 680 ? -14.576 -0.108 -13.185 1.00 93.38 680 ASN A N 1
ATOM 5117 C CA . ASN A 1 680 ? -15.341 -0.734 -12.101 1.00 93.38 680 ASN A CA 1
ATOM 5118 C C . ASN A 1 680 ? -16.842 -0.792 -12.438 1.00 93.38 680 ASN A C 1
ATOM 5120 O O . ASN A 1 680 ? -17.704 -0.423 -11.636 1.00 93.38 680 ASN A O 1
ATOM 5124 N N . ALA A 1 681 ? -17.164 -1.222 -13.663 1.00 89.88 681 ALA A N 1
ATOM 5125 C CA . ALA A 1 681 ? -18.529 -1.270 -14.194 1.00 89.88 681 ALA A CA 1
ATOM 5126 C C . ALA A 1 681 ? -19.437 -2.353 -13.564 1.00 89.88 681 ALA A C 1
ATOM 5128 O O . ALA A 1 681 ? -20.545 -2.585 -14.053 1.00 89.88 681 ALA A O 1
ATOM 5129 N N . ASP A 1 682 ? -19.021 -2.978 -12.466 1.00 88.25 682 ASP A N 1
ATOM 5130 C CA . ASP A 1 682 ? -19.803 -3.869 -11.604 1.00 88.25 682 ASP A CA 1
ATOM 5131 C C . ASP A 1 682 ? -20.150 -3.240 -10.235 1.00 88.25 682 ASP A C 1
ATOM 5133 O O . ASP A 1 682 ? -21.201 -3.548 -9.680 1.00 88.25 682 ASP A O 1
ATOM 5137 N N . ASN A 1 683 ? -19.336 -2.307 -9.724 1.00 91.12 683 ASN A N 1
ATOM 5138 C CA . ASN A 1 683 ? -19.541 -1.628 -8.437 1.00 91.12 683 ASN A CA 1
ATOM 5139 C C . ASN A 1 683 ? -20.667 -0.574 -8.528 1.00 91.12 683 ASN A C 1
ATOM 5141 O O . ASN A 1 683 ? -20.441 0.609 -8.799 1.00 91.12 683 ASN A O 1
ATOM 5145 N N . GLU A 1 684 ? -21.912 -1.005 -8.302 1.00 88.75 684 GLU A N 1
ATOM 5146 C CA . GLU A 1 684 ? -23.112 -0.154 -8.390 1.00 88.75 684 GLU A CA 1
ATOM 5147 C C . GLU A 1 684 ? -23.063 1.085 -7.480 1.00 88.75 684 GLU A C 1
ATOM 5149 O O . GLU A 1 684 ? -23.564 2.148 -7.859 1.00 88.75 684 GLU A O 1
ATOM 5154 N N . ARG A 1 685 ? -22.429 1.000 -6.298 1.00 90.12 685 ARG A N 1
ATOM 5155 C CA . ARG A 1 685 ? -22.312 2.164 -5.405 1.00 90.12 685 ARG A CA 1
ATOM 5156 C C . ARG A 1 685 ? -21.387 3.221 -6.002 1.00 90.12 685 ARG A C 1
ATOM 5158 O O . ARG A 1 685 ? -21.767 4.389 -6.003 1.00 90.12 685 ARG A O 1
ATOM 5165 N N . LEU A 1 686 ? -20.227 2.824 -6.531 1.00 92.69 686 LEU A N 1
ATOM 5166 C CA . LEU A 1 686 ? -19.253 3.727 -7.155 1.00 92.69 686 LEU A CA 1
ATOM 5167 C C . LEU A 1 686 ? -19.845 4.462 -8.370 1.00 92.69 686 LEU A C 1
ATOM 5169 O O . LEU A 1 686 ? -19.649 5.670 -8.512 1.00 92.69 686 LEU A O 1
ATOM 5173 N N . LYS A 1 687 ? -20.614 3.760 -9.218 1.00 89.75 687 LYS A N 1
ATOM 5174 C CA . LYS A 1 687 ? -21.329 4.365 -10.362 1.00 89.75 687 LYS A CA 1
ATOM 5175 C C . LYS A 1 687 ? -22.245 5.510 -9.930 1.00 89.75 687 LYS A C 1
ATOM 5177 O O . LYS A 1 687 ? -22.308 6.534 -10.607 1.00 89.75 687 LYS A O 1
ATOM 5182 N N . GLY A 1 688 ? -22.954 5.319 -8.816 1.00 88.75 688 GLY A N 1
ATOM 5183 C CA . GLY A 1 688 ? -23.914 6.275 -8.269 1.00 88.75 688 GLY A CA 1
ATOM 5184 C C . GLY A 1 688 ? -23.300 7.474 -7.539 1.00 88.75 688 GLY A C 1
ATOM 5185 O O . GLY A 1 688 ? -24.041 8.391 -7.187 1.00 88.75 688 GLY A O 1
ATOM 5186 N N . LEU A 1 689 ? -21.982 7.497 -7.298 1.00 93.81 689 LEU A N 1
ATOM 5187 C CA . LEU A 1 689 ? -21.334 8.626 -6.629 1.00 93.81 689 LEU A CA 1
ATOM 5188 C C . LEU A 1 689 ? -21.256 9.860 -7.551 1.00 93.81 689 LEU A C 1
ATOM 5190 O O . LEU A 1 689 ? -20.887 9.730 -8.726 1.00 93.81 689 LEU A O 1
ATOM 5194 N N . PRO A 1 690 ? -21.534 11.077 -7.040 1.00 93.50 690 PRO A N 1
ATOM 5195 C CA . PRO A 1 690 ? -21.284 12.310 -7.782 1.00 93.50 690 PRO A CA 1
ATOM 5196 C C . PRO A 1 690 ? -19.779 12.486 -8.024 1.00 93.50 690 PRO A C 1
ATOM 5198 O O . PRO A 1 690 ? -18.965 12.002 -7.243 1.00 93.50 690 PRO A O 1
ATOM 5201 N N . ASP A 1 691 ? -19.382 13.221 -9.061 1.00 92.50 691 ASP A N 1
ATOM 5202 C CA . ASP A 1 691 ? -17.951 13.402 -9.374 1.00 92.50 691 ASP A CA 1
ATOM 5203 C C . ASP A 1 691 ? -17.194 14.155 -8.261 1.00 92.50 691 ASP A C 1
ATOM 5205 O O . ASP A 1 691 ? -16.001 13.948 -8.068 1.00 92.50 691 ASP A O 1
ATOM 5209 N N . SER A 1 692 ? -17.904 14.929 -7.430 1.00 92.50 692 SER A N 1
ATOM 5210 C CA . SER A 1 692 ? -17.372 15.543 -6.204 1.00 92.50 692 SER A CA 1
ATOM 5211 C C . SER A 1 692 ? -16.978 14.546 -5.103 1.00 92.50 692 SER A C 1
ATOM 5213 O O . SER A 1 692 ? -16.408 14.964 -4.101 1.00 92.50 692 SER A O 1
ATOM 5215 N N . ALA A 1 693 ? -17.296 13.256 -5.250 1.00 94.88 693 ALA A N 1
ATOM 5216 C CA . ALA A 1 693 ? -16.807 12.188 -4.378 1.00 94.88 693 ALA A CA 1
ATOM 5217 C C . ALA A 1 693 ? -15.339 11.817 -4.657 1.00 94.88 693 ALA A C 1
ATOM 5219 O O . ALA A 1 693 ? -14.705 11.167 -3.830 1.00 94.88 693 ALA A O 1
ATOM 5220 N N . PHE A 1 694 ? -14.811 12.203 -5.825 1.00 95.50 694 PHE A N 1
ATOM 5221 C CA . PHE A 1 694 ? -13.503 11.797 -6.324 1.00 95.50 694 PHE A CA 1
ATOM 5222 C C . PHE A 1 694 ? -12.518 12.967 -6.228 1.00 95.50 694 PHE A C 1
ATOM 5224 O O . PHE A 1 694 ? -12.572 13.924 -7.000 1.00 95.50 694 PHE A O 1
ATOM 5231 N N . THR A 1 695 ? -11.572 12.881 -5.296 1.00 94.44 695 THR A N 1
ATOM 5232 C CA . THR A 1 695 ? -10.478 13.851 -5.177 1.00 94.44 695 THR A CA 1
ATOM 5233 C C . THR A 1 695 ? -9.271 13.339 -5.956 1.00 94.44 695 THR A C 1
ATOM 5235 O O . THR A 1 695 ? -8.503 12.521 -5.453 1.00 94.44 695 THR A O 1
ATOM 5238 N N . VAL A 1 696 ? -9.126 13.803 -7.202 1.00 92.19 696 VAL A N 1
ATOM 5239 C CA . VAL A 1 696 ? -7.977 13.493 -8.070 1.00 92.19 696 VAL A CA 1
ATOM 5240 C C . VAL A 1 696 ? -6.800 14.412 -7.721 1.00 92.19 696 VAL A C 1
ATOM 5242 O O . VAL A 1 696 ? -6.868 15.635 -7.919 1.00 92.19 696 VAL A O 1
ATOM 5245 N N . ASN A 1 697 ? -5.727 13.820 -7.200 1.00 87.38 697 ASN A N 1
ATOM 5246 C CA . ASN A 1 697 ? -4.534 14.499 -6.695 1.00 87.38 697 ASN A CA 1
ATOM 5247 C C . ASN A 1 697 ? -3.462 14.700 -7.781 1.00 87.38 697 ASN A C 1
ATOM 5249 O O . ASN A 1 697 ? -3.485 14.073 -8.837 1.00 87.38 697 ASN A O 1
ATOM 5253 N N . SER A 1 698 ? -2.494 15.575 -7.500 1.00 79.12 698 SER A N 1
ATOM 5254 C CA . SER A 1 698 ? -1.348 15.888 -8.372 1.00 79.12 698 SER A CA 1
ATOM 5255 C C . SER A 1 698 ? -0.212 14.849 -8.334 1.00 79.12 698 SER A C 1
ATOM 5257 O O . SER A 1 698 ? 0.870 15.086 -8.853 1.00 79.12 698 SER A O 1
ATOM 5259 N N . ASP A 1 699 ? -0.413 13.711 -7.678 1.00 77.50 699 ASP A N 1
ATOM 5260 C CA . ASP A 1 699 ? 0.505 12.563 -7.667 1.00 77.50 699 ASP A CA 1
ATOM 5261 C C . ASP A 1 699 ? -0.074 11.358 -8.436 1.00 77.50 699 ASP A C 1
ATOM 5263 O O . ASP A 1 699 ? 0.451 10.249 -8.358 1.00 77.50 699 ASP A O 1
ATOM 5267 N N . GLY A 1 700 ? -1.184 11.557 -9.158 1.00 77.25 700 GLY A N 1
ATOM 5268 C CA . GLY A 1 700 ? -1.906 10.486 -9.844 1.00 77.25 700 GLY A CA 1
ATOM 5269 C C . GLY A 1 700 ? -2.694 9.558 -8.912 1.00 77.25 700 GLY A C 1
ATOM 5270 O O . GLY A 1 700 ? -3.207 8.537 -9.375 1.00 77.25 700 GLY A O 1
ATOM 5271 N N . THR A 1 701 ? -2.819 9.878 -7.618 1.00 90.69 701 THR A N 1
ATOM 5272 C CA . THR A 1 701 ? -3.750 9.181 -6.718 1.00 90.69 701 THR A CA 1
ATOM 5273 C C . THR A 1 701 ? -5.159 9.767 -6.804 1.00 90.69 701 THR A C 1
ATOM 5275 O O . THR A 1 701 ? -5.356 10.947 -7.110 1.00 90.69 701 THR A O 1
ATOM 5278 N N . VAL A 1 702 ? -6.163 8.938 -6.518 1.00 94.31 702 VAL A N 1
ATOM 5279 C CA . VAL A 1 702 ? -7.564 9.360 -6.417 1.00 94.31 702 VAL A CA 1
ATOM 5280 C C . VAL A 1 702 ? -8.149 8.839 -5.117 1.00 94.31 702 VAL A C 1
ATOM 5282 O O . VAL A 1 702 ? -8.230 7.630 -4.907 1.00 94.31 702 VAL A O 1
ATOM 5285 N N . SER A 1 703 ? -8.570 9.763 -4.257 1.00 95.06 703 SER A N 1
ATOM 5286 C CA . SER A 1 703 ? -9.352 9.444 -3.063 1.00 95.06 703 SER A CA 1
ATOM 5287 C C . SER A 1 703 ? -10.840 9.425 -3.412 1.00 95.06 703 SER A C 1
ATOM 5289 O O . SER A 1 703 ? -11.312 10.346 -4.085 1.00 95.06 703 SER A O 1
ATOM 5291 N N . VAL A 1 704 ? -11.574 8.397 -2.980 1.00 96.31 704 VAL A N 1
ATOM 5292 C CA . VAL A 1 704 ? -13.012 8.236 -3.260 1.00 96.31 704 VAL A CA 1
ATOM 5293 C C . VAL A 1 704 ? -13.799 8.149 -1.957 1.00 96.31 704 VAL A C 1
ATOM 5295 O O . VAL A 1 704 ? -13.656 7.189 -1.203 1.00 96.31 704 VAL A O 1
ATOM 5298 N N . ASP A 1 705 ? -14.653 9.139 -1.699 1.00 95.69 705 ASP A N 1
ATOM 5299 C CA . ASP A 1 705 ? -15.566 9.169 -0.552 1.00 95.69 705 ASP A CA 1
ATOM 5300 C C . ASP A 1 705 ? -16.895 8.475 -0.890 1.00 95.69 705 ASP A C 1
ATOM 5302 O O . ASP A 1 705 ? -17.745 9.025 -1.595 1.00 95.69 705 ASP A O 1
ATOM 5306 N N . TYR A 1 706 ? -17.121 7.276 -0.345 1.00 94.69 706 TYR A N 1
ATOM 5307 C CA . TYR A 1 706 ? -18.365 6.541 -0.581 1.00 94.69 706 TYR A CA 1
ATOM 5308 C C . TYR A 1 706 ? -19.568 7.119 0.187 1.00 94.69 706 TYR A C 1
ATOM 5310 O O . TYR A 1 706 ? -20.705 6.744 -0.120 1.00 94.69 706 TYR A O 1
ATOM 5318 N N . SER A 1 707 ? -19.367 8.030 1.150 1.00 93.06 707 SER A N 1
ATOM 5319 C CA . SER A 1 707 ? -20.449 8.742 1.852 1.00 93.06 707 SER A CA 1
ATOM 5320 C C . SER A 1 707 ? -21.076 9.864 1.013 1.00 93.06 707 SER A C 1
ATOM 5322 O O . SER A 1 707 ? -22.243 10.210 1.232 1.00 93.06 707 SER A O 1
ATOM 5324 N N . ALA A 1 708 ? -20.333 10.389 0.032 1.00 90.88 708 ALA A N 1
ATOM 5325 C CA . ALA A 1 708 ? -20.684 11.565 -0.755 1.00 90.88 708 ALA A CA 1
ATOM 5326 C C . ALA A 1 708 ? -22.088 11.489 -1.385 1.00 90.88 708 ALA A C 1
ATOM 5328 O O . ALA A 1 708 ? -22.517 10.468 -1.923 1.00 90.88 708 ALA A O 1
ATOM 5329 N N . GLY A 1 709 ? -22.821 12.604 -1.310 1.00 84.06 709 GLY A N 1
ATOM 5330 C CA . GLY A 1 709 ? -24.228 12.695 -1.723 1.00 84.06 709 GLY A CA 1
ATOM 5331 C C . GLY A 1 709 ? -25.236 12.143 -0.701 1.00 84.06 709 GLY A C 1
ATOM 5332 O O . GLY A 1 709 ? -26.431 12.402 -0.832 1.00 84.06 709 GLY A O 1
ATOM 5333 N N . GLY A 1 710 ? -24.784 11.429 0.335 1.00 85.75 710 GLY A N 1
ATOM 5334 C CA . GLY A 1 710 ? -25.610 10.995 1.461 1.00 85.75 710 GLY A CA 1
ATOM 5335 C C . GLY A 1 710 ? -25.725 12.044 2.574 1.00 85.75 710 GLY A C 1
ATOM 5336 O O . GLY A 1 710 ? -24.840 12.872 2.773 1.00 85.75 710 GLY A O 1
ATOM 5337 N N . VAL A 1 711 ? -26.811 11.984 3.353 1.00 89.19 711 VAL A N 1
ATOM 5338 C CA . VAL A 1 711 ? -27.006 12.811 4.560 1.00 89.19 711 VAL A CA 1
ATOM 5339 C C . VAL A 1 711 ? -26.894 11.927 5.801 1.00 89.19 711 VAL A C 1
ATOM 5341 O O . VAL A 1 711 ? -27.606 10.930 5.912 1.00 89.19 711 VAL A O 1
ATOM 5344 N N . ASN A 1 712 ? -26.024 12.305 6.745 1.00 91.88 712 ASN A N 1
ATOM 5345 C CA . ASN A 1 712 ? -25.721 11.552 7.976 1.00 91.88 712 ASN A CA 1
ATOM 5346 C C . ASN A 1 712 ? -25.273 10.091 7.730 1.00 91.88 712 ASN A C 1
ATOM 5348 O O . ASN A 1 712 ? -25.622 9.199 8.503 1.00 91.88 712 ASN A O 1
ATOM 5352 N N . VAL A 1 713 ? -24.510 9.861 6.659 1.00 94.19 713 VAL A N 1
ATOM 5353 C CA . VAL A 1 713 ? -23.845 8.583 6.350 1.00 94.19 713 VAL A CA 1
ATOM 5354 C C . VAL A 1 713 ? -22.482 8.534 7.051 1.00 94.19 713 VAL A C 1
ATOM 5356 O O . VAL A 1 713 ? -21.815 9.558 7.173 1.00 94.19 713 VAL A O 1
ATOM 5359 N N . ASP A 1 714 ? -22.067 7.354 7.504 1.00 95.31 714 ASP A N 1
ATOM 5360 C CA . ASP A 1 714 ? -20.684 7.034 7.885 1.00 95.31 714 ASP A CA 1
ATOM 5361 C C . ASP A 1 714 ? -20.116 6.126 6.787 1.00 95.31 714 ASP A C 1
ATOM 5363 O O . ASP A 1 714 ? -20.436 4.940 6.723 1.00 95.31 714 ASP A O 1
ATOM 5367 N N . GLY A 1 715 ? -19.355 6.703 5.856 1.00 89.94 715 GLY A N 1
ATOM 5368 C CA . GLY A 1 715 ? -18.823 5.985 4.699 1.00 89.94 715 GLY A CA 1
ATOM 5369 C C . GLY A 1 715 ? -17.322 5.741 4.778 1.00 89.94 715 GLY A C 1
ATOM 5370 O O . GLY A 1 715 ? -16.594 6.478 5.437 1.00 89.94 715 GLY A O 1
ATOM 5371 N N . ALA A 1 716 ? -16.870 4.705 4.076 1.00 92.94 716 ALA A N 1
ATOM 5372 C CA . ALA A 1 716 ? -15.455 4.443 3.868 1.00 92.94 716 ALA A CA 1
ATOM 5373 C C . ALA A 1 716 ? -14.858 5.362 2.784 1.00 92.94 716 ALA A C 1
ATOM 5375 O O . ALA A 1 716 ? -15.558 5.809 1.869 1.00 92.94 716 ALA A O 1
ATOM 5376 N N . THR A 1 717 ? -13.547 5.588 2.877 1.00 94.12 717 THR A N 1
ATOM 5377 C CA . THR A 1 717 ? -12.742 6.275 1.861 1.00 94.12 717 THR A CA 1
ATOM 5378 C C . THR A 1 717 ? -11.785 5.275 1.223 1.00 94.12 717 THR A C 1
ATOM 5380 O O . THR A 1 717 ? -11.131 4.516 1.934 1.00 94.12 717 THR A O 1
ATOM 5383 N N . ASP A 1 718 ? -11.691 5.287 -0.101 1.00 95.69 718 ASP A N 1
ATOM 5384 C CA . ASP A 1 718 ? -10.797 4.433 -0.893 1.00 95.69 718 ASP A CA 1
ATOM 5385 C C . ASP A 1 718 ? -9.656 5.255 -1.514 1.00 95.69 718 ASP A C 1
ATOM 5387 O O . ASP A 1 718 ? -9.811 6.463 -1.704 1.00 95.69 718 ASP A O 1
ATOM 5391 N N . ILE A 1 719 ? -8.518 4.628 -1.831 1.00 94.81 719 ILE A N 1
ATOM 5392 C CA . ILE A 1 719 ? -7.328 5.305 -2.380 1.00 94.81 719 ILE A CA 1
ATOM 5393 C C . ILE A 1 719 ? -6.767 4.517 -3.566 1.00 94.81 719 ILE A C 1
ATOM 5395 O O . ILE A 1 719 ? -5.944 3.610 -3.422 1.00 94.81 719 ILE A O 1
ATOM 5399 N N . ILE A 1 720 ? -7.162 4.943 -4.762 1.00 93.25 720 ILE A N 1
ATOM 5400 C CA . ILE A 1 720 ? -6.649 4.438 -6.035 1.00 93.25 720 ILE A CA 1
ATOM 5401 C C . ILE A 1 720 ? -5.283 5.086 -6.292 1.00 93.25 720 ILE A C 1
ATOM 5403 O O . ILE A 1 720 ? -5.110 6.291 -6.092 1.00 93.25 720 ILE A O 1
ATOM 5407 N N . LYS A 1 721 ? -4.304 4.304 -6.751 1.00 90.31 721 LYS A N 1
ATOM 5408 C CA . LYS A 1 721 ? -2.950 4.773 -7.096 1.00 90.31 721 LYS A CA 1
ATOM 5409 C C . LYS A 1 721 ? -2.702 4.643 -8.595 1.00 90.31 721 LYS A C 1
ATOM 5411 O O . LYS A 1 721 ? -3.317 3.801 -9.242 1.00 90.31 721 LYS A O 1
ATOM 5416 N N . ASN A 1 722 ? -1.763 5.433 -9.114 1.00 85.00 722 ASN A N 1
ATOM 5417 C CA . ASN A 1 722 ? -1.288 5.374 -10.500 1.00 85.00 722 ASN A CA 1
ATOM 5418 C C . ASN A 1 722 ? -2.419 5.521 -11.542 1.00 85.00 722 ASN A C 1
ATOM 5420 O O . ASN A 1 722 ? -2.403 4.868 -12.581 1.00 85.00 722 ASN A O 1
ATOM 5424 N N . ALA A 1 723 ? -3.411 6.376 -11.272 1.00 88.81 723 ALA A N 1
ATOM 5425 C CA . ALA A 1 723 ? -4.528 6.617 -12.187 1.00 88.81 723 ALA A CA 1
ATOM 5426 C C . ALA A 1 723 ? -4.140 7.453 -13.422 1.00 88.81 723 ALA A C 1
ATOM 5428 O O . ALA A 1 723 ? -4.949 7.601 -14.339 1.00 88.81 723 ALA A O 1
ATOM 5429 N N . THR A 1 724 ? -2.910 7.977 -13.463 1.00 88.12 724 THR A N 1
ATOM 5430 C CA . THR A 1 724 ? -2.354 8.745 -14.581 1.00 88.12 724 THR A CA 1
ATOM 5431 C C . THR A 1 724 ? -0.920 8.330 -14.932 1.00 88.12 724 THR A C 1
ATOM 5433 O O . THR A 1 724 ? -0.192 7.805 -14.090 1.00 88.12 724 THR A O 1
ATOM 5436 N N . THR A 1 725 ? -0.501 8.590 -16.176 1.00 85.50 725 THR A N 1
ATOM 5437 C CA . THR A 1 725 ? 0.884 8.407 -16.667 1.00 85.50 725 THR A CA 1
ATOM 5438 C C . THR A 1 725 ? 1.426 9.705 -17.259 1.00 85.50 725 THR A C 1
ATOM 5440 O O . THR A 1 725 ? 0.715 10.360 -18.025 1.00 85.50 725 THR A O 1
ATOM 5443 N N . ASN A 1 726 ? 2.679 10.058 -16.952 1.00 86.19 726 ASN A N 1
ATOM 5444 C CA . ASN A 1 726 ? 3.299 11.295 -17.431 1.00 86.19 726 ASN A CA 1
ATOM 5445 C C . ASN A 1 726 ? 3.724 11.200 -18.903 1.00 86.19 726 ASN A C 1
ATOM 5447 O O . ASN A 1 726 ? 4.735 10.577 -19.221 1.00 86.19 726 ASN A O 1
ATOM 5451 N N . LEU A 1 727 ? 2.980 11.856 -19.794 1.00 88.31 727 LEU A N 1
ATOM 5452 C CA . LEU A 1 727 ? 3.272 11.849 -21.226 1.00 88.31 727 LEU A CA 1
ATOM 5453 C C . LEU A 1 727 ? 4.584 12.588 -21.554 1.00 88.31 727 LEU A C 1
ATOM 5455 O O . LEU A 1 727 ? 5.301 12.192 -22.473 1.00 88.31 727 LEU A O 1
ATOM 5459 N N . ALA A 1 728 ? 4.935 13.623 -20.783 1.00 86.88 728 ALA A N 1
ATOM 5460 C CA . ALA A 1 728 ? 6.163 14.387 -20.991 1.00 86.88 728 ALA A CA 1
ATOM 5461 C C . ALA A 1 728 ? 7.436 13.568 -20.710 1.00 86.88 728 ALA A C 1
ATOM 5463 O O . ALA A 1 728 ? 8.420 13.720 -21.435 1.00 86.88 728 ALA A O 1
ATOM 5464 N N . ASP A 1 729 ? 7.418 12.670 -19.718 1.00 87.88 729 ASP A N 1
ATOM 5465 C CA . ASP A 1 729 ? 8.563 11.795 -19.426 1.00 87.88 729 ASP A CA 1
ATOM 5466 C C . ASP A 1 729 ? 8.776 10.787 -20.563 1.00 87.88 729 ASP A C 1
ATOM 5468 O O . ASP A 1 729 ? 9.883 10.693 -21.087 1.00 87.88 729 ASP A O 1
ATOM 5472 N N . THR A 1 730 ? 7.705 10.148 -21.051 1.00 90.44 730 THR A N 1
ATOM 5473 C CA . THR A 1 730 ? 7.765 9.232 -22.206 1.00 90.44 730 THR A CA 1
ATOM 5474 C C . THR A 1 730 ? 8.285 9.924 -23.472 1.00 90.44 730 THR A C 1
ATOM 5476 O O . THR A 1 730 ? 9.089 9.348 -24.206 1.00 90.44 730 THR A O 1
ATOM 5479 N N . ARG A 1 731 ? 7.911 11.193 -23.720 1.00 94.00 731 ARG A N 1
ATOM 5480 C CA . ARG A 1 731 ? 8.517 11.985 -24.810 1.00 94.00 731 ARG A CA 1
ATOM 5481 C C . ARG A 1 731 ? 10.018 12.195 -24.601 1.00 94.00 731 ARG A C 1
ATOM 5483 O O . ARG A 1 731 ? 10.765 12.181 -25.574 1.00 94.00 731 ARG A O 1
ATOM 5490 N N . ASN A 1 732 ? 10.474 12.422 -23.372 1.00 93.44 732 ASN A N 1
ATOM 5491 C CA . ASN A 1 732 ? 11.892 12.647 -23.083 1.00 93.44 732 ASN A CA 1
ATOM 5492 C C . ASN A 1 732 ? 12.723 11.360 -23.218 1.00 93.44 732 ASN A C 1
ATOM 5494 O O . ASN A 1 732 ? 13.817 11.412 -23.777 1.00 93.44 732 ASN A O 1
ATOM 5498 N N . GLU A 1 733 ? 12.189 10.214 -22.788 1.00 93.88 733 GLU A N 1
ATOM 5499 C CA . GLU A 1 733 ? 12.798 8.890 -22.986 1.00 93.88 733 GLU A CA 1
ATOM 5500 C C . GLU A 1 733 ? 12.953 8.574 -24.483 1.00 93.88 733 GLU A C 1
ATOM 5502 O O . GLU A 1 733 ? 14.064 8.321 -24.951 1.00 93.88 733 GLU A O 1
ATOM 5507 N N . ALA A 1 734 ? 11.885 8.736 -25.275 1.00 96.38 734 ALA A N 1
ATOM 5508 C CA . ALA A 1 734 ? 11.927 8.526 -26.724 1.00 96.38 734 ALA A CA 1
ATOM 5509 C C . ALA A 1 734 ? 12.942 9.439 -27.447 1.00 96.38 734 ALA A C 1
ATOM 5511 O O . ALA A 1 734 ? 13.618 9.006 -28.382 1.00 96.38 734 ALA A O 1
ATOM 5512 N N . LYS A 1 735 ? 13.108 10.696 -27.007 1.00 97.50 735 LYS A N 1
ATOM 5513 C CA . LYS A 1 735 ? 14.145 11.601 -27.546 1.00 97.50 735 LYS A CA 1
ATOM 5514 C C . LYS A 1 735 ? 15.562 11.165 -27.164 1.00 97.50 735 LYS A C 1
ATOM 5516 O O . LYS A 1 735 ? 16.471 11.353 -27.970 1.00 97.50 735 LYS A O 1
ATOM 5521 N N . ALA A 1 736 ? 15.755 10.595 -25.973 1.00 97.38 736 ALA A N 1
ATOM 5522 C CA . ALA A 1 736 ? 17.050 10.088 -25.519 1.00 97.38 736 ALA A CA 1
ATOM 5523 C C . ALA A 1 736 ? 17.477 8.818 -26.280 1.00 97.38 736 ALA A C 1
ATOM 5525 O O . ALA A 1 736 ? 18.663 8.643 -26.568 1.00 97.38 736 ALA A O 1
ATOM 5526 N N . GLU A 1 737 ? 16.524 7.972 -26.679 1.00 97.75 737 GLU A N 1
ATOM 5527 C CA . GLU A 1 737 ? 16.771 6.851 -27.597 1.00 97.75 737 GLU A CA 1
ATOM 5528 C C . GLU A 1 737 ? 17.200 7.354 -28.990 1.00 97.75 737 GLU A C 1
ATOM 5530 O O . GLU A 1 737 ? 18.225 6.909 -29.509 1.00 97.75 737 GLU A O 1
ATOM 5535 N N . ILE A 1 738 ? 16.520 8.372 -29.542 1.00 98.25 738 ILE A N 1
ATOM 5536 C CA . ILE A 1 738 ? 16.934 9.045 -30.791 1.00 98.25 738 ILE A CA 1
ATOM 5537 C C . ILE A 1 738 ? 18.339 9.669 -30.678 1.00 98.25 738 ILE A C 1
ATOM 5539 O O . ILE A 1 738 ? 19.132 9.537 -31.608 1.00 98.25 738 ILE A O 1
ATOM 5543 N N . ASP A 1 739 ? 18.684 10.319 -29.559 1.00 98.06 739 ASP A N 1
ATOM 5544 C CA . ASP A 1 739 ? 20.040 10.851 -29.321 1.00 98.06 739 ASP A CA 1
ATOM 5545 C C . ASP A 1 739 ? 21.105 9.750 -29.222 1.00 98.06 739 ASP A C 1
ATOM 5547 O O . ASP A 1 739 ? 22.222 9.914 -29.719 1.00 98.06 739 ASP A O 1
ATOM 5551 N N . THR A 1 740 ? 20.759 8.614 -28.614 1.00 98.19 740 THR A N 1
ATOM 5552 C CA . THR A 1 740 ? 21.650 7.451 -28.516 1.00 98.19 740 THR A CA 1
ATOM 5553 C C . THR A 1 740 ? 21.932 6.886 -29.906 1.00 98.19 740 THR A C 1
ATOM 5555 O O . THR A 1 740 ? 23.096 6.770 -30.294 1.00 98.19 740 THR A O 1
ATOM 5558 N N . LYS A 1 741 ? 20.885 6.635 -30.702 1.00 97.38 741 LYS A N 1
ATOM 5559 C CA . LYS A 1 741 ? 21.020 6.097 -32.061 1.00 97.38 741 LYS A CA 1
ATOM 5560 C C . LYS A 1 741 ? 21.742 7.074 -33.001 1.00 97.38 741 LYS A C 1
ATOM 5562 O O . LYS A 1 741 ? 22.612 6.670 -33.769 1.00 97.38 741 LYS A O 1
ATOM 5567 N N . LEU A 1 742 ? 21.476 8.381 -32.882 1.00 98.38 742 LEU A N 1
ATOM 5568 C CA . LEU A 1 742 ? 22.225 9.436 -33.579 1.00 98.38 742 LEU A CA 1
ATOM 5569 C C . LEU A 1 742 ? 23.735 9.347 -33.301 1.00 98.38 742 LEU A C 1
ATOM 5571 O O . LEU A 1 742 ? 24.538 9.459 -34.228 1.00 98.38 742 LEU A O 1
ATOM 5575 N N . ALA A 1 743 ? 24.133 9.159 -32.040 1.00 98.12 743 ALA A N 1
ATOM 5576 C CA . ALA A 1 743 ? 25.542 9.053 -31.667 1.00 98.12 743 ALA A CA 1
ATOM 5577 C C . ALA A 1 743 ? 26.210 7.786 -32.235 1.00 98.12 743 ALA A C 1
ATOM 5579 O O . ALA A 1 743 ? 27.382 7.834 -32.620 1.00 98.12 743 ALA A O 1
ATOM 5580 N N . GLU A 1 744 ? 25.473 6.676 -32.336 1.00 98.00 744 GLU A N 1
ATOM 5581 C CA . GLU A 1 744 ? 25.948 5.437 -32.962 1.00 98.00 744 GLU A CA 1
ATOM 5582 C C . GLU A 1 744 ? 26.170 5.612 -34.472 1.00 98.00 744 GLU A C 1
ATOM 5584 O O . GLU A 1 744 ? 27.286 5.376 -34.944 1.00 98.00 744 GLU A O 1
ATOM 5589 N N . HIS A 1 745 ? 25.184 6.136 -35.209 1.00 98.25 745 HIS A N 1
ATOM 5590 C CA . HIS A 1 745 ? 25.314 6.376 -36.654 1.00 98.25 745 HIS A CA 1
ATOM 5591 C C . HIS A 1 745 ? 26.396 7.405 -36.998 1.00 98.25 745 HIS A C 1
ATOM 5593 O O . HIS A 1 745 ? 27.160 7.233 -37.949 1.00 98.25 745 HIS A O 1
ATOM 5599 N N . LYS A 1 746 ? 26.530 8.476 -36.200 1.00 98.12 746 LYS A N 1
ATOM 5600 C CA . LYS A 1 746 ? 27.625 9.442 -36.379 1.00 98.12 746 LYS A CA 1
ATOM 5601 C C . LYS A 1 746 ? 28.985 8.758 -36.275 1.00 98.12 746 LYS A C 1
ATOM 5603 O O . LYS A 1 746 ? 29.837 8.955 -37.137 1.00 98.12 746 LYS A O 1
ATOM 5608 N N . LYS A 1 747 ? 29.169 7.903 -35.268 1.00 98.06 747 LYS A N 1
ATOM 5609 C CA . LYS A 1 747 ? 30.400 7.130 -35.073 1.00 98.06 747 LYS A CA 1
ATOM 5610 C C . LYS A 1 747 ? 30.653 6.128 -36.209 1.00 98.06 747 LYS A C 1
ATOM 5612 O O . LYS A 1 747 ? 31.813 5.909 -36.550 1.00 98.06 747 LYS A O 1
ATOM 5617 N N . ALA A 1 748 ? 29.612 5.544 -36.805 1.00 97.81 748 ALA A N 1
ATOM 5618 C CA . ALA A 1 748 ? 29.743 4.690 -37.985 1.00 97.81 748 ALA A CA 1
ATOM 5619 C C . ALA A 1 748 ? 30.214 5.486 -39.216 1.00 97.81 748 ALA A C 1
ATOM 5621 O O . ALA A 1 748 ? 31.210 5.112 -39.833 1.00 97.81 748 ALA A O 1
ATOM 5622 N N . ILE A 1 749 ? 29.601 6.642 -39.500 1.00 98.31 749 ILE A N 1
ATOM 5623 C CA . ILE A 1 749 ? 30.032 7.566 -40.564 1.00 98.31 749 ILE A CA 1
ATOM 5624 C C . ILE A 1 749 ? 31.487 8.030 -40.367 1.00 98.31 749 ILE A C 1
ATOM 5626 O O . ILE A 1 749 ? 32.257 8.083 -41.329 1.00 98.31 749 ILE A O 1
ATOM 5630 N N . GLU A 1 750 ? 31.908 8.315 -39.131 1.00 97.75 750 GLU A N 1
ATOM 5631 C CA . GLU A 1 750 ? 33.310 8.631 -38.827 1.00 97.75 750 GLU A CA 1
ATOM 5632 C C . GLU A 1 750 ? 34.251 7.432 -39.026 1.00 97.75 750 GLU A C 1
ATOM 5634 O O . GLU A 1 750 ? 35.319 7.588 -39.618 1.00 97.75 750 GLU A O 1
ATOM 5639 N N . ALA A 1 751 ? 33.856 6.227 -38.609 1.00 97.69 751 ALA A N 1
ATOM 5640 C CA . ALA A 1 751 ? 34.641 5.014 -38.838 1.00 97.69 751 ALA A CA 1
ATOM 5641 C C . ALA A 1 751 ? 34.773 4.686 -40.336 1.00 97.69 751 ALA A C 1
ATOM 5643 O O . ALA A 1 751 ? 35.851 4.303 -40.786 1.00 97.69 751 ALA A O 1
ATOM 5644 N N . LYS A 1 752 ? 33.711 4.897 -41.123 1.00 97.50 752 LYS A N 1
ATOM 5645 C CA . LYS A 1 752 ? 33.686 4.739 -42.583 1.00 97.50 752 LYS A CA 1
ATOM 5646 C C . LYS A 1 752 ? 34.605 5.745 -43.285 1.00 97.50 752 LYS A C 1
ATOM 5648 O O . LYS A 1 752 ? 35.371 5.368 -44.173 1.00 97.50 752 LYS A O 1
ATOM 5653 N N . ARG A 1 753 ? 34.576 7.014 -42.856 1.00 98.00 753 ARG A N 1
ATOM 5654 C CA . ARG A 1 753 ? 35.517 8.066 -43.286 1.00 98.00 753 ARG A CA 1
ATOM 5655 C C . ARG A 1 753 ? 36.964 7.645 -43.015 1.00 98.00 753 ARG A C 1
ATOM 5657 O O . ARG A 1 753 ? 37.801 7.746 -43.908 1.00 98.00 753 ARG A O 1
ATOM 5664 N N . ASP A 1 754 ? 37.250 7.145 -41.816 1.00 97.44 754 ASP A N 1
ATOM 5665 C CA . ASP A 1 754 ? 38.613 6.788 -41.409 1.00 97.44 754 ASP A CA 1
ATOM 5666 C C . ASP A 1 754 ? 39.102 5.482 -42.073 1.00 97.44 754 ASP A C 1
ATOM 5668 O O . ASP A 1 754 ? 40.278 5.368 -42.424 1.00 97.44 754 ASP A O 1
ATOM 5672 N N . GLU A 1 755 ? 38.205 4.533 -42.365 1.00 96.88 755 GLU A N 1
ATOM 5673 C CA . GLU A 1 755 ? 38.492 3.364 -43.209 1.00 96.88 755 GLU A CA 1
ATOM 5674 C C . GLU A 1 755 ? 38.853 3.790 -44.646 1.00 96.88 755 GLU A C 1
ATOM 5676 O O . GLU A 1 755 ? 39.835 3.308 -45.218 1.00 96.88 755 GLU A O 1
ATOM 5681 N N . ALA A 1 756 ? 38.098 4.732 -45.226 1.00 96.31 756 ALA A N 1
ATOM 5682 C CA . ALA A 1 756 ? 38.406 5.312 -46.531 1.00 96.31 756 ALA A CA 1
ATOM 5683 C C . ALA A 1 756 ? 39.739 6.084 -46.516 1.00 96.31 756 ALA A C 1
ATOM 5685 O O . ALA A 1 756 ? 40.531 5.943 -47.447 1.00 96.31 756 ALA A O 1
ATOM 5686 N N . PHE A 1 757 ? 40.044 6.829 -45.447 1.00 95.75 757 PHE A N 1
ATOM 5687 C CA . PHE A 1 757 ? 41.343 7.488 -45.272 1.00 95.75 757 PHE A CA 1
ATOM 5688 C C . PHE A 1 757 ? 42.513 6.495 -45.224 1.00 95.75 757 PHE A C 1
ATOM 5690 O O . PHE A 1 757 ? 43.536 6.773 -45.848 1.00 95.75 757 PHE A O 1
ATOM 5697 N N . SER A 1 758 ? 42.370 5.348 -44.543 1.00 95.12 758 SER A N 1
ATOM 5698 C CA . SER A 1 758 ? 43.405 4.300 -44.534 1.00 95.12 758 SER A CA 1
ATOM 5699 C C . SER A 1 758 ? 43.621 3.727 -45.933 1.00 95.12 758 SER A C 1
ATOM 5701 O O . SER A 1 758 ? 44.753 3.688 -46.402 1.00 95.12 758 SER A O 1
ATOM 5703 N N . LYS A 1 759 ? 42.539 3.376 -46.648 1.00 94.06 759 LYS A N 1
ATOM 5704 C CA . LYS A 1 759 ? 42.608 2.883 -48.039 1.00 94.06 759 LYS A CA 1
ATOM 5705 C C . LYS A 1 759 ? 43.328 3.874 -48.966 1.00 94.06 759 LYS A C 1
ATOM 5707 O O . LYS A 1 759 ? 44.125 3.455 -49.799 1.00 94.06 759 LYS A O 1
ATOM 5712 N N . ILE A 1 760 ? 43.082 5.176 -48.789 1.00 92.62 760 ILE A N 1
ATOM 5713 C CA . ILE A 1 760 ? 43.742 6.252 -49.542 1.00 92.62 760 ILE A CA 1
ATOM 5714 C C . ILE A 1 760 ? 45.233 6.373 -49.177 1.00 92.62 760 ILE A C 1
ATOM 5716 O O . ILE A 1 760 ? 46.046 6.600 -50.069 1.00 92.62 760 ILE A O 1
ATOM 5720 N N . ASP A 1 761 ? 45.620 6.225 -47.904 1.00 91.31 761 ASP A N 1
ATOM 5721 C CA . ASP A 1 761 ? 47.035 6.251 -47.488 1.00 91.31 761 ASP A CA 1
ATOM 5722 C C . ASP A 1 761 ? 47.825 5.023 -47.961 1.00 91.31 761 ASP A C 1
ATOM 5724 O O . ASP A 1 761 ? 48.978 5.167 -48.377 1.00 91.31 761 ASP A O 1
ATOM 5728 N N . ASP A 1 762 ? 47.201 3.843 -47.936 1.00 90.56 762 ASP A N 1
ATOM 5729 C CA . ASP A 1 762 ? 47.794 2.576 -48.372 1.00 90.56 762 ASP A CA 1
ATOM 5730 C C . ASP A 1 762 ? 47.957 2.483 -49.909 1.00 90.56 762 ASP A C 1
ATOM 5732 O O . ASP A 1 762 ? 48.763 1.683 -50.399 1.00 90.56 762 ASP A O 1
ATOM 5736 N N . ASP A 1 763 ? 47.251 3.310 -50.698 1.00 87.56 763 ASP A N 1
ATOM 5737 C CA . ASP A 1 763 ? 47.410 3.347 -52.157 1.00 87.56 763 ASP A CA 1
ATOM 5738 C C . ASP A 1 763 ? 48.705 4.066 -52.588 1.00 87.56 763 ASP A C 1
ATOM 5740 O O . ASP A 1 763 ? 48.795 5.291 -52.743 1.00 87.56 763 ASP A O 1
ATOM 5744 N N . ILE A 1 764 ? 49.719 3.244 -52.861 1.00 85.00 764 ILE A N 1
ATOM 5745 C CA . ILE A 1 764 ? 51.032 3.634 -53.389 1.00 85.00 764 ILE A CA 1
ATOM 5746 C C . ILE A 1 764 ? 51.006 4.243 -54.804 1.00 85.00 764 ILE A C 1
ATOM 5748 O O . ILE A 1 764 ? 52.025 4.784 -55.236 1.00 85.00 764 ILE A O 1
ATOM 5752 N N . SER A 1 765 ? 49.895 4.153 -55.544 1.00 80.12 765 SER A N 1
ATOM 5753 C CA . SER A 1 765 ? 49.748 4.755 -56.878 1.00 80.12 765 SER A CA 1
ATOM 5754 C C . SER A 1 765 ? 49.433 6.256 -56.823 1.00 80.12 765 SER A C 1
ATOM 5756 O O . SER A 1 765 ? 49.715 6.991 -57.777 1.00 80.12 765 SER A O 1
ATOM 5758 N N . LEU A 1 766 ? 48.907 6.730 -55.689 1.00 86.19 766 LEU A N 1
ATOM 5759 C CA . LEU A 1 766 ? 48.576 8.131 -55.461 1.00 86.19 766 LEU A CA 1
ATOM 5760 C C . LEU A 1 766 ? 49.820 8.960 -55.100 1.00 86.19 766 LEU A C 1
ATOM 5762 O O . LEU A 1 766 ? 50.700 8.546 -54.334 1.00 86.19 766 LEU A O 1
ATOM 5766 N N . ARG A 1 767 ? 49.868 10.193 -55.608 1.00 87.38 767 ARG A N 1
ATOM 5767 C CA . ARG A 1 767 ? 50.817 11.234 -55.176 1.00 87.38 767 ARG A CA 1
ATOM 5768 C C . ARG A 1 767 ? 50.346 11.855 -53.856 1.00 87.38 767 ARG A C 1
ATOM 5770 O O . ARG A 1 767 ? 49.176 11.755 -53.500 1.00 87.38 767 ARG A O 1
ATOM 5777 N N . ALA A 1 768 ? 51.236 12.540 -53.136 1.00 88.25 768 ALA A N 1
ATOM 5778 C CA . ALA A 1 768 ? 50.886 13.181 -51.860 1.00 88.25 768 ALA A CA 1
ATOM 5779 C C . ALA A 1 768 ? 49.745 14.213 -52.002 1.00 88.25 768 ALA A C 1
ATOM 5781 O O . ALA A 1 768 ? 48.815 14.216 -51.202 1.00 88.25 768 ALA A O 1
ATOM 5782 N N . GLU A 1 769 ? 49.782 15.024 -53.062 1.00 88.50 769 GLU A N 1
ATOM 5783 C CA . GLU A 1 769 ? 48.741 16.008 -53.397 1.00 88.50 769 GLU A CA 1
ATOM 5784 C C . GLU A 1 769 ? 47.393 15.331 -53.714 1.00 88.50 769 GLU A C 1
ATOM 5786 O O . GLU A 1 769 ? 46.345 15.790 -53.266 1.00 88.50 769 GLU A O 1
ATOM 5791 N N . GLN A 1 770 ? 47.426 14.188 -54.408 1.00 90.06 770 GLN A N 1
ATOM 5792 C CA . GLN A 1 770 ? 46.238 13.400 -54.757 1.00 90.06 770 GLN A CA 1
ATOM 5793 C C . GLN A 1 770 ? 45.616 12.720 -53.527 1.00 90.06 770 GLN A C 1
ATOM 5795 O O . GLN A 1 770 ? 44.399 12.760 -53.369 1.00 90.06 770 GLN A O 1
ATOM 5800 N N . ARG A 1 771 ? 46.432 12.164 -52.614 1.00 90.88 771 ARG A N 1
ATOM 5801 C CA . ARG A 1 771 ? 45.947 11.645 -51.320 1.00 90.88 771 ARG A CA 1
ATOM 5802 C C . ARG A 1 771 ? 45.264 12.728 -50.490 1.00 90.88 771 ARG A C 1
ATOM 5804 O O . ARG A 1 771 ? 44.232 12.450 -49.888 1.00 90.88 771 ARG A O 1
ATOM 5811 N N . GLN A 1 772 ? 45.805 13.949 -50.469 1.00 92.75 772 GLN A N 1
ATOM 5812 C CA . GLN A 1 772 ? 45.169 15.053 -49.750 1.00 92.75 772 GLN A CA 1
ATOM 5813 C C . GLN A 1 772 ? 43.819 15.420 -50.379 1.00 92.75 772 GLN A C 1
ATOM 5815 O O . GLN A 1 772 ? 42.816 15.415 -49.675 1.00 92.75 772 GLN A O 1
ATOM 5820 N N . ALA A 1 773 ? 43.760 15.626 -51.700 1.00 90.75 773 ALA A N 1
ATOM 5821 C CA . ALA A 1 773 ? 42.508 15.940 -52.393 1.00 90.75 773 ALA A CA 1
ATOM 5822 C C . ALA A 1 773 ? 41.432 14.846 -52.217 1.00 90.75 773 ALA A C 1
ATOM 5824 O O . ALA A 1 773 ? 40.258 15.156 -52.015 1.00 90.75 773 ALA A O 1
ATOM 5825 N N . ALA A 1 774 ? 41.828 13.568 -52.229 1.00 93.19 774 ALA A N 1
ATOM 5826 C CA . ALA A 1 774 ? 40.932 12.444 -51.963 1.00 93.19 774 ALA A CA 1
ATOM 5827 C C . ALA A 1 774 ? 40.383 12.454 -50.527 1.00 93.19 774 ALA A C 1
ATOM 5829 O O . ALA A 1 774 ? 39.185 12.251 -50.317 1.00 93.19 774 ALA A O 1
ATOM 5830 N N . LYS A 1 775 ? 41.238 12.747 -49.539 1.00 95.31 775 LYS A N 1
ATOM 5831 C CA . LYS A 1 775 ? 40.826 12.910 -48.140 1.00 95.31 775 LYS A CA 1
ATOM 5832 C C . LYS A 1 775 ? 39.911 14.112 -47.941 1.00 95.31 775 LYS A C 1
ATOM 5834 O O . LYS A 1 775 ? 38.919 13.982 -47.235 1.00 95.31 775 LYS A O 1
ATOM 5839 N N . ASP A 1 776 ? 40.186 15.239 -48.590 1.00 95.25 776 ASP A N 1
ATOM 5840 C CA . ASP A 1 776 ? 39.354 16.443 -48.499 1.00 95.25 776 ASP A CA 1
ATOM 5841 C C . ASP A 1 776 ? 37.945 16.193 -49.079 1.00 95.25 776 ASP A C 1
ATOM 5843 O O . ASP A 1 776 ? 36.945 16.583 -48.474 1.00 95.25 776 ASP A O 1
ATOM 5847 N N . ALA A 1 777 ? 37.844 15.464 -50.198 1.00 94.50 777 ALA A N 1
ATOM 5848 C CA . ALA A 1 777 ? 36.566 15.060 -50.792 1.00 94.50 777 ALA A CA 1
ATOM 5849 C C . ALA A 1 777 ? 35.772 14.083 -49.900 1.00 94.50 777 ALA A C 1
ATOM 5851 O O . ALA A 1 777 ? 34.568 14.258 -49.701 1.00 94.50 777 ALA A O 1
ATOM 5852 N N . VAL A 1 778 ? 36.441 13.080 -49.318 1.00 97.06 778 VAL A N 1
ATOM 5853 C CA . VAL A 1 778 ? 35.828 12.140 -48.360 1.00 97.06 778 VAL A CA 1
ATOM 5854 C C . VAL A 1 778 ? 35.411 12.845 -47.061 1.00 97.06 778 VAL A C 1
ATOM 5856 O O . VAL A 1 778 ? 34.339 12.561 -46.528 1.00 97.06 778 VAL A O 1
ATOM 5859 N N . ALA A 1 779 ? 36.203 13.805 -46.573 1.00 97.06 779 ALA A N 1
ATOM 5860 C CA . ALA A 1 779 ? 35.874 14.614 -45.401 1.00 97.06 779 ALA A CA 1
ATOM 5861 C C . ALA A 1 779 ? 34.628 15.483 -45.632 1.00 97.06 779 ALA A C 1
ATOM 5863 O O . ALA A 1 779 ? 33.785 15.581 -44.740 1.00 97.06 779 ALA A O 1
ATOM 5864 N N . ALA A 1 780 ? 34.481 16.072 -46.824 1.00 96.44 780 ALA A N 1
ATOM 5865 C CA . ALA A 1 780 ? 33.287 16.826 -47.199 1.00 96.44 780 ALA A CA 1
ATOM 5866 C C . ALA A 1 780 ? 32.036 15.929 -47.233 1.00 96.44 780 ALA A C 1
ATOM 5868 O O . ALA A 1 780 ? 31.041 16.253 -46.587 1.00 96.44 780 ALA A O 1
ATOM 5869 N N . ALA A 1 781 ? 32.113 14.765 -47.892 1.00 96.62 781 ALA A N 1
ATOM 5870 C CA . ALA A 1 781 ? 31.007 13.805 -47.949 1.00 96.62 781 ALA A CA 1
ATOM 5871 C C . ALA A 1 781 ? 30.583 13.303 -46.553 1.00 96.62 781 ALA A C 1
ATOM 5873 O O . ALA A 1 781 ? 29.390 13.222 -46.261 1.00 96.62 781 ALA A O 1
ATOM 5874 N N . ALA A 1 782 ? 31.547 13.029 -45.668 1.00 98.19 782 ALA A N 1
ATOM 5875 C CA . ALA A 1 782 ? 31.270 12.682 -44.276 1.00 98.19 782 ALA A CA 1
ATOM 5876 C C . ALA A 1 782 ? 30.640 13.855 -43.499 1.00 98.19 782 ALA A C 1
ATOM 5878 O O . ALA A 1 782 ? 29.710 13.646 -42.725 1.00 98.19 782 ALA A O 1
ATOM 5879 N N . GLY A 1 783 ? 31.100 15.091 -43.719 1.00 97.88 783 GLY A N 1
ATOM 5880 C CA . GLY A 1 783 ? 30.539 16.291 -43.091 1.00 97.88 783 GLY A CA 1
ATOM 5881 C C . GLY A 1 783 ? 29.073 16.544 -43.459 1.00 97.88 783 GLY A C 1
ATOM 5882 O O . GLY A 1 783 ? 28.266 16.840 -42.577 1.00 97.88 783 GLY A O 1
ATOM 5883 N N . ASP A 1 784 ? 28.712 16.368 -44.732 1.00 97.56 784 ASP A N 1
ATOM 5884 C CA . ASP A 1 784 ? 27.319 16.470 -45.184 1.00 97.56 784 ASP A CA 1
ATOM 5885 C C . ASP A 1 784 ? 26.449 15.321 -44.634 1.00 97.56 784 ASP A C 1
ATOM 5887 O O . ASP A 1 784 ? 25.323 15.566 -44.200 1.00 97.56 784 ASP A O 1
ATOM 5891 N N . ALA A 1 785 ? 26.976 14.092 -44.554 1.00 98.19 785 ALA A N 1
ATOM 5892 C CA . ALA A 1 785 ? 26.270 12.952 -43.956 1.00 98.19 785 ALA A CA 1
ATOM 5893 C C . ALA A 1 785 ? 25.993 13.139 -42.450 1.00 98.19 785 ALA A C 1
ATOM 5895 O O . ALA A 1 785 ? 24.865 12.946 -41.994 1.00 98.19 785 ALA A O 1
ATOM 5896 N N . LEU A 1 786 ? 26.993 13.582 -41.676 1.00 98.31 786 LEU A N 1
ATOM 5897 C CA . LEU A 1 786 ? 26.843 13.887 -40.244 1.00 98.31 786 LEU A CA 1
ATOM 5898 C C . LEU A 1 786 ? 25.788 14.976 -39.993 1.00 98.31 786 LEU A C 1
ATOM 5900 O O . LEU A 1 786 ? 25.067 14.920 -38.995 1.00 98.31 786 LEU A O 1
ATOM 5904 N N . LYS A 1 787 ? 25.684 15.947 -40.907 1.00 98.00 787 LYS A N 1
ATOM 5905 C CA . LYS A 1 787 ? 24.701 17.032 -40.860 1.00 98.00 787 LYS A CA 1
ATOM 5906 C C . LYS A 1 787 ? 23.285 16.564 -41.211 1.00 98.00 787 LYS A C 1
ATOM 5908 O O . LYS A 1 787 ? 22.336 17.031 -40.589 1.00 98.00 787 LYS A O 1
ATOM 5913 N N . GLU A 1 788 ? 23.120 15.647 -42.164 1.00 98.06 788 GLU A N 1
ATOM 5914 C CA . GLU A 1 788 ? 21.796 15.080 -42.463 1.00 98.06 788 GLU A CA 1
ATOM 5915 C C . GLU A 1 788 ? 21.296 14.174 -41.327 1.00 98.06 788 GLU A C 1
ATOM 5917 O O . GLU A 1 788 ? 20.114 14.214 -40.993 1.00 98.06 788 GLU A O 1
ATOM 5922 N N . LEU A 1 789 ? 22.192 13.453 -40.642 1.00 98.44 789 LEU A N 1
ATOM 5923 C CA . LEU A 1 789 ? 21.858 12.750 -39.398 1.00 98.44 789 LEU A CA 1
ATOM 5924 C C . LEU A 1 789 ? 21.347 13.715 -38.305 1.00 98.44 789 LEU A C 1
ATOM 5926 O O . LEU A 1 789 ? 20.327 13.433 -37.675 1.00 98.44 789 LEU A O 1
ATOM 5930 N N . ASP A 1 790 ? 21.982 14.881 -38.116 1.00 98.31 790 ASP A N 1
ATOM 5931 C CA . ASP A 1 790 ? 21.474 15.926 -37.204 1.00 98.31 790 ASP A CA 1
ATOM 5932 C C . ASP A 1 790 ? 20.098 16.474 -37.630 1.00 98.31 790 ASP A C 1
ATOM 5934 O O . ASP A 1 790 ? 19.223 16.680 -36.780 1.00 98.31 790 ASP A O 1
ATOM 5938 N N . ASN A 1 791 ? 19.871 16.670 -38.936 1.00 98.12 791 ASN A N 1
ATOM 5939 C CA . ASN A 1 791 ? 18.558 17.057 -39.463 1.00 98.12 791 ASN A CA 1
ATOM 5940 C C . ASN A 1 791 ? 17.495 15.998 -39.115 1.00 98.12 791 ASN A C 1
ATOM 5942 O O . ASN A 1 791 ? 16.443 16.347 -38.579 1.00 98.12 791 ASN A O 1
ATOM 5946 N N . LYS A 1 792 ? 17.770 14.704 -39.344 1.00 98.06 792 LYS A N 1
ATOM 5947 C CA . LYS A 1 792 ? 16.800 13.620 -39.092 1.00 98.06 792 LYS A CA 1
ATOM 5948 C C . LYS A 1 792 ? 16.533 13.364 -37.617 1.00 98.06 792 LYS A C 1
ATOM 5950 O O . LYS A 1 792 ? 15.377 13.151 -37.254 1.00 98.06 792 LYS A O 1
ATOM 5955 N N . ALA A 1 793 ? 17.533 13.497 -36.750 1.00 98.38 793 ALA A N 1
ATOM 5956 C CA . ALA A 1 793 ? 17.292 13.493 -35.310 1.00 98.38 793 ALA A CA 1
ATOM 5957 C C . ALA A 1 793 ? 16.438 14.696 -34.864 1.00 98.38 793 ALA A C 1
ATOM 5959 O O . ALA A 1 793 ? 15.591 14.550 -33.985 1.00 98.38 793 ALA A O 1
ATOM 5960 N N . THR A 1 794 ? 16.608 15.871 -35.480 1.00 98.25 794 THR A N 1
ATOM 5961 C CA . THR A 1 794 ? 15.784 17.057 -35.182 1.00 98.25 794 THR A CA 1
ATOM 5962 C C . THR A 1 794 ? 14.333 16.858 -35.632 1.00 98.25 794 THR A C 1
ATOM 5964 O O . THR A 1 794 ? 13.422 17.043 -34.827 1.00 98.25 794 THR A O 1
ATOM 5967 N N . GLU A 1 795 ? 14.112 16.394 -36.868 1.00 97.50 795 GLU A N 1
ATOM 5968 C CA . GLU A 1 795 ? 12.783 16.044 -37.402 1.00 97.50 795 GLU A CA 1
ATOM 5969 C C . GLU A 1 795 ? 12.070 14.993 -36.527 1.00 97.50 795 GLU A C 1
ATOM 5971 O O . GLU A 1 795 ? 10.887 15.142 -36.214 1.00 97.50 795 GLU A O 1
ATOM 5976 N N . ALA A 1 796 ? 12.789 13.957 -36.077 1.00 98.06 796 ALA A N 1
ATOM 5977 C CA . ALA A 1 796 ? 12.258 12.917 -35.196 1.00 98.06 796 ALA A CA 1
ATOM 5978 C C . ALA A 1 796 ? 11.803 13.471 -33.835 1.00 98.06 796 ALA A C 1
ATOM 5980 O O . ALA A 1 796 ? 10.668 13.232 -33.415 1.00 98.06 796 ALA A O 1
ATOM 5981 N N . LYS A 1 797 ? 12.657 14.254 -33.160 1.00 97.94 797 LYS A N 1
ATOM 5982 C CA . LYS A 1 797 ? 12.340 14.859 -31.853 1.00 97.94 797 LYS A CA 1
ATOM 5983 C C . LYS A 1 797 ? 11.163 15.824 -31.943 1.00 97.94 797 LYS A C 1
ATOM 5985 O O . LYS A 1 797 ? 10.289 15.792 -31.083 1.00 97.94 797 LYS A O 1
ATOM 5990 N N . GLU A 1 798 ? 11.102 16.619 -33.010 1.00 97.56 798 GLU A N 1
ATOM 5991 C CA . GLU A 1 798 ? 9.967 17.494 -33.301 1.00 97.56 798 GLU A CA 1
ATOM 5992 C C . GLU A 1 798 ? 8.646 16.726 -33.450 1.00 97.56 798 GLU A C 1
ATOM 5994 O O . GLU A 1 798 ? 7.597 17.234 -33.062 1.00 97.56 798 GLU A O 1
ATOM 5999 N N . ASN A 1 799 ? 8.668 15.524 -34.031 1.00 97.06 799 ASN A N 1
ATOM 6000 C CA . ASN A 1 799 ? 7.468 14.703 -34.188 1.00 97.06 799 ASN A CA 1
ATOM 6001 C C . ASN A 1 799 ? 7.062 14.028 -32.870 1.00 97.06 799 ASN A C 1
ATOM 6003 O O . ASN A 1 799 ? 5.874 13.999 -32.557 1.00 97.06 799 ASN A O 1
ATOM 6007 N N . ILE A 1 800 ? 8.032 13.601 -32.053 1.00 97.06 800 ILE A N 1
ATOM 6008 C CA . ILE A 1 800 ? 7.792 13.149 -30.672 1.00 97.06 800 ILE A CA 1
ATOM 6009 C C . ILE A 1 800 ? 7.171 14.278 -29.826 1.00 97.06 800 ILE A C 1
ATOM 6011 O O . ILE A 1 800 ? 6.230 14.031 -29.079 1.00 97.06 800 ILE A O 1
ATOM 6015 N N . ASP A 1 801 ? 7.628 15.528 -29.972 1.00 94.94 801 ASP A N 1
ATOM 6016 C CA . ASP A 1 801 ? 7.042 16.698 -29.289 1.00 94.94 801 ASP A CA 1
ATOM 6017 C C . ASP A 1 801 ? 5.599 17.019 -29.718 1.00 94.94 801 ASP A C 1
ATOM 6019 O O . ASP A 1 801 ? 4.842 17.602 -28.944 1.00 94.94 801 ASP A O 1
ATOM 6023 N N . LYS A 1 802 ? 5.192 16.623 -30.930 1.00 93.75 802 LYS A N 1
ATOM 6024 C CA . LYS A 1 802 ? 3.825 16.819 -31.448 1.00 93.75 802 LYS A CA 1
ATOM 6025 C C . LYS A 1 802 ? 2.861 15.692 -31.048 1.00 93.75 802 LYS A C 1
ATOM 6027 O O . LYS A 1 802 ? 1.656 15.853 -31.226 1.00 93.75 802 LYS A O 1
ATOM 6032 N N . ALA A 1 803 ? 3.365 14.571 -30.528 1.00 93.12 803 ALA A N 1
ATOM 6033 C CA . ALA A 1 803 ? 2.561 13.412 -30.154 1.00 93.12 803 ALA A CA 1
ATOM 6034 C C . ALA A 1 803 ? 1.705 13.671 -28.898 1.00 93.12 803 ALA A C 1
ATOM 6036 O O . ALA A 1 803 ? 2.176 14.232 -27.901 1.00 93.12 803 ALA A O 1
ATOM 6037 N N . THR A 1 804 ? 0.444 13.232 -28.936 1.00 88.88 804 THR A N 1
ATOM 6038 C CA . THR A 1 804 ? -0.564 13.445 -27.877 1.00 88.88 804 THR A CA 1
ATOM 6039 C C . THR A 1 804 ? -0.913 12.174 -27.099 1.00 88.88 804 THR A C 1
ATOM 6041 O O . THR A 1 804 ? -1.610 12.231 -26.088 1.00 88.88 804 THR A O 1
ATOM 6044 N N . THR A 1 805 ? -0.397 11.025 -27.535 1.00 88.44 805 THR A N 1
ATOM 6045 C CA . THR A 1 805 ? -0.583 9.711 -26.912 1.00 88.44 805 THR A CA 1
ATOM 6046 C C . THR A 1 805 ? 0.721 8.914 -26.932 1.00 88.44 805 THR A C 1
ATOM 6048 O O . THR A 1 805 ? 1.601 9.179 -27.747 1.00 88.44 805 THR A O 1
ATOM 6051 N N . VAL A 1 806 ? 0.844 7.902 -26.065 1.00 88.75 806 VAL A N 1
ATOM 6052 C CA . VAL A 1 806 ? 2.028 7.018 -26.023 1.00 88.75 806 VAL A CA 1
ATOM 6053 C C . VAL A 1 806 ? 2.258 6.311 -27.367 1.00 88.75 806 VAL A C 1
ATOM 6055 O O . VAL A 1 806 ? 3.384 6.269 -27.846 1.00 88.75 806 VAL A O 1
ATOM 6058 N N . LEU A 1 807 ? 1.189 5.854 -28.031 1.00 90.38 807 LEU A N 1
ATOM 6059 C CA . LEU A 1 807 ? 1.283 5.209 -29.348 1.00 90.38 807 LEU A CA 1
ATOM 6060 C C . LEU A 1 807 ? 1.840 6.156 -30.424 1.00 90.38 807 LEU A C 1
ATOM 6062 O O . LEU A 1 807 ? 2.684 5.751 -31.214 1.00 90.38 807 LEU A O 1
ATOM 6066 N N . GLU A 1 808 ? 1.427 7.427 -30.425 1.00 94.12 808 GLU A N 1
ATOM 6067 C CA . GLU A 1 808 ? 1.983 8.433 -31.341 1.00 94.12 808 GLU A CA 1
ATOM 6068 C C . GLU A 1 808 ? 3.459 8.751 -31.039 1.00 94.12 808 GLU A C 1
ATOM 6070 O O . GLU A 1 808 ? 4.197 9.102 -31.958 1.00 94.12 808 GLU A O 1
ATOM 6075 N N . ILE A 1 809 ? 3.909 8.616 -29.782 1.00 95.19 809 ILE A N 1
ATOM 6076 C CA . ILE A 1 809 ? 5.328 8.752 -29.411 1.00 95.19 809 ILE A CA 1
ATOM 6077 C C . ILE A 1 809 ? 6.134 7.572 -29.964 1.00 95.19 809 ILE A C 1
ATOM 6079 O O . ILE A 1 809 ? 7.166 7.798 -30.595 1.00 95.19 809 ILE A O 1
ATOM 6083 N N . ASP A 1 810 ? 5.663 6.338 -29.771 1.00 95.38 810 ASP A N 1
ATOM 6084 C CA . ASP A 1 810 ? 6.329 5.128 -30.272 1.00 95.38 810 ASP A CA 1
ATOM 6085 C C . ASP A 1 810 ? 6.389 5.099 -31.809 1.00 95.38 810 ASP A C 1
ATOM 6087 O O . ASP A 1 810 ? 7.444 4.802 -32.383 1.00 95.38 810 ASP A O 1
ATOM 6091 N N . ASP A 1 811 ? 5.304 5.485 -32.489 1.00 96.94 811 ASP A N 1
ATOM 6092 C CA . ASP A 1 811 ? 5.275 5.647 -33.946 1.00 96.94 811 ASP A CA 1
ATOM 6093 C C . ASP A 1 811 ? 6.247 6.752 -34.402 1.00 96.94 811 ASP A C 1
ATOM 6095 O O . ASP A 1 811 ? 7.029 6.544 -35.336 1.00 96.94 811 ASP A O 1
ATOM 6099 N N . ALA A 1 812 ? 6.252 7.924 -33.755 1.00 97.38 812 ALA A N 1
ATOM 6100 C CA . ALA A 1 812 ? 7.161 9.019 -34.106 1.00 97.38 812 ALA A CA 1
ATOM 6101 C C . ALA A 1 812 ? 8.637 8.640 -33.900 1.00 97.38 812 ALA A C 1
ATOM 6103 O O . ALA A 1 812 ? 9.473 8.942 -34.757 1.00 97.38 812 ALA A O 1
ATOM 6104 N N . LYS A 1 813 ? 8.948 7.932 -32.806 1.00 97.94 813 LYS A N 1
ATOM 6105 C CA . LYS A 1 813 ? 10.281 7.400 -32.506 1.00 97.94 813 LYS A CA 1
ATOM 6106 C C . LYS A 1 813 ? 10.720 6.395 -33.568 1.00 97.94 813 LYS A C 1
ATOM 6108 O O . LYS A 1 813 ? 11.745 6.609 -34.207 1.00 97.94 813 LYS A O 1
ATOM 6113 N N . THR A 1 814 ? 9.902 5.379 -33.847 1.00 97.94 814 THR A N 1
ATOM 6114 C CA . THR A 1 814 ? 10.205 4.327 -34.834 1.00 97.94 814 THR A CA 1
ATOM 6115 C C . THR A 1 814 ? 10.447 4.907 -36.234 1.00 97.94 814 THR A C 1
ATOM 6117 O O . THR A 1 814 ? 11.401 4.534 -36.916 1.00 97.94 814 THR A O 1
ATOM 6120 N N . ASN A 1 815 ? 9.633 5.878 -36.667 1.00 97.19 815 ASN A N 1
ATOM 6121 C CA . ASN A 1 815 ? 9.844 6.564 -37.947 1.00 97.19 815 ASN A CA 1
ATOM 6122 C C . ASN A 1 815 ? 11.116 7.438 -37.951 1.00 97.19 815 ASN A C 1
ATOM 6124 O O . ASN A 1 815 ? 11.788 7.546 -38.981 1.00 97.19 815 ASN A O 1
ATOM 6128 N N . GLY A 1 816 ? 11.476 8.037 -36.813 1.00 98.12 816 GLY A N 1
ATOM 6129 C CA . GLY A 1 816 ? 12.734 8.763 -36.626 1.00 98.12 816 GLY A CA 1
ATOM 6130 C C . GLY A 1 816 ? 13.965 7.858 -36.693 1.00 98.12 816 GLY A C 1
ATOM 6131 O O . GLY A 1 816 ? 14.911 8.154 -37.418 1.00 98.12 816 GLY A O 1
ATOM 6132 N N . GLU A 1 817 ? 13.921 6.717 -36.006 1.00 98.12 817 GLU A N 1
ATOM 6133 C CA . GLU A 1 817 ? 14.958 5.685 -36.033 1.00 98.12 817 GLU A CA 1
ATOM 6134 C C . GLU A 1 817 ? 15.225 5.165 -37.450 1.00 98.12 817 GLU A C 1
ATOM 6136 O O . GLU A 1 817 ? 16.385 5.078 -37.851 1.00 98.12 817 GLU A O 1
ATOM 6141 N N . ILE A 1 818 ? 14.164 4.878 -38.215 1.00 98.00 818 ILE A N 1
ATOM 6142 C CA . ILE A 1 818 ? 14.250 4.463 -39.624 1.00 98.00 818 ILE A CA 1
ATOM 6143 C C . ILE A 1 818 ? 14.821 5.595 -40.491 1.00 98.00 818 ILE A C 1
ATOM 6145 O O . ILE A 1 818 ? 15.574 5.345 -41.434 1.00 98.00 818 ILE A O 1
ATOM 6149 N N . SER A 1 819 ? 14.487 6.853 -40.194 1.00 98.19 819 SER A N 1
ATOM 6150 C CA . SER A 1 819 ? 15.020 8.008 -40.931 1.00 98.19 819 SER A CA 1
ATOM 6151 C C . SER A 1 819 ? 16.525 8.193 -40.713 1.00 98.19 819 SER A C 1
ATOM 6153 O O . SER A 1 819 ? 17.219 8.613 -41.637 1.00 98.19 819 SER A O 1
ATOM 6155 N N . LEU A 1 820 ? 17.037 7.835 -39.529 1.00 98.38 820 LEU A N 1
ATOM 6156 C CA . LEU A 1 820 ? 18.471 7.809 -39.237 1.00 98.38 820 LEU A CA 1
ATOM 6157 C C . LEU A 1 820 ? 19.189 6.650 -39.953 1.00 98.38 820 LEU A C 1
ATOM 6159 O O . LEU A 1 820 ? 20.190 6.911 -40.619 1.00 98.38 820 LEU A O 1
ATOM 6163 N N . ASP A 1 821 ? 18.642 5.424 -39.925 1.00 98.00 821 ASP A N 1
ATOM 6164 C CA . ASP A 1 821 ? 19.213 4.263 -40.646 1.00 98.00 821 ASP A CA 1
ATOM 6165 C C . ASP A 1 821 ? 19.399 4.563 -42.149 1.00 98.00 821 ASP A C 1
ATOM 6167 O O . ASP A 1 821 ? 20.436 4.277 -42.749 1.00 98.00 821 ASP A O 1
ATOM 6171 N N . ASN A 1 822 ? 18.392 5.186 -42.774 1.00 97.69 822 ASN A N 1
ATOM 6172 C CA . ASN A 1 822 ? 18.447 5.556 -44.192 1.00 97.69 822 ASN A CA 1
ATOM 6173 C C . ASN A 1 822 ? 19.450 6.692 -44.478 1.00 97.69 822 ASN A C 1
ATOM 6175 O O . ASN A 1 822 ? 20.016 6.745 -45.571 1.00 97.69 822 ASN A O 1
ATOM 6179 N N . ALA A 1 823 ? 19.672 7.606 -43.527 1.00 98.06 823 ALA A N 1
ATOM 6180 C CA . ALA A 1 823 ? 20.647 8.688 -43.665 1.00 98.06 823 ALA A CA 1
ATOM 6181 C C . ALA A 1 823 ? 22.095 8.185 -43.505 1.00 98.06 823 ALA A C 1
ATOM 6183 O O . ALA A 1 823 ? 22.981 8.651 -44.223 1.00 98.06 823 ALA A O 1
ATOM 6184 N N . GLU A 1 824 ? 22.330 7.197 -42.636 1.00 98.12 824 GLU A N 1
ATOM 6185 C CA . GLU A 1 824 ? 23.610 6.485 -42.524 1.00 98.12 824 GLU A CA 1
ATOM 6186 C C . GLU A 1 824 ? 23.955 5.740 -43.823 1.00 98.12 824 GLU A C 1
ATOM 6188 O O . GLU A 1 824 ? 25.008 5.989 -44.411 1.00 98.12 824 GLU A O 1
ATOM 6193 N N . ASP A 1 825 ? 23.049 4.895 -44.327 1.00 97.50 825 ASP A N 1
ATOM 6194 C CA . ASP A 1 825 ? 23.236 4.134 -45.572 1.00 97.50 825 ASP A CA 1
ATOM 6195 C C . ASP A 1 825 ? 23.502 5.048 -46.788 1.00 97.50 825 ASP A C 1
ATOM 6197 O O . ASP A 1 825 ? 24.373 4.766 -47.621 1.00 97.50 825 ASP A O 1
ATOM 6201 N N . ALA A 1 826 ? 22.803 6.184 -46.871 1.00 96.06 826 ALA A N 1
ATOM 6202 C CA . ALA A 1 826 ? 23.057 7.207 -47.882 1.00 96.06 826 ALA A CA 1
ATOM 6203 C C . ALA A 1 826 ? 24.426 7.891 -47.696 1.00 96.06 826 ALA A C 1
ATOM 6205 O O . ALA A 1 826 ? 25.130 8.132 -48.682 1.00 96.06 826 ALA A O 1
ATOM 6206 N N . GLY A 1 827 ? 24.819 8.171 -46.449 1.00 97.12 827 GLY A N 1
ATOM 6207 C CA . GLY A 1 827 ? 26.095 8.782 -46.083 1.00 97.12 827 GLY A CA 1
ATOM 6208 C C . GLY A 1 827 ? 27.304 7.897 -46.389 1.00 97.12 827 GLY A C 1
ATOM 6209 O O . GLY A 1 827 ? 28.259 8.358 -47.017 1.00 97.12 827 GLY A O 1
ATOM 6210 N N . GLU A 1 828 ? 27.249 6.606 -46.052 1.00 97.19 828 GLU A N 1
ATOM 6211 C CA . GLU A 1 828 ? 28.289 5.643 -46.430 1.00 97.19 828 GLU A CA 1
ATOM 6212 C C . GLU A 1 828 ? 28.473 5.581 -47.952 1.00 97.19 828 GLU A C 1
ATOM 6214 O O . GLU A 1 828 ? 29.597 5.632 -48.456 1.00 97.19 828 GLU A O 1
ATOM 6219 N N . LYS A 1 829 ? 27.364 5.534 -48.702 1.00 94.81 829 LYS A N 1
ATOM 6220 C CA . LYS A 1 829 ? 27.372 5.514 -50.174 1.00 94.81 829 LYS A CA 1
ATOM 6221 C C . LYS A 1 829 ? 27.848 6.832 -50.785 1.00 94.81 829 LYS A C 1
ATOM 6223 O O . LYS A 1 829 ? 28.277 6.834 -51.943 1.00 94.81 829 LYS A O 1
ATOM 6228 N N . ALA A 1 830 ? 27.779 7.944 -50.055 1.00 94.75 830 ALA A N 1
ATOM 6229 C CA . ALA A 1 830 ? 28.403 9.202 -50.450 1.00 94.75 830 ALA A CA 1
ATOM 6230 C C . ALA A 1 830 ? 29.925 9.159 -50.227 1.00 94.75 830 ALA A C 1
ATOM 6232 O O . ALA A 1 830 ? 30.670 9.530 -51.133 1.00 94.75 830 ALA A O 1
ATOM 6233 N N . ILE A 1 831 ? 30.386 8.633 -49.084 1.00 96.62 831 ILE A N 1
ATOM 6234 C CA . ILE A 1 831 ? 31.812 8.459 -48.753 1.00 96.62 831 ILE A CA 1
ATOM 6235 C C . ILE A 1 831 ? 32.516 7.522 -49.746 1.00 96.62 831 ILE A C 1
ATOM 6237 O O . ILE A 1 831 ? 33.512 7.924 -50.351 1.00 96.62 831 ILE A O 1
ATOM 6241 N N . ASP A 1 832 ? 31.981 6.317 -49.977 1.00 93.44 832 ASP A N 1
ATOM 6242 C CA . ASP A 1 832 ? 32.571 5.348 -50.917 1.00 93.44 832 ASP A CA 1
ATOM 6243 C C . ASP A 1 832 ? 32.655 5.938 -52.338 1.00 93.44 832 ASP A C 1
ATOM 6245 O O . ASP A 1 832 ? 33.673 5.825 -53.019 1.00 93.44 832 ASP A O 1
ATOM 6249 N N . ARG A 1 833 ? 31.618 6.669 -52.769 1.00 92.38 833 ARG A N 1
ATOM 6250 C CA . ARG A 1 833 ? 31.586 7.343 -54.077 1.00 92.38 833 ARG A CA 1
ATOM 6251 C C . ARG A 1 833 ? 32.553 8.528 -54.168 1.00 92.38 833 ARG A C 1
ATOM 6253 O O . ARG A 1 833 ? 33.093 8.766 -55.245 1.00 92.38 833 ARG A O 1
ATOM 6260 N N . ALA A 1 834 ? 32.778 9.274 -53.085 1.00 93.06 834 ALA A N 1
ATOM 6261 C CA . ALA A 1 834 ? 33.756 10.364 -53.054 1.00 93.06 834 ALA A CA 1
ATOM 6262 C C . ALA A 1 834 ? 35.191 9.827 -53.188 1.00 93.06 834 ALA A C 1
ATOM 6264 O O . ALA A 1 834 ? 35.967 10.340 -53.998 1.00 93.06 834 ALA A O 1
ATOM 6265 N N . LYS A 1 835 ? 35.505 8.741 -52.470 1.00 92.38 835 LYS A N 1
ATOM 6266 C CA . LYS A 1 835 ? 36.756 7.981 -52.600 1.00 92.38 835 LYS A CA 1
ATOM 6267 C C . LYS A 1 835 ? 36.956 7.482 -54.039 1.00 92.38 835 LYS A C 1
ATOM 6269 O O . LYS A 1 835 ? 37.965 7.812 -54.659 1.00 92.38 835 LYS A O 1
ATOM 6274 N N . ASP A 1 836 ? 35.989 6.744 -54.590 1.00 91.44 836 ASP A N 1
ATOM 6275 C CA . ASP A 1 836 ? 36.095 6.143 -55.929 1.00 91.44 836 ASP A CA 1
ATOM 6276 C C . ASP A 1 836 ? 36.275 7.199 -57.039 1.00 91.44 836 ASP A C 1
ATOM 6278 O O . ASP A 1 836 ? 37.019 6.980 -57.999 1.00 91.44 836 ASP A O 1
ATOM 6282 N N . LYS A 1 837 ? 35.650 8.379 -56.901 1.00 91.69 837 LYS A N 1
ATOM 6283 C CA . LYS A 1 837 ? 35.882 9.522 -57.802 1.00 91.69 837 LYS A CA 1
ATOM 6284 C C . LYS A 1 837 ? 37.299 10.076 -57.688 1.00 91.69 837 LYS A C 1
ATOM 6286 O O . LYS A 1 837 ? 37.932 10.325 -58.712 1.00 91.69 837 LYS A O 1
ATOM 6291 N N . ALA A 1 838 ? 37.814 10.257 -56.475 1.00 89.06 838 ALA A N 1
ATOM 6292 C CA . ALA A 1 838 ? 39.148 10.811 -56.274 1.00 89.06 838 ALA A CA 1
ATOM 6293 C C . ALA A 1 838 ? 40.261 9.869 -56.775 1.00 89.06 838 ALA A C 1
ATOM 6295 O O . ALA A 1 838 ? 41.197 10.317 -57.440 1.00 89.06 838 ALA A O 1
ATOM 6296 N N . GLU A 1 839 ? 40.123 8.561 -56.544 1.00 87.88 839 GLU A N 1
ATOM 6297 C CA . GLU A 1 839 ? 41.008 7.536 -57.117 1.00 87.88 839 GLU A CA 1
ATOM 6298 C C . GLU A 1 839 ? 40.959 7.554 -58.654 1.00 87.88 839 GLU A C 1
ATOM 6300 O O . GLU A 1 839 ? 41.999 7.558 -59.318 1.00 87.88 839 GLU A O 1
ATOM 6305 N N . ALA A 1 840 ? 39.765 7.658 -59.246 1.00 91.06 840 ALA A N 1
ATOM 6306 C CA . ALA A 1 840 ? 39.597 7.758 -60.694 1.00 91.06 840 ALA A CA 1
ATOM 6307 C C . ALA A 1 840 ? 40.230 9.024 -61.301 1.00 91.06 840 ALA A C 1
ATOM 6309 O O . ALA A 1 840 ? 40.869 8.942 -62.356 1.00 91.06 840 ALA A O 1
ATOM 6310 N N . ILE A 1 841 ? 40.103 10.177 -60.635 1.00 91.38 841 ILE A N 1
ATOM 6311 C CA . ILE A 1 841 ? 40.777 11.426 -61.022 1.00 91.38 841 ILE A CA 1
ATOM 6312 C C . ILE A 1 841 ? 42.295 11.218 -61.006 1.00 91.38 841 ILE A C 1
ATOM 6314 O O . ILE A 1 841 ? 42.959 11.487 -62.009 1.00 91.38 841 ILE A O 1
ATOM 6318 N N . ALA A 1 842 ? 42.845 10.650 -59.931 1.00 88.69 842 ALA A N 1
ATOM 6319 C CA . ALA A 1 842 ? 44.278 10.396 -59.817 1.00 88.69 842 ALA A CA 1
ATOM 6320 C C . ALA A 1 842 ? 44.805 9.402 -60.874 1.00 88.69 842 ALA A C 1
ATOM 6322 O O . ALA A 1 842 ? 45.907 9.588 -61.400 1.00 88.69 842 ALA A O 1
ATOM 6323 N N . VAL A 1 843 ? 44.016 8.386 -61.250 1.00 89.50 843 VAL A N 1
ATOM 6324 C CA . VAL A 1 843 ? 44.322 7.476 -62.370 1.00 89.50 843 VAL A CA 1
ATOM 6325 C C . VAL A 1 843 ? 44.368 8.231 -63.703 1.00 89.50 843 VAL A C 1
ATOM 6327 O O . VAL A 1 843 ? 45.314 8.042 -64.473 1.00 89.50 843 VAL A O 1
ATOM 6330 N N . VAL A 1 844 ? 43.395 9.109 -63.974 1.00 91.88 844 VAL A N 1
ATOM 6331 C CA . VAL A 1 844 ? 43.363 9.950 -65.185 1.00 91.88 844 VAL A CA 1
ATOM 6332 C C . VAL A 1 844 ? 44.562 10.902 -65.233 1.00 91.88 844 VAL A C 1
ATOM 6334 O O . VAL A 1 844 ? 45.222 11.000 -66.269 1.00 91.88 844 VAL A O 1
ATOM 6337 N N . GLU A 1 845 ? 44.907 11.549 -64.121 1.00 91.44 845 GLU A N 1
ATOM 6338 C CA . GLU A 1 845 ? 46.074 12.431 -64.025 1.00 91.44 845 GLU A CA 1
ATOM 6339 C C . GLU A 1 845 ? 47.401 11.689 -64.216 1.00 91.44 845 GLU A C 1
ATOM 6341 O O . GLU A 1 845 ? 48.251 12.140 -64.984 1.00 91.44 845 GLU A O 1
ATOM 6346 N N . ASN A 1 846 ? 47.582 10.531 -63.571 1.00 89.50 846 ASN A N 1
ATOM 6347 C CA . ASN A 1 846 ? 48.786 9.716 -63.733 1.00 89.50 846 ASN A CA 1
ATOM 6348 C C . ASN A 1 846 ? 48.931 9.208 -65.179 1.00 89.50 846 ASN A C 1
ATOM 6350 O O . ASN A 1 846 ? 50.028 9.249 -65.738 1.00 89.50 846 ASN A O 1
ATOM 6354 N N . LYS A 1 847 ? 47.831 8.802 -65.826 1.00 90.44 847 LYS A N 1
ATOM 6355 C CA . LYS A 1 847 ? 47.834 8.368 -67.234 1.00 90.44 847 LYS A CA 1
ATOM 6356 C C . LYS A 1 847 ? 48.077 9.519 -68.212 1.00 90.44 847 LYS A C 1
ATOM 6358 O O . LYS A 1 847 ? 48.786 9.322 -69.200 1.00 90.44 847 LYS A O 1
ATOM 6363 N N . ALA A 1 848 ? 47.576 10.720 -67.920 1.00 92.81 848 ALA A N 1
ATOM 6364 C CA . ALA A 1 848 ? 47.928 11.926 -68.664 1.00 92.81 848 ALA A CA 1
ATOM 6365 C C . ALA A 1 848 ? 49.419 12.271 -68.492 1.00 92.81 848 ALA A C 1
ATOM 6367 O O . ALA A 1 848 ? 50.105 12.504 -69.483 1.00 92.81 848 ALA A O 1
ATOM 6368 N N . PHE A 1 849 ? 49.959 12.213 -67.271 1.00 91.31 849 PHE A N 1
ATOM 6369 C CA . PHE A 1 849 ? 51.380 12.458 -66.995 1.00 91.31 849 PHE A CA 1
ATOM 6370 C C . PHE A 1 849 ? 52.301 11.470 -67.734 1.00 91.31 849 PHE A C 1
ATOM 6372 O O . PHE A 1 849 ? 53.239 11.889 -68.409 1.00 91.31 849 PHE A O 1
ATOM 6379 N N . GLU A 1 850 ? 51.991 10.170 -67.692 1.00 90.81 850 GLU A N 1
ATOM 6380 C CA . GLU A 1 850 ? 52.681 9.145 -68.489 1.00 90.81 850 GLU A CA 1
ATOM 6381 C C . GLU A 1 850 ? 52.645 9.438 -69.997 1.00 90.81 850 GLU A C 1
ATOM 6383 O O . GLU A 1 850 ? 53.578 9.090 -70.720 1.00 90.81 850 GLU A O 1
ATOM 6388 N N . ALA A 1 851 ? 51.553 10.019 -70.499 1.00 93.19 851 ALA A N 1
ATOM 6389 C CA . ALA A 1 851 ? 51.419 10.386 -71.901 1.00 93.19 851 ALA A CA 1
ATOM 6390 C C . ALA A 1 851 ? 52.267 11.621 -72.246 1.00 93.19 851 ALA A C 1
ATOM 6392 O O . ALA A 1 851 ? 52.999 11.588 -73.233 1.00 93.19 851 ALA A O 1
ATOM 6393 N N . LEU A 1 852 ? 52.247 12.663 -71.407 1.00 94.19 852 LEU A N 1
ATOM 6394 C CA . LEU A 1 852 ? 53.093 13.854 -71.554 1.00 94.19 852 LEU A CA 1
ATOM 6395 C C . LEU A 1 852 ? 54.589 13.487 -71.561 1.00 94.19 852 LEU A C 1
ATOM 6397 O O . LEU A 1 852 ? 55.332 13.954 -72.423 1.00 94.19 852 LEU A O 1
ATOM 6401 N N . GLU A 1 853 ? 55.030 12.591 -70.673 1.00 93.44 853 GLU A N 1
ATOM 6402 C CA . GLU A 1 853 ? 56.413 12.091 -70.653 1.00 93.44 853 GLU A CA 1
ATOM 6403 C C . GLU A 1 853 ? 56.775 11.336 -71.946 1.00 93.44 853 GLU A C 1
ATOM 6405 O O . GLU A 1 853 ? 57.813 11.603 -72.558 1.00 93.44 853 GLU A O 1
ATOM 6410 N N . LYS A 1 854 ? 55.895 10.440 -72.420 1.00 93.12 854 LYS A N 1
ATOM 6411 C CA . LYS A 1 854 ? 56.082 9.708 -73.688 1.00 93.12 854 LYS A CA 1
ATOM 6412 C C . LYS A 1 854 ? 56.129 10.641 -74.902 1.00 93.12 854 LYS A C 1
ATOM 6414 O O . LYS A 1 854 ? 56.900 10.371 -75.818 1.00 93.12 854 LYS A O 1
ATOM 6419 N N . VAL A 1 855 ? 55.358 11.734 -74.916 1.00 94.06 855 VAL A N 1
ATOM 6420 C CA . VAL A 1 855 ? 55.440 12.780 -75.956 1.00 94.06 855 VAL A CA 1
ATOM 6421 C C . VAL A 1 855 ? 56.763 13.546 -75.848 1.00 94.06 855 VAL A C 1
ATOM 6423 O O . VAL A 1 855 ? 57.438 13.720 -76.863 1.00 94.06 855 VAL A O 1
ATOM 6426 N N . ASN A 1 856 ? 57.180 13.963 -74.648 1.00 93.44 856 ASN A N 1
ATOM 6427 C CA . ASN A 1 856 ? 58.392 14.768 -74.469 1.00 93.44 856 ASN A CA 1
ATOM 6428 C C . ASN A 1 856 ? 59.681 14.029 -74.872 1.00 93.44 856 ASN A C 1
ATOM 6430 O O . ASN A 1 856 ? 60.591 14.635 -75.438 1.00 93.44 856 ASN A O 1
ATOM 6434 N N . ASN A 1 857 ? 59.746 12.719 -74.622 1.00 93.00 857 ASN A N 1
ATOM 6435 C CA . ASN A 1 857 ? 60.917 11.883 -74.909 1.00 93.00 857 ASN A CA 1
ATOM 6436 C C . ASN A 1 857 ? 61.175 11.622 -76.411 1.00 93.00 857 ASN A C 1
ATOM 6438 O O . ASN A 1 857 ? 62.144 10.943 -76.750 1.00 93.00 857 ASN A O 1
ATOM 6442 N N . ASN A 1 858 ? 60.358 12.173 -77.313 1.00 93.12 858 ASN A N 1
ATOM 6443 C CA . ASN A 1 858 ? 60.597 12.174 -78.759 1.00 93.12 858 ASN A CA 1
ATOM 6444 C C . ASN A 1 858 ? 61.667 13.234 -79.133 1.00 93.12 858 ASN A C 1
ATOM 6446 O O . ASN A 1 858 ? 61.431 14.430 -78.920 1.00 93.12 858 ASN A O 1
ATOM 6450 N N . PRO A 1 859 ? 62.854 12.843 -79.651 1.00 93.44 859 PRO A N 1
ATOM 6451 C CA . PRO A 1 859 ? 64.008 13.738 -79.801 1.00 93.44 859 PRO A CA 1
ATOM 6452 C C . PRO A 1 859 ? 64.079 14.500 -81.141 1.00 93.44 859 PRO A C 1
ATOM 6454 O O . PRO A 1 859 ? 65.021 15.263 -81.356 1.00 93.44 859 PRO A O 1
ATOM 6457 N N . ASN A 1 860 ? 63.134 14.274 -82.056 1.00 93.62 860 ASN A N 1
ATOM 6458 C CA . ASN A 1 860 ? 63.031 14.920 -83.368 1.00 93.62 860 ASN A CA 1
ATOM 6459 C C . ASN A 1 860 ? 61.775 15.806 -83.503 1.00 93.62 860 ASN A C 1
ATOM 6461 O O . ASN A 1 860 ? 61.653 16.504 -84.509 1.00 93.62 860 ASN A O 1
ATOM 6465 N N . LEU A 1 861 ? 60.863 15.807 -82.521 1.00 94.62 861 LEU A N 1
ATOM 6466 C CA . LEU A 1 861 ? 59.774 16.789 -82.440 1.00 94.62 861 LEU A CA 1
ATOM 6467 C C . LEU A 1 861 ? 60.298 18.189 -82.103 1.00 94.62 861 LEU A C 1
ATOM 6469 O O . LEU A 1 861 ? 61.161 18.348 -81.237 1.00 94.62 861 LEU A O 1
ATOM 6473 N N . LEU A 1 862 ? 59.716 19.195 -82.750 1.00 92.31 862 LEU A N 1
ATOM 6474 C CA . LEU A 1 862 ? 59.874 20.605 -82.407 1.00 92.31 862 LEU A CA 1
ATOM 6475 C C . LEU A 1 862 ? 59.055 20.953 -81.154 1.00 92.31 862 LEU A C 1
ATOM 6477 O O . LEU A 1 862 ? 58.084 20.274 -80.811 1.00 92.31 862 LEU A O 1
ATOM 6481 N N . GLU A 1 863 ? 59.423 22.036 -80.473 1.00 92.25 863 GLU A N 1
ATOM 6482 C CA . GLU A 1 863 ? 58.779 22.434 -79.214 1.00 92.25 863 GLU A CA 1
ATOM 6483 C C . GLU A 1 863 ? 57.313 22.854 -79.437 1.00 92.25 863 GLU A C 1
ATOM 6485 O O . GLU A 1 863 ? 56.430 22.531 -78.641 1.00 92.25 863 GLU A O 1
ATOM 6490 N N . GLU A 1 864 ? 57.026 23.483 -80.578 1.00 91.56 864 GLU A N 1
ATOM 6491 C CA . GLU A 1 864 ? 55.678 23.834 -81.027 1.00 91.56 864 GLU A CA 1
ATOM 6492 C C . GLU A 1 864 ? 54.805 22.591 -81.284 1.00 91.56 864 GLU A C 1
ATOM 6494 O O . GLU A 1 864 ? 53.613 22.595 -80.970 1.00 91.56 864 GLU A O 1
ATOM 6499 N N . GLU A 1 865 ? 55.391 21.507 -81.809 1.00 93.81 865 GLU A N 1
ATOM 6500 C CA . GLU A 1 865 ? 54.693 20.233 -82.026 1.00 93.81 865 GLU A CA 1
ATOM 6501 C C . GLU A 1 865 ? 54.414 19.529 -80.694 1.00 93.81 865 GLU A C 1
ATOM 6503 O O . GLU A 1 865 ? 53.288 19.088 -80.454 1.00 93.81 865 GLU A O 1
ATOM 6508 N N . LYS A 1 866 ? 55.409 19.473 -79.795 1.00 94.25 866 LYS A N 1
ATOM 6509 C CA . LYS A 1 866 ? 55.233 18.940 -78.435 1.00 94.25 866 LYS A CA 1
ATOM 6510 C C . LYS A 1 866 ? 54.114 19.669 -77.699 1.00 94.25 866 LYS A C 1
ATOM 6512 O O . LYS A 1 866 ? 53.237 19.013 -77.140 1.00 94.25 866 LYS A O 1
ATOM 6517 N N . LYS A 1 867 ? 54.095 21.008 -77.757 1.00 95.25 867 LYS A N 1
ATOM 6518 C CA . LYS A 1 867 ? 53.055 21.819 -77.114 1.00 95.25 867 LYS A CA 1
ATOM 6519 C C . LYS A 1 867 ? 51.655 21.471 -77.627 1.00 95.25 867 LYS A C 1
ATOM 6521 O O . LYS A 1 867 ? 50.748 21.322 -76.816 1.00 95.25 867 LYS A O 1
ATOM 6526 N N . ALA A 1 868 ? 51.475 21.289 -78.937 1.00 94.25 868 ALA A N 1
ATOM 6527 C CA . ALA A 1 868 ? 50.174 20.923 -79.502 1.00 94.25 868 ALA A CA 1
ATOM 6528 C C . ALA A 1 868 ? 49.651 19.574 -78.964 1.00 94.25 868 ALA A C 1
ATOM 6530 O O . ALA A 1 868 ? 48.462 19.446 -78.670 1.00 94.25 868 ALA A O 1
ATOM 6531 N N . TYR A 1 869 ? 50.534 18.585 -78.776 1.00 95.38 869 TYR A N 1
ATOM 6532 C CA . TYR A 1 869 ? 50.168 17.307 -78.157 1.00 95.38 869 TYR A CA 1
ATOM 6533 C C . TYR A 1 869 ? 49.941 17.419 -76.642 1.00 95.38 869 TYR A C 1
ATOM 6535 O O . TYR A 1 869 ? 49.021 16.784 -76.127 1.00 95.38 869 TYR A O 1
ATOM 6543 N N . PHE A 1 870 ? 50.720 18.240 -75.927 1.00 96.44 870 PHE A N 1
ATOM 6544 C CA . PHE A 1 870 ? 50.493 18.512 -74.503 1.00 96.44 870 PHE A CA 1
ATOM 6545 C C . PHE A 1 870 ? 49.124 19.166 -74.266 1.00 96.44 870 PHE A C 1
ATOM 6547 O O . PHE A 1 870 ? 48.338 18.652 -73.472 1.00 96.44 870 PHE A O 1
ATOM 6554 N N . ASP A 1 871 ? 48.796 20.223 -75.018 1.00 95.62 871 ASP A N 1
ATOM 6555 C CA . ASP A 1 871 ? 47.508 20.927 -74.943 1.00 95.62 871 ASP A CA 1
ATOM 6556 C C . ASP A 1 871 ? 46.323 19.964 -75.174 1.00 95.62 871 ASP A C 1
ATOM 6558 O O . ASP A 1 871 ? 45.309 20.033 -74.477 1.00 95.62 871 ASP A O 1
ATOM 6562 N N . ALA A 1 872 ? 46.454 19.028 -76.123 1.00 95.19 872 ALA A N 1
ATOM 6563 C CA . ALA A 1 872 ? 45.430 18.026 -76.425 1.00 95.19 872 ALA A CA 1
ATOM 6564 C C . ALA A 1 872 ? 45.276 16.957 -75.322 1.00 95.19 872 ALA A C 1
ATOM 6566 O O . ALA A 1 872 ? 44.153 16.541 -75.013 1.00 95.19 872 ALA A O 1
ATOM 6567 N N . ILE A 1 873 ? 46.381 16.526 -74.703 1.00 95.19 873 ILE A N 1
ATOM 6568 C CA . ILE A 1 873 ? 46.368 15.584 -73.574 1.00 95.19 873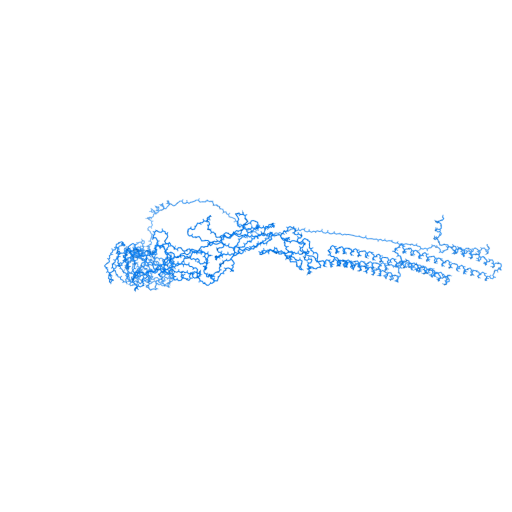 ILE A CA 1
ATOM 6569 C C . ILE A 1 873 ? 45.753 16.245 -72.332 1.00 95.19 873 ILE A C 1
ATOM 6571 O O . ILE A 1 873 ? 44.883 15.644 -71.703 1.00 95.19 873 ILE A O 1
ATOM 6575 N N . ASP A 1 874 ? 46.120 17.489 -72.014 1.00 95.19 874 ASP A N 1
ATOM 6576 C CA . ASP A 1 874 ? 45.565 18.216 -70.865 1.00 95.19 874 ASP A CA 1
ATOM 6577 C C . ASP A 1 874 ? 44.084 18.584 -71.046 1.00 95.19 874 ASP A C 1
ATOM 6579 O O . ASP A 1 874 ? 43.306 18.484 -70.093 1.00 95.19 874 ASP A O 1
ATOM 6583 N N . ALA A 1 875 ? 43.651 18.921 -72.266 1.00 93.94 875 ALA A N 1
ATOM 6584 C CA . ALA A 1 875 ? 42.230 19.086 -72.577 1.00 93.94 875 ALA A CA 1
ATOM 6585 C C . ALA A 1 875 ? 41.446 17.773 -72.387 1.00 93.94 875 ALA A C 1
ATOM 6587 O O . ALA A 1 875 ? 40.357 17.778 -71.809 1.00 93.94 875 ALA A O 1
ATOM 6588 N N . SER A 1 876 ? 42.020 16.641 -72.814 1.00 92.56 876 SER A N 1
ATOM 6589 C CA . SER A 1 876 ? 41.421 15.308 -72.642 1.00 92.56 876 SER A CA 1
ATOM 6590 C C . SER A 1 876 ? 41.333 14.898 -71.167 1.00 92.56 876 SER A C 1
ATOM 6592 O O . SER A 1 876 ? 40.311 14.363 -70.743 1.00 92.56 876 SER A O 1
ATOM 6594 N N . LYS A 1 877 ? 42.372 15.204 -70.377 1.00 95.19 877 LYS A N 1
ATOM 6595 C CA . LYS A 1 877 ? 42.417 15.029 -68.917 1.00 95.19 877 LYS A CA 1
ATOM 6596 C C . LYS A 1 877 ? 41.292 15.813 -68.235 1.00 95.19 877 LYS A C 1
ATOM 6598 O O . LYS A 1 877 ? 40.495 15.229 -67.505 1.00 95.19 877 LYS A O 1
ATOM 6603 N N . LYS A 1 878 ? 41.171 17.118 -68.520 1.00 94.94 878 LYS A N 1
ATOM 6604 C CA . LYS A 1 878 ? 40.141 17.984 -67.916 1.00 94.94 878 LYS A CA 1
ATOM 6605 C C . LYS A 1 878 ? 38.722 17.501 -68.232 1.00 94.94 878 LYS A C 1
ATOM 6607 O O . LYS A 1 878 ? 37.930 17.318 -67.315 1.00 94.94 878 LYS A O 1
ATOM 6612 N N . ALA A 1 879 ? 38.440 17.198 -69.500 1.00 92.88 879 ALA A N 1
ATOM 6613 C CA . ALA A 1 879 ? 37.131 16.718 -69.955 1.00 92.88 879 ALA A CA 1
ATOM 6614 C C . ALA A 1 879 ? 36.777 15.282 -69.498 1.00 92.88 879 ALA A C 1
ATOM 6616 O O . ALA A 1 879 ? 35.697 14.776 -69.831 1.00 92.88 879 ALA A O 1
ATOM 6617 N N . ALA A 1 880 ? 37.687 14.603 -68.793 1.00 94.44 880 ALA A N 1
ATOM 6618 C CA . ALA A 1 880 ? 37.437 13.342 -68.103 1.00 94.44 880 ALA A CA 1
ATOM 6619 C C . ALA A 1 880 ? 37.230 13.544 -66.594 1.00 94.44 880 ALA A C 1
ATOM 6621 O O . ALA A 1 880 ? 36.315 12.936 -66.050 1.00 94.44 880 ALA A O 1
ATOM 6622 N N . ILE A 1 881 ? 37.994 14.438 -65.951 1.00 93.81 881 ILE A N 1
ATOM 6623 C CA . ILE A 1 881 ? 37.772 14.845 -64.550 1.00 93.81 881 ILE A CA 1
ATOM 6624 C C . ILE A 1 881 ? 36.352 15.399 -64.380 1.00 93.81 881 ILE A C 1
ATOM 6626 O O . ILE A 1 881 ? 35.596 14.871 -63.574 1.00 93.81 881 ILE A O 1
ATOM 6630 N N . GLU A 1 882 ? 35.932 16.332 -65.244 1.00 93.81 882 GLU A N 1
ATOM 6631 C CA . GLU A 1 882 ? 34.571 16.903 -65.235 1.00 93.81 882 GLU A CA 1
ATOM 6632 C C . GLU A 1 882 ? 33.469 15.823 -65.300 1.00 93.81 882 GLU A C 1
ATOM 6634 O O . GLU A 1 882 ? 32.425 15.952 -64.669 1.00 93.81 882 GLU A O 1
ATOM 6639 N N . LYS A 1 883 ? 33.714 14.709 -66.006 1.00 94.56 883 LYS A N 1
ATOM 6640 C CA . LYS A 1 883 ? 32.769 13.579 -66.095 1.00 94.56 883 LYS A CA 1
ATOM 6641 C C . LYS A 1 883 ? 32.811 12.651 -64.889 1.00 94.56 883 LYS A C 1
ATOM 6643 O O . LYS A 1 883 ? 31.799 12.029 -64.588 1.00 94.56 883 LYS A O 1
ATOM 6648 N N . ILE A 1 884 ? 33.955 12.529 -64.220 1.00 94.44 884 ILE A N 1
ATOM 6649 C CA . ILE A 1 884 ? 34.074 11.781 -62.963 1.00 94.44 884 ILE A CA 1
ATOM 6650 C C . ILE A 1 884 ? 33.361 12.559 -61.849 1.00 94.44 884 ILE A C 1
ATOM 6652 O O . ILE A 1 884 ? 32.607 11.965 -61.079 1.00 94.44 884 ILE A O 1
ATOM 6656 N N . ASP A 1 885 ? 33.484 13.887 -61.826 1.00 91.31 885 ASP A N 1
ATOM 6657 C CA . ASP A 1 885 ? 32.736 14.754 -60.912 1.00 91.31 885 ASP A CA 1
ATOM 6658 C C . ASP A 1 885 ? 31.216 14.657 -61.145 1.00 91.31 885 ASP A C 1
ATOM 6660 O O . ASP A 1 885 ? 30.459 14.506 -60.184 1.00 91.31 885 ASP A O 1
ATOM 6664 N N . GLU A 1 886 ? 30.753 14.617 -62.399 1.00 91.19 886 GLU A N 1
ATOM 6665 C CA . GLU A 1 886 ? 29.332 14.421 -62.747 1.00 91.19 886 GLU A CA 1
ATOM 6666 C C . GLU A 1 886 ? 28.813 12.973 -62.575 1.00 91.19 886 GLU A C 1
ATOM 6668 O O . GLU A 1 886 ? 27.597 12.765 -62.501 1.00 91.19 886 GLU A O 1
ATOM 6673 N N . ALA A 1 887 ? 29.698 11.971 -62.490 1.00 92.31 887 ALA A N 1
ATOM 6674 C CA . ALA A 1 887 ? 29.338 10.549 -62.496 1.00 92.31 887 ALA A CA 1
ATOM 6675 C C . ALA A 1 887 ? 28.401 10.140 -61.346 1.00 92.31 887 ALA A C 1
ATOM 6677 O O . ALA A 1 887 ? 28.568 10.567 -60.196 1.00 92.31 887 ALA A O 1
ATOM 6678 N N . LYS A 1 888 ? 27.435 9.260 -61.630 1.00 87.06 888 LYS A N 1
ATOM 6679 C CA . LYS A 1 888 ? 26.430 8.810 -60.649 1.00 87.06 888 LYS A CA 1
ATOM 6680 C C . LYS A 1 888 ? 26.745 7.445 -60.054 1.00 87.06 888 LYS A C 1
ATOM 6682 O O . LYS A 1 888 ? 26.366 7.180 -58.911 1.00 87.06 888 LYS A O 1
ATOM 6687 N N . ASP A 1 889 ? 27.483 6.609 -60.770 1.00 86.88 889 ASP A N 1
ATOM 6688 C CA . ASP A 1 889 ? 27.933 5.293 -60.324 1.00 86.88 889 ASP A CA 1
ATOM 6689 C C . ASP A 1 889 ? 29.343 4.958 -60.850 1.00 86.88 889 ASP A C 1
ATOM 6691 O O . ASP A 1 889 ? 29.992 5.759 -61.525 1.00 86.88 889 ASP A O 1
ATOM 6695 N N . SER A 1 890 ? 29.840 3.768 -60.514 1.00 85.88 890 SER A N 1
ATOM 6696 C CA . SER A 1 890 ? 31.159 3.290 -60.938 1.00 85.88 890 SER A CA 1
ATOM 6697 C C . SER A 1 890 ? 31.247 2.942 -62.432 1.00 85.88 890 SER A C 1
ATOM 6699 O O . SER A 1 890 ? 32.357 2.840 -62.960 1.00 85.88 890 SER A O 1
ATOM 6701 N N . VAL A 1 891 ? 30.123 2.803 -63.146 1.00 87.56 891 VAL A N 1
ATOM 6702 C CA . VAL A 1 891 ? 30.093 2.571 -64.600 1.00 87.56 891 VAL A CA 1
ATOM 6703 C C . VAL A 1 891 ? 30.367 3.878 -65.341 1.00 87.56 891 VAL A C 1
ATOM 6705 O O . VAL A 1 891 ? 31.224 3.893 -66.228 1.00 87.56 891 VAL A O 1
ATOM 6708 N N . ASP A 1 892 ? 29.729 4.979 -64.927 1.00 88.56 892 ASP A N 1
ATOM 6709 C CA . ASP A 1 892 ? 30.036 6.335 -65.410 1.00 88.56 892 ASP A CA 1
ATOM 6710 C C . ASP A 1 892 ? 31.528 6.671 -65.204 1.00 88.56 892 ASP A C 1
ATOM 6712 O O . ASP A 1 892 ? 32.218 7.084 -66.143 1.00 88.56 892 ASP A O 1
ATOM 6716 N N . ILE A 1 893 ? 32.050 6.427 -63.992 1.00 90.31 893 ILE A N 1
ATOM 6717 C CA . ILE A 1 893 ? 33.466 6.643 -63.645 1.00 90.31 893 ILE A CA 1
ATOM 6718 C C . ILE A 1 893 ? 34.383 5.810 -64.556 1.00 90.31 893 ILE A C 1
ATOM 6720 O O . ILE A 1 893 ? 35.311 6.345 -65.169 1.00 90.31 893 ILE A O 1
ATOM 6724 N N . THR A 1 894 ? 34.104 4.510 -64.707 1.00 90.75 894 THR A N 1
ATOM 6725 C CA . THR A 1 894 ? 34.901 3.609 -65.559 1.00 90.75 894 THR A CA 1
ATOM 6726 C C . THR A 1 894 ? 34.904 4.073 -67.018 1.00 90.75 894 THR A C 1
ATOM 6728 O O . THR A 1 894 ? 35.956 4.087 -67.663 1.00 90.75 894 THR A O 1
ATOM 6731 N N . ALA A 1 895 ? 33.756 4.512 -67.542 1.00 88.88 895 ALA A N 1
ATOM 6732 C CA . ALA A 1 895 ? 33.637 5.025 -68.904 1.00 88.88 895 ALA A CA 1
ATOM 6733 C C . ALA A 1 895 ? 34.444 6.321 -69.122 1.00 88.88 895 ALA A C 1
ATOM 6735 O O . ALA A 1 895 ? 35.036 6.500 -70.193 1.00 88.88 895 ALA A O 1
ATOM 6736 N N . ALA A 1 896 ? 34.519 7.199 -68.115 1.00 91.25 896 ALA A N 1
ATOM 6737 C CA . ALA A 1 896 ? 35.340 8.407 -68.158 1.00 91.25 896 ALA A CA 1
ATOM 6738 C C . ALA A 1 896 ? 36.848 8.087 -68.175 1.00 91.25 896 ALA A C 1
ATOM 6740 O O . ALA A 1 896 ? 37.561 8.597 -69.046 1.00 91.25 896 ALA A O 1
ATOM 6741 N N . ILE A 1 897 ? 37.321 7.185 -67.300 1.00 89.06 897 ILE A N 1
ATOM 6742 C CA . ILE A 1 897 ? 38.721 6.710 -67.288 1.00 89.06 897 ILE A CA 1
ATOM 6743 C C . ILE A 1 897 ? 39.080 6.071 -68.637 1.00 89.06 897 ILE A C 1
ATOM 6745 O O . ILE A 1 897 ? 40.078 6.435 -69.263 1.00 89.06 897 ILE A O 1
ATOM 6749 N N . GLU A 1 898 ? 38.251 5.140 -69.125 1.00 89.19 898 GLU A N 1
ATOM 6750 C CA . GLU A 1 898 ? 38.468 4.473 -70.410 1.00 89.19 898 GLU A CA 1
ATOM 6751 C C . GLU A 1 898 ? 38.512 5.462 -71.586 1.00 89.19 898 GLU A C 1
ATOM 6753 O O . GLU A 1 898 ? 39.259 5.244 -72.542 1.00 89.19 898 GLU A O 1
ATOM 6758 N N . GLY A 1 899 ? 37.715 6.533 -71.541 1.00 87.25 899 GLY A N 1
ATOM 6759 C CA . GLY A 1 899 ? 37.743 7.610 -72.528 1.00 87.25 899 GLY A CA 1
ATOM 6760 C C . GLY A 1 899 ? 39.056 8.394 -72.502 1.00 87.25 899 GLY A C 1
ATOM 6761 O O . GLY A 1 899 ? 39.673 8.581 -73.553 1.00 87.25 899 GLY A O 1
ATOM 6762 N N . ALA A 1 900 ? 39.508 8.795 -71.310 1.00 89.94 900 ALA A N 1
ATOM 6763 C CA . ALA A 1 900 ? 40.751 9.539 -71.111 1.00 89.94 900 ALA A CA 1
ATOM 6764 C C . ALA A 1 900 ? 41.975 8.764 -71.615 1.00 89.94 900 ALA A C 1
ATOM 6766 O O . ALA A 1 900 ? 42.746 9.280 -72.424 1.00 89.94 900 ALA A O 1
ATOM 6767 N N . VAL A 1 901 ? 42.117 7.498 -71.200 1.00 89.38 901 VAL A N 1
ATOM 6768 C CA . VAL A 1 901 ? 43.261 6.652 -71.574 1.00 89.38 901 VAL A CA 1
ATOM 6769 C C . VAL A 1 901 ? 43.354 6.500 -73.094 1.00 89.38 901 VAL A C 1
ATOM 6771 O O . VAL A 1 901 ? 44.418 6.729 -73.665 1.00 89.38 901 VAL A O 1
ATOM 6774 N N . LYS A 1 902 ? 42.238 6.212 -73.777 1.00 87.94 902 LYS A N 1
ATOM 6775 C CA . LYS A 1 902 ? 42.209 6.056 -75.245 1.00 87.94 902 LYS A CA 1
ATOM 6776 C C . LYS A 1 902 ? 42.538 7.356 -75.987 1.00 87.94 902 LYS A C 1
ATOM 6778 O O . LYS A 1 902 ? 43.150 7.302 -77.055 1.00 87.94 902 LYS A O 1
ATOM 6783 N N . ALA A 1 903 ? 42.145 8.511 -75.446 1.00 89.62 903 ALA A N 1
ATOM 6784 C CA . ALA A 1 903 ? 42.509 9.811 -76.005 1.00 89.62 903 ALA A CA 1
ATOM 6785 C C . ALA A 1 903 ? 44.020 10.065 -75.863 1.00 89.62 903 ALA A C 1
ATOM 6787 O O . ALA A 1 903 ? 44.702 10.297 -76.861 1.00 89.62 903 ALA A O 1
ATOM 6788 N N . SER A 1 904 ? 44.572 9.913 -74.656 1.00 89.12 904 SER A N 1
ATOM 6789 C CA . SER A 1 904 ? 46.005 10.099 -74.398 1.00 89.12 904 SER A CA 1
ATOM 6790 C C . SER A 1 904 ? 46.891 9.121 -75.185 1.00 89.12 904 SER A C 1
ATOM 6792 O O . SER A 1 904 ? 47.899 9.539 -75.750 1.00 89.12 904 SER A O 1
ATOM 6794 N N . GLU A 1 905 ? 46.505 7.846 -75.307 1.00 88.62 905 GLU A N 1
ATOM 6795 C CA . GLU A 1 905 ? 47.192 6.867 -76.169 1.00 88.62 905 GLU A CA 1
ATOM 6796 C C . GLU A 1 905 ? 47.187 7.279 -77.651 1.00 88.62 905 GLU A C 1
ATOM 6798 O O . GLU A 1 905 ? 48.171 7.060 -78.363 1.00 88.62 905 GLU A O 1
ATOM 6803 N N . THR A 1 906 ? 46.099 7.900 -78.120 1.00 89.00 906 THR A N 1
ATOM 6804 C CA . THR A 1 906 ? 45.971 8.370 -79.507 1.00 89.00 906 THR A CA 1
ATOM 6805 C C . THR A 1 906 ? 46.920 9.536 -79.793 1.00 89.00 906 THR A C 1
ATOM 6807 O O . THR A 1 906 ? 47.590 9.528 -80.828 1.00 89.00 906 THR A O 1
ATOM 6810 N N . GLU A 1 907 ? 47.046 10.503 -78.880 1.00 92.75 907 GLU A N 1
ATOM 6811 C CA . GLU A 1 907 ? 47.971 11.632 -79.056 1.00 92.75 907 GLU A CA 1
ATOM 6812 C C . GLU A 1 907 ? 49.443 11.209 -78.922 1.00 92.75 907 GLU A C 1
ATOM 6814 O O . GLU A 1 907 ? 50.265 11.617 -79.743 1.00 92.75 907 GLU A O 1
ATOM 6819 N N . VAL A 1 908 ? 49.776 10.306 -77.989 1.00 92.12 908 VAL A N 1
ATOM 6820 C CA . VAL A 1 908 ? 51.125 9.704 -77.888 1.00 92.12 908 VAL A CA 1
ATOM 6821 C C . VAL A 1 908 ? 51.527 9.014 -79.195 1.00 92.12 908 VAL A C 1
ATOM 6823 O O . VAL A 1 908 ? 52.663 9.157 -79.650 1.00 92.12 908 VAL A O 1
ATOM 6826 N N . LEU A 1 909 ? 50.601 8.295 -79.838 1.00 89.00 909 LEU A N 1
ATOM 6827 C CA . LEU A 1 909 ? 50.874 7.626 -81.109 1.00 89.00 909 LEU A CA 1
ATOM 6828 C C . LEU A 1 909 ? 51.083 8.616 -82.267 1.00 89.00 909 LEU A C 1
ATOM 6830 O O . LEU A 1 909 ? 51.951 8.385 -83.110 1.00 89.00 909 LEU A O 1
ATOM 6834 N N . LYS A 1 910 ? 50.322 9.717 -82.320 1.00 91.12 910 LYS A N 1
ATOM 6835 C CA . LYS A 1 910 ? 50.536 10.786 -83.313 1.00 91.12 910 LYS A CA 1
ATOM 6836 C C . LYS A 1 910 ? 51.893 11.467 -83.117 1.00 91.12 910 LYS A C 1
ATOM 6838 O O . LYS A 1 910 ? 52.620 11.636 -84.093 1.00 91.12 910 LYS A O 1
ATOM 6843 N N . ALA A 1 911 ? 52.264 11.779 -81.875 1.00 92.56 911 ALA A N 1
ATOM 6844 C CA . ALA A 1 911 ? 53.566 12.348 -81.539 1.00 92.56 911 ALA A CA 1
ATOM 6845 C C . ALA A 1 911 ? 54.721 11.435 -81.991 1.00 92.56 911 ALA A C 1
ATOM 6847 O O . ALA A 1 911 ? 55.628 11.889 -82.683 1.00 92.56 911 ALA A O 1
ATOM 6848 N N . ALA A 1 912 ? 54.636 10.130 -81.707 1.00 90.81 912 ALA A N 1
ATOM 6849 C CA . ALA A 1 912 ? 55.631 9.149 -82.147 1.00 90.81 912 ALA A CA 1
ATOM 6850 C C . ALA A 1 912 ? 55.699 8.989 -83.683 1.00 90.81 912 ALA A C 1
ATOM 6852 O O . ALA A 1 912 ? 56.779 8.771 -84.236 1.00 90.81 912 ALA A O 1
ATOM 6853 N N . LYS A 1 913 ? 54.571 9.129 -84.402 1.00 90.25 913 LYS A N 1
ATOM 6854 C CA . LYS A 1 913 ? 54.578 9.208 -85.875 1.00 90.25 913 LYS A CA 1
ATOM 6855 C C . LYS A 1 913 ? 55.297 10.457 -86.371 1.00 90.25 913 LYS A C 1
ATOM 6857 O O . LYS A 1 913 ? 56.119 10.354 -87.277 1.00 90.25 913 LYS A O 1
ATOM 6862 N N . GLN A 1 914 ? 54.984 11.616 -85.798 1.00 93.12 914 GLN A N 1
ATOM 6863 C CA . GLN A 1 914 ? 55.560 12.887 -86.222 1.00 93.12 914 GLN A CA 1
ATOM 6864 C C . GLN A 1 914 ? 57.071 12.943 -85.934 1.00 93.12 914 GLN A C 1
ATOM 6866 O O . GLN A 1 914 ? 57.826 13.385 -86.793 1.00 93.12 914 GLN A O 1
ATOM 6871 N N . ASP A 1 915 ? 57.543 12.363 -84.824 1.00 93.06 915 ASP A N 1
ATOM 6872 C CA . ASP A 1 915 ? 58.980 12.187 -84.563 1.00 93.06 915 ASP A CA 1
ATOM 6873 C C . ASP A 1 915 ? 59.670 11.375 -85.668 1.00 93.06 915 ASP A C 1
ATOM 6875 O O . ASP A 1 915 ? 60.684 11.800 -86.225 1.00 93.06 915 ASP A O 1
ATOM 6879 N N . ALA A 1 916 ? 59.082 10.234 -86.044 1.00 91.69 916 ALA A N 1
ATOM 6880 C CA . ALA A 1 916 ? 59.613 9.381 -87.101 1.00 91.69 916 ALA A CA 1
ATOM 6881 C C . ALA A 1 916 ? 59.615 10.078 -88.476 1.00 91.69 916 ALA A C 1
ATOM 6883 O O . ALA A 1 916 ? 60.553 9.884 -89.252 1.00 91.69 916 ALA A O 1
ATOM 6884 N N . LEU A 1 917 ? 58.612 10.913 -88.772 1.00 91.12 917 LEU A N 1
ATOM 6885 C CA . LEU A 1 917 ? 58.568 11.744 -89.981 1.00 91.12 917 LEU A CA 1
ATOM 6886 C C . LEU A 1 917 ? 59.671 12.811 -89.976 1.00 91.12 917 LEU A C 1
ATOM 6888 O O . LEU A 1 917 ? 60.449 12.879 -90.929 1.00 91.12 917 LEU A O 1
ATOM 6892 N N . ASN A 1 918 ? 59.800 13.577 -88.890 1.00 93.44 918 ASN A N 1
ATOM 6893 C CA . ASN A 1 918 ? 60.839 14.596 -88.728 1.00 93.44 918 ASN A CA 1
ATOM 6894 C C . ASN A 1 918 ? 62.244 13.977 -88.811 1.00 93.44 918 ASN A C 1
ATOM 6896 O O . ASN A 1 918 ? 63.145 14.531 -89.448 1.00 93.44 918 ASN A O 1
ATOM 6900 N N . LYS A 1 919 ? 62.433 12.788 -88.222 1.00 92.62 919 LYS A N 1
ATOM 6901 C CA . LYS A 1 919 ? 63.686 12.036 -88.323 1.00 92.62 919 LYS A CA 1
ATOM 6902 C C . LYS A 1 919 ? 63.975 11.603 -89.760 1.00 92.62 919 LYS A C 1
ATOM 6904 O O . LYS A 1 919 ? 65.101 11.776 -90.214 1.00 92.62 919 LYS A O 1
ATOM 6909 N N . LEU A 1 920 ? 62.986 11.070 -90.484 1.00 91.75 920 LEU A N 1
ATOM 6910 C CA . LEU A 1 920 ? 63.149 10.694 -91.894 1.00 91.75 920 LEU A CA 1
ATOM 6911 C C . LEU A 1 920 ? 63.499 11.903 -92.769 1.00 91.75 920 LEU A C 1
ATOM 6913 O O . LEU A 1 920 ? 64.342 11.776 -93.654 1.00 91.75 920 LEU A O 1
ATOM 6917 N N . GLU A 1 921 ? 62.904 13.070 -92.518 1.00 92.62 921 GLU A N 1
ATOM 6918 C CA . GLU A 1 921 ? 63.227 14.306 -93.241 1.00 92.62 921 GLU A CA 1
ATOM 6919 C C . GLU A 1 921 ? 64.655 14.778 -92.961 1.00 92.62 921 GLU A C 1
ATOM 6921 O O . GLU A 1 921 ? 65.394 15.088 -93.897 1.00 92.62 921 GLU A O 1
ATOM 6926 N N . LYS A 1 922 ? 65.082 14.743 -91.696 1.00 89.94 922 LYS A N 1
ATOM 6927 C CA . LYS A 1 922 ? 66.447 15.074 -91.266 1.00 89.94 922 LYS A CA 1
ATOM 6928 C C . LYS A 1 922 ? 67.493 14.106 -91.832 1.00 89.94 922 LYS A C 1
ATOM 6930 O O . LYS A 1 922 ? 68.498 14.550 -92.386 1.00 89.94 922 LYS A O 1
ATOM 6935 N N . ASP A 1 923 ? 67.242 12.799 -91.746 1.00 91.06 923 ASP A N 1
ATOM 6936 C CA . ASP A 1 923 ? 68.108 11.752 -92.301 1.00 91.06 923 ASP A CA 1
ATOM 6937 C C . ASP A 1 923 ? 68.208 11.879 -93.835 1.00 91.06 923 ASP A C 1
ATOM 6939 O O . ASP A 1 923 ? 69.301 11.786 -94.394 1.00 91.06 923 ASP A O 1
ATOM 6943 N N . ALA A 1 924 ? 67.090 12.128 -94.531 1.00 91.75 924 ALA A N 1
ATOM 6944 C CA . ALA A 1 924 ? 67.065 12.275 -95.988 1.00 91.75 924 ALA A CA 1
ATOM 6945 C C . ALA A 1 924 ? 67.696 13.591 -96.467 1.00 91.75 924 ALA A C 1
ATOM 6947 O O . ALA A 1 924 ? 68.346 13.604 -97.512 1.00 91.75 924 ALA A O 1
ATOM 6948 N N . ALA A 1 925 ? 67.543 14.688 -95.720 1.00 91.19 925 ALA A N 1
ATOM 6949 C CA . ALA A 1 925 ? 68.252 15.938 -95.983 1.00 91.19 925 ALA A CA 1
ATOM 6950 C C . ALA A 1 925 ? 69.769 15.743 -95.844 1.00 91.19 925 ALA A C 1
ATOM 6952 O O . ALA A 1 925 ? 70.514 16.095 -96.759 1.00 91.19 925 ALA A O 1
ATOM 6953 N N . LYS A 1 926 ? 70.223 15.090 -94.763 1.00 91.06 926 LYS A N 1
ATOM 6954 C CA . LYS A 1 926 ? 71.648 14.809 -94.555 1.00 91.06 926 LYS A CA 1
ATOM 6955 C C . LYS A 1 926 ? 72.216 13.851 -95.609 1.00 91.06 926 LYS A C 1
ATOM 6957 O O . LYS A 1 926 ? 73.269 14.121 -96.173 1.00 91.06 926 LYS A O 1
ATOM 6962 N N . ALA A 1 927 ? 71.483 12.798 -95.975 1.00 91.12 927 ALA A N 1
ATOM 6963 C CA . ALA A 1 927 ? 71.897 11.884 -97.041 1.00 91.12 927 ALA A CA 1
ATOM 6964 C C . ALA A 1 927 ? 72.027 12.571 -98.417 1.00 91.12 927 ALA A C 1
ATOM 6966 O O . ALA A 1 927 ? 72.859 12.159 -99.224 1.00 91.12 927 ALA A O 1
ATOM 6967 N N . LYS A 1 928 ? 71.233 13.617 -98.695 1.00 90.50 928 LYS A N 1
ATOM 6968 C CA . LYS A 1 928 ? 71.373 14.442 -99.909 1.00 90.50 928 LYS A CA 1
ATOM 6969 C C . LYS A 1 928 ? 72.604 15.350 -99.846 1.00 90.50 928 LYS A C 1
ATOM 6971 O O . LYS A 1 928 ? 73.304 15.451 -100.847 1.00 90.50 928 LYS A O 1
ATOM 6976 N N . GLU A 1 929 ? 72.880 15.963 -98.695 1.00 89.81 929 GLU A N 1
ATOM 6977 C CA . GLU A 1 929 ? 74.086 16.775 -98.452 1.00 89.81 929 GLU A CA 1
ATOM 6978 C C . GLU A 1 929 ? 75.366 15.934 -98.629 1.00 89.81 929 GLU A C 1
ATOM 6980 O O . GLU A 1 929 ? 76.197 16.251 -99.478 1.00 89.81 929 GLU A O 1
ATOM 6985 N N . ASP A 1 930 ? 75.464 14.787 -97.945 1.00 90.25 930 ASP A N 1
ATOM 6986 C CA . ASP A 1 930 ? 76.619 13.872 -98.018 1.00 90.25 930 ASP A CA 1
ATOM 6987 C C . ASP A 1 930 ? 76.874 13.309 -99.431 1.00 90.25 930 ASP A C 1
ATOM 6989 O O . ASP A 1 930 ? 77.996 12.929 -99.776 1.00 90.25 930 ASP A O 1
ATOM 6993 N N . VAL A 1 931 ? 75.831 13.235 -100.265 1.00 88.25 931 VAL A N 1
ATOM 6994 C CA . VAL A 1 931 ? 75.933 12.825 -101.673 1.00 88.25 931 VAL A CA 1
ATOM 6995 C C . VAL A 1 931 ? 76.291 14.000 -102.588 1.00 88.25 931 VAL A C 1
ATOM 6997 O O . VAL A 1 931 ? 77.045 13.795 -103.539 1.00 88.25 931 VAL A O 1
ATOM 7000 N N . ALA A 1 932 ? 75.815 15.214 -102.302 1.00 85.56 932 ALA A N 1
ATOM 7001 C CA . ALA A 1 932 ? 76.140 16.423 -103.060 1.00 85.56 932 ALA A CA 1
ATOM 7002 C C . ALA A 1 932 ? 77.606 16.857 -102.893 1.00 85.56 932 ALA A C 1
ATOM 7004 O O . ALA A 1 932 ? 78.242 17.225 -103.881 1.00 85.56 932 ALA A O 1
ATOM 7005 N N . ASP A 1 933 ? 78.165 16.728 -101.687 1.00 86.62 933 ASP A N 1
ATOM 7006 C CA . ASP A 1 933 ? 79.569 17.055 -101.394 1.00 86.62 933 ASP A CA 1
ATOM 7007 C C . ASP A 1 933 ? 80.573 16.024 -101.960 1.00 86.62 933 ASP A C 1
ATOM 7009 O O . ASP A 1 933 ? 81.792 16.231 -101.930 1.00 86.62 933 ASP A O 1
ATOM 7013 N N . ASN A 1 934 ? 80.099 14.898 -102.510 1.00 86.62 934 ASN A N 1
ATOM 7014 C CA . ASN A 1 934 ? 80.961 13.833 -103.016 1.00 86.62 934 ASN A CA 1
ATOM 7015 C C . ASN A 1 934 ? 81.550 14.154 -104.402 1.00 86.62 934 ASN A C 1
ATOM 7017 O O . ASN A 1 934 ? 81.061 13.712 -105.446 1.00 86.62 934 ASN A O 1
ATOM 7021 N N . SER A 1 935 ? 82.691 14.841 -104.386 1.00 80.50 935 SER A N 1
ATOM 7022 C CA . SER A 1 935 ? 83.496 15.244 -105.551 1.00 80.50 935 SER A CA 1
ATOM 7023 C C . SER A 1 935 ? 83.978 14.116 -106.486 1.00 80.50 935 SER A C 1
ATOM 7025 O O . SER A 1 935 ? 84.580 14.406 -107.519 1.00 80.50 935 SER A O 1
ATOM 7027 N N . ASN A 1 936 ? 83.708 12.842 -106.175 1.00 84.69 936 ASN A N 1
ATOM 7028 C CA . ASN A 1 936 ? 84.048 11.692 -107.024 1.00 84.69 936 ASN A CA 1
ATOM 7029 C C . ASN A 1 936 ? 82.907 11.258 -107.970 1.00 84.69 936 ASN A C 1
ATOM 7031 O O . ASN A 1 936 ? 83.097 10.331 -108.762 1.00 84.69 936 ASN A O 1
ATOM 7035 N N . LEU A 1 937 ? 81.719 11.869 -107.881 1.00 84.00 937 LEU A N 1
ATOM 7036 C CA . LEU A 1 937 ? 80.565 11.544 -108.728 1.00 84.00 937 LEU A CA 1
ATOM 7037 C C . LEU A 1 937 ? 80.546 12.371 -110.022 1.00 84.00 937 LEU A C 1
ATOM 7039 O O . LEU A 1 937 ? 80.868 13.557 -110.028 1.00 84.00 937 LEU A O 1
ATOM 7043 N N . THR A 1 938 ? 80.096 11.770 -111.130 1.00 88.06 938 THR A N 1
ATOM 7044 C CA . THR A 1 938 ? 79.710 12.552 -112.319 1.00 88.06 938 THR A CA 1
ATOM 7045 C C . THR A 1 938 ? 78.325 13.175 -112.124 1.00 88.06 938 THR A C 1
ATOM 7047 O O . THR A 1 938 ? 77.505 12.643 -111.376 1.00 88.06 938 THR A O 1
ATOM 7050 N N . LYS A 1 939 ? 78.020 14.276 -112.828 1.00 85.25 939 LYS A N 1
ATOM 7051 C CA . LYS A 1 939 ? 76.736 15.001 -112.703 1.00 85.25 939 LYS A CA 1
ATOM 7052 C C . LYS A 1 939 ? 75.509 14.087 -112.833 1.00 85.25 939 LYS A C 1
ATOM 7054 O O . LYS A 1 939 ? 74.612 14.144 -112.004 1.00 85.25 939 LYS A O 1
ATOM 7059 N N . GLU A 1 940 ? 75.516 13.193 -113.818 1.00 85.62 940 GLU A N 1
ATOM 7060 C CA . GLU A 1 940 ? 74.430 12.235 -114.081 1.00 85.62 940 GLU A CA 1
ATOM 7061 C C . GLU A 1 940 ? 74.295 11.174 -112.969 1.00 85.62 940 GLU A C 1
ATOM 7063 O O . GLU A 1 940 ? 73.198 10.701 -112.675 1.00 85.62 940 GLU A O 1
ATOM 7068 N N . GLN A 1 941 ? 75.406 10.799 -112.322 1.00 88.81 941 GLN A N 1
ATOM 7069 C CA . GLN A 1 941 ? 75.407 9.872 -111.184 1.00 88.81 941 GLN A CA 1
ATOM 7070 C C . GLN A 1 941 ? 74.917 10.553 -109.903 1.00 88.81 941 GLN A C 1
ATOM 7072 O O . GLN A 1 941 ? 74.201 9.923 -109.127 1.00 88.81 941 GLN A O 1
ATOM 7077 N N . LEU A 1 942 ? 75.269 11.827 -109.706 1.00 87.69 942 LEU A N 1
ATOM 7078 C CA . LEU A 1 942 ? 74.781 12.661 -108.611 1.00 87.69 942 LEU A CA 1
ATOM 7079 C C . LEU A 1 942 ? 73.266 12.887 -108.722 1.00 87.69 942 LEU A C 1
ATOM 7081 O O . LEU A 1 942 ? 72.536 12.583 -107.782 1.00 87.69 942 LEU A O 1
ATOM 7085 N N . GLU A 1 943 ? 72.782 13.336 -109.883 1.00 88.31 943 GLU A N 1
ATOM 7086 C CA . GLU A 1 943 ? 71.348 13.545 -110.133 1.00 88.31 943 GLU A CA 1
ATOM 7087 C C . GLU A 1 943 ? 70.543 12.261 -109.882 1.00 88.31 943 GLU A C 1
ATOM 7089 O O . GLU A 1 943 ? 69.542 12.297 -109.165 1.00 88.31 943 GLU A O 1
ATOM 7094 N N . LYS A 1 944 ? 71.022 11.101 -110.362 1.00 88.94 944 LYS A N 1
ATOM 7095 C CA . LYS A 1 944 ? 70.331 9.827 -110.120 1.00 88.94 944 LYS A CA 1
ATOM 7096 C C . LYS A 1 944 ? 70.406 9.352 -108.661 1.00 88.94 944 LYS A C 1
ATOM 7098 O O . LYS A 1 944 ? 69.451 8.754 -108.171 1.00 88.94 944 LYS A O 1
ATOM 7103 N N . ALA A 1 945 ? 71.498 9.620 -107.944 1.00 87.69 945 ALA A N 1
ATOM 7104 C CA . ALA A 1 945 ? 71.599 9.285 -106.522 1.00 87.69 945 ALA A CA 1
ATOM 7105 C C . ALA A 1 945 ? 70.623 10.114 -105.667 1.00 87.69 945 ALA A C 1
ATOM 7107 O O . ALA A 1 945 ? 69.963 9.565 -104.786 1.00 87.69 945 ALA A O 1
ATOM 7108 N N . LEU A 1 946 ? 70.477 11.410 -105.964 1.00 89.50 946 LEU A N 1
ATOM 7109 C CA . LEU A 1 946 ? 69.512 12.290 -105.297 1.00 89.50 946 LEU A CA 1
ATOM 7110 C C . LEU A 1 946 ? 68.058 11.886 -105.605 1.00 89.50 946 LEU A C 1
ATOM 7112 O O . LEU A 1 946 ? 67.220 11.892 -104.702 1.00 89.50 946 LEU A O 1
ATOM 7116 N N . GLU A 1 947 ? 67.766 11.482 -106.846 1.00 91.81 947 GLU A N 1
ATOM 7117 C CA . GLU A 1 947 ? 66.452 10.958 -107.245 1.00 91.81 947 GLU A CA 1
ATOM 7118 C C . GLU A 1 947 ? 66.108 9.647 -106.514 1.00 91.81 947 GLU A C 1
ATOM 7120 O O . GLU A 1 947 ? 64.995 9.495 -106.009 1.00 91.81 947 GLU A O 1
ATOM 7125 N N . ASP A 1 948 ? 67.050 8.702 -106.410 1.00 91.38 948 ASP A N 1
ATOM 7126 C CA . ASP A 1 948 ? 66.829 7.436 -105.697 1.00 91.38 948 ASP A CA 1
ATOM 7127 C C . ASP A 1 948 ? 66.636 7.659 -104.182 1.00 91.38 948 ASP A C 1
ATOM 7129 O O . ASP A 1 948 ? 65.757 7.032 -103.587 1.00 91.38 948 ASP A O 1
ATOM 7133 N N . ILE A 1 949 ? 67.373 8.597 -103.566 1.00 90.00 949 ILE A N 1
ATOM 7134 C CA . ILE A 1 949 ? 67.179 8.992 -102.156 1.00 90.00 949 ILE A CA 1
ATOM 7135 C C . ILE A 1 949 ? 65.803 9.634 -101.941 1.00 90.00 949 ILE A C 1
ATOM 7137 O O . ILE A 1 949 ? 65.129 9.296 -100.970 1.00 90.00 949 ILE A O 1
ATOM 7141 N N . GLN A 1 950 ? 65.356 10.522 -102.836 1.00 91.25 950 GLN A N 1
ATOM 7142 C CA . GLN A 1 950 ? 64.015 11.113 -102.759 1.00 91.25 950 GLN A CA 1
ATOM 7143 C C . GLN A 1 950 ? 62.930 10.030 -102.845 1.00 91.25 950 GLN A C 1
ATOM 7145 O O . GLN A 1 950 ? 62.058 9.964 -101.983 1.00 91.25 950 GLN A O 1
ATOM 7150 N N . ASN A 1 951 ? 63.034 9.127 -103.825 1.00 91.38 951 ASN A N 1
ATOM 7151 C CA . ASN A 1 951 ? 62.087 8.029 -104.011 1.00 91.38 951 ASN A CA 1
ATOM 7152 C C . ASN A 1 951 ? 62.007 7.085 -102.797 1.00 91.38 951 ASN A C 1
ATOM 7154 O O . ASN A 1 951 ? 60.925 6.593 -102.481 1.00 91.38 951 ASN A O 1
ATOM 7158 N N . ASP A 1 952 ? 63.128 6.766 -102.142 1.00 91.25 952 ASP A N 1
ATOM 7159 C CA . ASP A 1 952 ? 63.122 5.892 -100.960 1.00 91.25 952 ASP A CA 1
ATOM 7160 C C . ASP A 1 952 ? 62.691 6.639 -99.678 1.00 91.25 952 ASP A C 1
ATOM 7162 O O . ASP A 1 952 ? 62.026 6.036 -98.832 1.00 91.25 952 ASP A O 1
ATOM 7166 N N . PHE A 1 953 ? 62.941 7.951 -99.575 1.00 91.69 953 PHE A N 1
ATOM 7167 C CA . PHE A 1 953 ? 62.350 8.814 -98.543 1.00 91.69 953 PHE A CA 1
ATOM 7168 C C . PHE A 1 953 ? 60.818 8.887 -98.660 1.00 91.69 953 PHE A C 1
ATOM 7170 O O . PHE A 1 953 ? 60.128 8.650 -97.669 1.00 91.69 953 PHE A O 1
ATOM 7177 N N . ASP A 1 954 ? 60.270 9.137 -99.853 1.00 91.12 954 ASP A N 1
ATOM 7178 C CA . ASP A 1 954 ? 58.818 9.267 -100.046 1.00 91.12 954 ASP A CA 1
ATOM 7179 C C . ASP A 1 954 ? 58.078 7.958 -99.716 1.00 91.12 954 ASP A C 1
ATOM 7181 O O . ASP A 1 954 ? 57.013 7.979 -99.096 1.00 91.12 954 ASP A O 1
ATOM 7185 N N . LYS A 1 955 ? 58.678 6.798 -100.029 1.00 89.31 955 LYS A N 1
ATOM 7186 C CA . LYS A 1 955 ? 58.166 5.476 -99.614 1.00 89.31 955 LYS A CA 1
ATOM 7187 C C . LYS A 1 955 ? 58.200 5.291 -98.097 1.00 89.31 955 LYS A C 1
ATOM 7189 O O . LYS A 1 955 ? 57.252 4.746 -97.535 1.00 89.31 955 LYS A O 1
ATOM 7194 N N . ALA A 1 956 ? 59.272 5.721 -97.428 1.00 87.62 956 ALA A N 1
ATOM 7195 C CA . ALA A 1 956 ? 59.373 5.642 -95.972 1.00 87.62 956 ALA A CA 1
ATOM 7196 C C . ALA A 1 956 ? 58.342 6.559 -95.289 1.00 87.62 956 ALA A C 1
ATOM 7198 O O . ALA A 1 956 ? 57.659 6.132 -94.359 1.00 87.62 956 ALA A O 1
ATOM 7199 N N . LYS A 1 957 ? 58.163 7.780 -95.808 1.00 89.75 957 LYS A N 1
ATOM 7200 C CA . LYS A 1 957 ? 57.150 8.742 -95.359 1.00 89.75 957 LYS A CA 1
ATOM 7201 C C . LYS A 1 957 ? 55.725 8.211 -95.553 1.00 89.75 957 LYS A C 1
ATOM 7203 O O . LYS A 1 957 ? 54.918 8.304 -94.630 1.00 89.75 957 LYS A O 1
ATOM 7208 N N . ALA A 1 958 ? 55.423 7.591 -96.696 1.00 88.12 958 ALA A N 1
ATOM 7209 C CA . ALA A 1 958 ? 54.149 6.901 -96.917 1.00 88.12 958 ALA A CA 1
ATOM 7210 C C . ALA A 1 958 ? 53.924 5.776 -95.889 1.00 88.12 958 ALA A C 1
ATOM 7212 O O . ALA A 1 958 ? 52.904 5.771 -95.204 1.00 88.12 958 ALA A O 1
ATOM 7213 N N . ALA A 1 959 ? 54.910 4.893 -95.690 1.00 87.12 959 ALA A N 1
ATOM 7214 C CA . ALA A 1 959 ? 54.802 3.771 -94.756 1.00 87.12 959 ALA A CA 1
ATOM 7215 C C . ALA A 1 959 ? 54.605 4.198 -93.284 1.00 87.12 959 ALA A C 1
ATOM 7217 O O . ALA A 1 959 ? 53.869 3.536 -92.554 1.00 87.12 959 ALA A O 1
ATOM 7218 N N . VAL A 1 960 ? 55.217 5.304 -92.835 1.00 87.12 960 VAL A N 1
ATOM 7219 C CA . VAL A 1 960 ? 54.997 5.855 -91.479 1.00 87.12 960 VAL A CA 1
ATOM 7220 C C . VAL A 1 960 ? 53.598 6.469 -91.340 1.00 87.12 960 VAL A C 1
ATOM 7222 O O . VAL A 1 960 ? 52.931 6.267 -90.320 1.00 87.12 960 VAL A O 1
ATOM 7225 N N . ASN A 1 961 ? 53.105 7.158 -92.373 1.00 84.94 961 ASN A N 1
ATOM 7226 C CA . ASN A 1 961 ? 51.734 7.671 -92.390 1.00 84.94 961 ASN A CA 1
ATOM 7227 C C . ASN A 1 961 ? 50.705 6.527 -92.325 1.00 84.94 961 ASN A C 1
ATOM 7229 O O . ASN A 1 961 ? 49.813 6.558 -91.475 1.00 84.94 961 ASN A O 1
ATOM 7233 N N . GLU A 1 962 ? 50.882 5.486 -93.143 1.00 83.00 962 GLU A N 1
ATOM 7234 C CA . GLU A 1 962 ? 50.021 4.294 -93.225 1.00 83.00 962 GLU A CA 1
ATOM 7235 C C . GLU A 1 962 ? 50.077 3.375 -91.985 1.00 83.00 962 GLU A C 1
ATOM 7237 O O . GLU A 1 962 ? 49.209 2.519 -91.817 1.00 83.00 962 GLU A O 1
ATOM 7242 N N . ALA A 1 963 ? 51.060 3.536 -91.091 1.00 75.44 963 ALA A N 1
ATOM 7243 C CA . ALA A 1 963 ? 51.237 2.668 -89.925 1.00 75.44 963 ALA A CA 1
ATOM 7244 C C . ALA A 1 963 ? 50.105 2.825 -88.882 1.00 75.44 963 ALA A C 1
ATOM 7246 O O . ALA A 1 963 ? 50.161 3.683 -88.001 1.00 75.44 963 ALA A O 1
ATOM 7247 N N . GLU A 1 964 ? 49.055 2.009 -88.960 1.00 61.28 964 GLU A N 1
ATOM 7248 C CA . GLU A 1 964 ? 48.004 1.942 -87.934 1.00 61.28 964 GLU A CA 1
ATOM 7249 C C . GLU A 1 964 ? 48.440 1.143 -86.685 1.00 61.28 964 GLU A C 1
ATOM 7251 O O . GLU A 1 964 ? 49.229 0.197 -86.790 1.00 61.28 964 GLU A O 1
ATOM 7256 N N . PRO A 1 965 ? 47.906 1.457 -85.486 1.00 56.22 965 PRO A N 1
ATOM 7257 C CA . PRO A 1 965 ? 48.184 0.674 -84.287 1.00 56.22 965 PRO A CA 1
ATOM 7258 C C . PRO A 1 965 ? 47.620 -0.751 -84.408 1.00 56.22 965 PRO A C 1
ATOM 7260 O O . PRO A 1 965 ? 46.496 -0.959 -84.864 1.00 56.22 965 PRO A O 1
ATOM 7263 N N . GLN A 1 966 ? 48.370 -1.740 -83.908 1.00 45.72 966 GLN A N 1
ATOM 7264 C CA . GLN A 1 966 ? 48.057 -3.184 -83.983 1.00 45.72 966 GLN A CA 1
ATOM 7265 C C . GLN A 1 966 ? 46.633 -3.560 -83.507 1.00 45.72 966 GLN A C 1
ATOM 7267 O O . GLN A 1 966 ? 46.053 -4.542 -83.977 1.00 45.72 966 GLN A O 1
ATOM 7272 N N . MET A 1 967 ? 46.038 -2.762 -82.613 1.00 43.03 967 MET A N 1
ATOM 7273 C CA . MET A 1 967 ? 44.648 -2.910 -82.156 1.00 43.03 967 MET A CA 1
ATOM 7274 C C . MET A 1 967 ? 43.615 -2.772 -83.290 1.00 43.03 967 MET A C 1
ATOM 7276 O O . MET A 1 967 ? 42.621 -3.503 -83.293 1.00 43.03 967 MET A O 1
ATOM 7280 N N . GLN A 1 968 ? 43.853 -1.902 -84.281 1.00 41.81 968 GLN A N 1
ATOM 7281 C CA . GLN A 1 968 ? 42.978 -1.776 -85.454 1.00 41.81 968 GLN A CA 1
ATOM 7282 C C . GLN A 1 968 ? 43.175 -2.936 -86.433 1.00 41.81 968 GLN A C 1
ATOM 7284 O O . GLN A 1 968 ? 42.190 -3.491 -86.915 1.00 41.81 968 GLN A O 1
ATOM 7289 N N . PHE A 1 969 ? 44.413 -3.404 -86.634 1.00 41.66 969 PHE A N 1
ATOM 7290 C CA . PHE A 1 969 ? 44.689 -4.587 -87.461 1.00 41.66 969 PHE A CA 1
ATOM 7291 C C . PHE A 1 969 ? 43.941 -5.842 -86.979 1.00 41.66 969 PHE A C 1
ATOM 7293 O O . PHE A 1 969 ? 43.441 -6.611 -87.801 1.00 41.66 969 PHE A O 1
ATOM 7300 N N . ARG A 1 970 ? 43.791 -6.032 -85.657 1.00 37.91 970 ARG A N 1
ATOM 7301 C CA . ARG A 1 970 ? 42.922 -7.091 -85.111 1.00 37.91 970 ARG A CA 1
ATOM 7302 C C . ARG A 1 970 ? 41.432 -6.785 -85.289 1.00 37.91 970 ARG A C 1
ATOM 7304 O O . ARG A 1 970 ? 40.701 -7.673 -85.707 1.00 37.91 970 ARG A O 1
ATOM 7311 N N . LYS A 1 971 ? 40.965 -5.560 -85.013 1.00 39.25 971 LYS A N 1
ATOM 7312 C CA . LYS A 1 971 ? 39.532 -5.210 -85.136 1.00 39.25 971 LYS A CA 1
ATOM 7313 C C . LYS A 1 971 ? 39.007 -5.192 -86.576 1.00 39.25 971 LYS A C 1
ATOM 7315 O O . LYS A 1 971 ? 37.819 -5.442 -86.761 1.00 39.25 971 LYS A O 1
ATOM 7320 N N . LYS A 1 972 ? 39.854 -4.920 -87.572 1.00 39.72 972 LYS A N 1
ATOM 7321 C CA . LYS A 1 972 ? 39.505 -4.985 -88.999 1.00 39.72 972 LYS A CA 1
ATOM 7322 C C . LYS A 1 972 ? 39.363 -6.438 -89.459 1.00 39.72 972 LYS A C 1
ATOM 7324 O O . LYS A 1 972 ? 38.309 -6.815 -89.950 1.00 39.72 972 LYS A O 1
ATOM 7329 N N . ARG A 1 973 ? 40.337 -7.291 -89.123 1.00 43.50 973 ARG A N 1
ATOM 7330 C CA . ARG A 1 973 ? 40.354 -8.743 -89.411 1.00 43.50 973 ARG A CA 1
ATOM 7331 C C . ARG A 1 973 ? 39.416 -9.603 -88.529 1.00 43.50 973 ARG A C 1
ATOM 7333 O O . ARG A 1 973 ? 39.601 -10.811 -88.422 1.00 43.50 973 ARG A O 1
ATOM 7340 N N . ILE A 1 974 ? 38.481 -8.962 -87.828 1.00 43.38 974 ILE A N 1
ATOM 7341 C CA . ILE A 1 974 ? 37.370 -9.572 -87.069 1.00 43.38 974 ILE A CA 1
ATOM 7342 C C . ILE A 1 974 ? 36.016 -8.996 -87.562 1.00 43.38 974 ILE A C 1
ATOM 7344 O O . ILE A 1 974 ? 34.952 -9.353 -87.062 1.00 43.38 974 ILE A O 1
ATOM 7348 N N . ARG A 1 975 ? 36.045 -8.083 -88.545 1.00 40.75 975 ARG A N 1
ATOM 7349 C CA . ARG A 1 975 ? 34.869 -7.453 -89.171 1.00 40.75 975 ARG A CA 1
ATOM 7350 C C . ARG A 1 975 ? 34.829 -7.616 -90.699 1.00 40.75 975 ARG A C 1
ATOM 7352 O O . ARG A 1 975 ? 33.798 -7.323 -91.298 1.00 40.75 975 ARG A O 1
ATOM 7359 N N . GLU A 1 976 ? 35.941 -8.066 -91.280 1.00 35.16 976 GLU A N 1
ATOM 7360 C CA . GLU A 1 976 ? 36.051 -8.865 -92.510 1.00 35.16 976 GLU A CA 1
ATOM 7361 C C . GLU A 1 976 ? 36.041 -10.359 -92.135 1.00 35.16 976 GLU A C 1
ATOM 7363 O O . GLU A 1 976 ? 35.363 -11.129 -92.847 1.00 35.16 976 GLU A O 1
#

Secondary structure (DSSP, 8-state):
--HHHHHHHHHHHHHHHHTTTTS----------------------------------------------------SSSHHHHHHSSSSS--SS--S--PPPPPB-PPPSB--B-TTS-B--SBTT-----EEEEEE-S--TT-EETTS-SSSPPBPPTTTBS-----B-SS----EEEEEE--SEEEEETTEEEEEEE-SPPPEEESBTTBTT---EE-TTS-EESB----TT-EEEEEEEEE-SS--EEEPPPEEEEEEEEEES-S--EEESSGGG--HHHHHTTEEEE--S-SSB-TT----GGGEEEEEEEEEEB-TTS-BPPPB----GGGS-SSEEEEEEEEEEETBS-EEEEEEEEEE----HHHHHHHHTTT---SPEEEEEESSSTT--EEEEESS--TT--GGGEEEPTTHHHHHHTTTEEEEEEEEEEE---S-SS---EEEEEEEEPPSSTTTT-----SSS-EEEEEEEEE--SS-TT-GGG-EEEEEEEEEEEE-----EE---SEEEEETTSEEEEEEEEEEEEEEETTSS-S--EEEETT--SSSB-GGG-EEEEEEEEE-GGG--TT--TT--EEEEEEEEEEEE--SS-EEEEEEEEEEES-S---TTPPPBTTBPP-EEEEEEEEEEEEPPP--SSPEEES-GGG--HHHHHHHHHHHHHHTTT-HHHHTS-GGGEEE-TTS-EEEETTTT-SSEE--EEEE---EEEHHHHHHHHHHHHHHHHHHHHHHHHHHHHHHHHHHHH-TTS-HHHHHHHHHHHHHHHHHHHHHHHHHHHHHHHHHHH--SHHHHHHHHHHHHHHHHHHHHHHHHHHHHHHHHHHHHHHHHHHHHHHHHHHHT-SSS-HHHHHHHHHHHHHHHHHHHHHHHH--SHHHHHHHHHHHHHHHHHHHHHHHHHHHHHHHHHHHHHHHHHHHT-TTS-HHHHHHHHHHHHHHHHHHHHHHHH---HHHHHHHTTT-

pLDDT: mean 78.7, std 19.91, range [23.98, 98.44]

InterPro domains:
  IPR005877 YSIRK Gram-positive signal peptide [PF04650] (9-32)
  IPR005877 YSIRK Gram-positive signal peptide [TIGR01168] (4-39)
  IPR011439 Domain of unknown function DUF1542 [PF07564] (837-897)
  IPR044024 Atypical Rib domain [PF18938] (653-721)

Foldseek 3Di:
DDPVVVVVVVVVVVVVVVVPPDDDDDDDDDDDYYYDDDYDYDDDDDDDDDDDDDDYDDDDDDDDDDDDDDDDDDDDPPPVVVVVPVPPDDDDPDPDDDDFDAKDWPADADFFAFPVRDGDDFWPPDPAGEHEDEAAAFADDCKAFPVRDHRFFFWQDPVQAQDFRAIGGPVLAFDDKWKWAVPQFPYDDHPDLVRTDGPPDDTDTAHAQLGNPAFWDADSRTATGGGNHDAQQDKGKIKMWIAGPVGRIDIHRIYIYGHKYKAFPDQDAAEAAFLVVDDPVSQCVRMDIDRPPDDTTDPRGDDDPLFKDKFWQFKWAQDPVRDTDDTDGDGDSVVDDGAAKMWTWMWMAGNSRGIMIYTHIHGHHHDDPVVVVVVVLQPPPPDAAEWEFEADDFKTKTFDKDKSDDPPADLVQKFFDPPLQVVQVLFQKGWDFDPDWAFDPPPPPPITMTTRTIIFHDADDPQGRHTADADLDWDKTKMKGFAQPDPDPPCSPPTDIDIHIHTYFYAYDAAKAWDAFPEEEAAAQAKDKGKIKIFARHKAFPVFQPFQWAKEAVPDDPDRYYCQQPAPKDKDKDADLVQFDDSHPPPRGIGRMMMIMIIGGGHNDWDKGKIWTKGWTDSHGQDPPRDADVNHHDTRIDTDIYMYTYWHAFEAPDAAEDQALQDDDPVNLVVLLVRSCVVPVPGPLSVPADSVQWDQHSQRKIKGWSCHPPDRYNYDIHIYHRNYDHLVVLLVVLLVVLVVLLVVLLVVLVVLLVVLLVVLVPPPLFDPVLSVQLSVLLVVLSVVLNVQSVVLSVQLSVQSVVDPDSVSNVVSSVVSSVSNVVSSVVSSVSNVLSNLLSVLLSLLVVLLVVLLVLLVPLPLDDPVLSVVLNVQLVVLSVVLNVQSVVDDDVVSSVVSSVSSNVSSVVSSLVSVLVSQLSVLVVVLVVQLVVLVPPPVDDPVRNVVSNVVSVVVSVVSNVCSVPDDPVVVVVVVVVVD

Organism: Streptococcus suis (NCBI:txid1307)

Radius of gyration: 76.03 Å; chains: 1; bounding box: 147×91×220 Å

Sequence (976 aa):
MSYKDMFRKEQRFSFRKFSFGLASAVIANVILGGAIANSPVVHANTVTEAETAVAPANQDLGNETKTEEEPKEPIEAVRTDMENRAAEILPEALNASVTNQAPVIPTIGDLPKDASGQNVHGKATDNKIYRVVYVFGNVAGTTETEDGKQNVAPTFNRNDATKTFPITDPDSDIQTISYEVPADIASYTLDDPNSIVTNGTSPGPVSYLDGPNGSATLTQDGYLTGSFPWGAGDLAGRRIKVTDATGNTTKSNPFYMVAYTVKPVDDKPLAVSNSSELTEQAIFDKLVVDKSAKTTSNSALVIDSSNYKHSIAGYRTVNSDGTKTETVEKTNLSDFPTEGKYEVRVKTTNVYGQTIYNWIPVNAYKLDTAKDAEIRKYTDNQAPIHAIMQIGQAGEKAAVILKDIPSDFSIENFNLKDGVADELAKRNLEFVRNDAVATTDTDGDGAKEGIVGYIQPKTGGANSGVATYTGSNNLTYGFTYKAVETKDKANATEAKTLELDYTILFIDTKAPVMTPKSEYIRFVGEEYTVSVPGTDNAFLNTGKLNGTLSILKDGESGSLVSSDLGTNTKITSELDPTGATANQGDDGQSSTKFNVKITGTGPATEGTGTYKLRVGEDNYPFGPEGKLVDGNKPENVGLTSVKVTFVKHATVSTPVSVENPANLTPEEKAAVIAQIKKDNADNERLKGLPDSAFTVNSDGTVSVDYSAGGVNVDGATDIIKNATTNLADTRNEAKAEIDTKLAEHKKAIEAKRDEAFSKIDDDISLRAEQRQAAKDAVAAAAGDALKELDNKATEAKENIDKATTVLEIDDAKTNGEISLDNAEDAGEKAIDRAKDKAEAIAVVENKAFEALEKVNNNPNLLEEEKKAYFDAIDASKKAAIEKIDEAKDSVDITAAIEGAVKASETEVLKAAKQDALNKLEKDAAKAKEDVADNSNLTKEQLEKALEDIQNDFDKAKAAVNEAEPQMQFRKKRIRE